Protein AF-A0A353WR29-F1 (afdb_monomer)

Mean predicted aligned error: 22.36 Å

Foldseek 3Di:
DDDDDDDDDPPLVVVVVPPDPPCPPVNVVSVVVVVVVVVVVVVVVPDQQLDAPCLVLLVVVVQQPDWDQDPVRDTDGAFEDEQEPDQKGKDFPDSVSPVSSPDIDIDGDDDDDQAVVLVCLCLVVHRYYHDDLSNLPYAANEQADDPRADPVRGDAAEDEAADDDPDLVSVVSNVCRHDDPRHDPVRDYHYHYDFDPQLLRVLVVLVSVVVVLVVVVVPWPPPPVVVVVDPDDNLQDPLVLVLLQVLCVVVVVLCVVLVPDDRDGNNSSSVSLVVDDSVSSVVSVVSSVVLSVLVCVQCVQLVVDFPDAAEAAFLWDWDFKFWFAQFPDPDLQRHTKIWTKTFGFQAADADQPVVLVVLLVVQCVVQQDFPVPDPVVVVLLVVLLVVVLVVLVVVLVVVLVVLLVVQLVVVCVQQVDSVVSNQLLVLLCAQPVPDDPPSCPVLVVGPPSPVNVVSSNVSSVVNVVSVVVSVVVNVVSVVLSVLVSVLSNLDHRQWKFWALLVLRPDLVSDPGKMKGFRHWFFDPDSNGGSPQSRTWTWIAILAPGRIHIQGQDCDPVDGSSVSSVCRSPGDIDRDDSVVSVVSNVVHRRDGDIWTWIARNQVVVCPQPLQVVQVWHWYWYFHNDPATDIGTTTTGRRPVVSVCVSSQWHKAQLVVCVVLQADQPDWKWKDDQQWIKTWHWHQDPVRAIWIKIWTDLVCQVVCVVDPLCVVLQVQWDWDFDDDPPPDDDPDDDDDDTRIIIMGDGHHPPDPSVVVVSVSCSVSRIIIIHGPVRDDPVVSPVRIDDDPDDDPDDDDDDDPPDDDDDDDDDDDDDDDDDDDDDDDDDDAAADEDLAQDPLLVLLVLVVVQFFAFLPDPVSLVSLVVSLVSLVVVLVVCVVDPDDPPLDDDNVLSVLLSVQSVVQSVCSVPDGGDDGDPVNNVVSVCSNNHYDYDPNSVVVVVVCVVVPFQADDLVVLVVCLVVDDDDPVCPLQNVLSVCCNVVVDRGSDDSPPD

Radius of gyration: 38.56 Å; Cα contacts (8 Å, |Δi|>4): 1243; chains: 1; bounding box: 93×94×105 Å

pLDDT: mean 70.25, std 14.92, range [23.7, 91.25]

Secondary structure (DSSP, 8-state):
----------GGGGTGGG--TT-HHHHHHHHHHHHHHHHHHHHHHH---SS-S-HHHHHHHHHHH-EEE-TTS-EEE--EEEES--SEEEEES-TTSTTTT--EEEEE--PPPHHHHHHHHHTTS-SEEEE-GGGGSS----S---SSS-GGGPPPPEEEESS--SSHHHHHHHHHHHS-TT--TTS--EEEE---S-HHHHHHHHHHHHHHHHHHHTT-S--STTTTT------SSHHHHHHHHHHHHH-HHHHHHTT--SSPPHHHHHHHHTTS-HHHHHHHHHHHHHHHHHHHHHHHHTT---SS-EEEEEEEEEEEEEEEE--SSSSTTTS-EEEEEEEEE----PPPHHHHHHHHHHHHHHH-S-TTT-HHHHHHHHHHHHHHHHHHHHHHHHHHHHHHHHHHHHHHHHHS-HHHHHHHHHHTTS-GGG--GGGSHHHHTSTTHHHHHHHHHHHHHHHHHHHHHHHHHHHHHHHHHHHHHHHHHH--TT-EES--GGGS--TT--S---EEEEEEE--SSTTTTT-TTT-EEEEEESSS-SEEEEE--B-SS-BHHHHHHHHHTSPEE---HHHHHHHHHHHH--EEEEEEEEESHHHHHTSHHHHTT--EEEEEEESSSS-EEEEEEEPPS-HHHHHHHTSEEEEEHHHHGGG---TT--EEEESSSS-EEEEEEE-TTS-EEEEEEE-GGGHHHHHH-GGGHHHHTTEEEEEEPPTT----TTSPPPPPEEEEEE--EETT-HHHHHHHHHHHHTT-EEEEEGGGS-HHHHHHSSPPPS----PPPPPP-TT-------------------PPP-PPPP-SEEESS--HHHHHHHHHHHTTT-BTTSHHHHHHHHHHHHHHHHHHHHHHH-SS--TTSPPHHHHHHHHHHHHHHHHTTTT-SB----HHHHHHHHHHHTSEEE-HHHHHHHHHHHH---PPPPHHHHHHHHHHS---GGGHHHHHHHHHHHTTS-SS---TT--

Structure (mmCIF, N/CA/C/O backbone):
data_AF-A0A353WR29-F1
#
_entry.id   AF-A0A353WR29-F1
#
loop_
_atom_site.group_PDB
_atom_site.id
_atom_site.type_symbol
_atom_site.label_atom_id
_atom_site.label_alt_id
_atom_site.label_comp_id
_atom_site.label_asym_id
_atom_site.label_entity_id
_atom_site.label_seq_id
_atom_site.pdbx_PDB_ins_code
_atom_site.Cartn_x
_atom_site.Cartn_y
_atom_site.Cartn_z
_atom_site.occupancy
_atom_site.B_iso_or_equiv
_atom_site.auth_seq_id
_atom_site.auth_comp_id
_atom_site.auth_asym_id
_atom_site.auth_atom_id
_atom_site.pdbx_PDB_model_num
ATOM 1 N N . THR A 1 1 ? 26.528 -54.923 21.953 1.00 29.20 1 THR A N 1
ATOM 2 C CA . THR A 1 1 ? 26.767 -54.693 23.393 1.00 29.20 1 THR A CA 1
ATOM 3 C C . THR A 1 1 ? 26.252 -53.299 23.732 1.00 29.20 1 THR A C 1
ATOM 5 O O . THR A 1 1 ? 26.911 -52.337 23.393 1.00 29.20 1 THR A O 1
ATOM 8 N N . GLY A 1 2 ? 25.051 -53.038 24.235 1.00 30.92 2 GLY A N 1
ATOM 9 C CA . GLY A 1 2 ? 24.052 -53.860 24.903 1.00 30.92 2 GLY A CA 1
ATOM 10 C C . GLY A 1 2 ? 23.673 -53.185 26.223 1.00 30.92 2 GLY A C 1
ATOM 11 O O . GLY A 1 2 ? 24.162 -53.642 27.241 1.00 30.92 2 GLY A O 1
ATOM 12 N N . VAL A 1 3 ? 22.845 -52.130 26.188 1.00 27.05 3 VAL A N 1
ATOM 13 C CA . VAL A 1 3 ? 21.878 -51.801 27.256 1.00 27.05 3 VAL A CA 1
ATOM 14 C C . VAL A 1 3 ? 20.644 -51.186 26.592 1.00 27.05 3 VAL A C 1
ATOM 16 O O . VAL A 1 3 ? 20.690 -50.099 26.024 1.00 27.05 3 VAL A O 1
ATOM 19 N N . SER A 1 4 ? 19.559 -51.949 26.609 1.00 34.06 4 SER A N 1
ATOM 20 C CA . SER A 1 4 ? 18.197 -51.530 26.307 1.00 34.06 4 SER A CA 1
ATOM 21 C C . SER A 1 4 ? 17.499 -51.107 27.598 1.00 34.06 4 SER A C 1
ATOM 23 O O . SER A 1 4 ? 17.600 -51.835 28.581 1.00 34.06 4 SER A O 1
ATOM 25 N N . GLY A 1 5 ? 16.700 -50.040 27.535 1.00 32.09 5 GLY A N 1
ATOM 26 C CA . GLY A 1 5 ? 15.533 -49.862 28.401 1.00 32.09 5 GLY A CA 1
ATOM 27 C C . GLY A 1 5 ? 15.649 -48.766 29.454 1.00 32.09 5 GLY A C 1
ATOM 28 O O . GLY A 1 5 ? 16.064 -49.050 30.562 1.00 32.09 5 GLY A O 1
ATOM 29 N N . TYR A 1 6 ? 15.165 -47.568 29.121 1.00 31.75 6 TYR A N 1
ATOM 30 C CA . TYR A 1 6 ? 14.299 -46.777 30.000 1.00 31.75 6 TYR A CA 1
ATOM 31 C C . TYR A 1 6 ? 13.257 -46.106 29.096 1.00 31.75 6 TYR A C 1
ATOM 33 O O . TYR A 1 6 ? 13.588 -45.275 28.250 1.00 31.75 6 TYR A O 1
ATOM 41 N N . GLY A 1 7 ? 12.011 -46.581 29.186 1.00 35.00 7 GLY A N 1
ATOM 42 C CA . GLY A 1 7 ? 10.853 -45.910 28.600 1.00 35.00 7 GLY A CA 1
ATOM 43 C C . GLY A 1 7 ? 10.651 -44.552 29.268 1.00 35.00 7 GLY A C 1
ATOM 44 O O . GLY A 1 7 ? 11.091 -44.363 30.399 1.00 35.00 7 GLY A O 1
ATOM 45 N N . GLY A 1 8 ? 10.032 -43.619 28.544 1.00 38.56 8 GLY A N 1
ATOM 46 C CA . GLY A 1 8 ? 9.847 -42.230 28.959 1.00 38.56 8 GLY A CA 1
ATOM 47 C C . GLY A 1 8 ? 9.192 -42.090 30.330 1.00 38.56 8 GLY A C 1
ATOM 48 O O . GLY A 1 8 ? 7.971 -42.106 30.434 1.00 38.56 8 GLY A O 1
ATOM 49 N N . LYS A 1 9 ? 10.024 -41.923 31.355 1.00 38.94 9 LYS A N 1
ATOM 50 C CA . LYS A 1 9 ? 9.655 -41.318 32.628 1.00 38.94 9 LYS A CA 1
ATOM 51 C C . LYS A 1 9 ? 10.112 -39.853 32.604 1.00 38.94 9 LYS A C 1
ATOM 53 O O . LYS A 1 9 ? 11.188 -39.582 32.055 1.00 38.94 9 LYS A O 1
ATOM 58 N N . PRO A 1 10 ? 9.334 -38.908 33.148 1.00 44.25 10 PRO A N 1
ATOM 59 C CA . PRO A 1 10 ? 9.790 -37.537 33.331 1.00 44.25 10 PRO A CA 1
ATOM 60 C C . PRO A 1 10 ? 11.057 -37.473 34.200 1.00 44.25 10 PRO A C 1
ATOM 62 O O . PRO A 1 10 ? 11.289 -38.330 35.047 1.00 44.25 10 PRO A O 1
ATOM 65 N N . VAL A 1 11 ? 11.883 -36.439 34.012 1.00 43.25 11 VAL A N 1
ATOM 66 C CA . VAL A 1 11 ? 13.191 -36.280 34.690 1.00 43.25 11 VAL A CA 1
ATOM 67 C C . VAL A 1 11 ? 13.088 -36.277 36.225 1.00 43.25 11 VAL A C 1
ATOM 69 O O . VAL A 1 11 ? 14.044 -36.655 36.894 1.00 43.25 11 VAL A O 1
ATOM 72 N N . PHE A 1 12 ? 11.941 -35.897 36.788 1.00 51.97 12 PHE A N 1
ATOM 73 C CA . PHE A 1 12 ? 11.705 -35.864 38.235 1.00 51.97 12 PHE A CA 1
ATOM 74 C C . PHE A 1 12 ? 11.517 -37.253 38.869 1.00 51.97 12 PHE A C 1
ATOM 76 O O . PHE A 1 12 ? 11.942 -37.440 40.003 1.00 51.97 12 PHE A O 1
ATOM 83 N N . ASP A 1 13 ? 11.045 -38.261 38.127 1.00 49.97 13 ASP A N 1
ATOM 84 C CA . ASP A 1 13 ? 10.964 -39.652 38.618 1.00 49.97 13 ASP A CA 1
ATOM 85 C C . ASP A 1 13 ? 12.350 -40.304 38.799 1.00 49.97 13 ASP A C 1
ATOM 87 O O . ASP A 1 13 ? 12.476 -41.379 39.381 1.00 49.97 13 ASP A O 1
ATOM 91 N N . ILE A 1 14 ? 13.401 -39.675 38.263 1.00 49.34 14 ILE A N 1
ATOM 92 C CA . ILE A 1 14 ? 14.797 -40.120 38.381 1.00 49.34 14 ILE A CA 1
ATOM 93 C C . ILE A 1 14 ? 15.412 -39.619 39.699 1.00 49.34 14 ILE A C 1
ATOM 95 O O . ILE A 1 14 ? 16.365 -40.212 40.202 1.00 49.34 14 ILE A O 1
ATOM 99 N N . ILE A 1 15 ? 14.874 -38.533 40.266 1.00 48.31 15 ILE A N 1
ATOM 100 C CA . ILE A 1 15 ? 15.419 -37.874 41.461 1.00 48.31 15 ILE A CA 1
ATOM 101 C C . ILE A 1 15 ? 15.120 -38.716 42.714 1.00 48.31 15 ILE A C 1
ATOM 103 O O . ILE A 1 15 ? 16.015 -38.908 43.538 1.00 48.31 15 ILE A O 1
ATOM 107 N N . ASP A 1 16 ? 13.934 -39.326 42.791 1.00 46.94 16 ASP A N 1
ATOM 108 C CA . ASP A 1 16 ? 13.510 -40.185 43.911 1.00 46.94 16 ASP A CA 1
ATOM 109 C C . ASP A 1 16 ? 14.233 -41.547 43.987 1.00 46.94 16 ASP A C 1
ATOM 111 O O . ASP A 1 16 ? 14.299 -42.154 45.055 1.00 46.94 16 ASP A O 1
ATOM 115 N N . GLU A 1 17 ? 14.827 -42.043 42.893 1.00 46.88 17 GLU A N 1
ATOM 116 C CA . GLU A 1 17 ? 15.558 -43.327 42.892 1.00 46.88 17 GLU A CA 1
ATOM 117 C C . GLU A 1 17 ? 17.011 -43.194 43.407 1.00 46.88 17 GLU A C 1
ATOM 119 O O . GLU A 1 17 ? 17.698 -44.204 43.576 1.00 46.88 17 GLU A O 1
ATOM 124 N N . SER A 1 18 ? 17.496 -41.972 43.676 1.00 45.97 18 SER A N 1
ATOM 125 C CA . SER A 1 18 ? 18.908 -41.720 44.017 1.00 45.97 18 SER A CA 1
ATOM 126 C C . SER A 1 18 ? 19.286 -41.966 45.485 1.00 45.97 18 SER A C 1
ATOM 128 O O . SER A 1 18 ? 20.472 -42.100 45.775 1.00 45.97 18 SER A O 1
ATOM 130 N N . GLY A 1 19 ? 18.313 -42.126 46.389 1.00 47.47 19 GLY A N 1
ATOM 131 C CA . GLY A 1 19 ? 18.522 -42.640 47.752 1.00 47.47 19 GLY A CA 1
ATOM 132 C C . GLY A 1 19 ? 19.503 -41.863 48.645 1.00 47.47 19 GLY A C 1
ATOM 133 O O . GLY A 1 19 ? 19.955 -42.421 49.643 1.00 47.47 19 GLY A O 1
ATOM 134 N N . ASP A 1 20 ? 19.839 -40.614 48.311 1.00 46.28 20 ASP A N 1
ATOM 135 C CA . ASP A 1 20 ? 20.644 -39.730 49.161 1.00 46.28 20 ASP A CA 1
ATOM 136 C C . ASP A 1 20 ? 19.710 -38.825 49.984 1.00 46.28 20 ASP A C 1
ATOM 138 O O . ASP A 1 20 ? 19.173 -37.832 49.491 1.00 46.28 20 ASP A O 1
ATOM 142 N N . ASP A 1 21 ? 19.535 -39.167 51.264 1.00 46.44 21 ASP A N 1
ATOM 143 C CA . ASP A 1 21 ? 18.660 -38.486 52.239 1.00 46.44 21 ASP A CA 1
ATOM 144 C C . ASP A 1 21 ? 19.106 -37.045 52.615 1.00 46.44 21 ASP A C 1
ATOM 146 O O . ASP A 1 21 ? 18.483 -36.400 53.459 1.00 46.44 21 ASP A O 1
ATOM 150 N N . ASP A 1 22 ? 20.155 -36.496 51.989 1.00 47.25 22 ASP A N 1
ATOM 151 C CA . ASP A 1 22 ? 20.793 -35.230 52.394 1.00 47.25 22 ASP A CA 1
ATOM 152 C C . ASP A 1 22 ? 20.461 -34.003 51.512 1.00 47.25 22 ASP A C 1
ATOM 154 O O . ASP A 1 22 ? 21.070 -32.941 51.683 1.00 47.25 22 ASP A O 1
ATOM 158 N N . ILE A 1 23 ? 19.469 -34.060 50.605 1.00 48.31 23 ILE A N 1
ATOM 159 C CA . ILE A 1 23 ? 19.065 -32.878 49.803 1.00 48.31 23 ILE A CA 1
ATOM 160 C C . ILE A 1 23 ? 17.544 -32.596 49.850 1.00 48.31 23 ILE A C 1
ATOM 162 O O . ILE A 1 23 ? 16.834 -32.792 48.863 1.00 48.31 23 ILE A O 1
ATOM 166 N N . PRO A 1 24 ? 17.018 -32.027 50.955 1.00 45.59 24 PRO A N 1
ATOM 167 C CA . PRO A 1 24 ? 15.589 -31.712 51.104 1.00 45.59 24 PRO A CA 1
ATOM 168 C C . PRO A 1 24 ? 15.075 -30.600 50.170 1.00 45.59 24 PRO A C 1
ATOM 170 O O . PRO A 1 24 ? 13.870 -30.437 50.004 1.00 45.59 24 PRO A O 1
ATOM 173 N N . SER A 1 25 ? 15.963 -29.788 49.579 1.00 49.12 25 SER A N 1
ATOM 174 C CA . SER A 1 25 ? 15.571 -28.654 48.724 1.00 49.12 25 SER A CA 1
ATOM 175 C C . SER A 1 25 ? 15.294 -29.036 47.269 1.00 49.12 25 SER A C 1
ATOM 177 O O . SER A 1 25 ? 14.598 -28.293 46.580 1.00 49.12 25 SER A O 1
ATOM 179 N N . LEU A 1 26 ? 15.819 -30.173 46.794 1.00 45.34 26 LEU A N 1
ATOM 180 C CA . LEU A 1 26 ? 15.550 -30.652 45.437 1.00 45.34 26 LEU A CA 1
ATOM 181 C C . LEU A 1 26 ? 14.198 -31.368 45.344 1.00 45.34 26 LEU A C 1
ATOM 183 O O . LEU A 1 26 ? 13.542 -31.240 44.313 1.00 45.34 26 LEU A O 1
ATOM 187 N N . SER A 1 27 ? 13.760 -32.063 46.404 1.00 53.50 27 SER A N 1
ATOM 188 C CA . SER A 1 27 ? 12.478 -32.781 46.387 1.00 53.50 27 SER A CA 1
ATOM 189 C C . SER A 1 27 ? 11.294 -31.812 46.352 1.00 53.50 27 SER A C 1
ATOM 191 O O . SER A 1 27 ? 10.421 -31.976 45.516 1.00 53.50 27 SER A O 1
ATOM 193 N N . SER A 1 28 ? 11.294 -30.730 47.144 1.00 53.97 28 SER A N 1
ATOM 194 C CA . SER A 1 28 ? 10.153 -29.795 47.153 1.00 53.97 28 SER A CA 1
ATOM 195 C C . SER A 1 28 ? 10.010 -28.995 45.853 1.00 53.97 28 SER A C 1
ATOM 197 O O . SER A 1 28 ? 8.899 -28.684 45.428 1.00 53.97 28 SER A O 1
ATOM 199 N N . ALA A 1 29 ? 11.129 -28.685 45.191 1.00 53.09 29 ALA A N 1
ATOM 200 C CA . ALA A 1 29 ? 11.121 -28.070 43.869 1.00 53.09 29 ALA A CA 1
ATOM 201 C C . ALA A 1 29 ? 10.650 -29.060 42.791 1.00 53.09 29 ALA A C 1
ATOM 203 O O . ALA A 1 29 ? 9.915 -28.666 41.889 1.00 53.09 29 ALA A O 1
ATOM 204 N N . ALA A 1 30 ? 11.035 -30.336 42.895 1.00 54.03 30 ALA A N 1
ATOM 205 C CA . ALA A 1 30 ? 10.540 -31.394 42.018 1.00 54.03 30 ALA A CA 1
ATOM 206 C C . ALA A 1 30 ? 9.037 -31.653 42.225 1.00 54.03 30 ALA A C 1
ATOM 208 O O . ALA A 1 30 ? 8.319 -31.818 41.243 1.00 54.03 30 ALA A O 1
ATOM 209 N N . ASP A 1 31 ? 8.554 -31.602 43.468 1.00 60.25 31 ASP A N 1
ATOM 210 C CA . ASP A 1 31 ? 7.144 -31.769 43.826 1.00 60.25 31 ASP A CA 1
ATOM 211 C C . ASP A 1 31 ? 6.283 -30.631 43.257 1.00 60.25 31 ASP A C 1
ATOM 213 O O . ASP A 1 31 ? 5.276 -30.890 42.610 1.00 60.25 31 ASP A O 1
ATOM 217 N N . LEU A 1 32 ? 6.718 -29.372 43.396 1.00 58.97 32 LEU A N 1
ATOM 218 C CA . LEU A 1 32 ? 6.027 -28.218 42.801 1.00 58.97 32 LEU A CA 1
ATOM 219 C C . LEU A 1 32 ? 5.980 -28.287 41.270 1.00 58.97 32 LEU A C 1
ATOM 221 O O . LEU A 1 32 ? 4.980 -27.919 40.657 1.00 58.97 32 LEU A O 1
ATOM 225 N N . VAL A 1 33 ? 7.063 -28.750 40.641 1.00 55.69 33 VAL A N 1
ATOM 226 C CA . VAL A 1 33 ? 7.113 -28.949 39.187 1.00 55.69 33 VAL A CA 1
ATOM 227 C C . VAL A 1 33 ? 6.207 -30.104 38.762 1.00 55.69 33 VAL A C 1
ATOM 229 O O . VAL A 1 33 ? 5.581 -30.003 37.710 1.00 55.69 33 VAL A O 1
ATOM 232 N N . ARG A 1 34 ? 6.097 -31.166 39.569 1.00 62.75 34 ARG A N 1
ATOM 233 C CA . ARG A 1 34 ? 5.190 -32.296 39.333 1.00 62.75 34 ARG A CA 1
ATOM 234 C C . ARG A 1 34 ? 3.728 -31.870 39.447 1.00 62.75 34 ARG A C 1
ATOM 236 O O . ARG A 1 34 ? 2.971 -32.128 38.521 1.00 62.75 34 ARG A O 1
ATOM 243 N N . ASP A 1 35 ? 3.362 -31.144 40.499 1.00 67.12 35 ASP A N 1
ATOM 244 C CA . ASP A 1 35 ? 2.000 -30.630 40.684 1.00 67.12 35 ASP A CA 1
ATOM 245 C C . ASP A 1 35 ? 1.612 -29.675 39.542 1.00 67.12 35 ASP A C 1
ATOM 247 O O . ASP A 1 35 ? 0.505 -29.733 39.006 1.00 67.12 35 ASP A O 1
ATOM 251 N N . TYR A 1 36 ? 2.546 -28.820 39.112 1.00 62.25 36 TYR A N 1
ATOM 252 C CA . TYR A 1 36 ? 2.334 -27.920 37.980 1.00 62.25 36 TYR A CA 1
ATOM 253 C C . TYR A 1 36 ? 2.260 -28.664 36.637 1.00 62.25 36 TYR A C 1
ATOM 255 O O . TYR A 1 36 ? 1.467 -28.300 35.769 1.00 62.25 36 TYR A O 1
ATOM 263 N N . TYR A 1 37 ? 3.055 -29.724 36.462 1.00 61.78 37 TYR A N 1
ATOM 264 C CA . TYR A 1 37 ? 2.999 -30.606 35.297 1.00 61.78 37 TYR A CA 1
ATOM 265 C C . TYR A 1 37 ? 1.655 -31.334 35.214 1.00 61.78 37 TYR A C 1
ATOM 267 O O . TYR A 1 37 ? 1.022 -31.283 34.164 1.00 61.78 37 TYR A O 1
ATOM 275 N N . GLU A 1 38 ? 1.184 -31.931 36.313 1.00 69.44 38 GLU A N 1
ATOM 276 C CA . GLU A 1 38 ? -0.129 -32.585 36.387 1.00 69.44 38 GLU A CA 1
ATOM 277 C C . GLU A 1 38 ? -1.267 -31.583 36.155 1.00 69.44 38 GLU A C 1
ATOM 279 O O . GLU A 1 38 ? -2.237 -31.890 35.464 1.00 69.44 38 GLU A O 1
ATOM 284 N N . TYR A 1 39 ? -1.152 -30.358 36.676 1.00 66.00 39 TYR A N 1
ATOM 285 C CA . TYR A 1 39 ? -2.118 -29.292 36.414 1.00 66.00 39 TYR A CA 1
ATOM 286 C C . TYR A 1 39 ? -2.171 -28.904 34.929 1.00 66.00 39 TYR A C 1
ATOM 288 O O . TYR A 1 39 ? -3.259 -28.805 34.363 1.00 66.00 39 TYR A O 1
ATOM 296 N N . ILE A 1 40 ? -1.017 -28.712 34.277 1.00 59.88 40 ILE A N 1
ATOM 297 C CA . ILE A 1 40 ? -0.951 -28.422 32.837 1.00 59.88 40 ILE A CA 1
ATOM 298 C C . ILE A 1 40 ? -1.466 -29.609 32.022 1.00 59.88 40 ILE A C 1
ATOM 300 O O . ILE A 1 40 ? -2.210 -29.400 31.070 1.00 59.88 40 ILE A O 1
ATOM 304 N N . GLU A 1 41 ? -1.094 -30.838 32.374 1.00 65.00 41 GLU A N 1
ATOM 305 C CA . GLU A 1 41 ? -1.551 -32.046 31.686 1.00 65.00 41 GLU A CA 1
ATOM 306 C C . GLU A 1 41 ? -3.075 -32.168 31.766 1.00 65.00 41 GLU A C 1
ATOM 308 O O . GLU A 1 41 ? -3.728 -32.313 30.735 1.00 65.00 41 GLU A O 1
ATOM 313 N N . ASN A 1 42 ? -3.656 -31.992 32.955 1.00 66.75 42 ASN A N 1
ATOM 314 C CA . ASN A 1 42 ? -5.105 -31.991 33.143 1.00 66.75 42 ASN A CA 1
ATOM 315 C C . ASN A 1 42 ? -5.784 -30.823 32.405 1.00 66.75 42 ASN A C 1
ATOM 317 O O . ASN A 1 42 ? -6.802 -31.029 31.749 1.00 66.75 42 ASN A O 1
ATOM 321 N N . GLY A 1 43 ? -5.202 -29.620 32.435 1.00 60.84 43 GLY A N 1
ATOM 322 C CA . GLY A 1 43 ? -5.718 -28.462 31.699 1.00 60.84 43 GLY A CA 1
ATOM 323 C C . GLY A 1 43 ? -5.690 -28.649 30.176 1.00 60.84 43 GLY A C 1
ATOM 324 O O . GLY A 1 43 ? -6.650 -28.301 29.494 1.00 60.84 43 GLY A O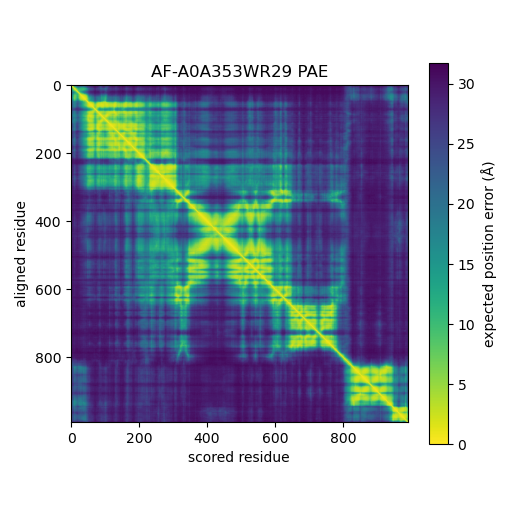 1
ATOM 325 N N . ILE A 1 44 ? -4.629 -29.260 29.638 1.00 56.38 44 ILE A N 1
ATOM 326 C CA . ILE A 1 44 ? -4.524 -29.619 28.214 1.00 56.38 44 ILE A CA 1
ATOM 327 C C . ILE A 1 44 ? -5.531 -30.721 27.852 1.00 56.38 44 ILE A C 1
ATOM 329 O O . ILE A 1 44 ? -6.076 -30.699 26.753 1.00 56.38 44 ILE A O 1
ATOM 333 N N . MET A 1 45 ? -5.796 -31.672 28.754 1.00 56.75 45 MET A N 1
ATOM 334 C CA . MET A 1 45 ? -6.786 -32.736 28.533 1.00 56.75 45 MET A CA 1
ATOM 335 C C . MET A 1 45 ? -8.231 -32.210 28.526 1.00 56.75 45 MET A C 1
ATOM 337 O O . MET A 1 45 ? -9.081 -32.794 27.854 1.00 56.75 45 MET A O 1
ATOM 341 N N . GLU A 1 46 ? -8.520 -31.121 29.246 1.00 59.59 46 GLU A N 1
ATOM 342 C CA . GLU A 1 46 ? -9.840 -30.473 29.248 1.00 59.59 46 GLU A CA 1
ATOM 343 C C . GLU A 1 46 ? -10.052 -29.515 28.056 1.00 59.59 46 GLU A C 1
ATOM 345 O O . GLU A 1 46 ? -11.186 -29.351 27.594 1.00 59.59 46 GLU A O 1
ATOM 350 N N . GLU A 1 47 ? -8.991 -28.901 27.516 1.00 56.66 47 GLU A N 1
ATOM 351 C CA . GLU A 1 47 ? -9.078 -28.031 26.335 1.00 56.66 47 GLU A CA 1
ATOM 352 C C . GLU A 1 47 ? -9.175 -28.836 25.023 1.00 56.66 47 GLU A C 1
ATOM 354 O O . GLU A 1 47 ? -8.181 -29.239 24.419 1.00 56.66 47 GLU A O 1
ATOM 359 N N . VAL A 1 48 ? -10.397 -29.013 24.509 1.00 55.72 48 VAL A N 1
ATOM 360 C CA . VAL A 1 48 ? -10.625 -29.608 23.181 1.00 55.72 48 VAL A CA 1
ATOM 361 C C . VAL A 1 48 ? -10.432 -28.554 22.087 1.00 55.72 48 VAL A C 1
ATOM 363 O O . VAL A 1 48 ? -11.259 -27.663 21.888 1.00 55.72 48 VAL A O 1
ATOM 366 N N . PHE A 1 49 ? -9.336 -28.667 21.335 1.00 58.81 49 PHE A N 1
ATOM 367 C CA . PHE A 1 49 ? -9.142 -27.911 20.098 1.00 58.81 49 PHE A CA 1
ATOM 368 C C . PHE A 1 49 ? -9.887 -28.594 18.945 1.00 58.81 49 PHE A C 1
ATOM 370 O O . PHE A 1 49 ? -9.459 -29.637 18.464 1.00 58.81 49 PHE A O 1
ATOM 377 N N . HIS A 1 50 ? -10.951 -27.965 18.437 1.00 71.88 50 HIS A N 1
ATOM 378 C CA . HIS A 1 50 ? -11.721 -28.422 17.263 1.00 71.88 50 HIS A CA 1
ATOM 379 C C . HIS A 1 50 ? -10.968 -28.243 15.922 1.00 71.88 50 HIS A C 1
ATOM 381 O O . HIS A 1 50 ? -11.555 -27.885 14.899 1.00 71.88 50 HIS A O 1
ATOM 387 N N . LEU A 1 51 ? -9.642 -28.402 15.919 1.00 79.06 51 LEU A N 1
ATOM 388 C CA . LEU A 1 51 ? -8.770 -28.249 14.755 1.00 79.06 51 LEU A CA 1
ATOM 389 C C . LEU A 1 51 ? -7.720 -29.368 14.740 1.00 79.06 51 LEU A C 1
ATOM 391 O O . LEU A 1 51 ? -7.218 -29.756 15.795 1.00 79.06 51 LEU A O 1
ATOM 395 N N . PRO A 1 52 ? -7.313 -29.860 13.556 1.00 83.06 52 PRO A N 1
ATOM 396 C CA . PRO A 1 52 ? -6.344 -30.938 13.480 1.00 83.06 52 PRO A CA 1
ATOM 397 C C . PRO A 1 52 ? -4.958 -30.456 13.914 1.00 83.06 52 PRO A C 1
ATOM 399 O O . PRO A 1 52 ? -4.402 -29.524 13.333 1.00 83.06 52 PRO A O 1
ATOM 402 N N . MET A 1 53 ? -4.352 -31.160 14.872 1.00 82.81 53 MET A N 1
ATOM 403 C CA . MET A 1 53 ? -2.970 -30.918 15.323 1.00 82.81 53 MET A CA 1
ATOM 404 C C . MET A 1 53 ? -1.924 -30.985 14.194 1.00 82.81 53 MET A C 1
ATOM 406 O O . MET A 1 53 ? -0.909 -30.291 14.233 1.00 82.81 53 MET A O 1
ATOM 410 N N . SER A 1 54 ? -2.150 -31.810 13.167 1.00 87.19 54 SER A N 1
ATOM 411 C CA . SER A 1 54 ? -1.312 -31.896 11.972 1.00 87.19 54 SER A CA 1
ATOM 412 C C . SER A 1 54 ? -2.167 -31.833 10.701 1.00 87.19 54 SER A C 1
ATOM 414 O O . SER A 1 54 ? -2.508 -32.868 10.122 1.00 87.19 54 SER A O 1
ATOM 416 N N . PRO A 1 55 ? -2.483 -30.620 10.205 1.00 86.75 55 PRO A N 1
ATOM 417 C CA . PRO A 1 55 ? -3.298 -30.437 9.000 1.00 86.75 55 PRO A CA 1
ATOM 418 C C . PRO A 1 55 ? -2.698 -31.110 7.757 1.00 86.75 55 PRO A C 1
ATOM 420 O O . PRO A 1 55 ? -3.400 -31.619 6.895 1.00 86.75 55 PRO A O 1
ATOM 423 N N . ILE A 1 56 ? -1.371 -31.156 7.677 1.00 88.88 56 ILE A N 1
ATOM 424 C CA . ILE A 1 56 ? -0.613 -31.838 6.624 1.00 88.88 56 ILE A CA 1
ATOM 425 C C . ILE A 1 56 ? -0.880 -33.353 6.577 1.00 88.88 56 ILE A C 1
ATOM 427 O O . ILE A 1 56 ? -0.896 -33.930 5.491 1.00 88.88 56 ILE A O 1
ATOM 431 N N . ASP A 1 57 ? -1.108 -33.994 7.727 1.00 90.69 57 ASP A N 1
ATOM 432 C CA . ASP A 1 57 ? -1.421 -35.422 7.791 1.00 90.69 57 ASP A CA 1
ATOM 433 C C . ASP A 1 57 ? -2.879 -35.693 7.401 1.00 90.69 57 ASP A C 1
ATOM 435 O O . ASP A 1 57 ? -3.138 -36.671 6.700 1.00 90.69 57 ASP A O 1
ATOM 439 N N . VAL A 1 58 ? -3.792 -34.777 7.743 1.00 89.69 58 VAL A N 1
ATOM 440 C CA . VAL A 1 58 ? -5.171 -34.772 7.230 1.00 89.69 58 VAL A CA 1
ATOM 441 C C . VAL A 1 58 ? -5.179 -34.643 5.704 1.00 89.69 58 VAL A C 1
ATOM 443 O O . VAL A 1 58 ? -5.752 -35.485 5.020 1.00 89.69 58 VAL A O 1
ATOM 446 N N . ILE A 1 59 ? -4.464 -33.655 5.149 1.00 89.12 59 ILE A N 1
ATOM 447 C CA . ILE A 1 59 ? -4.335 -33.457 3.694 1.00 89.12 59 ILE A CA 1
ATOM 448 C C . ILE A 1 59 ? -3.793 -34.722 3.020 1.00 89.12 59 ILE A C 1
ATOM 450 O O . ILE A 1 59 ? -4.305 -35.144 1.986 1.00 89.12 59 ILE A O 1
ATOM 454 N N . ARG A 1 60 ? -2.769 -35.350 3.606 1.00 90.19 60 ARG A N 1
ATOM 455 C CA . ARG A 1 60 ? -2.214 -36.611 3.105 1.00 90.19 60 ARG A CA 1
ATOM 456 C C . ARG A 1 60 ? -3.268 -37.721 3.085 1.00 90.19 60 ARG A C 1
ATOM 458 O O . ARG A 1 60 ? -3.353 -38.410 2.071 1.00 90.19 60 ARG A O 1
ATOM 465 N N . GLN A 1 61 ? -4.008 -37.934 4.178 1.00 89.69 61 GLN A N 1
ATOM 466 C CA . GLN A 1 61 ? -5.031 -38.988 4.255 1.00 89.69 61 GLN A CA 1
ATOM 467 C C . GLN A 1 61 ? -6.122 -38.761 3.210 1.00 89.69 61 GLN A C 1
ATOM 469 O O . GLN A 1 61 ? -6.304 -39.625 2.357 1.00 89.69 61 GLN A O 1
ATOM 474 N N . LEU A 1 62 ? -6.702 -37.558 3.174 1.00 89.12 62 LEU A N 1
ATOM 475 C CA . LEU A 1 62 ? -7.747 -37.201 2.214 1.00 89.12 62 LEU A CA 1
ATOM 476 C C . LEU A 1 62 ? -7.277 -37.388 0.763 1.00 89.12 62 LEU A C 1
ATOM 478 O O . LEU A 1 62 ? -7.937 -38.064 -0.016 1.00 89.12 62 LEU A O 1
ATOM 482 N N . ILE A 1 63 ? -6.090 -36.887 0.395 1.00 88.12 63 ILE A N 1
ATOM 483 C CA . ILE A 1 63 ? -5.565 -37.050 -0.975 1.00 88.12 63 ILE A CA 1
ATOM 484 C C . ILE A 1 63 ? -5.321 -38.524 -1.324 1.00 88.12 63 ILE A C 1
ATOM 486 O O . ILE A 1 63 ? -5.512 -38.919 -2.469 1.00 88.12 63 ILE A O 1
ATOM 490 N N . THR A 1 64 ? -4.862 -39.337 -0.373 1.00 85.94 64 THR A N 1
ATOM 491 C CA . THR A 1 64 ? -4.550 -40.753 -0.638 1.00 85.94 64 THR A CA 1
ATOM 492 C C . THR A 1 64 ? -5.819 -41.610 -0.736 1.00 85.94 64 THR A C 1
ATOM 494 O O . THR A 1 64 ? -5.805 -42.656 -1.388 1.00 85.94 64 THR A O 1
ATOM 497 N N . GLU A 1 65 ? -6.905 -41.177 -0.094 1.00 84.62 65 GLU A N 1
ATOM 498 C CA . GLU A 1 65 ? -8.226 -41.814 -0.136 1.00 84.62 65 GLU A CA 1
ATOM 499 C C . GLU A 1 65 ? -9.012 -41.468 -1.409 1.00 84.62 65 GLU A C 1
ATOM 501 O O . GLU A 1 65 ? -9.841 -42.269 -1.851 1.00 84.62 65 GLU A O 1
ATOM 506 N N . GLU A 1 66 ? -8.705 -40.329 -2.036 1.00 83.06 66 GLU A N 1
ATOM 507 C CA . GLU A 1 66 ? -9.308 -39.900 -3.297 1.00 83.06 66 GLU A CA 1
ATOM 508 C C . GLU A 1 66 ? -9.016 -40.859 -4.464 1.00 83.06 66 GLU A C 1
ATOM 510 O O . GLU A 1 66 ? -7.894 -41.346 -4.673 1.00 83.06 66 GLU A O 1
ATOM 515 N N . LYS A 1 67 ? -10.053 -41.098 -5.276 1.00 78.56 67 LYS A N 1
ATOM 516 C CA . LYS A 1 67 ? -10.022 -41.999 -6.437 1.00 78.56 67 LYS A CA 1
ATOM 517 C C . LYS A 1 67 ? -10.498 -41.267 -7.677 1.00 78.56 67 LYS A C 1
ATOM 519 O O . LYS A 1 67 ? -11.591 -40.709 -7.681 1.00 78.56 67 LYS A O 1
ATOM 524 N N . PHE A 1 68 ? -9.731 -41.340 -8.762 1.00 72.19 68 PHE A N 1
ATOM 525 C CA . PHE A 1 68 ? -10.167 -40.821 -10.058 1.00 72.19 68 PHE A CA 1
ATOM 526 C C . PHE A 1 68 ? -10.419 -41.954 -11.052 1.00 72.19 68 PHE A C 1
ATOM 528 O O . PHE A 1 68 ? -9.789 -43.010 -10.988 1.00 72.19 68 PHE A O 1
ATOM 535 N N . ILE A 1 69 ? -11.358 -41.717 -11.969 1.00 72.62 69 ILE A N 1
ATOM 536 C CA . ILE A 1 69 ? -11.657 -42.615 -13.085 1.00 72.62 69 ILE A CA 1
ATOM 537 C C . ILE A 1 69 ? -10.725 -42.225 -14.231 1.00 72.62 69 ILE A C 1
ATOM 539 O O . ILE A 1 69 ? -10.783 -41.098 -14.730 1.00 72.62 69 ILE A O 1
ATOM 543 N N . ALA A 1 70 ? -9.831 -43.127 -14.614 1.00 63.28 70 ALA A N 1
ATOM 544 C CA . ALA A 1 70 ? -8.965 -42.929 -15.764 1.00 63.28 70 ALA A CA 1
ATOM 545 C C . ALA A 1 70 ? -9.775 -42.993 -17.084 1.00 63.28 70 ALA A C 1
ATOM 547 O O . ALA A 1 70 ? -10.908 -43.479 -17.096 1.00 63.28 70 ALA A O 1
ATOM 548 N N . PRO A 1 71 ? -9.247 -42.478 -18.215 1.00 59.41 71 PRO A N 1
ATOM 549 C CA . PRO A 1 71 ? -9.964 -42.460 -19.501 1.00 59.41 71 PRO A CA 1
ATOM 550 C C . PRO A 1 71 ? -10.385 -43.845 -20.027 1.00 59.41 71 PRO A C 1
ATOM 552 O O . PRO A 1 71 ? -11.239 -43.937 -20.904 1.00 59.41 71 PRO A O 1
ATOM 555 N N . ASP A 1 72 ? -9.776 -44.905 -19.503 1.00 69.31 72 ASP A N 1
ATOM 556 C CA . ASP A 1 72 ? -10.057 -46.321 -19.753 1.00 69.31 72 ASP A CA 1
ATOM 557 C C . ASP A 1 72 ? -11.144 -46.912 -18.829 1.00 69.31 72 ASP A C 1
ATOM 559 O O . ASP A 1 72 ? -11.575 -48.045 -19.038 1.00 69.31 72 ASP A O 1
ATOM 563 N N . GLY A 1 73 ? -11.634 -46.143 -17.850 1.00 68.19 73 GLY A N 1
ATOM 564 C CA . GLY A 1 73 ? -12.677 -46.542 -16.906 1.00 68.19 73 GLY A CA 1
ATOM 565 C C . GLY A 1 73 ? -12.169 -47.183 -15.610 1.00 68.19 73 GLY A C 1
ATOM 566 O O . GLY A 1 73 ? -12.995 -47.562 -14.778 1.00 68.19 73 GLY A O 1
ATOM 567 N N . GLU A 1 74 ? -10.852 -47.299 -15.400 1.00 74.62 74 GLU A N 1
ATOM 568 C CA . GLU A 1 74 ? -10.291 -47.869 -14.168 1.00 74.62 74 GLU A CA 1
ATOM 569 C C . GLU A 1 74 ? -10.181 -46.836 -13.034 1.00 74.62 74 GLU A C 1
ATOM 571 O O . GLU A 1 74 ? -9.877 -45.661 -13.252 1.00 74.62 74 GLU A O 1
ATOM 576 N N . TYR A 1 75 ? -10.414 -47.280 -11.794 1.00 69.12 75 TYR A N 1
ATOM 577 C CA . TYR A 1 75 ? -10.233 -46.453 -10.600 1.00 69.12 75 TYR A CA 1
ATOM 578 C C . TYR A 1 75 ? -8.772 -46.476 -10.156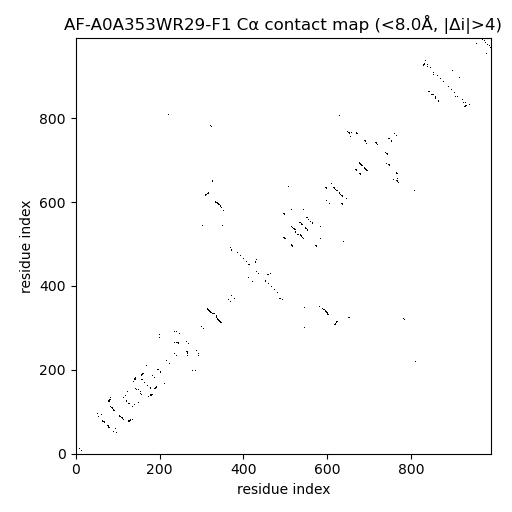 1.00 69.12 75 TYR A C 1
ATOM 580 O O . TYR A 1 75 ? -8.261 -47.519 -9.742 1.00 69.12 75 TYR A O 1
ATOM 588 N N . ILE A 1 76 ? -8.120 -45.315 -10.178 1.00 72.44 76 ILE A N 1
ATOM 589 C CA . ILE A 1 76 ? -6.732 -45.155 -9.743 1.00 72.44 76 ILE A CA 1
ATOM 590 C C . ILE A 1 76 ? -6.707 -44.250 -8.506 1.00 72.44 76 ILE A C 1
ATOM 592 O O . ILE A 1 76 ? -7.276 -43.157 -8.504 1.00 72.44 76 ILE A O 1
ATOM 596 N N . ASN A 1 77 ? -6.042 -44.710 -7.444 1.00 77.69 77 ASN A N 1
ATOM 597 C CA . ASN A 1 77 ? -5.772 -43.886 -6.264 1.00 77.69 77 ASN A CA 1
ATOM 598 C C . ASN A 1 77 ? -4.652 -42.885 -6.575 1.00 77.69 77 ASN A C 1
ATOM 600 O O . ASN A 1 77 ? -3.692 -43.213 -7.282 1.00 77.69 77 ASN A O 1
ATOM 604 N N . ILE A 1 78 ? -4.724 -41.688 -5.999 1.00 84.06 78 ILE A N 1
ATOM 605 C CA . ILE A 1 78 ? -3.687 -40.668 -6.189 1.00 84.06 78 ILE A CA 1
ATOM 606 C C . ILE A 1 78 ? -2.379 -41.114 -5.520 1.00 84.06 78 ILE A C 1
ATOM 608 O O . ILE A 1 78 ? -2.328 -41.406 -4.325 1.00 84.06 78 ILE A O 1
ATOM 612 N N . ARG A 1 79 ? -1.280 -41.146 -6.287 1.00 87.94 79 ARG A N 1
ATOM 613 C CA . ARG A 1 79 ? 0.046 -41.508 -5.759 1.00 87.94 79 ARG A CA 1
ATOM 614 C C . ARG A 1 79 ? 0.702 -40.281 -5.133 1.00 87.94 79 ARG A C 1
ATOM 616 O O . ARG A 1 79 ? 1.190 -39.398 -5.844 1.00 87.94 79 ARG A O 1
ATOM 623 N N . PHE A 1 80 ? 0.717 -40.248 -3.806 1.00 89.38 80 PHE A N 1
ATOM 624 C CA . PHE A 1 80 ? 1.215 -39.139 -2.997 1.00 89.38 80 PHE A CA 1
ATOM 625 C C . PHE A 1 80 ? 2.561 -39.465 -2.333 1.00 89.38 80 PHE A C 1
ATOM 627 O O . PHE A 1 80 ? 2.778 -40.582 -1.867 1.00 89.38 80 PHE A O 1
ATOM 634 N N . GLU A 1 81 ? 3.455 -38.478 -2.236 1.00 90.19 81 GLU A N 1
ATOM 635 C CA . GLU A 1 81 ? 4.692 -38.591 -1.453 1.00 90.19 81 GLU A CA 1
ATOM 636 C C . GLU A 1 81 ? 5.077 -37.260 -0.783 1.00 90.19 81 GLU A C 1
ATOM 638 O O . GLU A 1 81 ? 4.841 -36.173 -1.316 1.00 90.19 81 GLU A O 1
ATOM 643 N N . GLU A 1 82 ? 5.724 -37.341 0.383 1.00 88.75 82 GLU A N 1
ATOM 644 C CA . GLU A 1 82 ? 6.068 -36.184 1.216 1.00 88.75 82 GLU A CA 1
ATOM 645 C C . GLU A 1 82 ? 7.590 -35.918 1.266 1.00 88.75 82 GLU A C 1
ATOM 647 O O . GLU A 1 82 ? 8.387 -36.735 1.741 1.00 88.75 82 GLU A O 1
ATOM 652 N N . CYS A 1 83 ? 8.004 -34.707 0.881 1.00 87.44 83 CYS A N 1
ATOM 653 C CA . CYS A 1 83 ? 9.381 -34.206 0.927 1.00 87.44 83 CYS A CA 1
ATOM 654 C C . CYS A 1 83 ? 9.558 -33.079 1.971 1.00 87.44 83 CYS A C 1
ATOM 656 O O . CYS A 1 83 ? 9.995 -31.970 1.659 1.00 87.44 83 CYS A O 1
ATOM 658 N N . THR A 1 84 ? 9.233 -33.371 3.233 1.00 83.69 84 THR A N 1
ATOM 659 C CA . THR A 1 84 ? 9.292 -32.397 4.348 1.00 83.69 84 THR A CA 1
ATOM 660 C C . THR A 1 84 ? 10.427 -32.606 5.344 1.00 83.69 84 THR A C 1
ATOM 662 O O . THR A 1 84 ? 10.665 -31.773 6.213 1.00 83.69 84 THR A O 1
ATOM 665 N N . GLY A 1 85 ? 11.096 -33.758 5.279 1.00 81.00 85 GLY A N 1
ATOM 666 C CA . GLY A 1 85 ? 12.115 -34.151 6.251 1.00 81.00 85 GLY A CA 1
ATOM 667 C C . GLY A 1 85 ? 11.601 -34.688 7.596 1.00 81.00 85 GLY A C 1
ATOM 668 O O . GLY A 1 85 ? 12.443 -35.183 8.347 1.00 81.00 85 GLY A O 1
ATOM 669 N N . ARG A 1 86 ? 10.283 -34.657 7.872 1.00 84.81 86 ARG A N 1
ATOM 670 C CA . ARG A 1 86 ? 9.669 -35.205 9.103 1.00 84.81 86 ARG A CA 1
ATOM 671 C C . ARG A 1 86 ? 9.931 -36.714 9.265 1.00 84.81 86 ARG A C 1
ATOM 673 O O . ARG A 1 86 ? 9.979 -37.448 8.279 1.00 84.81 86 ARG A O 1
ATOM 680 N N . ALA A 1 87 ? 10.106 -37.166 10.510 1.00 84.75 87 ALA A N 1
ATOM 681 C CA . ALA A 1 87 ? 10.329 -38.578 10.859 1.00 84.75 87 ALA A CA 1
ATOM 682 C C . ALA A 1 87 ? 9.057 -39.304 11.336 1.00 84.75 87 ALA A C 1
ATOM 684 O O . ALA A 1 87 ? 8.986 -40.529 11.261 1.00 84.75 87 ALA A O 1
ATOM 685 N N . HIS A 1 88 ? 8.053 -38.553 11.795 1.00 87.31 88 HIS A N 1
ATOM 686 C CA . HIS A 1 88 ? 6.784 -39.068 12.307 1.00 87.31 88 HIS A CA 1
ATOM 687 C C . HIS A 1 88 ? 5.603 -38.395 11.603 1.00 87.31 88 HIS A C 1
ATOM 689 O O . HIS A 1 88 ? 5.695 -37.226 11.204 1.00 87.31 88 HIS A O 1
ATOM 695 N N . GLN A 1 89 ? 4.509 -39.140 11.484 1.00 88.88 89 GLN A N 1
ATOM 696 C CA . GLN A 1 89 ? 3.233 -38.715 10.912 1.00 88.88 89 GLN A CA 1
ATOM 697 C C . GLN A 1 89 ? 2.091 -39.086 11.862 1.00 88.88 89 GLN A C 1
ATOM 699 O O . GLN A 1 89 ? 2.204 -40.071 12.592 1.00 88.88 89 GLN A O 1
ATOM 704 N N . LEU A 1 90 ? 1.008 -38.316 11.848 1.00 90.62 90 LEU A N 1
ATOM 705 C CA . LEU A 1 90 ? -0.241 -38.670 12.518 1.00 90.62 90 LEU A CA 1
ATOM 706 C C . LEU A 1 90 ? -1.180 -39.390 11.544 1.00 90.62 90 LEU A C 1
ATOM 708 O O . LEU A 1 90 ? -1.176 -39.135 10.337 1.00 90.62 90 LEU A O 1
ATOM 712 N N . GLU A 1 91 ? -1.980 -40.305 12.072 1.00 89.94 91 GLU A N 1
ATOM 713 C CA . GLU A 1 91 ? -3.142 -40.868 11.393 1.00 89.94 91 GLU A CA 1
ATOM 714 C C . GLU A 1 91 ? -4.396 -40.537 12.185 1.00 89.94 91 GLU A C 1
ATOM 716 O O . GLU A 1 91 ? -4.543 -40.984 13.322 1.00 89.94 91 GLU A O 1
ATOM 721 N N . TYR A 1 92 ? -5.281 -39.762 11.567 1.00 88.50 92 TYR A N 1
ATOM 722 C CA . TYR A 1 92 ? -6.597 -39.446 12.100 1.00 88.50 92 TYR A CA 1
ATOM 723 C C . TYR A 1 92 ? -7.579 -40.559 11.767 1.00 88.50 92 TYR A C 1
ATOM 725 O O . TYR A 1 92 ? -7.498 -41.153 10.687 1.00 88.50 92 TYR A O 1
ATOM 733 N N . LEU A 1 93 ? -8.496 -40.833 12.697 1.00 87.19 93 LEU A N 1
ATOM 734 C CA . LEU A 1 93 ? -9.578 -41.790 12.481 1.00 87.19 93 LEU A CA 1
ATOM 735 C C . LEU A 1 93 ? -10.707 -41.191 11.629 1.00 87.19 93 LEU A C 1
ATOM 737 O O . LEU A 1 93 ? -11.201 -41.880 10.741 1.00 87.19 93 LEU A O 1
ATOM 741 N N . SER A 1 94 ? -11.073 -39.921 11.853 1.00 84.62 94 SER A N 1
ATOM 742 C CA . SER A 1 94 ? -11.902 -39.137 10.926 1.00 84.62 94 SER A CA 1
ATOM 743 C C . SER A 1 94 ? -11.110 -37.931 10.407 1.00 84.62 94 SER A C 1
ATOM 745 O O . SER A 1 94 ? -11.127 -36.863 11.023 1.00 84.62 94 SER A O 1
ATOM 747 N N . PRO A 1 95 ? -10.391 -38.068 9.278 1.00 83.44 95 PRO A N 1
ATOM 748 C CA . PRO A 1 95 ? -9.671 -36.948 8.673 1.00 83.44 95 PRO A CA 1
ATOM 749 C C . PRO A 1 95 ? -10.611 -35.831 8.178 1.00 83.44 95 PRO A C 1
ATOM 751 O O . PRO A 1 95 ? -10.165 -34.707 7.969 1.00 83.44 95 PRO A O 1
ATOM 754 N N . GLU A 1 96 ? -11.911 -36.093 8.033 1.00 82.75 96 GLU A N 1
ATOM 755 C CA . GLU A 1 96 ? -12.934 -35.095 7.692 1.00 82.75 96 GLU A CA 1
ATOM 756 C C . GLU A 1 96 ? -13.346 -34.218 8.885 1.00 82.75 96 GLU A C 1
ATOM 758 O O . GLU A 1 96 ? -14.030 -33.214 8.692 1.00 82.75 96 GLU A O 1
ATOM 763 N N . GLY A 1 97 ? -12.940 -34.584 10.107 1.00 80.19 97 GLY A N 1
ATOM 764 C CA . GLY A 1 97 ? -13.228 -33.833 11.329 1.00 80.19 97 GLY A CA 1
ATOM 765 C C . GLY A 1 97 ? -14.574 -34.151 11.984 1.00 80.19 97 GLY A C 1
ATOM 766 O O . GLY A 1 97 ? -15.048 -33.355 12.788 1.00 80.19 97 GLY A O 1
ATOM 767 N N . ASN A 1 98 ? -15.202 -35.295 11.679 1.00 83.12 98 ASN A N 1
ATOM 768 C CA . ASN A 1 98 ? -16.483 -35.674 12.302 1.00 83.12 98 ASN A CA 1
ATOM 769 C C . ASN A 1 98 ? -16.356 -35.993 13.801 1.00 83.12 98 ASN A C 1
ATOM 771 O O . ASN A 1 98 ? -17.357 -36.006 14.513 1.00 83.12 98 ASN A O 1
ATOM 775 N N . ASP A 1 99 ? -15.144 -36.294 14.263 1.00 83.25 99 ASP A N 1
ATOM 776 C CA . ASP A 1 99 ? -14.816 -36.575 15.659 1.00 83.25 99 ASP A CA 1
ATOM 777 C C . ASP A 1 99 ? -14.046 -35.424 16.321 1.00 83.25 99 ASP A C 1
ATOM 779 O O . ASP A 1 99 ? -13.299 -35.658 17.269 1.00 83.25 99 ASP A O 1
ATOM 783 N N . ASP A 1 100 ? -14.170 -34.202 15.787 1.00 76.56 100 ASP A N 1
ATOM 784 C CA . ASP A 1 100 ? -13.428 -33.018 16.236 1.00 76.56 100 ASP A CA 1
ATOM 785 C C . ASP A 1 100 ? -11.895 -33.211 16.236 1.00 76.56 100 ASP A C 1
ATOM 787 O O . ASP A 1 100 ? -11.173 -32.500 16.930 1.00 76.56 100 ASP A O 1
ATOM 791 N N . PHE A 1 101 ? -11.381 -34.164 15.443 1.00 79.88 101 PHE A N 1
ATOM 792 C CA . PHE A 1 101 ? -9.965 -34.551 15.384 1.00 79.88 101 PHE A CA 1
ATOM 793 C C . PHE A 1 101 ? -9.398 -35.109 16.699 1.00 79.88 101 PHE A C 1
ATOM 795 O O . PHE A 1 101 ? -8.177 -35.136 16.881 1.00 79.88 101 PHE A O 1
ATOM 802 N N . VAL A 1 102 ? -10.265 -35.591 17.595 1.00 75.75 102 VAL A N 1
ATOM 803 C CA . VAL A 1 102 ? -9.884 -36.105 18.919 1.00 75.75 102 VAL A CA 1
ATOM 804 C C . VAL A 1 102 ? -9.063 -37.396 18.812 1.00 75.75 102 VAL A C 1
ATOM 806 O O . VAL A 1 102 ? -8.159 -37.624 19.616 1.00 75.75 102 VAL A O 1
ATOM 809 N N . ASN A 1 103 ? -9.317 -38.240 17.804 1.00 80.75 103 ASN A N 1
ATOM 810 C CA . ASN A 1 103 ? -8.638 -39.530 17.669 1.00 80.75 103 ASN A CA 1
ATOM 811 C C . ASN A 1 103 ? -7.525 -39.489 16.612 1.00 80.75 103 ASN A C 1
ATOM 813 O O . ASN A 1 103 ? -7.776 -39.643 15.412 1.00 80.75 103 ASN A O 1
ATOM 817 N N . ALA A 1 104 ? -6.274 -39.364 17.067 1.00 84.69 104 ALA A N 1
ATOM 818 C CA . ALA A 1 104 ? -5.084 -39.433 16.219 1.00 84.69 104 ALA A CA 1
ATOM 819 C C . ALA A 1 104 ? -4.013 -40.381 16.785 1.00 84.69 104 ALA A C 1
ATOM 821 O O . ALA A 1 104 ? -3.721 -40.373 17.979 1.00 84.69 104 ALA A O 1
ATOM 822 N N . VAL A 1 105 ? -3.382 -41.178 15.916 1.00 86.69 105 VAL A N 1
ATOM 823 C CA . VAL A 1 105 ? -2.306 -42.115 16.283 1.00 86.69 105 VAL A CA 1
ATOM 824 C C . VAL A 1 105 ? -0.998 -41.733 15.595 1.00 86.69 105 VAL A C 1
ATOM 826 O O . VAL A 1 105 ? -0.930 -41.615 14.372 1.00 86.69 105 VAL A O 1
ATOM 829 N N . THR A 1 106 ? 0.077 -41.598 16.370 1.00 89.38 106 THR A N 1
ATOM 830 C CA . THR A 1 106 ? 1.419 -41.324 15.838 1.00 89.38 106 THR A CA 1
ATOM 831 C C . THR A 1 106 ? 2.042 -42.574 15.224 1.00 89.38 106 THR A C 1
ATOM 833 O O . THR A 1 106 ? 2.150 -43.615 15.872 1.00 89.38 106 THR A O 1
ATOM 836 N N . LYS A 1 107 ? 2.541 -42.460 13.989 1.00 88.44 107 LYS A N 1
ATOM 837 C CA . LYS A 1 107 ? 3.277 -43.518 13.289 1.00 88.44 107 LYS A CA 1
ATOM 838 C C . LYS A 1 107 ? 4.653 -43.055 12.798 1.00 88.44 107 LYS A C 1
ATOM 840 O O . LYS A 1 107 ? 4.827 -41.895 12.411 1.00 88.44 107 LYS A O 1
ATOM 845 N N . PRO A 1 108 ? 5.662 -43.946 12.781 1.00 86.00 108 PRO A N 1
ATOM 846 C CA . PRO A 1 108 ? 6.955 -43.648 12.176 1.00 86.00 108 PRO A CA 1
ATOM 847 C C . PRO A 1 108 ? 6.839 -43.593 10.647 1.00 86.00 108 PRO A C 1
ATOM 849 O O . PRO A 1 108 ? 6.228 -44.464 10.028 1.00 86.00 108 PRO A O 1
ATOM 852 N N . ARG A 1 109 ? 7.470 -42.593 10.023 1.00 84.75 109 ARG A N 1
ATOM 853 C CA . ARG A 1 109 ? 7.510 -42.434 8.564 1.00 84.75 109 ARG A CA 1
ATOM 854 C C . ARG A 1 109 ? 8.854 -42.887 8.003 1.00 84.75 109 ARG A C 1
ATOM 856 O O . ARG A 1 109 ? 9.920 -42.512 8.492 1.00 84.75 109 ARG A O 1
ATOM 863 N N . ARG A 1 110 ? 8.831 -43.629 6.894 1.00 82.38 110 ARG A N 1
ATOM 864 C CA . ARG A 1 110 ? 10.050 -43.968 6.149 1.00 82.38 110 ARG A CA 1
ATOM 865 C C . ARG A 1 110 ? 10.500 -42.777 5.300 1.00 82.38 110 ARG A C 1
ATOM 867 O O . ARG A 1 110 ? 9.931 -42.496 4.250 1.00 82.38 110 ARG A O 1
ATOM 874 N N . LYS A 1 111 ? 11.562 -42.094 5.726 1.00 80.12 111 LYS A N 1
ATOM 875 C CA . LYS A 1 111 ? 12.141 -40.967 4.982 1.00 80.12 111 LYS A CA 1
ATOM 876 C C . LYS A 1 111 ? 12.759 -41.434 3.658 1.00 80.12 111 LYS A C 1
ATOM 878 O O . LYS A 1 111 ? 13.696 -42.233 3.652 1.00 80.12 111 LYS A O 1
ATOM 883 N N . ARG A 1 112 ? 12.269 -40.901 2.537 1.00 83.44 112 ARG A N 1
ATOM 884 C CA . ARG A 1 112 ? 12.860 -41.088 1.202 1.00 83.44 112 ARG A CA 1
ATOM 885 C C . ARG A 1 112 ? 13.747 -39.888 0.834 1.00 83.44 112 ARG A C 1
ATOM 887 O O . ARG A 1 112 ? 13.427 -38.763 1.224 1.00 83.44 112 ARG A O 1
ATOM 894 N N . PRO A 1 113 ? 14.861 -40.076 0.102 1.00 83.31 113 PRO A N 1
ATOM 895 C CA . PRO A 1 113 ? 15.691 -38.949 -0.313 1.00 83.31 113 PRO A CA 1
ATOM 896 C C . PRO A 1 113 ? 14.979 -38.082 -1.364 1.00 83.31 113 PRO A C 1
ATOM 898 O O . PRO A 1 113 ? 14.427 -38.610 -2.329 1.00 83.31 113 PRO A O 1
ATOM 901 N N . SER A 1 114 ? 15.063 -36.755 -1.207 1.00 83.19 114 SER A N 1
ATOM 902 C CA . SER A 1 114 ? 14.411 -35.744 -2.064 1.00 83.19 114 SER A CA 1
ATOM 903 C C . SER A 1 114 ? 14.616 -36.008 -3.563 1.00 83.19 114 SER A C 1
ATOM 905 O O . SER A 1 114 ? 13.650 -36.086 -4.318 1.00 83.19 114 SER A O 1
ATOM 907 N N . ASN A 1 115 ? 15.855 -36.275 -3.994 1.00 84.69 115 ASN A N 1
ATOM 908 C CA . ASN A 1 115 ? 16.171 -36.527 -5.406 1.00 84.69 115 ASN A CA 1
ATOM 909 C C . ASN A 1 115 ? 15.364 -37.682 -6.021 1.00 84.69 115 ASN A C 1
ATOM 911 O O . ASN A 1 115 ? 14.976 -37.592 -7.184 1.00 84.69 115 ASN A O 1
ATOM 915 N N . HIS A 1 116 ? 15.089 -38.745 -5.258 1.00 86.69 116 HIS A N 1
ATOM 916 C CA . HIS A 1 116 ? 14.286 -39.866 -5.751 1.00 86.69 116 HIS A CA 1
ATOM 917 C C . HIS A 1 116 ? 12.813 -39.485 -5.893 1.00 86.69 116 HIS A C 1
ATOM 919 O O . HIS A 1 116 ? 12.206 -39.834 -6.897 1.00 86.69 116 HIS A O 1
ATOM 925 N N . ILE A 1 117 ? 12.266 -38.730 -4.936 1.00 88.31 117 ILE A N 1
ATOM 926 C CA . ILE A 1 117 ? 10.876 -38.252 -4.971 1.00 88.31 117 ILE A CA 1
ATOM 927 C C . ILE A 1 117 ? 10.658 -37.366 -6.205 1.00 88.31 117 ILE A C 1
ATOM 929 O O . ILE A 1 117 ? 9.748 -37.609 -6.994 1.00 88.31 117 ILE A O 1
ATOM 933 N N . PHE A 1 118 ? 11.541 -36.387 -6.422 1.00 89.00 118 PHE A N 1
ATOM 934 C CA . PHE A 1 118 ? 11.471 -35.501 -7.586 1.00 89.00 118 PHE A CA 1
ATOM 935 C C . PHE A 1 118 ? 11.623 -36.264 -8.910 1.00 89.00 118 PHE A C 1
ATOM 937 O O . PHE A 1 118 ? 10.902 -35.982 -9.863 1.00 89.00 118 PHE A O 1
ATOM 944 N N . ASN A 1 119 ? 12.513 -37.258 -8.976 1.00 87.81 119 ASN A N 1
ATOM 945 C CA . ASN A 1 119 ? 12.682 -38.080 -10.175 1.00 87.81 119 ASN A CA 1
ATOM 946 C C . ASN A 1 119 ? 11.467 -38.986 -10.450 1.00 87.81 119 ASN A C 1
ATOM 948 O O . ASN A 1 119 ? 11.074 -39.166 -11.601 1.00 87.81 119 ASN A O 1
ATOM 952 N N . ASP A 1 120 ? 10.852 -39.555 -9.414 1.00 89.38 120 ASP A N 1
ATOM 953 C CA . ASP A 1 120 ? 9.649 -40.378 -9.559 1.00 89.38 120 ASP A CA 1
ATOM 954 C C . ASP A 1 120 ? 8.448 -39.530 -10.005 1.00 89.38 120 ASP A C 1
ATOM 956 O O . ASP A 1 120 ? 7.702 -39.939 -10.895 1.00 89.38 120 ASP A O 1
ATOM 960 N N . PHE A 1 121 ? 8.311 -38.313 -9.476 1.00 90.38 121 PHE A N 1
ATOM 961 C CA . PHE A 1 121 ? 7.318 -37.341 -9.939 1.00 90.38 121 PHE A CA 1
ATOM 962 C C . PHE A 1 121 ? 7.546 -36.917 -11.398 1.00 90.38 121 PHE A C 1
ATOM 964 O O . PHE A 1 121 ? 6.612 -36.871 -12.201 1.00 90.38 121 PHE A O 1
ATOM 971 N N . GLN A 1 122 ? 8.804 -36.669 -11.774 1.00 87.31 122 GLN A N 1
ATOM 972 C CA . GLN A 1 122 ? 9.179 -36.318 -13.142 1.00 87.31 122 GLN A CA 1
ATOM 973 C C . GLN A 1 122 ? 8.821 -37.431 -14.141 1.00 87.31 122 GLN A C 1
ATOM 975 O O . GLN A 1 122 ? 8.379 -37.138 -15.249 1.00 87.31 122 GLN A O 1
ATOM 980 N N . ASN A 1 123 ? 8.960 -38.696 -13.733 1.00 87.62 123 ASN A N 1
ATOM 981 C CA . ASN A 1 123 ? 8.650 -39.876 -14.545 1.00 87.62 123 ASN A CA 1
ATOM 982 C C . ASN A 1 123 ? 7.200 -40.375 -14.389 1.00 87.62 123 ASN A C 1
ATOM 984 O O . ASN A 1 123 ? 6.934 -41.547 -14.647 1.00 87.62 123 ASN A O 1
ATOM 988 N N . ASN A 1 124 ? 6.270 -39.523 -13.937 1.00 87.00 124 ASN A N 1
ATOM 989 C CA . ASN A 1 124 ? 4.849 -39.848 -13.754 1.00 87.00 124 ASN A CA 1
ATOM 990 C C . ASN A 1 124 ? 4.584 -41.081 -12.857 1.00 87.00 124 ASN A C 1
ATOM 992 O O . ASN A 1 124 ? 3.540 -41.727 -12.981 1.00 87.00 124 ASN A O 1
ATOM 996 N N . LYS A 1 125 ? 5.505 -41.426 -11.944 1.00 87.56 125 LYS A N 1
ATOM 997 C CA . LYS A 1 125 ? 5.302 -42.473 -10.923 1.00 87.56 125 LYS A CA 1
ATOM 998 C C . LYS A 1 125 ? 4.597 -41.948 -9.676 1.00 87.56 125 LYS A C 1
ATOM 1000 O O . LYS A 1 125 ? 4.006 -42.731 -8.944 1.00 87.56 125 LYS A O 1
ATOM 1005 N N . LEU A 1 126 ? 4.684 -40.643 -9.445 1.00 88.44 126 LEU A N 1
ATOM 1006 C CA . LEU A 1 126 ? 3.954 -39.919 -8.412 1.00 88.44 126 LEU A CA 1
ATOM 1007 C C . LEU A 1 126 ? 3.075 -38.869 -9.085 1.00 88.44 126 LEU A C 1
ATOM 1009 O O . LEU A 1 126 ? 3.494 -38.259 -10.071 1.00 88.44 126 LEU A O 1
ATOM 1013 N N . ASP A 1 127 ? 1.881 -38.662 -8.540 1.00 87.19 127 ASP A N 1
ATOM 1014 C CA . ASP A 1 127 ? 0.920 -37.675 -9.034 1.00 87.19 127 ASP A CA 1
ATOM 1015 C C . ASP A 1 127 ? 0.974 -36.384 -8.210 1.00 87.19 127 ASP A C 1
ATOM 1017 O O . ASP A 1 127 ? 0.816 -35.301 -8.769 1.00 87.19 127 ASP A O 1
ATOM 1021 N N . VAL A 1 128 ? 1.258 -36.482 -6.904 1.00 90.69 128 VAL A N 1
ATOM 1022 C CA . VAL A 1 128 ? 1.351 -35.337 -5.987 1.00 90.69 128 VAL A CA 1
ATOM 1023 C C . VAL A 1 128 ? 2.602 -35.454 -5.118 1.00 90.69 128 VAL A C 1
ATOM 1025 O O . VAL A 1 128 ? 2.887 -36.509 -4.551 1.00 90.69 128 VAL A O 1
ATOM 1028 N N . ILE A 1 129 ? 3.340 -34.349 -4.995 1.00 91.25 129 ILE A N 1
ATOM 1029 C CA . ILE A 1 129 ? 4.451 -34.212 -4.050 1.00 91.25 129 ILE A CA 1
ATOM 1030 C C . ILE A 1 129 ? 4.181 -33.050 -3.097 1.00 91.25 129 ILE A C 1
ATOM 1032 O O . ILE A 1 129 ? 3.948 -31.924 -3.535 1.00 91.25 129 ILE A O 1
ATOM 1036 N N . LEU A 1 130 ? 4.235 -33.311 -1.792 1.00 90.38 130 LEU A N 1
ATOM 1037 C CA . LEU A 1 130 ? 4.118 -32.269 -0.773 1.00 90.38 130 LEU A CA 1
ATOM 1038 C C . LEU A 1 130 ? 5.509 -31.835 -0.325 1.00 90.38 130 LEU A C 1
ATOM 1040 O O . LEU A 1 130 ? 6.314 -32.655 0.118 1.00 90.38 130 LEU A O 1
ATOM 1044 N N . ILE A 1 131 ? 5.806 -30.541 -0.439 1.00 89.31 131 ILE A N 1
ATOM 1045 C CA . ILE A 1 131 ? 7.128 -29.982 -0.144 1.00 89.31 131 ILE A CA 1
ATOM 1046 C C . ILE A 1 131 ? 7.053 -28.856 0.891 1.00 89.31 131 ILE A C 1
ATOM 1048 O O . ILE A 1 131 ? 6.121 -28.061 0.892 1.00 89.31 131 ILE A O 1
ATOM 1052 N N . ASN A 1 132 ? 8.078 -28.751 1.738 1.00 86.38 132 ASN A N 1
ATOM 1053 C CA . ASN A 1 132 ? 8.344 -27.570 2.569 1.00 86.38 132 ASN A CA 1
ATOM 1054 C C . ASN A 1 132 ? 9.711 -26.963 2.188 1.00 86.38 132 ASN A C 1
ATOM 1056 O O . ASN A 1 132 ? 10.214 -27.201 1.086 1.00 86.38 132 ASN A O 1
ATOM 1060 N N . THR A 1 133 ? 10.346 -26.209 3.088 1.00 80.62 133 THR A N 1
ATOM 1061 C CA . THR A 1 133 ? 11.705 -25.669 2.910 1.00 80.62 133 THR A CA 1
ATOM 1062 C C . THR A 1 133 ? 12.739 -26.729 2.497 1.00 80.62 133 THR A C 1
ATOM 1064 O O . THR A 1 133 ? 13.622 -26.438 1.695 1.00 80.62 133 THR A O 1
ATOM 1067 N N . CYS A 1 134 ? 12.618 -27.987 2.940 1.00 77.44 134 CYS A N 1
ATOM 1068 C CA . CYS A 1 134 ? 13.502 -29.077 2.508 1.00 77.44 134 CYS A CA 1
ATOM 1069 C C . CYS A 1 134 ? 13.375 -29.392 1.009 1.00 77.44 134 CYS A C 1
ATOM 1071 O O . CYS A 1 134 ? 14.351 -29.798 0.383 1.00 77.44 134 CYS A O 1
ATOM 1073 N N . GLY A 1 135 ? 12.194 -29.187 0.420 1.00 72.38 135 GLY A N 1
ATOM 1074 C CA . GLY A 1 135 ? 11.966 -29.328 -1.019 1.00 72.38 135 GLY A CA 1
ATOM 1075 C C . GLY A 1 135 ? 12.476 -28.142 -1.844 1.00 72.38 135 GLY A C 1
ATOM 1076 O O . GLY A 1 135 ? 12.564 -28.247 -3.067 1.00 72.38 135 GLY A O 1
ATOM 1077 N N . ALA A 1 136 ? 12.871 -27.036 -1.199 1.00 69.62 136 ALA A N 1
ATOM 1078 C CA . ALA A 1 136 ? 13.505 -25.910 -1.879 1.00 69.62 136 ALA A CA 1
ATOM 1079 C C . ALA A 1 136 ? 14.907 -26.267 -2.395 1.00 69.62 136 ALA A C 1
ATOM 1081 O O . ALA A 1 136 ? 15.365 -25.648 -3.350 1.00 69.62 136 ALA A O 1
ATOM 1082 N N . ILE A 1 137 ? 15.564 -27.287 -1.825 1.00 65.25 137 ILE A N 1
ATOM 1083 C CA . ILE A 1 137 ? 16.868 -27.819 -2.247 1.00 65.25 137 ILE A CA 1
ATOM 1084 C C . ILE A 1 137 ? 16.638 -29.234 -2.809 1.00 65.25 137 ILE A C 1
ATOM 1086 O O . ILE A 1 137 ? 16.679 -30.229 -2.091 1.00 65.25 137 ILE A O 1
ATOM 1090 N N . GLY A 1 138 ? 16.338 -29.328 -4.107 1.00 59.59 138 GLY A N 1
ATOM 1091 C CA . GLY A 1 138 ? 15.981 -30.597 -4.756 1.00 59.59 138 GLY A CA 1
ATOM 1092 C C . GLY A 1 138 ? 16.155 -30.600 -6.275 1.00 59.59 138 GLY A C 1
ATOM 1093 O O . GLY A 1 138 ? 16.516 -29.585 -6.883 1.00 59.59 138 GLY A O 1
ATOM 1094 N N . ALA A 1 139 ? 15.913 -31.752 -6.902 1.00 69.38 139 ALA A N 1
ATOM 1095 C CA . ALA A 1 139 ? 15.960 -31.898 -8.354 1.00 69.38 139 ALA A CA 1
ATOM 1096 C C . ALA A 1 139 ? 14.817 -31.126 -9.049 1.00 69.38 139 ALA A C 1
ATOM 1098 O O . ALA A 1 139 ? 13.981 -30.478 -8.423 1.00 69.38 139 ALA A O 1
ATOM 1099 N N . SER A 1 140 ? 14.840 -31.116 -10.375 1.00 80.50 140 SER A N 1
ATOM 1100 C CA . SER A 1 140 ? 13.826 -30.448 -11.190 1.00 80.50 140 SER A CA 1
ATOM 1101 C C . SER A 1 140 ? 12.514 -31.231 -11.248 1.00 80.50 140 SER A C 1
ATOM 1103 O O . SER A 1 140 ? 12.560 -32.450 -11.340 1.00 80.50 140 SER A O 1
ATOM 1105 N N . ALA A 1 141 ? 11.384 -30.521 -11.296 1.00 84.19 141 ALA A N 1
ATOM 1106 C CA . ALA A 1 141 ? 10.032 -31.051 -11.517 1.00 84.19 141 ALA A CA 1
ATOM 1107 C C . ALA A 1 141 ? 9.307 -30.295 -12.655 1.00 84.19 141 ALA A C 1
ATOM 1109 O O . ALA A 1 141 ? 8.157 -29.888 -12.504 1.00 84.19 141 ALA A O 1
ATOM 1110 N N . HIS A 1 142 ? 9.993 -30.020 -13.769 1.00 85.00 142 HIS A N 1
ATOM 1111 C CA . HIS A 1 142 ? 9.449 -29.228 -14.885 1.00 85.00 142 HIS A CA 1
ATOM 1112 C C . HIS A 1 142 ? 8.815 -30.123 -15.956 1.00 85.00 142 HIS A C 1
ATOM 1114 O O . HIS A 1 142 ? 9.152 -31.296 -16.067 1.00 85.00 142 HIS A O 1
ATOM 1120 N N . ALA A 1 143 ? 7.882 -29.609 -16.760 1.00 84.81 143 ALA A N 1
ATOM 1121 C CA . ALA A 1 143 ? 7.272 -30.393 -17.839 1.00 84.81 143 ALA A CA 1
ATOM 1122 C C . ALA A 1 143 ? 8.263 -30.595 -19.004 1.00 84.81 143 ALA A C 1
ATOM 1124 O O . ALA A 1 143 ? 8.429 -29.711 -19.844 1.00 84.81 143 ALA A O 1
ATOM 1125 N N . VAL A 1 144 ? 8.929 -31.753 -19.040 1.00 85.75 144 VAL A N 1
ATOM 1126 C CA . VAL A 1 144 ? 9.859 -32.160 -20.103 1.00 85.75 144 VAL A CA 1
ATOM 1127 C C . VAL A 1 144 ? 9.734 -33.660 -20.367 1.00 85.75 144 VAL A C 1
ATOM 1129 O O . VAL A 1 144 ? 9.390 -34.426 -19.464 1.00 85.75 144 VAL A O 1
ATOM 1132 N N . THR A 1 145 ? 10.029 -34.067 -21.599 1.00 83.19 145 THR A N 1
ATOM 1133 C CA . THR A 1 145 ? 10.166 -35.470 -22.001 1.00 83.19 145 THR A CA 1
ATOM 1134 C C . THR A 1 145 ? 11.314 -36.141 -21.257 1.00 83.19 145 THR A C 1
ATOM 1136 O O . THR A 1 145 ? 12.404 -35.573 -21.148 1.00 83.19 145 THR A O 1
ATOM 1139 N N . THR A 1 146 ? 11.105 -37.365 -20.780 1.00 83.62 146 THR A N 1
ATOM 1140 C CA . THR A 1 146 ? 12.165 -38.181 -20.170 1.00 83.62 146 THR A CA 1
ATOM 1141 C C . THR A 1 146 ? 12.353 -39.481 -20.944 1.00 83.62 146 THR A C 1
ATOM 1143 O O . THR A 1 146 ? 11.587 -39.798 -21.845 1.00 83.62 146 THR A O 1
ATOM 1146 N N . ALA A 1 147 ? 13.362 -40.276 -20.575 1.00 79.44 147 ALA A N 1
ATOM 1147 C CA . ALA A 1 147 ? 13.549 -41.612 -21.146 1.00 79.44 147 ALA A CA 1
ATOM 1148 C C . ALA A 1 147 ? 12.367 -42.566 -20.867 1.00 79.44 147 ALA A C 1
ATOM 1150 O O . ALA A 1 147 ? 12.233 -43.580 -21.541 1.00 79.44 147 ALA A O 1
ATOM 1151 N N . VAL A 1 148 ? 11.540 -42.257 -19.859 1.00 82.19 148 VAL A N 1
ATOM 1152 C CA . VAL A 1 148 ? 10.382 -43.064 -19.441 1.00 82.19 148 VAL A CA 1
ATOM 1153 C C . VAL A 1 148 ? 9.065 -42.447 -19.918 1.00 82.19 148 VAL A C 1
ATOM 1155 O O . VAL A 1 148 ? 8.122 -43.180 -20.191 1.00 82.19 148 VAL A O 1
ATOM 1158 N N . VAL A 1 149 ? 8.992 -41.115 -20.011 1.00 83.00 149 VAL A N 1
ATOM 1159 C CA . VAL A 1 149 ? 7.772 -40.374 -20.355 1.00 83.00 149 VAL A CA 1
ATOM 1160 C C . VAL A 1 149 ? 7.932 -39.727 -21.736 1.00 83.00 149 VAL A C 1
ATOM 1162 O O . VAL A 1 149 ? 8.667 -38.736 -21.850 1.00 83.00 149 VAL A O 1
ATOM 1165 N N . PRO A 1 150 ? 7.258 -40.261 -22.772 1.00 83.06 150 PRO A N 1
ATOM 1166 C CA . PRO A 1 150 ? 7.251 -39.677 -24.110 1.00 83.06 150 PRO A CA 1
ATOM 1167 C C . PRO A 1 150 ? 6.442 -38.370 -24.159 1.00 83.06 150 PRO A C 1
ATOM 1169 O O . PRO A 1 150 ? 5.749 -38.003 -23.210 1.00 83.06 150 PRO A O 1
ATOM 1172 N N . GLU A 1 151 ? 6.570 -37.635 -25.264 1.00 81.81 151 GLU A N 1
ATOM 1173 C CA . GLU A 1 151 ? 6.037 -36.276 -25.429 1.00 81.81 151 GLU A CA 1
ATOM 1174 C C . GLU A 1 151 ? 4.516 -36.178 -25.248 1.00 81.81 151 GLU A C 1
ATOM 1176 O O . GLU A 1 151 ? 4.026 -35.240 -24.624 1.00 81.81 151 GLU A O 1
ATOM 1181 N N . ASP A 1 152 ? 3.767 -37.171 -25.701 1.00 82.88 152 ASP A N 1
ATOM 1182 C CA . ASP A 1 152 ? 2.313 -37.279 -25.554 1.00 82.88 152 ASP A CA 1
ATOM 1183 C C . ASP A 1 152 ? 1.853 -37.470 -24.098 1.00 82.88 152 ASP A C 1
ATOM 1185 O O . ASP A 1 152 ? 0.721 -37.135 -23.756 1.00 82.88 152 ASP A O 1
ATOM 1189 N N . GLN A 1 153 ? 2.732 -37.960 -23.219 1.00 82.75 153 GLN A N 1
ATOM 1190 C CA . GLN A 1 153 ? 2.416 -38.273 -21.820 1.00 82.75 153 GLN A CA 1
ATOM 1191 C C . GLN A 1 153 ? 2.981 -37.252 -20.822 1.00 82.75 153 GLN A C 1
ATOM 1193 O O . GLN A 1 153 ? 2.864 -37.428 -19.601 1.00 82.75 153 GLN A O 1
ATOM 1198 N N . VAL A 1 154 ? 3.605 -36.173 -21.307 1.00 85.44 154 VAL A N 1
ATOM 1199 C CA . VAL A 1 154 ? 4.090 -35.088 -20.447 1.00 85.44 154 VAL A CA 1
ATOM 1200 C C . VAL A 1 154 ? 2.896 -34.319 -19.882 1.00 85.44 154 VAL A C 1
ATOM 1202 O O . VAL A 1 154 ? 2.100 -33.743 -20.616 1.00 85.44 154 VAL A O 1
ATOM 1205 N N . ARG A 1 155 ? 2.785 -34.280 -18.551 1.00 84.94 155 ARG A N 1
ATOM 1206 C CA . ARG A 1 155 ? 1.693 -33.594 -17.845 1.00 84.94 155 ARG A CA 1
ATOM 1207 C C . ARG A 1 155 ? 2.067 -32.151 -17.504 1.00 84.94 155 ARG A C 1
ATOM 1209 O O . ARG A 1 155 ? 3.208 -31.877 -17.116 1.00 84.94 155 ARG A O 1
ATOM 1216 N N . GLN A 1 156 ? 1.092 -31.243 -17.585 1.00 86.88 156 GLN A N 1
ATOM 1217 C CA . GLN A 1 156 ? 1.241 -29.879 -17.074 1.00 86.88 156 GLN A CA 1
ATOM 1218 C C . GLN A 1 156 ? 1.505 -29.909 -15.565 1.00 86.88 156 GLN A C 1
ATOM 1220 O O . GLN A 1 156 ? 0.958 -30.737 -14.836 1.00 86.88 156 GLN A O 1
ATOM 1225 N N . ARG A 1 157 ? 2.364 -29.008 -15.086 1.00 89.19 157 ARG A N 1
ATOM 1226 C CA . ARG A 1 157 ? 2.744 -28.949 -13.674 1.00 89.19 157 ARG A CA 1
ATOM 1227 C C . ARG A 1 157 ? 2.034 -27.789 -12.988 1.00 89.19 157 ARG A C 1
ATOM 1229 O O . ARG A 1 157 ? 2.119 -26.654 -13.452 1.00 89.19 157 ARG A O 1
ATOM 1236 N N . LYS A 1 158 ? 1.373 -28.088 -11.870 1.00 89.12 158 LYS A N 1
ATOM 1237 C CA . LYS A 1 158 ? 0.650 -27.126 -11.038 1.00 89.12 158 LYS A CA 1
ATOM 1238 C C . LYS A 1 158 ? 1.193 -27.171 -9.612 1.00 89.12 158 LYS A C 1
ATOM 1240 O O . LYS A 1 158 ? 1.323 -28.250 -9.043 1.00 89.12 158 LYS A O 1
ATOM 1245 N N . MET A 1 159 ? 1.532 -26.012 -9.056 1.00 88.50 159 MET A N 1
ATOM 1246 C CA . MET A 1 159 ? 1.942 -25.852 -7.662 1.00 88.50 159 MET A CA 1
ATOM 1247 C C . MET A 1 159 ? 0.817 -25.178 -6.887 1.00 88.50 159 MET A C 1
ATOM 1249 O O . MET A 1 159 ? 0.456 -24.044 -7.196 1.00 88.50 159 MET A O 1
ATOM 1253 N N . LEU A 1 160 ? 0.297 -25.882 -5.883 1.00 89.19 160 LEU A N 1
ATOM 1254 C CA . LEU A 1 160 ? -0.654 -25.343 -4.917 1.00 89.19 160 LEU A CA 1
ATOM 1255 C C . LEU A 1 160 ? 0.126 -24.851 -3.696 1.00 89.19 160 LEU A C 1
ATOM 1257 O O . LEU A 1 160 ? 0.857 -25.624 -3.074 1.00 89.19 160 LEU A O 1
ATOM 1261 N N . ILE A 1 161 ? 0.003 -23.568 -3.381 1.00 85.69 161 ILE A N 1
ATOM 1262 C CA . ILE A 1 161 ? 0.687 -22.914 -2.268 1.00 85.69 161 ILE A CA 1
ATOM 1263 C C . ILE A 1 161 ? -0.358 -22.682 -1.182 1.00 85.69 161 ILE A C 1
ATOM 1265 O O . ILE A 1 161 ? -1.210 -21.810 -1.314 1.00 85.69 161 ILE A O 1
ATOM 1269 N N . VAL A 1 162 ? -0.317 -23.523 -0.149 1.00 83.38 162 VAL A N 1
ATOM 1270 C CA . VAL A 1 162 ? -1.263 -23.492 0.985 1.00 83.38 162 VAL A CA 1
ATOM 1271 C C . VAL A 1 162 ? -0.755 -22.594 2.112 1.00 83.38 162 VAL A C 1
ATOM 1273 O O . VAL A 1 162 ? -1.534 -21.999 2.844 1.00 83.38 162 VAL A O 1
ATOM 1276 N N . GLN A 1 163 ? 0.565 -22.498 2.259 1.00 81.06 163 GLN A N 1
ATOM 1277 C CA . GLN A 1 163 ? 1.216 -21.649 3.244 1.00 81.06 163 GLN A CA 1
ATOM 1278 C C . GLN A 1 163 ? 2.463 -21.037 2.614 1.00 81.06 163 GLN A C 1
ATOM 1280 O O . GLN A 1 163 ? 3.299 -21.756 2.058 1.00 81.06 163 GLN A O 1
ATOM 1285 N N . ASP A 1 164 ? 2.572 -19.718 2.721 1.00 74.19 164 ASP A N 1
ATOM 1286 C CA . ASP A 1 164 ? 3.705 -18.956 2.210 1.00 74.19 164 ASP A CA 1
ATOM 1287 C C . ASP A 1 164 ? 4.919 -19.103 3.146 1.00 74.19 164 ASP A C 1
ATOM 1289 O O . ASP A 1 164 ? 4.772 -19.106 4.375 1.00 74.19 164 ASP A O 1
ATOM 1293 N N . ASP A 1 165 ? 6.133 -19.208 2.592 1.00 78.19 165 ASP A N 1
ATOM 1294 C CA . ASP A 1 165 ? 7.334 -19.096 3.423 1.00 78.19 165 ASP A CA 1
ATOM 1295 C C . ASP A 1 165 ? 7.519 -17.644 3.891 1.00 78.19 165 ASP A C 1
ATOM 1297 O O . ASP A 1 165 ? 7.328 -16.682 3.146 1.00 78.19 165 ASP A O 1
ATOM 1301 N N . LEU A 1 166 ? 8.013 -17.477 5.120 1.00 67.94 166 LEU A N 1
ATOM 1302 C CA . LEU A 1 166 ? 8.401 -16.159 5.638 1.00 67.94 166 LEU A CA 1
ATOM 1303 C C . LEU A 1 166 ? 9.529 -15.512 4.813 1.00 67.94 166 LEU A C 1
ATOM 1305 O O . LEU A 1 166 ? 9.623 -14.285 4.745 1.00 67.94 166 LEU A O 1
ATOM 1309 N N . ASP A 1 167 ? 10.388 -16.327 4.189 1.00 71.75 167 ASP A N 1
ATOM 1310 C CA . ASP A 1 167 ? 11.432 -15.868 3.274 1.00 71.75 167 ASP A CA 1
ATOM 1311 C C . ASP A 1 167 ? 11.018 -16.087 1.815 1.00 71.75 167 ASP A C 1
ATOM 1313 O O . ASP A 1 167 ? 11.057 -17.195 1.278 1.00 71.75 167 ASP A O 1
ATOM 1317 N N . VAL A 1 168 ? 10.721 -14.972 1.149 1.00 69.00 168 VAL A N 1
ATOM 1318 C CA . VAL A 1 168 ? 10.329 -14.893 -0.265 1.00 69.00 168 VAL A CA 1
ATOM 1319 C C . VAL A 1 168 ? 11.348 -15.556 -1.206 1.00 69.00 168 VAL A C 1
ATOM 1321 O O . VAL A 1 168 ? 10.997 -16.008 -2.299 1.00 69.00 168 VAL A O 1
ATOM 1324 N N . ASN A 1 169 ? 12.623 -15.640 -0.814 1.00 70.69 169 ASN A N 1
ATOM 1325 C CA . ASN A 1 169 ? 13.640 -16.310 -1.622 1.00 70.69 169 ASN A CA 1
ATOM 1326 C C . ASN A 1 169 ? 13.435 -17.828 -1.673 1.00 70.69 169 ASN A C 1
ATOM 1328 O O . ASN A 1 169 ? 13.728 -18.443 -2.700 1.00 70.69 169 ASN A O 1
ATOM 1332 N N . ILE A 1 170 ? 12.941 -18.433 -0.591 1.00 75.69 170 ILE A N 1
ATOM 1333 C CA . ILE A 1 170 ? 12.664 -19.871 -0.522 1.00 75.69 170 ILE A CA 1
ATOM 1334 C C . ILE A 1 170 ? 11.472 -20.195 -1.426 1.00 75.69 170 ILE A C 1
ATOM 1336 O O . ILE A 1 170 ? 11.560 -21.121 -2.235 1.00 75.69 170 ILE A O 1
ATOM 1340 N N . ASP A 1 171 ? 10.432 -19.361 -1.405 1.00 74.19 171 ASP A N 1
ATOM 1341 C CA . ASP A 1 171 ? 9.303 -19.453 -2.336 1.00 74.19 171 ASP A CA 1
ATOM 1342 C C . ASP A 1 171 ? 9.760 -19.365 -3.797 1.00 74.19 171 ASP A C 1
ATOM 1344 O O . ASP A 1 171 ? 9.383 -20.198 -4.626 1.00 74.19 171 ASP A O 1
ATOM 1348 N N . LEU A 1 172 ? 10.639 -18.412 -4.133 1.00 75.00 172 LEU A N 1
ATOM 1349 C CA . LEU A 1 172 ? 11.189 -18.302 -5.487 1.00 75.00 172 LEU A CA 1
ATOM 1350 C C . LEU A 1 172 ? 11.984 -19.559 -5.885 1.00 75.00 172 LEU A C 1
ATOM 1352 O O . LEU A 1 172 ? 11.891 -20.021 -7.025 1.00 75.00 172 LEU A O 1
ATOM 1356 N N . GLN A 1 173 ? 12.733 -20.148 -4.949 1.00 76.94 173 GLN A N 1
ATOM 1357 C CA . GLN A 1 173 ? 13.463 -21.397 -5.174 1.00 76.94 173 GLN A CA 1
ATOM 1358 C C . GLN A 1 173 ? 12.536 -22.604 -5.359 1.00 76.94 173 GLN A C 1
ATOM 1360 O O . GLN A 1 173 ? 12.834 -23.449 -6.207 1.00 76.94 173 GLN A O 1
ATOM 1365 N N . LYS A 1 174 ? 11.429 -22.694 -4.606 1.00 81.81 174 LYS A N 1
ATOM 1366 C CA . LYS A 1 174 ? 10.391 -23.727 -4.770 1.00 81.81 174 LYS A CA 1
ATOM 1367 C C . LYS A 1 174 ? 9.724 -23.600 -6.141 1.00 81.81 174 LYS A C 1
ATOM 1369 O O . LYS A 1 174 ? 9.668 -24.582 -6.882 1.00 81.81 174 LYS A O 1
ATOM 1374 N N . ARG A 1 175 ? 9.331 -22.385 -6.542 1.00 79.44 175 ARG A N 1
ATOM 1375 C CA . ARG A 1 175 ? 8.758 -22.101 -7.874 1.00 79.44 175 ARG A CA 1
ATOM 1376 C C . ARG A 1 175 ? 9.721 -22.492 -9.000 1.00 79.44 175 ARG A C 1
ATOM 1378 O O . ARG A 1 175 ? 9.345 -23.189 -9.942 1.00 79.44 175 ARG A O 1
ATOM 1385 N N . GLY A 1 176 ? 11.003 -22.157 -8.847 1.00 78.06 176 GLY A N 1
ATOM 1386 C CA . GLY A 1 176 ? 12.076 -22.545 -9.768 1.00 78.06 176 GLY A CA 1
ATOM 1387 C C . GLY A 1 176 ? 12.356 -24.056 -9.866 1.00 78.06 176 GLY A C 1
ATOM 1388 O O . GLY A 1 176 ? 13.227 -24.469 -10.637 1.00 78.06 176 GLY A O 1
ATOM 1389 N N . ARG A 1 177 ? 11.667 -24.920 -9.103 1.00 83.00 177 ARG A N 1
ATOM 1390 C CA . ARG A 1 177 ? 11.719 -26.379 -9.313 1.00 83.00 177 ARG A CA 1
ATOM 1391 C C . ARG A 1 177 ? 10.863 -26.804 -10.500 1.00 83.00 177 ARG A C 1
ATOM 1393 O O . ARG A 1 177 ? 11.296 -27.686 -11.245 1.00 83.00 177 ARG A O 1
ATOM 1400 N N . ILE A 1 178 ? 9.713 -26.155 -10.688 1.00 81.94 178 ILE A N 1
ATOM 1401 C CA . ILE A 1 178 ? 8.759 -26.444 -11.764 1.00 81.94 178 ILE A CA 1
ATOM 1402 C C . ILE A 1 178 ? 8.992 -25.535 -12.974 1.00 81.94 178 ILE A C 1
ATOM 1404 O O . ILE A 1 178 ? 8.972 -26.017 -14.100 1.00 81.94 178 ILE A O 1
ATOM 1408 N N . ASN A 1 179 ? 9.263 -24.246 -12.755 1.00 81.75 179 ASN A N 1
ATOM 1409 C CA . ASN A 1 179 ? 9.618 -23.321 -13.831 1.00 81.75 179 ASN A CA 1
ATOM 1410 C C . ASN A 1 179 ? 11.133 -23.340 -14.075 1.00 81.75 179 ASN A C 1
ATOM 1412 O O . ASN A 1 179 ? 11.894 -22.677 -13.365 1.00 81.75 179 ASN A O 1
ATOM 1416 N N . ARG A 1 180 ? 11.573 -24.135 -15.059 1.00 77.56 180 ARG A N 1
ATOM 1417 C CA . ARG A 1 180 ? 12.984 -24.275 -15.461 1.00 77.56 180 ARG A CA 1
ATOM 1418 C C . ARG A 1 180 ? 13.168 -24.157 -16.969 1.00 77.56 180 ARG A C 1
ATOM 1420 O O . ARG A 1 180 ? 12.294 -24.509 -17.755 1.00 77.56 180 ARG A O 1
ATOM 1427 N N . THR A 1 181 ? 14.368 -23.736 -17.366 1.00 67.38 181 THR A N 1
ATOM 1428 C CA . THR A 1 181 ? 14.822 -23.744 -18.761 1.00 67.38 181 THR A CA 1
ATOM 1429 C C . THR A 1 181 ? 14.743 -25.157 -19.343 1.00 67.38 181 THR A C 1
ATOM 1431 O O . THR A 1 181 ? 15.286 -26.087 -18.750 1.00 67.38 181 THR A O 1
ATOM 1434 N N . GLY A 1 182 ? 14.096 -25.306 -20.502 1.00 67.88 182 GLY A N 1
ATOM 1435 C CA . GLY A 1 182 ? 13.841 -26.605 -21.140 1.00 67.88 182 GLY A CA 1
ATOM 1436 C C . GLY A 1 182 ? 12.418 -27.134 -20.936 1.00 67.88 182 GLY A C 1
ATOM 1437 O O . GLY A 1 182 ? 12.079 -28.174 -21.492 1.00 67.88 182 GLY A O 1
ATOM 1438 N N . GLN A 1 183 ? 11.578 -26.419 -20.178 1.00 75.31 183 GLN A N 1
ATOM 1439 C CA . GLN A 1 183 ? 10.147 -26.697 -20.119 1.00 75.31 183 GLN A CA 1
ATOM 1440 C C . GLN A 1 183 ? 9.483 -26.476 -21.484 1.00 75.31 183 GLN A C 1
ATOM 1442 O O . GLN A 1 183 ? 9.799 -25.528 -22.206 1.00 75.31 183 GLN A O 1
ATOM 1447 N N . ARG A 1 184 ? 8.534 -27.351 -21.808 1.00 75.75 184 ARG A N 1
ATOM 1448 C CA . ARG A 1 184 ? 7.672 -27.231 -22.982 1.00 75.75 184 ARG A CA 1
ATOM 1449 C C . ARG A 1 184 ? 6.831 -25.953 -22.949 1.00 75.75 184 ARG A C 1
ATOM 1451 O O . ARG A 1 184 ? 6.140 -25.687 -21.968 1.00 75.75 184 ARG A O 1
ATOM 1458 N N . MET A 1 185 ? 6.886 -25.179 -24.033 1.00 73.06 185 MET A N 1
ATOM 1459 C CA . MET A 1 185 ? 6.208 -23.878 -24.145 1.00 73.06 185 MET A CA 1
ATOM 1460 C C . MET A 1 185 ? 4.681 -24.003 -24.166 1.00 73.06 185 MET A C 1
ATOM 1462 O O . MET A 1 185 ? 3.988 -23.092 -23.727 1.00 73.06 185 MET A O 1
ATOM 1466 N N . ASP A 1 186 ? 4.164 -25.130 -24.651 1.00 78.50 186 ASP A N 1
ATOM 1467 C CA . ASP A 1 186 ? 2.739 -25.455 -24.693 1.00 78.50 186 ASP A CA 1
ATOM 1468 C C . ASP A 1 186 ? 2.172 -25.890 -23.329 1.00 78.50 186 ASP A C 1
ATOM 1470 O O . ASP A 1 186 ? 0.961 -25.854 -23.132 1.00 78.50 186 ASP A O 1
ATOM 1474 N N . LEU A 1 187 ? 3.033 -26.239 -22.363 1.00 80.50 187 LEU A N 1
ATOM 1475 C CA . LEU A 1 187 ? 2.647 -26.664 -21.012 1.00 80.50 187 LEU A CA 1
ATOM 1476 C C . LEU A 1 187 ? 3.314 -25.781 -19.942 1.00 80.50 187 LEU A C 1
ATOM 1478 O O . LEU A 1 187 ? 4.188 -26.258 -19.201 1.00 80.50 187 LEU A O 1
ATOM 1482 N N . PRO A 1 188 ? 2.922 -24.497 -19.829 1.00 79.06 188 PRO A N 1
ATOM 1483 C CA . PRO A 1 188 ? 3.499 -23.584 -18.851 1.00 79.06 188 PRO A CA 1
ATOM 1484 C C . PRO A 1 188 ? 3.178 -24.021 -17.410 1.00 79.06 188 PRO A C 1
ATOM 1486 O O . PRO A 1 188 ? 2.155 -24.673 -17.167 1.00 79.06 188 PRO A O 1
ATOM 1489 N N . PRO A 1 189 ? 4.042 -23.677 -16.438 1.00 81.75 189 PRO A N 1
ATOM 1490 C CA . PRO A 1 189 ? 3.824 -24.012 -15.039 1.00 81.75 189 PRO A CA 1
ATOM 1491 C C . PRO A 1 189 ? 2.698 -23.150 -14.457 1.00 81.75 189 PRO A C 1
ATOM 1493 O O . PRO A 1 189 ? 2.673 -21.941 -14.671 1.00 81.75 189 PRO A O 1
ATOM 1496 N N . LEU A 1 190 ? 1.792 -23.764 -13.697 1.00 83.25 190 LEU A N 1
ATOM 1497 C CA . LEU A 1 190 ? 0.680 -23.076 -13.038 1.00 83.25 190 LEU A CA 1
ATOM 1498 C C . LEU A 1 190 ? 0.958 -22.919 -11.541 1.00 83.25 190 LEU A C 1
ATOM 1500 O O . LEU A 1 190 ? 1.402 -23.868 -10.893 1.00 83.25 190 LEU A O 1
ATOM 1504 N N . TYR A 1 191 ? 0.664 -21.744 -10.989 1.00 82.88 191 TYR A N 1
ATOM 1505 C CA . TYR A 1 191 ? 0.789 -21.454 -9.561 1.00 82.88 191 TYR A CA 1
ATOM 1506 C C . TYR A 1 191 ? -0.565 -21.018 -9.019 1.00 82.88 191 TYR A C 1
ATOM 1508 O O . TYR A 1 191 ? -1.174 -20.105 -9.564 1.00 82.88 191 TYR A O 1
ATOM 1516 N N . GLU A 1 192 ? -1.024 -21.645 -7.944 1.00 81.81 192 GLU A N 1
ATOM 1517 C CA . GLU A 1 192 ? -2.278 -21.276 -7.293 1.00 81.81 192 GLU A CA 1
ATOM 1518 C C . GLU A 1 192 ? -2.049 -21.122 -5.794 1.00 81.81 192 GLU A C 1
ATOM 1520 O O . GLU A 1 192 ? -1.515 -22.019 -5.145 1.00 81.81 192 GLU A O 1
ATOM 1525 N N . TYR A 1 193 ? -2.427 -19.963 -5.261 1.00 77.94 193 TYR A N 1
ATOM 1526 C CA . TYR A 1 193 ? -2.374 -19.678 -3.833 1.00 77.94 193 TYR A CA 1
ATOM 1527 C C . TYR A 1 193 ? -3.733 -20.008 -3.226 1.00 77.94 193 TYR A C 1
ATOM 1529 O O . TYR A 1 193 ? -4.738 -19.415 -3.616 1.00 77.94 193 TYR A O 1
ATOM 1537 N N . ILE A 1 194 ? -3.754 -20.939 -2.278 1.00 82.00 194 ILE A N 1
ATOM 1538 C CA . ILE A 1 194 ? -4.952 -21.297 -1.523 1.00 82.00 194 ILE A CA 1
ATOM 1539 C C . ILE A 1 194 ? -4.949 -20.424 -0.274 1.00 82.00 194 ILE A C 1
ATOM 1541 O O . ILE A 1 194 ? -4.222 -20.698 0.673 1.00 82.00 194 ILE A O 1
ATOM 1545 N N . ILE A 1 195 ? -5.730 -19.349 -0.315 1.00 74.31 195 ILE A N 1
ATOM 1546 C CA . ILE A 1 195 ? -5.879 -18.394 0.787 1.00 74.31 195 ILE A CA 1
ATOM 1547 C C . ILE A 1 195 ? -7.292 -18.463 1.347 1.00 74.31 195 ILE A C 1
ATOM 1549 O O . ILE A 1 195 ? -8.251 -18.717 0.610 1.00 74.31 195 ILE A O 1
ATOM 1553 N N . THR A 1 196 ? -7.449 -18.188 2.638 1.00 75.25 196 THR A N 1
ATOM 1554 C CA . THR A 1 196 ? -8.793 -18.044 3.199 1.00 75.25 196 THR A CA 1
ATOM 1555 C C . THR A 1 196 ? -9.466 -16.764 2.692 1.00 75.25 196 THR A C 1
ATOM 1557 O O . THR A 1 196 ? -8.830 -15.801 2.252 1.00 75.25 196 THR A O 1
ATOM 1560 N N . ALA A 1 197 ? -10.797 -16.715 2.780 1.00 70.69 197 ALA A N 1
ATOM 1561 C CA . ALA A 1 197 ? -11.563 -15.522 2.418 1.00 70.69 197 ALA A CA 1
ATOM 1562 C C . ALA A 1 197 ? -11.348 -14.337 3.388 1.00 70.69 197 ALA A C 1
ATOM 1564 O O . ALA A 1 197 ? -11.894 -13.257 3.148 1.00 70.69 197 ALA A O 1
ATOM 1565 N N . ILE A 1 198 ? -10.559 -14.515 4.457 1.00 77.00 198 ILE A N 1
ATOM 1566 C CA . ILE A 1 198 ? -10.347 -13.521 5.509 1.00 77.00 198 ILE A CA 1
ATOM 1567 C C . ILE A 1 198 ? -9.537 -12.330 4.951 1.00 77.00 198 ILE A C 1
ATOM 1569 O O . ILE A 1 198 ? -8.416 -12.513 4.464 1.00 77.00 198 ILE A O 1
ATOM 1573 N N . PRO A 1 199 ? -10.035 -11.080 5.059 1.00 69.81 199 PRO A N 1
ATOM 1574 C CA . PRO A 1 199 ? -9.369 -9.892 4.504 1.00 69.81 199 PRO A CA 1
ATOM 1575 C C . PRO A 1 199 ? -7.938 -9.670 5.012 1.00 69.81 199 PRO A C 1
ATOM 1577 O O . PRO A 1 199 ? -7.057 -9.240 4.266 1.00 69.81 199 PRO A O 1
ATOM 1580 N N . SER A 1 200 ? -7.683 -9.999 6.278 1.00 70.69 200 SER A N 1
ATOM 1581 C CA . SER A 1 200 ? -6.352 -9.896 6.885 1.00 70.69 200 SER A CA 1
ATOM 1582 C C . SER A 1 200 ? -5.319 -10.840 6.257 1.00 70.69 200 SER A C 1
ATOM 1584 O O . SER A 1 200 ? -4.149 -10.473 6.145 1.00 70.69 200 SER A O 1
ATOM 1586 N N . GLU A 1 201 ? -5.735 -12.022 5.800 1.00 71.62 201 GLU A N 1
ATOM 1587 C CA . GLU A 1 201 ? -4.861 -12.972 5.102 1.00 71.62 201 GLU A CA 1
ATOM 1588 C C . GLU A 1 201 ? -4.636 -12.543 3.647 1.00 71.62 201 GLU A C 1
ATOM 1590 O O . GLU A 1 201 ? -3.495 -12.497 3.180 1.00 71.62 201 GLU A O 1
ATOM 1595 N N . LYS A 1 202 ? -5.699 -12.076 2.973 1.00 71.75 202 LYS A N 1
ATOM 1596 C CA . LYS A 1 202 ? -5.610 -11.434 1.648 1.00 71.75 202 LYS A CA 1
ATOM 1597 C C . LYS A 1 202 ? -4.564 -10.315 1.632 1.00 71.75 202 LYS A C 1
ATOM 1599 O O . LYS A 1 202 ? -3.756 -10.243 0.708 1.00 71.75 202 LYS A O 1
ATOM 1604 N N . ARG A 1 203 ? -4.501 -9.485 2.682 1.00 70.44 203 ARG A N 1
ATOM 1605 C CA . ARG A 1 203 ? -3.473 -8.438 2.847 1.00 70.44 203 ARG A CA 1
ATOM 1606 C C . ARG A 1 203 ? -2.048 -9.003 2.848 1.00 70.44 203 ARG A C 1
ATOM 1608 O O . ARG A 1 203 ? -1.177 -8.424 2.197 1.00 70.44 203 ARG A O 1
ATOM 1615 N N . LEU A 1 204 ? -1.782 -10.075 3.598 1.00 69.62 204 LEU A N 1
ATOM 1616 C CA . LEU A 1 204 ? -0.448 -10.687 3.649 1.00 69.62 204 LEU A CA 1
ATOM 1617 C C . LEU A 1 204 ? -0.042 -11.196 2.264 1.00 69.62 204 LEU A C 1
ATOM 1619 O O . LEU A 1 204 ? 1.068 -10.913 1.812 1.00 69.62 204 LEU A O 1
ATOM 1623 N N . ASN A 1 205 ? -0.979 -11.820 1.549 1.00 71.06 205 ASN A N 1
ATOM 1624 C CA . ASN A 1 205 ? -0.750 -12.283 0.187 1.00 71.06 205 ASN A CA 1
ATOM 1625 C C . ASN A 1 205 ? -0.513 -11.116 -0.793 1.00 71.06 205 ASN A C 1
ATOM 1627 O O . ASN A 1 205 ? 0.423 -11.163 -1.589 1.00 71.06 205 ASN A O 1
ATOM 1631 N N . MET A 1 206 ? -1.273 -10.017 -0.691 1.00 67.31 206 MET A N 1
ATOM 1632 C CA . MET A 1 206 ? -1.034 -8.792 -1.473 1.00 67.31 206 MET A CA 1
ATOM 1633 C C . MET A 1 206 ? 0.379 -8.242 -1.245 1.00 67.31 206 MET A C 1
ATOM 1635 O O . MET A 1 206 ? 1.073 -7.899 -2.202 1.00 67.31 206 MET A O 1
ATOM 1639 N N . MET A 1 207 ? 0.829 -8.178 0.013 1.00 65.88 207 MET A N 1
ATOM 1640 C CA . MET A 1 207 ? 2.177 -7.715 0.356 1.00 65.88 207 MET A CA 1
ATOM 1641 C C . MET A 1 207 ? 3.260 -8.654 -0.185 1.00 65.88 207 MET A C 1
ATOM 1643 O O . MET A 1 207 ? 4.261 -8.183 -0.735 1.00 65.88 207 MET A O 1
ATOM 1647 N N . LEU A 1 208 ? 3.058 -9.969 -0.073 1.00 67.69 208 LEU A N 1
ATOM 1648 C CA . LEU A 1 208 ? 3.959 -10.972 -0.631 1.00 67.69 208 LEU A CA 1
ATOM 1649 C C . LEU A 1 208 ? 4.056 -10.838 -2.152 1.00 67.69 208 LEU A C 1
ATOM 1651 O O . LEU A 1 208 ? 5.160 -10.769 -2.688 1.00 67.69 208 LEU A O 1
ATOM 1655 N N . ARG A 1 209 ? 2.925 -10.715 -2.855 1.00 66.75 209 ARG A N 1
ATOM 1656 C CA . ARG A 1 209 ? 2.877 -10.522 -4.312 1.00 66.75 209 ARG A CA 1
ATOM 1657 C C . ARG A 1 209 ? 3.511 -9.205 -4.747 1.00 66.75 209 ARG A C 1
ATOM 1659 O O . ARG A 1 209 ? 4.238 -9.184 -5.737 1.00 66.75 209 ARG A O 1
ATOM 1666 N N . ALA A 1 210 ? 3.298 -8.113 -4.014 1.00 61.59 210 ALA A N 1
ATOM 1667 C CA . ALA A 1 210 ? 3.981 -6.841 -4.253 1.00 61.59 210 ALA A CA 1
ATOM 1668 C C . ALA A 1 210 ? 5.505 -7.002 -4.132 1.00 61.59 210 ALA A C 1
ATOM 1670 O O . ALA A 1 210 ? 6.271 -6.538 -4.983 1.00 61.59 210 ALA A O 1
ATOM 1671 N N . LYS A 1 211 ? 5.961 -7.737 -3.110 1.00 60.75 211 LYS A N 1
ATOM 1672 C CA . LYS A 1 211 ? 7.382 -8.022 -2.911 1.00 60.75 211 LYS A CA 1
ATOM 1673 C C . LYS A 1 211 ? 7.944 -8.950 -3.988 1.00 60.75 211 LYS A C 1
ATOM 1675 O O . LYS A 1 211 ? 9.022 -8.668 -4.508 1.00 60.75 211 LYS A O 1
ATOM 1680 N N . LEU A 1 212 ? 7.207 -9.994 -4.369 1.00 61.72 212 LEU A N 1
ATOM 1681 C CA . LEU A 1 212 ? 7.539 -10.897 -5.470 1.00 61.72 212 LEU A CA 1
ATOM 1682 C C . LEU A 1 212 ? 7.628 -10.142 -6.794 1.00 61.72 212 LEU A C 1
ATOM 1684 O O . LEU A 1 212 ? 8.599 -10.349 -7.508 1.00 61.72 212 LEU A O 1
ATOM 1688 N N . ARG A 1 213 ? 6.706 -9.214 -7.084 1.00 56.84 213 ARG A N 1
ATOM 1689 C CA . ARG A 1 213 ? 6.764 -8.335 -8.265 1.00 56.84 213 ARG A CA 1
ATOM 1690 C C . ARG A 1 213 ? 7.962 -7.402 -8.243 1.00 56.84 213 ARG A C 1
ATOM 1692 O O . ARG A 1 213 ? 8.612 -7.219 -9.262 1.00 56.84 213 ARG A O 1
ATOM 1699 N N . SER A 1 214 ? 8.292 -6.826 -7.090 1.00 54.66 214 SER A N 1
ATOM 1700 C CA . SER A 1 214 ? 9.489 -5.990 -6.945 1.00 54.66 214 SER A CA 1
ATOM 1701 C C . SER A 1 214 ? 10.775 -6.795 -7.181 1.00 54.66 214 SER A C 1
ATOM 1703 O O . SER A 1 214 ? 11.698 -6.324 -7.845 1.00 54.66 214 SER A O 1
ATOM 1705 N N . LEU A 1 215 ? 10.835 -8.033 -6.686 1.00 51.12 215 LEU A N 1
ATOM 1706 C CA . LEU A 1 215 ? 11.968 -8.941 -6.882 1.00 51.12 215 LEU A CA 1
ATOM 1707 C C . LEU A 1 215 ? 12.010 -9.528 -8.309 1.00 51.12 215 LEU A C 1
ATOM 1709 O O . LEU A 1 215 ? 13.097 -9.702 -8.871 1.00 51.12 215 LEU A O 1
ATOM 1713 N N . SER A 1 216 ? 10.851 -9.779 -8.928 1.00 45.34 216 SER A N 1
ATOM 1714 C CA . SER A 1 216 ? 10.716 -10.264 -10.308 1.00 45.34 216 SER A CA 1
ATOM 1715 C C . SER A 1 216 ? 11.025 -9.172 -11.335 1.00 45.34 216 SER A C 1
ATOM 1717 O O . SER A 1 216 ? 11.726 -9.441 -12.310 1.00 45.34 216 SER A O 1
ATOM 1719 N N . ALA A 1 217 ? 10.656 -7.916 -11.052 1.00 40.59 217 ALA A N 1
ATOM 1720 C CA . ALA A 1 217 ? 11.029 -6.731 -11.832 1.00 40.59 217 ALA A CA 1
ATOM 1721 C C . ALA A 1 217 ? 12.552 -6.577 -11.973 1.00 40.59 217 ALA A C 1
ATOM 1723 O O . ALA A 1 217 ? 13.045 -6.055 -12.974 1.00 40.59 217 ALA A O 1
ATOM 1724 N N . ASN A 1 218 ? 13.302 -7.079 -10.987 1.00 37.53 218 ASN A N 1
ATOM 1725 C CA . ASN A 1 218 ? 14.761 -7.107 -10.997 1.00 37.53 218 ASN A CA 1
ATOM 1726 C C . ASN A 1 218 ? 15.344 -8.341 -11.710 1.00 37.53 218 ASN A C 1
ATOM 1728 O O . ASN A 1 218 ? 16.562 -8.405 -11.903 1.00 37.53 218 ASN A O 1
ATOM 1732 N N . THR A 1 219 ? 14.545 -9.367 -12.036 1.00 35.38 219 THR A N 1
ATOM 1733 C CA . THR A 1 219 ? 15.032 -10.696 -12.460 1.00 35.38 219 THR A CA 1
ATOM 1734 C C . THR A 1 219 ? 14.540 -11.202 -13.816 1.00 35.38 219 THR A C 1
ATOM 1736 O O . THR A 1 219 ? 15.297 -11.953 -14.430 1.00 35.38 219 THR A O 1
ATOM 1739 N N . ALA A 1 220 ? 13.400 -10.760 -14.353 1.00 32.50 220 ALA A N 1
ATOM 1740 C CA . ALA A 1 220 ? 12.947 -11.171 -15.684 1.00 32.50 220 ALA A CA 1
ATOM 1741 C C . ALA A 1 220 ? 12.056 -10.117 -16.365 1.00 32.50 220 ALA A C 1
ATOM 1743 O O . ALA A 1 220 ? 11.299 -9.408 -15.714 1.00 32.50 220 ALA A O 1
ATOM 1744 N N . ALA A 1 221 ? 12.101 -10.068 -17.700 1.00 32.50 221 ALA A N 1
ATOM 1745 C CA . ALA A 1 221 ? 11.213 -9.264 -18.549 1.00 32.50 221 ALA A CA 1
ATOM 1746 C C . ALA A 1 221 ? 9.775 -9.832 -18.661 1.00 32.50 221 ALA A C 1
ATOM 1748 O O . ALA A 1 221 ? 9.031 -9.445 -19.551 1.00 32.50 221 ALA A O 1
ATOM 1749 N N . TRP A 1 222 ? 9.381 -10.747 -17.768 1.00 34.59 222 TRP A N 1
ATOM 1750 C CA . TRP A 1 222 ? 8.084 -11.437 -17.775 1.00 34.59 222 TRP A CA 1
ATOM 1751 C C . TRP A 1 222 ? 7.124 -10.841 -16.734 1.00 34.59 222 TRP A C 1
ATOM 1753 O O . TRP A 1 222 ? 6.574 -11.561 -15.909 1.00 34.59 222 TRP A O 1
ATOM 1763 N N . GLN A 1 223 ? 6.944 -9.517 -16.740 1.00 40.31 223 GLN A N 1
ATOM 1764 C CA . GLN A 1 223 ? 5.927 -8.871 -15.895 1.00 40.31 223 GLN A CA 1
ATOM 1765 C C . GLN A 1 223 ? 4.497 -9.102 -16.413 1.00 40.31 223 GLN A C 1
ATOM 1767 O O . GLN A 1 223 ? 3.564 -9.058 -15.618 1.00 40.31 223 GLN A O 1
ATOM 1772 N N . ASP A 1 224 ? 4.316 -9.379 -17.710 1.00 37.94 224 ASP A N 1
ATOM 1773 C CA . ASP A 1 224 ? 2.979 -9.463 -18.313 1.00 37.94 224 ASP A CA 1
ATOM 1774 C C . ASP A 1 224 ? 2.274 -10.818 -18.120 1.00 37.94 224 ASP A C 1
ATOM 1776 O O . ASP A 1 224 ? 1.050 -10.846 -18.118 1.00 37.94 224 ASP A O 1
ATOM 1780 N N . GLN A 1 225 ? 2.984 -11.930 -17.872 1.00 34.53 225 GLN A N 1
ATOM 1781 C CA . GLN A 1 225 ? 2.316 -13.212 -17.567 1.00 34.53 225 GLN A CA 1
ATOM 1782 C C . GLN A 1 225 ? 1.744 -13.292 -16.143 1.00 34.53 225 GLN A C 1
ATOM 1784 O O . GLN A 1 225 ? 0.846 -14.092 -15.899 1.00 34.53 225 GLN A O 1
ATOM 1789 N N . ASP A 1 226 ? 2.211 -12.448 -15.216 1.00 42.41 226 ASP A N 1
ATOM 1790 C CA . ASP A 1 226 ? 1.649 -12.365 -13.860 1.00 42.41 226 ASP A CA 1
ATOM 1791 C C . ASP A 1 226 ? 0.294 -11.613 -13.835 1.00 42.41 226 ASP A C 1
ATOM 1793 O O . ASP A 1 226 ? -0.369 -11.620 -12.800 1.00 42.41 226 ASP A O 1
ATOM 1797 N N . LYS A 1 227 ? -0.140 -10.965 -14.935 1.00 40.44 227 LYS A N 1
ATOM 1798 C CA . LYS A 1 227 ? -1.391 -10.176 -14.985 1.00 40.44 227 LYS A CA 1
ATOM 1799 C C . LYS A 1 227 ? -2.653 -11.032 -15.031 1.00 40.44 227 LYS A C 1
ATOM 1801 O O . LYS A 1 227 ? -3.566 -10.779 -14.253 1.00 40.44 227 LYS A O 1
ATOM 1806 N N . ASP A 1 228 ? -2.691 -12.054 -15.883 1.00 39.41 228 ASP A N 1
ATOM 1807 C CA . ASP A 1 228 ? -3.905 -12.863 -16.079 1.00 39.41 228 ASP A CA 1
ATOM 1808 C C . ASP A 1 228 ? -4.167 -13.845 -14.917 1.00 39.41 228 ASP A C 1
ATOM 1810 O O . ASP A 1 228 ? -5.240 -14.434 -14.836 1.00 39.41 228 ASP A O 1
ATOM 1814 N N . GLN A 1 229 ? -3.208 -14.007 -13.990 1.00 38.00 229 GLN A N 1
ATOM 1815 C CA . GLN A 1 229 ? -3.340 -14.831 -12.773 1.00 38.00 229 GLN A CA 1
ATOM 1816 C C . GLN A 1 229 ? -3.459 -14.010 -11.470 1.00 38.00 229 GLN A C 1
ATOM 1818 O O . GLN A 1 229 ? -3.431 -14.570 -10.366 1.00 38.00 229 GLN A O 1
ATOM 1823 N N . ALA A 1 230 ? -3.559 -12.679 -11.556 1.00 38.38 230 ALA A N 1
ATOM 1824 C CA . ALA A 1 230 ? -3.572 -11.793 -10.394 1.00 38.38 230 ALA A CA 1
ATOM 1825 C C . ALA A 1 230 ? -4.951 -11.169 -10.139 1.00 38.38 230 ALA A C 1
ATOM 1827 O O . ALA A 1 230 ? -5.207 -10.031 -10.511 1.00 38.38 230 ALA A O 1
ATOM 1828 N N . ASP A 1 231 ? -5.780 -11.859 -9.357 1.00 45.59 231 ASP A N 1
ATOM 1829 C CA . ASP A 1 231 ? -7.031 -11.324 -8.787 1.00 45.59 231 ASP A CA 1
ATOM 1830 C C . ASP A 1 231 ? -6.830 -10.209 -7.728 1.00 45.59 231 ASP A C 1
ATOM 1832 O O . ASP A 1 231 ? -7.775 -9.823 -7.042 1.00 45.59 231 ASP A O 1
ATOM 1836 N N . PHE A 1 232 ? -5.614 -9.671 -7.542 1.00 54.09 232 PHE A N 1
ATOM 1837 C CA . PHE A 1 232 ? -5.327 -8.714 -6.464 1.00 54.09 232 PHE A CA 1
ATOM 1838 C C . PHE A 1 232 ? -4.544 -7.470 -6.901 1.00 54.09 232 PHE A C 1
ATOM 1840 O O . PHE A 1 232 ? -3.411 -7.537 -7.379 1.00 54.09 232 PHE A O 1
ATOM 1847 N N . ILE A 1 233 ? -5.156 -6.314 -6.633 1.00 61.84 233 ILE A N 1
ATOM 1848 C CA . ILE A 1 233 ? -4.631 -4.962 -6.853 1.00 61.84 233 ILE A CA 1
ATOM 1849 C C . ILE A 1 233 ? -3.577 -4.623 -5.785 1.00 61.84 233 ILE A C 1
ATOM 1851 O O . ILE A 1 233 ? -3.746 -4.928 -4.607 1.00 61.84 233 ILE A O 1
ATOM 1855 N N . ASP A 1 234 ? -2.470 -3.979 -6.169 1.00 67.44 234 ASP A N 1
ATOM 1856 C CA . ASP A 1 234 ? -1.450 -3.532 -5.210 1.00 67.44 234 ASP A CA 1
ATOM 1857 C C . ASP A 1 234 ? -1.856 -2.219 -4.540 1.00 67.44 234 ASP A C 1
ATOM 1859 O O . ASP A 1 234 ? -1.657 -1.158 -5.117 1.00 67.44 234 ASP A O 1
ATOM 1863 N N . ILE A 1 235 ? -2.378 -2.237 -3.315 1.00 72.31 235 ILE A N 1
ATOM 1864 C CA . ILE A 1 235 ? -2.626 -0.978 -2.583 1.00 72.31 235 ILE A CA 1
ATOM 1865 C C . ILE A 1 235 ? -1.369 -0.530 -1.807 1.00 72.31 235 ILE A C 1
ATOM 1867 O O . ILE A 1 235 ? -1.295 0.585 -1.301 1.00 72.31 235 ILE A O 1
ATOM 1871 N N . SER A 1 236 ? -0.320 -1.351 -1.694 1.00 72.50 236 SER A N 1
ATOM 1872 C CA . SER A 1 236 ? 0.844 -1.039 -0.850 1.00 72.50 236 SER A CA 1
ATOM 1873 C C . SER A 1 236 ? 1.889 -0.168 -1.567 1.00 72.50 236 SER A C 1
ATOM 1875 O O . SER A 1 236 ? 3.087 -0.459 -1.543 1.00 72.50 236 SER A O 1
ATOM 1877 N N . ASN A 1 237 ? 1.454 0.934 -2.179 1.00 75.50 237 ASN A N 1
ATOM 1878 C CA . ASN A 1 237 ? 2.299 1.892 -2.897 1.00 75.50 237 ASN A CA 1
ATOM 1879 C C . ASN A 1 237 ? 1.915 3.348 -2.584 1.00 75.50 237 ASN A C 1
ATOM 1881 O O . ASN A 1 237 ? 1.058 3.622 -1.745 1.00 75.50 237 ASN A O 1
ATOM 1885 N N . LYS A 1 238 ? 2.584 4.308 -3.235 1.00 79.12 238 LYS A N 1
ATOM 1886 C CA . LYS A 1 238 ? 2.396 5.742 -2.964 1.00 79.12 238 LYS A CA 1
ATOM 1887 C C . LYS A 1 238 ? 0.956 6.227 -3.189 1.00 79.12 238 LYS A C 1
ATOM 1889 O O . LYS A 1 238 ? 0.493 7.045 -2.406 1.00 79.12 238 LYS A O 1
ATOM 1894 N N . TYR A 1 239 ? 0.250 5.690 -4.186 1.00 79.25 239 TYR A N 1
ATOM 1895 C CA . TYR A 1 239 ? -1.139 6.057 -4.475 1.00 79.25 239 TYR A CA 1
ATOM 1896 C C . TYR A 1 239 ? -2.103 5.396 -3.493 1.00 79.25 239 TYR A C 1
ATOM 1898 O O . TYR A 1 239 ? -3.053 6.018 -3.037 1.00 79.25 239 TYR A O 1
ATOM 1906 N N . GLY A 1 240 ? -1.805 4.175 -3.049 1.00 82.00 240 GLY A N 1
ATOM 1907 C CA . GLY A 1 240 ? -2.577 3.563 -1.974 1.00 82.00 240 GLY A CA 1
ATOM 1908 C C . GLY A 1 240 ? -2.385 4.277 -0.639 1.00 82.00 240 GLY A C 1
ATOM 1909 O O . GLY A 1 240 ? -3.336 4.396 0.125 1.00 82.00 240 GLY A O 1
ATOM 1910 N N . ASN A 1 241 ? -1.199 4.831 -0.364 1.00 84.25 241 ASN A N 1
ATOM 1911 C CA . ASN A 1 241 ? -0.985 5.688 0.808 1.00 84.25 241 ASN A CA 1
ATOM 1912 C C . ASN A 1 241 ? -1.816 6.978 0.749 1.00 84.25 241 ASN A C 1
ATOM 1914 O O . ASN A 1 241 ? -2.279 7.444 1.790 1.00 84.25 241 ASN A O 1
ATOM 1918 N N . GLU A 1 242 ? -2.006 7.546 -0.442 1.00 79.44 242 GLU A N 1
ATOM 1919 C CA . GLU A 1 242 ? -2.862 8.716 -0.657 1.00 79.44 242 GLU A CA 1
ATOM 1920 C C . GLU A 1 242 ? -4.326 8.377 -0.360 1.00 79.44 242 GLU A C 1
ATOM 1922 O O . GLU A 1 242 ? -4.917 8.993 0.526 1.00 79.44 242 GLU A O 1
ATOM 1927 N N . VAL A 1 243 ? -4.844 7.309 -0.975 1.00 80.12 243 VAL A N 1
ATOM 1928 C CA . VAL A 1 243 ? -6.207 6.801 -0.735 1.00 80.12 243 VAL A CA 1
ATOM 1929 C C . VAL A 1 243 ? -6.427 6.446 0.738 1.00 80.12 243 VAL A C 1
ATOM 1931 O O . VAL A 1 243 ? -7.441 6.810 1.323 1.00 80.12 243 VAL A O 1
ATOM 1934 N N . ALA A 1 244 ? -5.464 5.785 1.385 1.00 83.94 244 ALA A N 1
ATOM 1935 C CA . ALA A 1 244 ? -5.556 5.427 2.800 1.00 83.94 244 ALA A CA 1
ATOM 1936 C C . ALA A 1 244 ? -5.553 6.655 3.723 1.00 83.94 244 ALA A C 1
ATOM 1938 O O . ALA A 1 244 ? -6.264 6.680 4.730 1.00 83.94 244 ALA A O 1
ATOM 1939 N N . THR A 1 245 ? -4.757 7.676 3.392 1.00 82.31 245 THR A N 1
ATOM 1940 C CA . THR A 1 245 ? -4.717 8.930 4.153 1.00 82.31 245 THR A CA 1
ATOM 1941 C C . THR A 1 245 ? -6.025 9.698 3.995 1.00 82.31 245 THR A C 1
ATOM 1943 O O . THR A 1 245 ? -6.554 10.197 4.989 1.00 82.31 245 THR A O 1
ATOM 1946 N N . GLU A 1 246 ? -6.565 9.763 2.779 1.00 77.62 246 GLU A N 1
ATOM 1947 C CA . GLU A 1 246 ? -7.862 10.374 2.501 1.00 77.62 246 GLU A CA 1
ATOM 1948 C C . GLU A 1 246 ? -8.978 9.644 3.256 1.00 77.62 246 GLU A C 1
ATOM 1950 O O . GLU A 1 246 ? -9.676 10.263 4.059 1.00 77.62 246 GLU A O 1
ATOM 1955 N N . TYR A 1 247 ? -9.046 8.318 3.136 1.00 80.56 247 TYR A N 1
ATOM 1956 C CA . TYR A 1 247 ? -10.037 7.493 3.824 1.00 80.56 247 TYR A CA 1
ATOM 1957 C C . TYR A 1 247 ? -10.020 7.691 5.349 1.00 80.56 247 TYR A C 1
ATOM 1959 O O . TYR A 1 247 ? -11.065 7.890 5.969 1.00 80.56 247 TYR A O 1
ATOM 1967 N N . ILE A 1 248 ? -8.838 7.699 5.977 1.00 82.44 248 ILE A N 1
ATOM 1968 C CA . ILE A 1 248 ? -8.709 7.947 7.422 1.00 82.44 248 ILE A CA 1
ATOM 1969 C C . ILE A 1 248 ? -9.062 9.388 7.803 1.00 82.44 248 ILE A C 1
ATOM 1971 O O . ILE A 1 248 ? -9.620 9.616 8.878 1.00 82.44 248 ILE A O 1
ATOM 1975 N N . SER A 1 249 ? -8.780 10.361 6.936 1.00 74.69 249 SER A N 1
ATOM 1976 C CA . SER A 1 249 ? -9.183 11.750 7.169 1.00 74.69 249 SER A CA 1
ATOM 1977 C C . SER A 1 249 ? -10.705 11.926 7.151 1.00 74.69 249 SER A C 1
ATOM 1979 O O . SER A 1 249 ? -11.238 12.744 7.902 1.00 74.69 249 SER A O 1
ATOM 1981 N N . GLU A 1 250 ? -11.409 11.114 6.358 1.00 68.75 250 GLU A N 1
ATOM 1982 C CA . GLU A 1 250 ? -12.871 11.075 6.318 1.00 68.75 250 GLU A CA 1
ATOM 1983 C C . GLU A 1 250 ? -13.484 10.311 7.500 1.00 68.75 250 GLU A C 1
ATOM 1985 O O . GLU A 1 250 ? -14.606 10.627 7.902 1.00 68.75 250 GLU A O 1
ATOM 1990 N N . HIS A 1 251 ? -12.730 9.379 8.099 1.00 74.81 251 HIS A N 1
ATOM 1991 C CA . HIS A 1 251 ? -13.149 8.523 9.214 1.00 74.81 251 HIS A CA 1
ATOM 1992 C C . HIS A 1 251 ? -12.284 8.740 10.480 1.00 74.81 251 HIS A C 1
ATOM 1994 O O . HIS A 1 251 ? -11.584 7.826 10.932 1.00 74.81 251 HIS A O 1
ATOM 2000 N N . PRO A 1 252 ? -12.339 9.923 11.127 1.00 71.31 252 PRO A N 1
ATOM 2001 C CA . PRO A 1 252 ? -11.473 10.259 12.265 1.00 71.31 252 PRO A CA 1
ATOM 2002 C C . PRO A 1 252 ? -11.712 9.385 13.506 1.00 71.31 252 PRO A C 1
ATOM 2004 O O . PRO A 1 252 ? -10.826 9.231 14.344 1.00 71.31 252 PRO A O 1
ATOM 2007 N N . GLU A 1 253 ? -12.902 8.802 13.644 1.00 67.50 253 GLU A N 1
ATOM 2008 C CA . GLU A 1 253 ? -13.224 7.888 14.744 1.00 67.50 253 GLU A CA 1
ATOM 2009 C C . GLU A 1 253 ? -12.527 6.540 14.576 1.00 67.50 253 GLU A C 1
ATOM 2011 O O . GLU A 1 253 ? -11.952 6.021 15.530 1.00 67.50 253 GLU A O 1
ATOM 2016 N N . LEU A 1 254 ? -12.498 6.023 13.345 1.00 76.50 254 LEU A N 1
ATOM 2017 C CA . LEU A 1 254 ? -11.736 4.829 12.998 1.00 76.50 254 LEU A CA 1
ATOM 2018 C C . LEU A 1 254 ? -10.240 5.069 13.237 1.00 76.50 254 LEU A C 1
ATOM 2020 O O . LEU A 1 254 ? -9.560 4.223 13.808 1.00 76.50 254 LEU A O 1
ATOM 2024 N N . ALA A 1 255 ? -9.745 6.258 12.880 1.00 77.81 255 ALA A N 1
ATOM 2025 C CA . ALA A 1 255 ? -8.369 6.667 13.149 1.00 77.81 255 ALA A CA 1
ATOM 2026 C C . ALA A 1 255 ? -8.030 6.628 14.647 1.00 77.81 255 ALA A C 1
ATOM 2028 O O . ALA A 1 255 ? -6.961 6.159 15.029 1.00 77.81 255 ALA A O 1
ATOM 2029 N N . LEU A 1 256 ? -8.949 7.101 15.495 1.00 75.12 256 LEU A N 1
ATOM 2030 C CA . LEU A 1 256 ? -8.781 7.105 16.946 1.00 75.12 256 LEU A CA 1
ATOM 2031 C C . LEU A 1 256 ? -8.790 5.685 17.523 1.00 75.12 256 LEU A C 1
ATOM 2033 O O . LEU A 1 256 ? -7.911 5.357 18.316 1.00 75.12 256 LEU A O 1
ATOM 2037 N N . VAL A 1 257 ? -9.752 4.853 17.111 1.00 79.69 257 VAL A N 1
ATOM 2038 C CA . VAL A 1 257 ? -9.877 3.453 17.559 1.00 79.69 257 VAL A CA 1
ATOM 2039 C C . VAL A 1 257 ? -8.641 2.641 17.169 1.00 79.69 257 VAL A C 1
ATOM 2041 O O . VAL A 1 257 ? -8.136 1.861 17.969 1.00 79.69 257 VAL A O 1
ATOM 2044 N N . LEU A 1 258 ? -8.114 2.865 15.965 1.00 81.88 258 LEU A N 1
ATOM 2045 C CA . LEU A 1 258 ? -6.947 2.157 15.435 1.00 81.88 258 LEU A CA 1
ATOM 2046 C C . LEU A 1 258 ? -5.591 2.787 15.831 1.00 81.88 258 LEU A C 1
ATOM 2048 O O . LEU A 1 258 ? -4.545 2.307 15.385 1.00 81.88 258 LEU A O 1
ATOM 2052 N N . ASP A 1 259 ? -5.596 3.864 16.631 1.00 82.94 259 ASP A N 1
ATOM 2053 C CA . ASP A 1 259 ? -4.435 4.705 16.992 1.00 82.94 259 ASP A CA 1
ATOM 2054 C C . ASP A 1 259 ? -3.556 5.091 15.779 1.00 82.94 259 ASP A C 1
ATOM 2056 O O . ASP A 1 259 ? -2.323 4.963 15.740 1.00 82.94 259 ASP A O 1
ATOM 2060 N N . LEU A 1 260 ? -4.224 5.568 14.731 1.00 82.81 260 LEU A N 1
ATOM 2061 C CA . LEU A 1 260 ? -3.623 6.068 13.503 1.00 82.81 260 LEU A CA 1
ATOM 2062 C C . LEU A 1 260 ? -3.519 7.598 13.573 1.00 82.81 260 LEU A C 1
ATOM 2064 O O . LEU A 1 260 ? -4.518 8.311 13.561 1.00 82.81 260 LEU A O 1
ATOM 2068 N N . LYS A 1 261 ? -2.285 8.116 13.644 1.00 76.19 261 LYS A N 1
ATOM 2069 C CA . LYS A 1 261 ? -1.982 9.558 13.705 1.00 76.19 261 LYS A CA 1
ATOM 2070 C C . LYS A 1 261 ? -1.093 9.980 12.537 1.00 76.19 261 LYS A C 1
ATOM 2072 O O . LYS A 1 261 ? -0.125 9.286 12.226 1.00 76.19 261 LYS A O 1
ATOM 2077 N N . GLY A 1 262 ? -1.362 11.159 11.974 1.00 69.69 262 GLY A N 1
ATOM 2078 C CA . GLY A 1 262 ? -0.551 11.769 10.912 1.00 69.69 262 GLY A CA 1
ATOM 2079 C C . GLY A 1 262 ? -0.833 11.192 9.522 1.00 69.69 262 GLY A C 1
ATOM 2080 O O . GLY A 1 262 ? -1.947 10.756 9.253 1.00 69.69 262 GLY A O 1
ATOM 2081 N N . GLN A 1 263 ? 0.165 11.213 8.631 1.00 72.31 263 GLN A N 1
ATOM 2082 C CA . GLN A 1 263 ? 0.062 10.545 7.328 1.00 72.31 263 GLN A CA 1
ATOM 2083 C C . GLN A 1 263 ? 0.061 9.027 7.521 1.00 72.31 263 GLN A C 1
ATOM 2085 O O . GLN A 1 263 ? 0.985 8.466 8.118 1.00 72.31 263 GLN A O 1
ATOM 2090 N N . VAL A 1 264 ? -0.990 8.373 7.031 1.00 79.56 264 VAL A N 1
ATOM 2091 C CA . VAL A 1 264 ? -1.211 6.939 7.216 1.00 79.56 264 VAL A CA 1
ATOM 2092 C C . VAL A 1 264 ? -0.866 6.218 5.924 1.00 79.56 264 VAL A C 1
ATOM 2094 O O . VAL A 1 264 ? -1.413 6.506 4.867 1.00 79.56 264 VAL A O 1
ATOM 2097 N N . THR A 1 265 ? 0.037 5.246 6.007 1.00 84.56 265 THR A N 1
ATOM 2098 C CA . THR A 1 265 ? 0.315 4.364 4.874 1.00 84.56 265 THR A CA 1
ATOM 2099 C C . THR A 1 265 ? -0.768 3.297 4.749 1.00 84.56 265 THR A C 1
ATOM 2101 O O . THR A 1 265 ? -1.277 2.805 5.761 1.00 84.56 265 THR A O 1
ATOM 2104 N N . ALA A 1 266 ? -1.076 2.876 3.521 1.00 82.75 266 ALA A N 1
ATOM 2105 C CA . ALA A 1 266 ? -2.031 1.798 3.261 1.00 82.75 266 ALA A CA 1
ATOM 2106 C C . ALA A 1 266 ? -1.664 0.522 4.024 1.00 82.75 266 ALA A C 1
ATOM 2108 O O . ALA A 1 266 ? -2.510 -0.092 4.668 1.00 82.75 266 ALA A O 1
ATOM 2109 N N . SER A 1 267 ? -0.377 0.165 4.052 1.00 80.81 267 SER A N 1
ATOM 2110 C CA . SER A 1 267 ? 0.101 -1.027 4.757 1.00 80.81 267 SER A CA 1
ATOM 2111 C C . SER A 1 267 ? -0.149 -0.952 6.267 1.00 80.81 267 SER A C 1
ATOM 2113 O O . SER A 1 267 ? -0.417 -1.987 6.880 1.00 80.81 267 SER A O 1
ATOM 2115 N N . ARG A 1 268 ? -0.065 0.248 6.869 1.00 83.38 268 ARG A N 1
ATOM 2116 C CA . ARG A 1 268 ? -0.334 0.481 8.299 1.00 83.38 268 ARG A CA 1
ATOM 2117 C C . ARG A 1 268 ? -1.832 0.476 8.591 1.00 83.38 268 ARG A C 1
ATOM 2119 O O . ARG A 1 268 ? -2.227 -0.098 9.601 1.00 83.38 268 ARG A O 1
ATOM 2126 N N . LEU A 1 269 ? -2.643 1.075 7.719 1.00 84.12 269 LEU A N 1
ATOM 2127 C CA . LEU A 1 269 ? -4.102 1.037 7.813 1.00 84.12 269 LEU A CA 1
ATOM 2128 C C . LEU A 1 269 ? -4.606 -0.411 7.776 1.00 84.12 269 LEU A C 1
ATOM 2130 O O . LEU A 1 269 ? -5.237 -0.865 8.726 1.00 84.12 269 LEU A O 1
ATOM 2134 N N . LEU A 1 270 ? -4.213 -1.166 6.746 1.00 80.75 270 LEU A N 1
ATOM 2135 C CA . LEU A 1 270 ? -4.573 -2.575 6.587 1.00 80.75 270 LEU A CA 1
ATOM 2136 C C . LEU A 1 270 ? -4.066 -3.448 7.751 1.00 80.75 270 LEU A C 1
ATOM 2138 O O . LEU A 1 270 ? -4.728 -4.409 8.123 1.00 80.75 270 LEU A O 1
ATOM 2142 N N . ALA A 1 271 ? -2.924 -3.108 8.368 1.00 80.81 271 ALA A N 1
ATOM 2143 C CA . ALA A 1 271 ? -2.432 -3.815 9.557 1.00 80.81 271 ALA A CA 1
ATOM 2144 C C . ALA A 1 271 ? -3.348 -3.646 10.767 1.00 80.81 271 ALA A C 1
ATOM 2146 O O . ALA A 1 271 ? -3.557 -4.587 11.523 1.00 80.81 271 ALA A O 1
ATOM 2147 N N . ARG A 1 272 ? -3.840 -2.424 10.981 1.00 82.62 272 ARG A N 1
ATOM 2148 C CA . ARG A 1 272 ? -4.645 -2.085 12.154 1.00 82.62 272 ARG A CA 1
ATOM 2149 C C . ARG A 1 272 ? -6.096 -2.514 11.986 1.00 82.62 272 ARG A C 1
ATOM 2151 O O . ARG A 1 272 ? -6.710 -2.911 12.965 1.00 82.62 272 ARG A O 1
ATOM 2158 N N . ILE A 1 273 ? -6.610 -2.521 10.757 1.00 83.50 273 ILE A N 1
ATOM 2159 C CA . ILE A 1 273 ? -7.950 -3.035 10.442 1.00 83.50 273 ILE A CA 1
ATOM 2160 C C . ILE A 1 273 ? -8.107 -4.508 10.846 1.00 83.50 273 ILE A C 1
ATOM 2162 O O . ILE A 1 273 ? -9.205 -4.899 11.219 1.00 83.50 273 ILE A O 1
ATOM 2166 N N . ALA A 1 274 ? -7.027 -5.299 10.889 1.00 78.94 274 ALA A N 1
ATOM 2167 C CA . ALA A 1 274 ? -7.062 -6.681 11.379 1.00 78.94 274 ALA A CA 1
ATOM 2168 C C . ALA A 1 274 ? -7.604 -6.830 12.820 1.00 78.94 274 ALA A C 1
ATOM 2170 O O . ALA A 1 274 ? -8.018 -7.917 13.205 1.00 78.94 274 ALA A O 1
ATOM 2171 N N . MET A 1 275 ? -7.628 -5.744 13.604 1.00 79.56 275 MET A N 1
ATOM 2172 C CA . MET A 1 275 ? -8.205 -5.693 14.955 1.00 79.56 275 MET A CA 1
ATOM 2173 C C . MET A 1 275 ? -9.742 -5.559 14.963 1.00 79.56 275 MET A C 1
ATOM 2175 O O . MET A 1 275 ? -10.351 -5.565 16.029 1.00 79.56 275 MET A O 1
ATOM 2179 N N . LEU A 1 276 ? -10.376 -5.385 13.799 1.00 81.75 276 LEU A N 1
ATOM 2180 C CA . LEU A 1 276 ? -11.824 -5.215 13.642 1.00 81.75 276 LEU A CA 1
ATOM 2181 C C . LEU A 1 276 ? -12.507 -6.534 13.255 1.00 81.75 276 LEU A C 1
ATOM 2183 O O . LEU A 1 276 ? -11.851 -7.497 12.862 1.00 81.75 276 LEU A O 1
ATOM 2187 N N . SER A 1 277 ? -13.841 -6.571 13.309 1.00 80.88 277 SER A N 1
ATOM 2188 C CA . SER A 1 277 ? -14.620 -7.722 12.833 1.00 80.88 277 SER A CA 1
ATOM 2189 C C . SER A 1 277 ? -14.440 -7.951 11.329 1.00 80.88 277 SER A C 1
ATOM 2191 O O . SER A 1 277 ? -14.297 -6.997 10.567 1.00 80.88 277 SER A O 1
ATOM 2193 N N . VAL A 1 278 ? -14.503 -9.210 10.879 1.00 78.50 278 VAL A N 1
ATOM 2194 C CA . VAL A 1 278 ? -14.294 -9.595 9.466 1.00 78.50 278 VAL A CA 1
ATOM 2195 C C . VAL A 1 278 ? -15.191 -8.805 8.503 1.00 78.50 278 VAL A C 1
ATOM 2197 O O . VAL A 1 278 ? -14.718 -8.368 7.458 1.00 78.50 278 VAL A O 1
ATOM 2200 N N . ALA A 1 279 ? -16.448 -8.549 8.879 1.00 73.88 279 ALA A N 1
ATOM 2201 C CA . ALA A 1 279 ? -17.369 -7.733 8.086 1.00 73.88 279 ALA A CA 1
ATOM 2202 C C . ALA A 1 279 ? -16.870 -6.287 7.920 1.00 73.88 279 ALA A C 1
ATOM 2204 O O . ALA A 1 279 ? -16.801 -5.783 6.805 1.00 73.88 279 ALA A O 1
ATOM 2205 N N . ALA A 1 280 ? -16.436 -5.648 9.012 1.00 75.50 280 ALA A N 1
ATOM 2206 C CA . ALA A 1 280 ? -15.883 -4.298 8.955 1.00 75.50 280 ALA A CA 1
ATOM 2207 C C . ALA A 1 280 ? -14.561 -4.252 8.174 1.00 75.50 280 ALA A C 1
ATOM 2209 O O . ALA A 1 280 ? -14.302 -3.286 7.462 1.00 75.50 280 ALA A O 1
ATOM 2210 N N . GLN A 1 281 ? -13.727 -5.293 8.282 1.00 80.12 281 GLN A N 1
ATOM 2211 C CA . GLN A 1 281 ? -12.511 -5.399 7.476 1.00 80.12 281 GLN A CA 1
ATOM 2212 C C . GLN A 1 281 ? -12.838 -5.418 5.980 1.00 80.12 281 GLN A C 1
ATOM 2214 O O . GLN A 1 281 ? -12.201 -4.696 5.218 1.00 80.12 281 GLN A O 1
ATOM 2219 N N . GLN A 1 282 ? -13.822 -6.227 5.577 1.00 76.69 282 GLN A N 1
ATOM 2220 C CA . GLN A 1 282 ? -14.232 -6.375 4.183 1.00 76.69 282 GLN A CA 1
ATOM 2221 C C . GLN A 1 282 ? -14.771 -5.052 3.622 1.00 76.69 282 GLN A C 1
ATOM 2223 O O . GLN A 1 282 ? -14.255 -4.592 2.609 1.00 76.69 282 GLN A O 1
ATOM 2228 N N . ASP A 1 283 ? -15.693 -4.391 4.330 1.00 77.06 283 ASP A N 1
ATOM 2229 C CA . ASP A 1 283 ? -16.261 -3.102 3.907 1.00 77.06 283 ASP A CA 1
ATOM 2230 C C . ASP A 1 283 ? -15.168 -2.041 3.676 1.00 77.06 283 ASP A C 1
ATOM 2232 O O . ASP A 1 283 ? -15.143 -1.364 2.647 1.00 77.06 283 ASP A O 1
ATOM 2236 N N . ILE A 1 284 ? -14.214 -1.924 4.611 1.00 81.62 284 ILE A N 1
ATOM 2237 C CA . ILE A 1 284 ? -13.125 -0.943 4.506 1.00 81.62 284 ILE A CA 1
ATOM 2238 C C . ILE A 1 284 ? -12.177 -1.291 3.351 1.00 81.62 284 ILE A C 1
ATOM 2240 O O . ILE A 1 284 ? -11.730 -0.400 2.627 1.00 81.62 284 ILE A O 1
ATOM 2244 N N . VAL A 1 285 ? -11.828 -2.570 3.184 1.00 80.06 285 VAL A N 1
ATOM 2245 C CA . VAL A 1 285 ? -10.947 -3.011 2.093 1.00 80.06 285 VAL A CA 1
ATOM 2246 C C . VAL A 1 285 ? -11.611 -2.777 0.740 1.00 80.06 285 VAL A C 1
ATOM 2248 O O . VAL A 1 285 ? -10.939 -2.291 -0.166 1.00 80.06 285 VAL A O 1
ATOM 2251 N N . ASP A 1 286 ? -12.908 -3.045 0.609 1.00 76.56 286 ASP A N 1
ATOM 2252 C CA . ASP A 1 286 ? -13.653 -2.837 -0.633 1.00 76.56 286 ASP A CA 1
ATOM 2253 C C . ASP A 1 286 ? -13.752 -1.351 -0.993 1.00 76.56 286 ASP A C 1
ATOM 2255 O O . ASP A 1 286 ? -13.536 -0.982 -2.150 1.00 76.56 286 ASP A O 1
ATOM 2259 N N . ASP A 1 287 ? -13.980 -0.475 -0.011 1.00 77.19 287 ASP A N 1
ATOM 2260 C CA . ASP A 1 287 ? -13.964 0.975 -0.226 1.00 77.19 287 ASP A CA 1
ATOM 2261 C C . ASP A 1 287 ? -12.573 1.489 -0.630 1.00 77.19 287 ASP A C 1
ATOM 2263 O O . ASP A 1 287 ? -12.456 2.280 -1.573 1.00 77.19 287 ASP A O 1
ATOM 2267 N N . LEU A 1 288 ? -11.508 1.010 0.024 1.00 80.00 288 LEU A N 1
ATOM 2268 C CA . LEU A 1 288 ? -10.128 1.348 -0.340 1.00 80.00 288 LEU A CA 1
ATOM 2269 C C . LEU A 1 288 ? -9.771 0.843 -1.743 1.00 80.00 288 LEU A C 1
ATOM 2271 O O . LEU A 1 288 ? -9.133 1.568 -2.503 1.00 80.00 288 LEU A O 1
ATOM 2275 N N . MET A 1 289 ? -10.186 -0.375 -2.101 1.00 76.62 289 MET A N 1
ATOM 2276 C CA . MET A 1 289 ? -9.968 -0.960 -3.426 1.00 76.62 289 MET A CA 1
ATOM 2277 C C . MET A 1 289 ? -10.724 -0.189 -4.506 1.00 76.62 289 MET A C 1
ATOM 2279 O O . MET A 1 289 ? -10.147 0.139 -5.542 1.00 76.62 289 MET A O 1
ATOM 2283 N N . ALA A 1 290 ? -11.986 0.163 -4.262 1.00 71.25 290 ALA A N 1
ATOM 2284 C CA . ALA A 1 290 ? -12.771 0.974 -5.184 1.00 71.25 290 ALA A CA 1
ATOM 2285 C C . ALA A 1 290 ? -12.109 2.342 -5.411 1.00 71.25 290 ALA A C 1
ATOM 2287 O O . ALA A 1 290 ? -11.839 2.710 -6.552 1.00 71.25 290 ALA A O 1
ATOM 2288 N N . ALA A 1 291 ? -11.755 3.055 -4.338 1.00 69.94 291 ALA A N 1
ATOM 2289 C CA . ALA A 1 291 ? -11.079 4.346 -4.441 1.00 69.94 291 ALA A CA 1
ATOM 2290 C C . ALA A 1 291 ? -9.712 4.236 -5.141 1.00 69.94 291 ALA A C 1
ATOM 2292 O O . ALA A 1 291 ? -9.379 5.066 -5.987 1.00 69.94 291 ALA A O 1
ATOM 2293 N N . TYR A 1 292 ? -8.945 3.181 -4.851 1.00 78.50 292 TYR A N 1
ATOM 2294 C CA . TYR A 1 292 ? -7.667 2.922 -5.506 1.00 78.50 292 TYR A CA 1
ATOM 2295 C C . TYR A 1 292 ? -7.824 2.641 -6.999 1.00 78.50 292 TYR A C 1
ATOM 2297 O O . TYR A 1 292 ? -7.111 3.242 -7.792 1.00 78.50 292 TYR A O 1
ATOM 2305 N N . THR A 1 293 ? -8.760 1.779 -7.405 1.00 73.75 293 THR A N 1
ATOM 2306 C CA . THR A 1 293 ? -9.002 1.485 -8.831 1.00 73.75 293 THR A CA 1
ATOM 2307 C C . THR A 1 293 ? -9.491 2.709 -9.594 1.00 73.75 293 THR A C 1
ATOM 2309 O O . THR A 1 293 ? -9.086 2.910 -10.740 1.00 73.75 293 THR A O 1
ATOM 2312 N N . THR A 1 294 ? -10.305 3.565 -8.968 1.00 70.69 294 THR A N 1
ATOM 2313 C CA . THR A 1 294 ? -10.687 4.861 -9.537 1.00 70.69 294 THR A CA 1
ATOM 2314 C C . THR A 1 294 ? -9.460 5.748 -9.721 1.00 70.69 294 THR A C 1
ATOM 2316 O O . THR A 1 294 ? -9.230 6.216 -10.835 1.00 70.69 294 THR A O 1
ATOM 2319 N N . LEU A 1 295 ? -8.627 5.913 -8.688 1.00 69.44 295 LEU A N 1
ATOM 2320 C CA . LEU A 1 295 ? -7.406 6.718 -8.761 1.00 69.44 295 LEU A CA 1
ATOM 2321 C C . LEU A 1 295 ? -6.407 6.163 -9.788 1.00 69.44 295 LEU A C 1
ATOM 2323 O O . LEU A 1 295 ? -5.843 6.910 -10.576 1.00 69.44 295 LEU A O 1
ATOM 2327 N N . GLU A 1 296 ? -6.201 4.852 -9.826 1.00 68.50 296 GLU A N 1
ATOM 2328 C CA . GLU A 1 296 ? -5.363 4.164 -10.808 1.00 68.50 296 GLU A CA 1
ATOM 2329 C C . GLU A 1 296 ? -5.891 4.379 -12.230 1.00 68.50 296 GLU A C 1
ATOM 2331 O O . GLU A 1 296 ? -5.125 4.711 -13.136 1.00 68.50 296 GLU A O 1
ATOM 2336 N N . ALA A 1 297 ? -7.202 4.250 -12.441 1.00 60.09 297 ALA A N 1
ATOM 2337 C CA . ALA A 1 297 ? -7.822 4.509 -13.733 1.00 60.09 297 ALA A CA 1
ATOM 2338 C C . ALA A 1 297 ? -7.733 5.991 -14.128 1.00 60.09 297 ALA A C 1
ATOM 2340 O O . ALA A 1 297 ? -7.516 6.295 -15.302 1.00 60.09 297 ALA A O 1
ATOM 2341 N N . GLU A 1 298 ? -7.868 6.914 -13.175 1.00 55.19 298 GLU A N 1
ATOM 2342 C CA . GLU A 1 298 ? -7.625 8.342 -13.378 1.00 55.19 298 GLU A CA 1
ATOM 2343 C C . GLU A 1 298 ? -6.167 8.579 -13.774 1.00 55.19 298 GLU A C 1
ATOM 2345 O O . GLU A 1 298 ? -5.915 9.132 -14.838 1.00 55.19 298 GLU A O 1
ATOM 2350 N N . LEU A 1 299 ? -5.197 8.089 -13.006 1.00 54.47 299 LEU A N 1
ATOM 2351 C CA . LEU A 1 299 ? -3.770 8.250 -13.280 1.00 54.47 299 LEU A CA 1
ATOM 2352 C C . LEU A 1 299 ? -3.361 7.630 -14.615 1.00 54.47 299 LEU A C 1
ATOM 2354 O O . LEU A 1 299 ? -2.611 8.261 -15.361 1.00 54.47 299 LEU A O 1
ATOM 2358 N N . ARG A 1 300 ? -3.878 6.445 -14.967 1.00 56.78 300 ARG A N 1
ATOM 2359 C CA . ARG A 1 300 ? -3.640 5.831 -16.282 1.00 56.78 300 ARG A CA 1
ATOM 2360 C C . ARG A 1 300 ? -4.239 6.670 -17.404 1.00 56.78 300 ARG A C 1
ATOM 2362 O O . ARG A 1 300 ? -3.544 6.951 -18.369 1.00 56.78 300 ARG A O 1
ATOM 2369 N N . ARG A 1 301 ? -5.474 7.168 -17.267 1.00 49.22 301 ARG A N 1
ATOM 2370 C CA . ARG A 1 301 ? -6.068 8.086 -18.263 1.00 49.22 301 ARG A CA 1
ATOM 2371 C C . ARG A 1 301 ? -5.321 9.408 -18.363 1.00 49.22 301 ARG A C 1
ATOM 2373 O O . ARG A 1 301 ? -5.219 9.986 -19.442 1.00 49.22 301 ARG A O 1
ATOM 2380 N N . VAL A 1 302 ? -4.805 9.901 -17.240 1.00 44.88 302 VAL A N 1
ATOM 2381 C CA . VAL A 1 302 ? -4.054 11.155 -17.144 1.00 44.88 302 VAL A CA 1
ATOM 2382 C C . VAL A 1 302 ? -2.596 10.960 -17.616 1.00 44.88 302 VAL A C 1
ATOM 2384 O O . VAL A 1 302 ? -1.853 11.934 -17.762 1.00 44.88 302 VAL A O 1
ATOM 2387 N N . ASN A 1 303 ? -2.200 9.721 -17.940 1.00 47.25 303 ASN A N 1
ATOM 2388 C CA . ASN A 1 303 ? -0.833 9.273 -18.216 1.00 47.25 303 ASN A CA 1
ATOM 2389 C C . ASN A 1 303 ? 0.150 9.565 -17.067 1.00 47.25 303 ASN A C 1
ATOM 2391 O O . ASN A 1 303 ? 1.354 9.625 -17.273 1.00 47.25 303 ASN A O 1
ATOM 2395 N N . GLN A 1 304 ? -0.348 9.791 -15.855 1.00 51.78 304 GLN A N 1
ATOM 2396 C CA . GLN A 1 304 ? 0.449 10.041 -14.652 1.00 51.78 304 GLN A CA 1
ATOM 2397 C C . GLN A 1 304 ? 0.683 8.770 -13.830 1.00 51.78 304 GLN A C 1
ATOM 2399 O O . GLN A 1 304 ? 1.285 8.840 -12.763 1.00 51.78 304 GLN A O 1
ATOM 2404 N N . TRP A 1 305 ? 0.221 7.620 -14.320 1.00 60.78 305 TRP A N 1
ATOM 2405 C CA . TRP A 1 305 ? 0.542 6.326 -13.743 1.00 60.78 305 TRP A CA 1
ATOM 2406 C C . TRP A 1 305 ? 2.006 5.977 -14.001 1.00 60.78 305 TRP A C 1
ATOM 2408 O O . TRP A 1 305 ? 2.412 5.770 -15.141 1.00 60.78 305 TRP A O 1
ATOM 2418 N N . ASP A 1 306 ? 2.794 5.925 -12.936 1.00 56.34 306 ASP A N 1
ATOM 2419 C CA . ASP A 1 306 ? 4.245 5.722 -12.988 1.00 56.34 306 ASP A CA 1
ATOM 2420 C C . ASP A 1 306 ? 4.716 4.518 -12.156 1.00 56.34 306 ASP A C 1
ATOM 2422 O O . ASP A 1 306 ? 5.917 4.304 -11.994 1.00 56.34 306 ASP A O 1
ATOM 2426 N N . LEU A 1 307 ? 3.779 3.724 -11.626 1.00 61.84 307 LEU A N 1
ATOM 2427 C CA . LEU A 1 307 ? 4.097 2.469 -10.940 1.00 61.84 307 LEU A CA 1
ATOM 2428 C C . LEU A 1 307 ? 4.447 1.344 -11.921 1.00 61.84 307 LEU A C 1
ATOM 2430 O O . LEU A 1 307 ? 5.134 0.395 -11.548 1.00 61.84 307 LEU A O 1
ATOM 2434 N N . GLU A 1 308 ? 4.003 1.460 -13.172 1.00 60.81 308 GLU A N 1
ATOM 2435 C CA . GLU A 1 308 ? 4.263 0.499 -14.242 1.00 60.81 308 GLU A CA 1
ATOM 2436 C C . GLU A 1 308 ? 5.014 1.159 -15.398 1.00 60.81 308 GLU A C 1
ATOM 2438 O O . GLU A 1 308 ? 4.950 2.372 -15.599 1.00 60.81 308 GLU A O 1
ATOM 2443 N N . ARG A 1 309 ? 5.724 0.341 -16.182 1.00 59.12 309 ARG A N 1
ATOM 2444 C CA . ARG A 1 309 ? 6.344 0.796 -17.429 1.00 59.12 309 ARG A CA 1
ATOM 2445 C C . ARG A 1 309 ? 5.257 0.911 -18.489 1.00 59.12 309 ARG A C 1
ATOM 2447 O O . ARG A 1 309 ? 4.650 -0.092 -18.853 1.00 59.12 309 ARG A O 1
ATOM 2454 N N . GLU A 1 310 ? 5.009 2.122 -18.969 1.00 59.66 310 GLU A N 1
ATOM 2455 C CA . GLU A 1 310 ? 3.985 2.362 -19.985 1.00 59.66 310 GLU A CA 1
ATOM 2456 C C . GLU A 1 310 ? 4.514 1.973 -21.372 1.00 59.66 310 GLU A C 1
ATOM 2458 O O . GLU A 1 310 ? 5.583 2.436 -21.777 1.00 59.66 310 GLU A O 1
ATOM 2463 N N . PHE A 1 311 ? 3.766 1.149 -22.112 1.00 59.19 311 PHE A N 1
ATOM 2464 C CA . PHE A 1 311 ? 4.050 0.907 -23.525 1.00 59.19 311 PHE A CA 1
ATOM 2465 C C . PHE A 1 311 ? 3.497 2.049 -24.387 1.00 59.19 311 PHE A C 1
ATOM 2467 O O . PHE A 1 311 ? 2.317 2.389 -24.308 1.00 59.19 311 PHE A O 1
ATOM 2474 N N . ARG A 1 312 ? 4.350 2.637 -25.225 1.00 64.50 312 ARG A N 1
ATOM 2475 C CA . ARG A 1 312 ? 4.042 3.750 -26.124 1.00 64.50 312 ARG A CA 1
ATOM 2476 C C . ARG A 1 312 ? 4.309 3.352 -27.571 1.00 64.50 312 ARG A C 1
ATOM 2478 O O . ARG A 1 312 ? 5.458 3.181 -27.977 1.00 64.50 312 ARG A O 1
ATOM 2485 N N . ASP A 1 313 ? 3.251 3.279 -28.369 1.00 66.81 313 ASP A N 1
ATOM 2486 C CA . ASP A 1 313 ? 3.366 3.095 -29.817 1.00 66.81 313 ASP A CA 1
ATOM 2487 C C . ASP A 1 313 ? 3.756 4.418 -30.499 1.00 66.81 313 ASP A C 1
ATOM 2489 O O . ASP A 1 313 ? 2.930 5.150 -31.042 1.00 66.81 313 ASP A O 1
ATOM 2493 N N . PHE A 1 314 ? 5.027 4.788 -30.360 1.00 70.31 314 PHE A N 1
ATOM 2494 C CA . PHE A 1 314 ? 5.574 6.022 -30.916 1.00 70.31 314 PHE A CA 1
ATOM 2495 C C . PHE A 1 314 ? 6.006 5.904 -32.373 1.00 70.31 314 PHE A C 1
ATOM 2497 O O . PHE A 1 314 ? 6.278 6.941 -32.979 1.00 70.31 314 PHE A O 1
ATOM 2504 N N . GLU A 1 315 ? 6.124 4.683 -32.907 1.00 67.25 315 GLU A N 1
ATOM 2505 C CA . GLU A 1 315 ? 6.811 4.400 -34.178 1.00 67.25 315 GLU A CA 1
ATOM 2506 C C . GLU A 1 315 ? 8.077 5.257 -34.328 1.00 67.25 315 GLU A C 1
ATOM 2508 O O . GLU A 1 315 ? 8.277 5.983 -35.303 1.00 67.25 315 GLU A O 1
ATOM 2513 N N . ALA A 1 316 ? 8.886 5.244 -33.271 1.00 69.62 316 ALA A N 1
ATOM 2514 C CA . ALA A 1 316 ? 9.951 6.197 -33.061 1.00 69.62 316 ALA A CA 1
ATOM 2515 C C . ALA A 1 316 ? 11.031 6.031 -34.133 1.00 69.62 316 ALA A C 1
ATOM 2517 O O . ALA A 1 316 ? 11.593 4.946 -34.317 1.00 69.62 316 ALA A O 1
ATOM 2518 N N . GLU A 1 317 ? 11.328 7.128 -34.821 1.00 72.25 317 GLU A N 1
ATOM 2519 C CA . GLU A 1 317 ? 12.438 7.225 -35.756 1.00 72.25 317 GLU A CA 1
ATOM 2520 C C . GLU A 1 317 ? 13.610 7.915 -35.063 1.00 72.25 317 GLU A C 1
ATOM 2522 O O . GLU A 1 317 ? 13.475 8.988 -34.470 1.00 72.25 317 GLU A O 1
ATOM 2527 N N . PHE A 1 318 ? 14.764 7.259 -35.084 1.00 64.88 318 PHE A N 1
ATOM 2528 C CA . PHE A 1 318 ? 15.975 7.765 -34.459 1.00 64.88 318 PHE A CA 1
ATOM 2529 C C . PHE A 1 318 ? 16.459 9.044 -35.157 1.00 64.88 318 PHE A C 1
ATOM 2531 O O . PHE A 1 318 ? 16.541 9.078 -36.381 1.00 64.88 318 PHE A O 1
ATOM 2538 N N . VAL A 1 319 ? 16.814 10.079 -34.386 1.00 63.34 319 VAL A N 1
ATOM 2539 C CA . VAL A 1 319 ? 17.392 11.327 -34.922 1.00 63.34 319 VAL A CA 1
ATOM 2540 C C . VAL A 1 319 ? 18.858 11.473 -34.532 1.00 63.34 319 VAL A C 1
ATOM 2542 O O . VAL A 1 319 ? 19.713 11.685 -35.385 1.00 63.34 319 VAL A O 1
ATOM 2545 N N . ARG A 1 320 ? 19.153 11.408 -33.229 1.00 57.66 320 ARG A N 1
ATOM 2546 C CA . ARG A 1 320 ? 20.510 11.562 -32.685 1.00 57.66 320 ARG A CA 1
ATOM 2547 C C . ARG A 1 320 ? 20.631 10.930 -31.306 1.00 57.66 320 ARG A C 1
ATOM 2549 O O . ARG A 1 320 ? 19.654 10.887 -30.558 1.00 57.66 320 ARG A O 1
ATOM 2556 N N . GLU A 1 321 ? 21.843 10.532 -30.950 1.00 58.97 321 GLU A N 1
ATOM 2557 C CA . GLU A 1 321 ? 22.200 10.002 -29.636 1.00 58.97 321 GLU A CA 1
ATOM 2558 C C . GLU A 1 321 ? 23.366 10.802 -29.055 1.00 58.97 321 GLU A C 1
ATOM 2560 O O . GLU A 1 321 ? 24.360 11.068 -29.731 1.00 58.97 321 GLU A O 1
ATOM 2565 N N . GLU A 1 322 ? 23.228 11.227 -27.803 1.00 61.59 322 GLU A N 1
ATOM 2566 C CA . GLU A 1 322 ? 24.236 12.005 -27.088 1.00 61.59 322 GLU A CA 1
ATOM 2567 C C . GLU A 1 322 ? 24.577 11.283 -25.784 1.00 61.59 322 GLU A C 1
ATOM 2569 O O . GLU A 1 322 ? 23.674 10.884 -25.050 1.00 61.59 322 GLU A O 1
ATOM 2574 N N . LEU A 1 323 ? 25.859 11.102 -25.456 1.00 62.03 323 LEU A N 1
ATOM 2575 C CA . LEU A 1 323 ? 26.214 10.494 -24.174 1.00 62.03 323 LEU A CA 1
ATOM 2576 C C . LEU A 1 323 ? 25.756 11.378 -23.003 1.00 62.03 323 LEU A C 1
ATOM 2578 O O . LEU A 1 323 ? 26.049 12.573 -22.956 1.00 62.03 323 LEU A O 1
ATOM 2582 N N . PHE A 1 324 ? 25.069 10.766 -22.039 1.00 62.75 324 PHE A N 1
ATOM 2583 C CA . PHE A 1 324 ? 24.593 11.418 -20.822 1.00 62.75 324 PHE A CA 1
ATOM 2584 C C . PHE A 1 324 ? 25.421 11.019 -19.586 1.00 62.75 324 PHE A C 1
ATOM 2586 O O . PHE A 1 324 ? 25.876 11.892 -18.849 1.00 62.75 324 PHE A O 1
ATOM 2593 N N . THR A 1 325 ? 25.691 9.723 -19.385 1.00 62.28 325 THR A N 1
ATOM 2594 C CA . THR A 1 325 ? 26.650 9.239 -18.371 1.00 62.28 325 THR A CA 1
ATOM 2595 C C . THR A 1 325 ? 27.591 8.195 -18.960 1.00 62.28 325 THR A C 1
ATOM 2597 O O . THR A 1 325 ? 27.158 7.333 -19.728 1.00 62.28 325 THR A O 1
ATOM 2600 N N . THR A 1 326 ? 28.877 8.258 -18.604 1.00 58.09 326 THR A N 1
ATOM 2601 C CA . THR A 1 326 ? 29.859 7.232 -18.983 1.00 58.09 326 THR A CA 1
ATOM 2602 C C . THR A 1 326 ? 29.668 5.961 -18.148 1.00 58.09 326 THR A C 1
ATOM 2604 O O . THR A 1 326 ? 29.108 5.989 -17.047 1.00 58.09 326 THR A O 1
ATOM 2607 N N . ALA A 1 327 ? 30.113 4.823 -18.684 1.00 55.03 327 ALA A N 1
ATOM 2608 C CA . ALA A 1 327 ? 30.019 3.541 -18.001 1.00 55.03 327 ALA A CA 1
ATOM 2609 C C . ALA A 1 327 ? 30.897 3.518 -16.738 1.00 55.03 327 ALA A C 1
ATOM 2611 O O . ALA A 1 327 ? 32.071 3.873 -16.773 1.00 55.03 327 ALA A O 1
ATOM 2612 N N . LYS A 1 328 ? 30.325 3.039 -15.630 1.00 49.84 328 LYS A N 1
ATOM 2613 C CA . LYS A 1 328 ? 31.047 2.675 -14.402 1.00 49.84 328 LYS A CA 1
ATOM 2614 C C . LYS A 1 328 ? 31.659 1.268 -14.487 1.00 49.84 328 LYS A C 1
ATOM 2616 O O . LYS A 1 328 ? 32.638 0.993 -13.809 1.00 49.84 328 LYS A O 1
ATOM 2621 N N . ALA A 1 329 ? 31.071 0.372 -15.289 1.00 47.09 329 ALA A N 1
ATOM 2622 C CA . ALA A 1 329 ? 31.544 -0.996 -15.545 1.00 47.09 329 ALA A CA 1
ATOM 2623 C C . ALA A 1 329 ? 30.925 -1.553 -16.846 1.00 47.09 329 ALA A C 1
ATOM 2625 O O . ALA A 1 329 ? 29.832 -1.136 -17.220 1.00 47.09 329 ALA A O 1
ATOM 2626 N N . GLU A 1 330 ? 31.530 -2.565 -17.483 1.00 44.97 330 GLU A N 1
ATOM 2627 C CA . GLU A 1 330 ? 31.020 -3.202 -18.725 1.00 44.97 330 GLU A CA 1
ATOM 2628 C C . GLU A 1 330 ? 29.691 -3.990 -18.568 1.00 44.97 330 GLU A C 1
ATOM 2630 O O . GLU A 1 330 ? 29.240 -4.683 -19.477 1.00 44.97 330 GLU A O 1
ATOM 2635 N N . THR A 1 331 ? 29.021 -3.914 -17.414 1.00 45.22 331 THR A N 1
ATOM 2636 C CA . THR A 1 331 ? 27.775 -4.654 -17.141 1.00 45.22 331 THR A CA 1
ATOM 2637 C C . THR A 1 331 ? 26.523 -3.865 -17.551 1.00 45.22 331 THR A C 1
ATOM 2639 O O . THR A 1 331 ? 26.516 -2.638 -17.528 1.00 45.22 331 THR A O 1
ATOM 2642 N N . LYS A 1 332 ? 25.397 -4.548 -17.832 1.00 41.78 332 LYS A N 1
ATOM 2643 C CA . LYS A 1 332 ? 24.103 -3.910 -18.194 1.00 41.78 332 LYS A CA 1
ATOM 2644 C C . LYS A 1 332 ? 23.581 -2.879 -17.171 1.00 41.78 332 LYS A C 1
ATOM 2646 O O . LYS A 1 332 ? 22.796 -2.017 -17.542 1.00 41.78 332 LYS A O 1
ATOM 2651 N N . LEU A 1 333 ? 23.996 -2.971 -15.903 1.00 39.56 333 LEU A N 1
ATOM 2652 C CA . LEU A 1 333 ? 23.635 -2.036 -14.821 1.00 39.56 333 LEU A CA 1
ATOM 2653 C C . LEU A 1 333 ? 24.698 -0.944 -14.585 1.00 39.56 333 LEU A C 1
ATOM 2655 O O . LEU A 1 333 ? 24.412 0.058 -13.934 1.00 39.56 333 LEU A O 1
ATOM 2659 N N . GLY A 1 334 ? 25.917 -1.136 -15.097 1.00 41.41 334 GLY A N 1
ATOM 2660 C CA . GLY A 1 334 ? 27.038 -0.199 -14.998 1.00 41.41 334 GLY A CA 1
ATOM 2661 C C . GLY A 1 334 ? 27.368 0.531 -16.303 1.00 41.41 334 GLY A C 1
ATOM 2662 O O . GLY A 1 334 ? 28.266 1.363 -16.289 1.00 41.41 334 GLY A O 1
ATOM 2663 N N . GLY A 1 335 ? 26.672 0.235 -17.404 1.00 56.69 335 GLY A N 1
ATOM 2664 C CA . GLY A 1 335 ? 26.941 0.795 -18.731 1.00 56.69 335 GLY A CA 1
ATOM 2665 C C . GLY A 1 335 ? 26.598 2.282 -18.883 1.00 56.69 335 GLY A C 1
ATOM 2666 O O . GLY A 1 335 ? 26.072 2.918 -17.965 1.00 56.69 335 GLY A O 1
ATOM 2667 N N . CYS A 1 336 ? 26.892 2.823 -20.067 1.00 59.91 336 CYS A N 1
ATOM 2668 C CA . CYS A 1 336 ? 26.597 4.205 -20.437 1.00 59.91 336 CYS A CA 1
ATOM 2669 C C . CYS A 1 336 ? 25.086 4.490 -20.453 1.00 59.91 336 CYS A C 1
ATOM 2671 O O . CYS A 1 336 ? 24.278 3.627 -20.815 1.00 59.91 336 CYS A O 1
ATOM 2673 N N . SER A 1 337 ? 24.704 5.718 -20.103 1.00 68.69 337 SER A N 1
ATOM 2674 C CA . SER A 1 337 ? 23.365 6.243 -20.401 1.00 68.69 337 SER A CA 1
ATOM 2675 C C . SER A 1 337 ? 23.468 7.224 -21.550 1.00 68.69 337 SER A C 1
ATOM 2677 O O . SER A 1 337 ? 24.349 8.084 -21.554 1.00 68.69 337 SER A O 1
ATOM 2679 N N . TYR A 1 338 ? 22.542 7.125 -22.490 1.00 70.25 338 TYR A N 1
ATOM 2680 C CA . TYR A 1 338 ? 22.494 7.966 -23.672 1.00 70.25 338 TYR A CA 1
ATOM 2681 C C . TYR A 1 338 ? 21.203 8.765 -23.676 1.00 70.25 338 TYR A C 1
ATOM 2683 O O . TYR A 1 338 ? 20.139 8.233 -23.387 1.00 70.25 338 TYR A O 1
ATOM 2691 N N . LEU A 1 339 ? 21.283 10.040 -24.018 1.00 74.50 339 LEU A N 1
ATOM 2692 C CA . LEU A 1 339 ? 20.138 10.858 -24.360 1.00 74.50 339 LEU A CA 1
ATOM 2693 C C . LEU A 1 339 ? 19.863 10.698 -25.855 1.00 74.50 339 LEU A C 1
ATOM 2695 O O . LEU A 1 339 ? 20.549 11.281 -26.695 1.00 74.50 339 LEU A O 1
ATOM 2699 N N . THR A 1 340 ? 18.848 9.915 -26.189 1.00 71.25 340 THR A N 1
ATOM 2700 C CA . THR A 1 340 ? 18.399 9.714 -27.564 1.00 71.25 340 THR A CA 1
ATOM 2701 C C . THR A 1 340 ? 17.242 10.648 -27.887 1.00 71.25 340 THR A C 1
ATOM 2703 O O . THR A 1 340 ? 16.265 10.764 -27.148 1.00 71.25 340 THR A O 1
ATOM 2706 N N . THR A 1 341 ? 17.358 11.366 -29.001 1.00 74.56 341 THR A N 1
ATOM 2707 C CA . THR A 1 341 ? 16.249 12.136 -29.568 1.00 74.56 341 THR A CA 1
ATOM 2708 C C . THR A 1 341 ? 15.568 11.270 -30.617 1.00 74.56 341 THR A C 1
ATOM 2710 O O . THR A 1 341 ? 16.202 10.868 -31.595 1.00 74.56 341 THR A O 1
ATOM 2713 N N . TYR A 1 342 ? 14.280 11.011 -30.416 1.00 74.69 342 TYR A N 1
ATOM 2714 C CA . TYR A 1 342 ? 13.427 10.316 -31.370 1.00 74.69 342 TYR A CA 1
ATOM 2715 C C . TYR A 1 342 ? 12.394 11.273 -31.954 1.00 74.69 342 TYR A C 1
ATOM 2717 O O . TYR A 1 342 ? 11.842 12.110 -31.240 1.00 74.69 342 TYR A O 1
ATOM 2725 N N . LYS A 1 343 ? 12.088 11.114 -33.240 1.00 70.50 343 LYS A N 1
ATOM 2726 C CA . LYS A 1 343 ? 10.859 11.629 -33.843 1.00 70.50 343 LYS A CA 1
ATOM 2727 C C . LYS A 1 343 ? 9.766 10.603 -33.596 1.00 70.50 343 LYS A C 1
ATOM 2729 O O . LYS A 1 343 ? 9.820 9.501 -34.134 1.00 70.50 343 LYS A O 1
ATOM 2734 N N . CYS A 1 344 ? 8.798 10.965 -32.766 1.00 71.69 344 CYS A N 1
ATOM 2735 C CA . CYS A 1 344 ? 7.691 10.095 -32.395 1.00 71.69 344 CYS A CA 1
ATOM 2736 C C . CYS A 1 344 ? 6.398 10.586 -33.047 1.00 71.69 344 CYS A C 1
ATOM 2738 O O . CYS A 1 344 ? 6.126 11.793 -33.077 1.00 71.69 344 CYS A O 1
ATOM 2740 N N . ARG A 1 345 ? 5.567 9.652 -33.517 1.00 67.50 345 ARG A N 1
ATOM 2741 C CA . ARG A 1 345 ? 4.184 9.947 -33.897 1.00 67.50 345 ARG A CA 1
ATOM 2742 C C . ARG A 1 345 ? 3.346 10.112 -32.635 1.00 67.50 345 ARG A C 1
ATOM 2744 O O . ARG A 1 345 ? 3.296 9.222 -31.786 1.00 67.50 345 ARG A O 1
ATOM 2751 N N . GLN A 1 346 ? 2.689 11.259 -32.497 1.00 62.06 346 GLN A N 1
ATOM 2752 C CA . GLN A 1 346 ? 1.776 11.511 -31.390 1.00 62.06 346 GLN A CA 1
ATOM 2753 C C . GLN A 1 346 ? 0.378 10.999 -31.744 1.00 62.06 346 GLN A C 1
ATOM 2755 O O . GLN A 1 346 ? -0.467 11.746 -32.220 1.00 62.06 346 GLN A O 1
ATOM 2760 N N . LYS A 1 347 ? 0.120 9.714 -31.499 1.00 59.31 347 LYS A N 1
ATOM 2761 C CA . LYS A 1 347 ? -1.230 9.156 -31.624 1.00 59.31 347 LYS A CA 1
ATOM 2762 C C . LYS A 1 347 ? -2.011 9.465 -30.339 1.00 59.31 347 LYS A C 1
ATOM 2764 O O . LYS A 1 347 ? -1.709 8.898 -29.290 1.00 59.31 347 LYS A O 1
ATOM 2769 N N . THR A 1 348 ? -3.002 10.358 -30.390 1.00 56.75 348 THR A N 1
ATOM 2770 C CA . THR A 1 348 ? -4.094 10.348 -29.397 1.00 56.75 348 THR A CA 1
ATOM 2771 C C . THR A 1 348 ? -5.325 9.718 -30.047 1.00 56.75 348 THR A C 1
ATOM 2773 O O . THR A 1 348 ? -5.514 9.860 -31.252 1.00 56.75 348 THR A O 1
ATOM 2776 N N . PHE A 1 349 ? -6.129 8.970 -29.288 1.00 60.06 349 PHE A N 1
ATOM 2777 C CA . PHE A 1 349 ? -7.252 8.179 -29.821 1.00 60.06 349 PHE A CA 1
ATOM 2778 C C . PHE A 1 349 ? -8.626 8.787 -29.449 1.00 60.06 349 PHE A C 1
ATOM 2780 O O . PHE A 1 349 ? -9.371 8.173 -28.684 1.00 60.06 349 PHE A O 1
ATOM 2787 N N . PRO A 1 350 ? -8.978 10.007 -29.895 1.00 65.31 350 PRO A N 1
ATOM 2788 C CA . PRO A 1 350 ? -10.283 10.596 -29.615 1.00 65.31 350 PRO A CA 1
ATOM 2789 C C . PRO A 1 350 ? -11.401 9.782 -30.280 1.00 65.31 350 PRO A C 1
ATOM 2791 O O . PRO A 1 350 ? -11.182 9.087 -31.274 1.00 65.31 350 PRO A O 1
ATOM 2794 N N . TYR A 1 351 ? -12.610 9.863 -29.724 1.00 71.94 351 TYR A N 1
ATOM 2795 C CA . TYR A 1 351 ? -13.769 9.180 -30.295 1.00 71.94 351 TYR A CA 1
ATOM 2796 C C . TYR A 1 351 ? -14.092 9.742 -31.681 1.00 71.94 351 TYR A C 1
ATOM 2798 O O . TYR A 1 351 ? -14.163 10.961 -31.861 1.00 71.94 351 TYR A O 1
ATOM 2806 N N . ALA A 1 352 ? -14.362 8.849 -32.635 1.00 76.19 352 ALA A N 1
ATOM 2807 C CA . ALA A 1 352 ? -15.065 9.231 -33.852 1.00 76.19 352 ALA A CA 1
ATOM 2808 C C . ALA A 1 352 ? -16.430 9.818 -33.468 1.00 76.19 352 ALA A C 1
ATOM 2810 O O . ALA A 1 352 ? -17.097 9.285 -32.575 1.00 76.19 352 ALA A O 1
ATOM 2811 N N . TYR A 1 353 ? -16.843 10.899 -34.131 1.00 78.00 353 TYR A N 1
ATOM 2812 C CA . TYR A 1 353 ? -18.059 11.625 -33.758 1.00 78.00 353 TYR A CA 1
ATOM 2813 C C . TYR A 1 353 ? -19.303 10.717 -33.742 1.00 78.00 353 TYR A C 1
ATOM 2815 O O . TYR A 1 353 ? -20.080 10.774 -32.797 1.00 78.00 353 TYR A O 1
ATOM 2823 N N . GLU A 1 354 ? -19.434 9.805 -34.710 1.00 76.25 354 GLU A N 1
ATOM 2824 C CA . GLU A 1 354 ? -20.545 8.838 -34.797 1.00 76.25 354 GLU A CA 1
ATOM 2825 C C . GLU A 1 354 ? -20.600 7.866 -33.605 1.00 76.25 354 GLU A C 1
ATOM 2827 O O . GLU A 1 354 ? -21.670 7.537 -33.092 1.00 76.25 354 GLU A O 1
ATOM 2832 N N . VAL A 1 355 ? -19.434 7.420 -33.126 1.00 79.88 355 VAL A N 1
ATOM 2833 C CA . VAL A 1 355 ? -19.335 6.550 -31.945 1.00 79.88 355 VAL A CA 1
ATOM 2834 C C . VAL A 1 355 ? -19.661 7.349 -30.684 1.00 79.88 355 VAL A C 1
ATOM 2836 O O . VAL A 1 355 ? -20.345 6.852 -29.792 1.00 79.88 355 VAL A O 1
ATOM 2839 N N . LEU A 1 356 ? -19.209 8.605 -30.614 1.00 79.62 356 LEU A N 1
ATOM 2840 C CA . LEU A 1 356 ? -19.497 9.497 -29.496 1.00 79.62 356 LEU A CA 1
ATOM 2841 C C . LEU A 1 356 ? -20.995 9.801 -29.382 1.00 79.62 356 LEU A C 1
ATOM 2843 O O . LEU A 1 356 ? -21.532 9.750 -28.278 1.00 79.62 356 LEU A O 1
ATOM 2847 N N . THR A 1 357 ? -21.679 10.084 -30.495 1.00 80.25 357 THR A N 1
ATOM 2848 C CA . THR A 1 357 ? -23.126 10.337 -30.493 1.00 80.25 357 THR A CA 1
ATOM 2849 C C . THR A 1 357 ? -23.908 9.100 -30.069 1.00 80.25 357 THR A C 1
ATOM 2851 O O . THR A 1 357 ? -24.787 9.224 -29.220 1.00 80.25 357 THR A O 1
ATOM 2854 N N . GLY A 1 358 ? -23.533 7.909 -30.553 1.00 80.12 358 GLY A N 1
ATOM 2855 C CA . GLY A 1 358 ? -24.145 6.649 -30.116 1.00 80.12 358 GLY A CA 1
ATOM 2856 C C . GLY A 1 358 ? -23.989 6.392 -28.610 1.00 80.12 358 GLY A C 1
ATOM 2857 O O . GLY A 1 358 ? -24.959 6.044 -27.939 1.00 80.12 358 GLY A O 1
ATOM 2858 N N . LEU A 1 359 ? -22.801 6.649 -28.048 1.00 79.75 359 LEU A N 1
ATOM 2859 C CA . LEU A 1 359 ? -22.553 6.526 -26.603 1.00 79.75 359 LEU A CA 1
ATOM 2860 C C . LEU A 1 359 ? -23.340 7.559 -25.780 1.00 79.75 359 LEU A C 1
ATOM 2862 O O . LEU A 1 359 ? -23.830 7.240 -24.699 1.00 79.75 359 LEU A O 1
ATOM 2866 N N . CYS A 1 360 ? -23.482 8.788 -26.282 1.00 82.25 360 CYS A N 1
ATOM 2867 C CA . CYS A 1 360 ? -24.311 9.814 -25.646 1.00 82.25 360 CYS A CA 1
ATOM 2868 C C . CYS A 1 360 ? -25.801 9.436 -25.671 1.00 82.25 360 CYS A C 1
ATOM 2870 O O . CYS A 1 360 ? -26.509 9.686 -24.700 1.00 82.25 360 CYS A O 1
ATOM 2872 N N . GLU A 1 361 ? -26.293 8.843 -26.761 1.00 80.75 361 GLU A N 1
ATOM 2873 C CA . GLU A 1 361 ? -27.674 8.353 -26.865 1.00 80.75 361 GLU A CA 1
ATOM 2874 C C . GLU A 1 361 ? -27.943 7.173 -25.927 1.00 80.75 361 GLU A C 1
ATOM 2876 O O . GLU A 1 361 ? -29.012 7.104 -25.323 1.00 80.75 361 GLU A O 1
ATOM 2881 N N . GLU A 1 362 ? -26.975 6.271 -25.759 1.00 79.12 362 GLU A N 1
ATOM 2882 C CA . GLU A 1 362 ? -27.051 5.180 -24.787 1.00 79.12 362 GLU A CA 1
ATOM 2883 C C . GLU A 1 362 ? -27.086 5.714 -23.349 1.00 79.12 362 GLU A C 1
ATOM 2885 O O . GLU A 1 362 ? -28.008 5.389 -22.602 1.00 79.12 362 GLU A O 1
ATOM 2890 N N . ALA A 1 363 ? -26.173 6.622 -22.989 1.00 77.00 363 ALA A N 1
ATOM 2891 C CA . ALA A 1 363 ? -26.146 7.256 -21.667 1.00 77.00 363 ALA A CA 1
ATOM 2892 C C . ALA A 1 363 ? -27.419 8.076 -21.374 1.00 77.00 363 ALA A C 1
ATOM 2894 O O . ALA A 1 363 ? -27.876 8.163 -20.229 1.00 77.00 363 ALA A O 1
ATOM 2895 N N . LYS A 1 364 ? -28.047 8.642 -22.416 1.00 78.38 364 LYS A N 1
ATOM 2896 C CA . LYS A 1 364 ? -29.320 9.360 -22.289 1.00 78.38 364 LYS A CA 1
ATOM 2897 C C . LYS A 1 364 ? -30.496 8.465 -21.887 1.00 78.38 364 LYS A C 1
ATOM 2899 O O . LYS A 1 364 ? -31.451 8.979 -21.307 1.00 78.38 364 LYS A O 1
ATOM 2904 N N . LYS A 1 365 ? -30.450 7.155 -22.148 1.00 70.94 365 LYS A N 1
ATOM 2905 C CA . LYS A 1 365 ? -31.540 6.233 -21.775 1.00 70.94 365 LYS A CA 1
ATOM 2906 C C . LYS A 1 365 ? -31.680 6.072 -20.262 1.00 70.94 365 LYS A C 1
ATOM 2908 O O . LYS A 1 365 ? -32.803 5.978 -19.776 1.00 70.94 365 LYS A O 1
ATOM 2913 N N . ASP A 1 366 ? -30.565 6.095 -19.533 1.00 63.75 366 ASP A N 1
ATOM 2914 C CA . ASP A 1 366 ? -30.559 5.897 -18.080 1.00 63.75 366 ASP A CA 1
ATOM 2915 C C . ASP A 1 366 ? -30.715 7.220 -17.305 1.00 63.75 366 ASP A C 1
ATOM 2917 O O . ASP A 1 366 ? -31.456 7.278 -16.320 1.00 63.75 366 ASP A O 1
ATOM 2921 N N . TYR A 1 367 ? -30.057 8.303 -17.754 1.00 62.75 367 TYR A N 1
ATOM 2922 C CA . TYR A 1 367 ? -30.029 9.602 -17.050 1.00 62.75 367 TYR A CA 1
ATOM 2923 C C . TYR A 1 367 ? -30.020 10.834 -17.982 1.00 62.75 367 TYR A C 1
ATOM 2925 O O . TYR A 1 367 ? -29.460 11.869 -17.632 1.00 62.75 367 TYR A O 1
ATOM 2933 N N . GLY A 1 368 ? -30.619 10.750 -19.174 1.00 58.28 368 GLY A N 1
ATOM 2934 C CA . GLY A 1 368 ? -30.482 11.774 -20.222 1.00 58.28 368 GLY A CA 1
ATOM 2935 C C . GLY A 1 368 ? -31.185 13.107 -20.009 1.00 58.28 368 GLY A C 1
ATOM 2936 O O . GLY A 1 368 ? -30.795 14.089 -20.636 1.00 58.28 368 GLY A O 1
ATOM 2937 N N . GLU A 1 369 ? -32.200 13.156 -19.151 1.00 65.12 369 GLU A N 1
ATOM 2938 C CA . GLU A 1 369 ? -32.906 14.399 -18.839 1.00 65.12 369 GLU A CA 1
ATOM 2939 C C . GLU A 1 369 ? -32.194 15.178 -17.719 1.00 65.12 369 GLU A C 1
ATOM 2941 O O . GLU A 1 369 ? -31.750 14.562 -16.739 1.00 65.12 369 GLU A O 1
ATOM 2946 N N . PRO A 1 370 ? -32.133 16.523 -17.801 1.00 67.06 370 PRO A N 1
ATOM 2947 C CA . PRO A 1 370 ? -31.607 17.363 -16.729 1.00 67.06 370 PRO A CA 1
ATOM 2948 C C . PRO A 1 370 ? -32.252 17.023 -15.381 1.00 67.06 370 PRO A C 1
ATOM 2950 O O . PRO A 1 370 ? -33.428 16.655 -15.305 1.00 67.06 370 PRO A O 1
ATOM 2953 N N . TYR A 1 371 ? -31.529 17.209 -14.272 1.00 72.19 371 TYR A N 1
ATOM 2954 C CA . TYR A 1 371 ? -32.044 16.890 -12.929 1.00 72.19 371 TYR A CA 1
ATOM 2955 C C . TYR A 1 371 ? -33.393 17.562 -12.604 1.00 72.19 371 TYR A C 1
ATOM 2957 O O . TYR A 1 371 ? -34.205 17.023 -11.848 1.00 72.19 371 TYR A O 1
ATOM 2965 N N . GLY A 1 372 ? -33.646 18.741 -13.184 1.00 66.81 372 GLY A N 1
ATOM 2966 C CA . GLY A 1 372 ? -34.902 19.485 -13.062 1.00 66.81 372 GLY A CA 1
ATOM 2967 C C . GLY A 1 372 ? -36.101 18.855 -13.779 1.00 66.81 372 GLY A C 1
ATOM 2968 O O . GLY A 1 372 ? -37.235 19.218 -13.459 1.00 66.81 372 GLY A O 1
ATOM 2969 N N . GLU A 1 373 ? -35.878 17.884 -14.662 1.00 71.88 373 GLU A N 1
ATOM 2970 C CA . GLU A 1 373 ? -36.887 17.216 -15.493 1.00 71.88 373 GLU A CA 1
ATOM 2971 C C . GLU A 1 373 ? -37.010 15.727 -15.130 1.00 71.88 373 GLU A C 1
ATOM 2973 O O . GLU A 1 373 ? -38.128 15.262 -14.952 1.00 71.88 373 GLU A O 1
ATOM 2978 N N . ASN A 1 374 ? -35.924 15.052 -14.731 1.00 79.88 374 ASN A N 1
ATOM 2979 C CA . ASN A 1 374 ? -35.942 13.637 -14.330 1.00 79.88 374 ASN A CA 1
ATOM 2980 C C . ASN A 1 374 ? -36.564 13.396 -12.920 1.00 79.88 374 ASN A C 1
ATOM 2982 O O . ASN A 1 374 ? -35.959 13.759 -11.897 1.00 79.88 374 ASN A O 1
ATOM 2986 N N . PRO A 1 375 ? -37.764 12.787 -12.790 1.00 78.00 375 PRO A N 1
ATOM 2987 C CA . PRO A 1 375 ? -38.400 12.546 -11.489 1.00 78.00 375 PRO A CA 1
ATOM 2988 C C . PRO A 1 375 ? -37.783 11.355 -10.734 1.00 78.00 375 PRO A C 1
ATOM 2990 O O . PRO A 1 375 ? -37.756 11.349 -9.499 1.00 78.00 375 PRO A O 1
ATOM 2993 N N . THR A 1 376 ? -37.252 10.368 -11.459 1.00 80.50 376 THR A N 1
ATOM 2994 C CA . THR A 1 376 ? -36.672 9.138 -10.904 1.00 80.50 376 THR A CA 1
ATOM 2995 C C . THR A 1 376 ? -35.365 9.434 -10.175 1.00 80.50 376 THR A C 1
ATOM 2997 O O . THR A 1 376 ? -35.209 9.054 -9.012 1.00 80.50 376 THR A O 1
ATOM 3000 N N . LEU A 1 377 ? -34.466 10.201 -10.801 1.00 80.81 377 LEU A N 1
ATOM 3001 C CA . LEU A 1 377 ? -33.198 10.618 -10.195 1.00 80.81 377 LEU A CA 1
ATOM 3002 C C . LEU A 1 377 ? -33.427 11.510 -8.963 1.00 80.81 377 LEU A C 1
ATOM 3004 O O . LEU A 1 377 ? -32.786 11.328 -7.927 1.00 80.81 377 LEU A O 1
ATOM 3008 N N . ARG A 1 378 ? -34.413 12.418 -9.021 1.00 83.25 378 ARG A N 1
ATOM 3009 C CA . ARG A 1 378 ? -34.814 13.254 -7.874 1.00 83.25 378 ARG A CA 1
ATOM 3010 C C . ARG A 1 378 ? -35.302 12.433 -6.686 1.00 83.25 378 ARG A C 1
ATOM 3012 O O . ARG A 1 378 ? -34.982 12.772 -5.543 1.00 83.25 378 ARG A O 1
ATOM 3019 N N . LYS A 1 379 ? -36.073 11.372 -6.939 1.00 85.50 379 LYS A N 1
ATOM 3020 C CA . LYS A 1 379 ? -36.523 10.445 -5.897 1.00 85.50 379 LYS A CA 1
ATOM 3021 C C . LYS A 1 379 ? -35.338 9.683 -5.298 1.00 85.50 379 LYS A C 1
ATOM 3023 O O . LYS A 1 379 ? -35.174 9.713 -4.085 1.00 85.50 379 LYS A O 1
ATOM 3028 N N . GLN A 1 380 ? -34.458 9.119 -6.127 1.00 84.88 380 GLN A N 1
ATOM 3029 C CA . GLN A 1 380 ? -33.280 8.371 -5.666 1.00 84.88 380 GLN A CA 1
ATOM 3030 C C . GLN A 1 380 ? -32.327 9.222 -4.811 1.00 84.88 380 GLN A C 1
ATOM 3032 O O . GLN A 1 380 ? -31.955 8.808 -3.715 1.00 84.88 380 GLN A O 1
ATOM 3037 N N . VAL A 1 381 ? -31.981 10.438 -5.254 1.00 85.69 381 VAL A N 1
ATOM 3038 C CA . VAL A 1 381 ? -31.122 11.355 -4.481 1.00 85.69 381 VAL A CA 1
ATOM 3039 C C . VAL A 1 381 ? -31.793 11.744 -3.161 1.00 85.69 381 VAL A C 1
ATOM 3041 O O . VAL A 1 381 ? -31.144 11.810 -2.114 1.00 85.69 381 VAL A O 1
ATOM 3044 N N . ARG A 1 382 ? -33.109 11.996 -3.171 1.00 86.75 382 ARG A N 1
ATOM 3045 C CA . ARG A 1 382 ? -33.860 12.316 -1.950 1.00 86.75 382 ARG A CA 1
ATOM 3046 C C . ARG A 1 382 ? -33.841 11.154 -0.961 1.00 86.75 382 ARG A C 1
ATOM 3048 O O . ARG A 1 382 ? -33.517 11.392 0.201 1.00 86.75 382 ARG A O 1
ATOM 3055 N N . ASP A 1 383 ? -34.177 9.954 -1.421 1.00 86.75 383 ASP A N 1
ATOM 3056 C CA . ASP A 1 383 ? -34.294 8.755 -0.592 1.00 86.75 383 ASP A CA 1
ATOM 3057 C C . ASP A 1 383 ? -32.932 8.363 -0.007 1.00 86.75 383 ASP A C 1
ATOM 3059 O O . ASP A 1 383 ? -32.840 8.092 1.189 1.00 86.75 383 ASP A O 1
ATOM 3063 N N . TYR A 1 384 ? -31.859 8.472 -0.796 1.00 87.19 384 TYR A N 1
ATOM 3064 C CA . TYR A 1 384 ? -30.487 8.235 -0.348 1.00 87.19 384 TYR A CA 1
ATOM 3065 C C . TYR A 1 384 ? -30.077 9.140 0.822 1.00 87.19 384 TYR A C 1
ATOM 3067 O O . TYR A 1 384 ? -29.700 8.655 1.890 1.00 87.19 384 TYR A O 1
ATOM 3075 N N . TYR A 1 385 ? -30.187 10.466 0.669 1.00 87.06 385 TYR A N 1
ATOM 3076 C CA . TYR A 1 385 ? -29.801 11.389 1.743 1.00 87.06 385 TYR A CA 1
ATOM 3077 C C . TYR A 1 385 ? -30.760 11.327 2.941 1.00 87.06 385 TYR A C 1
ATOM 3079 O O . TYR A 1 385 ? -30.353 11.617 4.066 1.00 87.06 385 TYR A O 1
ATOM 3087 N N . LEU A 1 386 ? -32.024 10.943 2.733 1.00 87.19 386 LEU A N 1
ATOM 3088 C CA . LEU A 1 386 ? -32.980 10.730 3.822 1.00 87.19 386 LEU A CA 1
ATOM 3089 C C . LEU A 1 386 ? -32.629 9.478 4.632 1.00 87.19 386 LEU A C 1
ATOM 3091 O O . LEU A 1 386 ? -32.632 9.538 5.861 1.00 87.19 386 LEU A O 1
ATOM 3095 N N . HIS A 1 387 ? -32.281 8.382 3.957 1.00 85.88 387 HIS A N 1
ATOM 3096 C CA . HIS A 1 387 ? -31.792 7.161 4.587 1.00 85.88 387 HIS A CA 1
ATOM 3097 C C . HIS A 1 387 ? -30.490 7.421 5.352 1.00 85.88 387 HIS A C 1
ATOM 3099 O O . HIS A 1 387 ? -30.412 7.118 6.537 1.00 85.88 387 HIS A O 1
ATOM 3105 N N . ARG A 1 388 ? -29.518 8.103 4.736 1.00 82.50 388 ARG A N 1
ATOM 3106 C CA . ARG A 1 388 ? -28.236 8.426 5.379 1.00 82.50 388 ARG A CA 1
ATOM 3107 C C . ARG A 1 388 ? -28.406 9.312 6.616 1.00 82.50 388 ARG A C 1
ATOM 3109 O O . ARG A 1 388 ? -27.844 9.015 7.664 1.00 82.50 388 ARG A O 1
ATOM 3116 N N . ASN A 1 389 ? -29.262 10.335 6.544 1.00 87.38 389 ASN A N 1
ATOM 3117 C CA . ASN A 1 389 ? -29.611 11.149 7.713 1.00 87.38 389 ASN A CA 1
ATOM 3118 C C . ASN A 1 389 ? -30.302 10.332 8.817 1.00 87.38 389 ASN A C 1
ATOM 3120 O O . ASN A 1 389 ? -30.117 10.635 9.994 1.00 87.38 389 ASN A O 1
ATOM 3124 N N . ARG A 1 390 ? -31.109 9.322 8.461 1.00 88.38 390 ARG A N 1
ATOM 3125 C CA . ARG A 1 390 ? -31.734 8.417 9.434 1.00 88.38 390 ARG A CA 1
ATOM 3126 C C . ARG A 1 390 ? -30.684 7.547 10.124 1.00 88.38 390 ARG A C 1
ATOM 3128 O O . ARG A 1 390 ? -30.658 7.547 11.347 1.00 88.38 390 ARG A O 1
ATOM 3135 N N . CYS A 1 391 ? -29.791 6.909 9.367 1.00 83.25 391 CYS A N 1
ATOM 3136 C CA . CYS A 1 391 ? -28.725 6.070 9.917 1.00 83.25 391 CYS A CA 1
ATOM 3137 C C . CYS A 1 391 ? -27.806 6.851 10.863 1.00 83.25 391 CYS A C 1
ATOM 3139 O O . CYS A 1 391 ? -27.510 6.376 11.952 1.00 83.25 391 CYS A O 1
ATOM 3141 N N . VAL A 1 392 ? -27.422 8.080 10.501 1.00 81.81 392 VAL A N 1
ATOM 3142 C CA . VAL A 1 392 ? -26.631 8.961 11.380 1.00 81.81 392 VAL A CA 1
ATOM 3143 C C . VAL A 1 392 ? -27.384 9.220 12.686 1.00 81.81 392 VAL A C 1
ATOM 3145 O O . VAL A 1 392 ? -26.844 9.031 13.773 1.00 81.81 392 VAL A O 1
ATOM 3148 N N . ARG A 1 393 ? -28.666 9.600 12.608 1.00 87.81 393 ARG A N 1
ATOM 3149 C CA . ARG A 1 393 ? -29.491 9.838 13.804 1.00 87.81 393 ARG A CA 1
ATOM 3150 C C . ARG A 1 393 ? -29.614 8.596 14.682 1.00 87.81 393 ARG A C 1
ATOM 3152 O O . ARG A 1 393 ? -29.536 8.724 15.900 1.00 87.81 393 ARG A O 1
ATOM 3159 N N . GLU A 1 394 ? -29.802 7.422 14.085 1.00 86.50 394 GLU A N 1
ATOM 3160 C CA . GLU A 1 394 ? -29.870 6.135 14.789 1.00 86.50 394 GLU A CA 1
ATOM 3161 C C . GLU A 1 394 ? -28.538 5.811 15.478 1.00 86.50 394 GLU A C 1
ATOM 3163 O O . GLU A 1 394 ? -28.523 5.614 16.690 1.00 86.50 394 GLU A O 1
ATOM 3168 N N . GLN A 1 395 ? -27.411 5.910 14.771 1.00 81.88 395 GLN A N 1
ATOM 3169 C CA . GLN A 1 395 ? -26.074 5.664 15.317 1.00 81.88 395 GLN A CA 1
ATOM 3170 C C . GLN A 1 395 ? -25.738 6.596 16.495 1.00 81.88 395 GLN A C 1
ATOM 3172 O O . GLN A 1 395 ? -25.257 6.156 17.543 1.00 81.88 395 GLN A O 1
ATOM 3177 N N . PHE A 1 396 ? -26.017 7.899 16.370 1.00 83.44 396 PHE A N 1
ATOM 3178 C CA . PHE A 1 396 ? -25.816 8.850 17.470 1.00 83.44 396 PHE A CA 1
ATOM 3179 C C . PHE A 1 396 ? -26.827 8.655 18.606 1.00 83.44 396 PHE A C 1
ATOM 3181 O O . PHE A 1 396 ? -26.533 8.986 19.757 1.00 83.44 396 PHE A O 1
ATOM 3188 N N . ARG A 1 397 ? -28.022 8.119 18.331 1.00 86.38 397 ARG A N 1
ATOM 3189 C CA . ARG A 1 397 ? -28.991 7.740 19.368 1.00 86.38 397 ARG A CA 1
ATOM 3190 C C . ARG A 1 397 ? -28.507 6.529 20.161 1.00 86.38 397 ARG A C 1
ATOM 3192 O O . ARG A 1 397 ? -28.527 6.597 21.385 1.00 86.38 397 ARG A O 1
ATOM 3199 N N . GLU A 1 398 ? -28.012 5.493 19.493 1.00 84.00 398 GLU A N 1
ATOM 3200 C CA . GLU A 1 398 ? -27.446 4.294 20.127 1.00 84.00 398 GLU A CA 1
ATOM 3201 C C . GLU A 1 398 ? -26.222 4.626 20.986 1.00 84.00 398 GLU A C 1
ATOM 3203 O O . GLU A 1 398 ? -26.119 4.205 22.140 1.00 84.00 398 GLU A O 1
ATOM 3208 N N . ARG A 1 399 ? -25.316 5.467 20.473 1.00 78.94 399 ARG A N 1
ATOM 3209 C CA . ARG A 1 399 ? -24.161 5.951 21.245 1.00 78.94 399 ARG A CA 1
ATOM 3210 C C . ARG A 1 399 ? -24.580 6.728 22.486 1.00 78.94 399 ARG A C 1
ATOM 3212 O O . ARG A 1 399 ? -2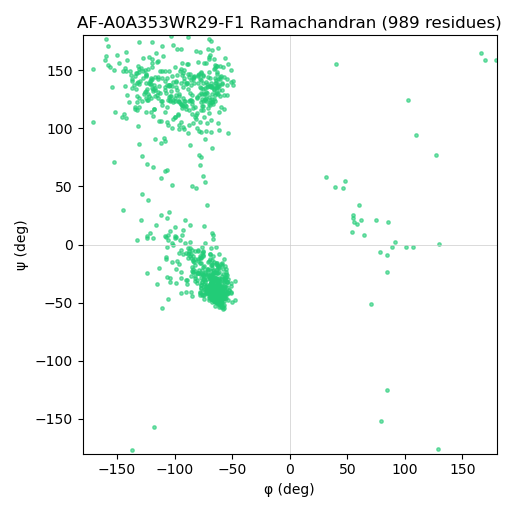4.010 6.522 23.554 1.00 78.94 399 ARG A O 1
ATOM 3219 N N . ARG A 1 400 ? -25.597 7.588 22.371 1.00 86.31 400 ARG A N 1
ATOM 3220 C CA . ARG A 1 400 ? -26.161 8.301 23.526 1.00 86.31 400 ARG A CA 1
ATOM 3221 C C . ARG A 1 400 ? -26.813 7.348 24.520 1.00 86.31 400 ARG A C 1
ATOM 3223 O O . ARG A 1 400 ? -26.613 7.539 25.714 1.00 86.31 400 ARG A O 1
ATOM 3230 N N . SER A 1 401 ? -27.537 6.322 24.067 1.00 85.75 401 SER A N 1
ATOM 3231 C CA . SER A 1 401 ? -28.114 5.329 24.981 1.00 85.75 401 SER A CA 1
ATOM 3232 C C . SER A 1 401 ? -27.043 4.510 25.695 1.00 85.75 401 SER A C 1
ATOM 3234 O O . SER A 1 401 ? -27.174 4.295 26.893 1.00 85.75 401 SER A O 1
ATOM 3236 N N . LEU A 1 402 ? -25.959 4.131 25.008 1.00 83.56 402 LEU A N 1
ATOM 3237 C CA . LEU A 1 402 ? -24.822 3.423 25.607 1.00 83.56 402 LEU A CA 1
ATOM 3238 C C . LEU A 1 402 ? -24.094 4.288 26.643 1.00 83.56 402 LEU A C 1
ATOM 3240 O O . LEU A 1 402 ? -23.799 3.823 27.746 1.00 83.56 402 LEU A O 1
ATOM 3244 N N . LEU A 1 403 ? -23.855 5.563 26.313 1.00 83.62 403 LEU A N 1
ATOM 3245 C CA . LEU A 1 403 ? -23.293 6.546 27.239 1.00 83.62 403 LEU A CA 1
ATOM 3246 C C . LEU A 1 403 ? -24.187 6.692 28.478 1.00 83.62 403 LEU A C 1
ATOM 3248 O O . LEU A 1 403 ? -23.694 6.641 29.604 1.00 83.62 403 LEU A O 1
ATOM 3252 N N . PHE A 1 404 ? -25.501 6.826 28.272 1.00 84.88 404 PHE A N 1
ATOM 3253 C CA . PHE A 1 404 ? -26.491 6.960 29.339 1.00 84.88 404 PHE A CA 1
ATOM 3254 C C . PHE A 1 404 ? -26.530 5.714 30.230 1.00 84.88 404 PHE A C 1
ATOM 3256 O O . PHE A 1 404 ? -26.435 5.837 31.448 1.00 84.88 404 PHE A O 1
ATOM 3263 N N . SER A 1 405 ? -26.580 4.508 29.653 1.00 83.69 405 SER A N 1
ATOM 3264 C CA . SER A 1 405 ? -26.591 3.257 30.419 1.00 83.69 405 SER A CA 1
ATOM 3265 C C . SER A 1 405 ? -25.289 3.030 31.190 1.00 83.69 405 SER A C 1
ATOM 3267 O O . SER A 1 405 ? -25.319 2.607 32.345 1.00 83.69 405 SER A O 1
ATOM 3269 N N . GLY A 1 406 ? -24.138 3.345 30.584 1.00 82.44 406 GLY A N 1
ATOM 3270 C CA . GLY A 1 406 ? -22.834 3.224 31.238 1.00 82.44 406 GLY A CA 1
ATOM 3271 C C . GLY A 1 406 ? -22.670 4.217 32.389 1.00 82.44 406 GLY A C 1
ATOM 3272 O O . GLY A 1 406 ? -22.201 3.856 33.473 1.00 82.44 406 GLY A O 1
ATOM 3273 N N . ALA A 1 407 ? -23.112 5.460 32.187 1.00 82.81 407 ALA A N 1
ATOM 3274 C CA . ALA A 1 407 ? -23.116 6.482 33.225 1.00 82.81 407 ALA A CA 1
ATOM 3275 C C . ALA A 1 407 ? -24.093 6.137 34.358 1.00 82.81 407 ALA A C 1
ATOM 3277 O O . ALA A 1 407 ? -23.705 6.258 35.519 1.00 82.81 407 ALA A O 1
ATOM 3278 N N . LYS A 1 408 ? -25.293 5.624 34.039 1.00 83.56 408 LYS A N 1
ATOM 3279 C CA . LYS A 1 408 ? -26.287 5.164 35.024 1.00 83.56 408 LYS A CA 1
ATOM 3280 C C . LYS A 1 408 ? -25.689 4.087 35.916 1.00 83.56 408 LYS A C 1
ATOM 3282 O O . LYS A 1 408 ? -25.586 4.302 37.116 1.00 83.56 408 LYS A O 1
ATOM 3287 N N . ARG A 1 409 ? -25.150 3.012 35.329 1.00 80.31 409 ARG A N 1
ATOM 3288 C CA . ARG A 1 409 ? -24.499 1.917 36.072 1.00 80.31 409 ARG A CA 1
ATOM 3289 C C . ARG A 1 409 ? -23.397 2.417 37.009 1.00 80.31 409 ARG A C 1
ATOM 3291 O O . ARG A 1 409 ? -23.284 1.974 38.146 1.00 80.31 409 ARG A O 1
ATOM 3298 N N . THR A 1 410 ? -22.596 3.369 36.535 1.00 77.56 410 THR A N 1
ATOM 3299 C CA . THR A 1 410 ? -21.496 3.944 37.316 1.00 77.56 410 THR A CA 1
ATOM 3300 C C . THR A 1 410 ? -22.005 4.794 38.483 1.00 77.56 410 THR A C 1
ATOM 3302 O O . THR A 1 410 ? -21.505 4.668 39.596 1.00 77.56 410 THR A O 1
ATOM 3305 N N . LEU A 1 411 ? -22.995 5.660 38.251 1.00 79.69 411 LEU A N 1
ATOM 3306 C CA . LEU A 1 411 ? -23.568 6.526 39.283 1.00 79.69 411 LEU A CA 1
ATOM 3307 C C . LEU A 1 411 ? -24.370 5.727 40.317 1.00 79.69 411 LEU A C 1
ATOM 3309 O O . LEU A 1 411 ? -24.258 6.009 41.509 1.00 79.69 411 LEU A O 1
ATOM 3313 N N . SER A 1 412 ? -25.077 4.678 39.894 1.00 80.56 412 SER A N 1
ATOM 3314 C CA . SER A 1 412 ? -25.768 3.747 40.791 1.00 80.56 412 SER A CA 1
ATOM 3315 C C . SER A 1 412 ? -24.798 3.041 41.742 1.00 80.56 412 SER A C 1
ATOM 3317 O O . SER A 1 412 ? -25.094 2.938 42.926 1.00 80.56 412 SER A O 1
ATOM 3319 N N . ASN A 1 413 ? -23.594 2.669 41.288 1.00 78.56 413 ASN A N 1
ATOM 3320 C CA . ASN A 1 413 ? -22.552 2.106 42.163 1.00 78.56 413 ASN A CA 1
ATOM 3321 C C . ASN A 1 413 ? -22.009 3.111 43.198 1.00 78.56 413 ASN A C 1
ATOM 3323 O O . ASN A 1 413 ? -21.460 2.714 44.226 1.00 78.56 413 ASN A O 1
ATOM 3327 N N . TYR A 1 414 ? -22.104 4.417 42.928 1.00 72.00 414 TYR A N 1
ATOM 3328 C CA . TYR A 1 414 ? -21.660 5.455 43.861 1.00 72.00 414 TYR A CA 1
ATOM 3329 C C . TYR A 1 414 ? -22.753 5.896 44.836 1.00 72.00 414 TYR A C 1
ATOM 3331 O O . TYR A 1 414 ? -22.414 6.282 45.955 1.00 72.00 414 TYR A O 1
ATOM 3339 N N . CYS A 1 415 ? -24.021 5.849 44.417 1.00 70.00 415 CYS A N 1
ATOM 3340 C CA . CYS A 1 415 ? -25.157 6.378 45.170 1.00 70.00 415 CYS A CA 1
ATOM 3341 C C . CYS A 1 415 ? -26.063 5.299 45.791 1.00 70.00 415 CYS A C 1
ATOM 3343 O O . CYS A 1 415 ? -26.920 5.637 46.600 1.00 70.00 415 CYS A O 1
ATOM 3345 N N . ASN A 1 416 ? -25.885 4.021 45.427 1.00 73.12 416 ASN A N 1
ATOM 3346 C CA . ASN A 1 416 ? -26.720 2.870 45.815 1.00 73.12 416 ASN A CA 1
ATOM 3347 C C . ASN A 1 416 ? -28.229 3.018 45.514 1.00 73.12 416 ASN A C 1
ATOM 3349 O O . ASN A 1 416 ? -29.020 2.188 45.954 1.00 73.12 416 ASN A O 1
ATOM 3353 N N . ASP A 1 417 ? -28.621 4.037 44.745 1.00 76.94 417 ASP A N 1
ATOM 3354 C CA . ASP A 1 417 ? -29.990 4.310 44.312 1.00 76.94 417 ASP A CA 1
ATOM 3355 C C . ASP A 1 417 ? -30.001 4.549 42.795 1.00 76.94 417 ASP A C 1
ATOM 3357 O O . ASP A 1 417 ? -29.341 5.451 42.266 1.00 76.94 417 ASP A O 1
ATOM 3361 N N . GLU A 1 418 ? -30.718 3.687 42.078 1.00 76.00 418 GLU A N 1
ATOM 3362 C CA . GLU A 1 418 ? -30.804 3.709 40.619 1.00 76.00 418 GLU A CA 1
ATOM 3363 C C . GLU A 1 418 ? -31.709 4.824 40.085 1.00 76.00 418 GLU A C 1
ATOM 3365 O O . GLU A 1 418 ? -31.426 5.380 39.022 1.00 76.00 418 GLU A O 1
ATOM 3370 N N . ASN A 1 419 ? -32.762 5.175 40.826 1.00 79.19 419 ASN A N 1
ATOM 3371 C CA . ASN A 1 419 ? -33.733 6.187 40.410 1.00 79.19 419 ASN A CA 1
ATOM 3372 C C . ASN A 1 419 ? -33.141 7.590 40.538 1.00 79.19 419 ASN A C 1
ATOM 3374 O O . ASN A 1 419 ? -33.346 8.441 39.674 1.00 79.19 419 ASN A O 1
ATOM 3378 N N . LEU A 1 420 ? -32.358 7.799 41.595 1.00 78.88 420 LEU A N 1
ATOM 3379 C CA . LEU A 1 420 ? -31.686 9.062 41.887 1.00 78.88 420 LEU A CA 1
ATOM 3380 C C . LEU A 1 420 ? -30.534 9.332 40.895 1.00 78.88 420 LEU A C 1
ATOM 3382 O O . LEU A 1 420 ? -30.354 10.445 40.399 1.00 78.88 420 LEU A O 1
ATOM 3386 N N . ALA A 1 421 ? -29.806 8.282 40.500 1.00 79.06 421 ALA A N 1
ATOM 3387 C CA . ALA A 1 421 ? -28.813 8.363 39.428 1.00 79.06 421 ALA A CA 1
ATOM 3388 C C . ALA A 1 421 ? -29.440 8.720 38.065 1.00 79.06 421 ALA A C 1
ATOM 3390 O O . ALA A 1 421 ? -28.846 9.464 37.281 1.00 79.06 421 ALA A O 1
ATOM 3391 N N . GLU A 1 422 ? -30.637 8.207 37.772 1.00 83.69 422 GLU A N 1
ATOM 3392 C CA . GLU A 1 422 ? -31.343 8.482 36.520 1.00 83.69 422 GLU A CA 1
ATOM 3393 C C . GLU A 1 422 ? -31.861 9.925 36.439 1.00 83.69 422 GLU A C 1
ATOM 3395 O O . GLU A 1 422 ? -31.673 10.580 35.410 1.00 83.69 422 GLU A O 1
ATOM 3400 N N . THR A 1 423 ? -32.429 10.467 37.519 1.00 82.44 423 THR A N 1
ATOM 3401 C CA . THR A 1 423 ? -32.864 11.873 37.569 1.00 82.44 423 THR A CA 1
ATOM 3402 C C . THR A 1 423 ? -31.697 12.848 37.425 1.00 82.44 423 THR A C 1
ATOM 3404 O O . THR A 1 423 ? -31.824 13.849 36.714 1.00 82.44 423 THR A O 1
ATOM 3407 N N . TRP A 1 424 ? -30.533 12.562 38.018 1.00 82.44 424 TRP A N 1
ATOM 3408 C CA . TRP A 1 424 ? -29.334 13.383 37.811 1.00 82.44 424 TRP A CA 1
ATOM 3409 C C . TRP A 1 424 ? -28.824 13.340 36.372 1.00 82.44 424 TRP A C 1
ATOM 3411 O O . TRP A 1 424 ? -28.440 14.378 35.833 1.00 82.44 424 TRP A O 1
ATOM 3421 N N . LEU A 1 425 ? -28.856 12.177 35.718 1.00 83.31 425 LEU A N 1
ATOM 3422 C CA . LEU A 1 425 ? -28.451 12.057 34.315 1.00 83.31 425 LEU A CA 1
ATOM 3423 C C . LEU A 1 425 ? -29.402 12.780 33.364 1.00 83.31 425 LEU A C 1
ATOM 3425 O O . LEU A 1 425 ? -28.935 13.422 32.426 1.00 83.31 425 LEU A O 1
ATOM 3429 N N . GLN A 1 426 ? -30.711 12.729 33.622 1.00 84.19 426 GLN A N 1
ATOM 3430 C CA . GLN A 1 426 ? -31.698 13.485 32.846 1.00 84.19 426 GLN A CA 1
ATOM 3431 C C . GLN A 1 426 ? -31.461 14.999 32.952 1.00 84.19 426 GLN A C 1
ATOM 3433 O O . GLN A 1 426 ? -31.500 15.697 31.939 1.00 84.19 426 GLN A O 1
ATOM 3438 N N . LYS A 1 427 ? -31.139 15.505 34.152 1.00 82.94 427 LYS A N 1
ATOM 3439 C CA . LYS A 1 427 ? -30.752 16.912 34.364 1.00 82.94 427 LYS A CA 1
ATOM 3440 C C . LYS A 1 427 ? -29.415 17.253 33.682 1.00 82.94 427 LYS A C 1
ATOM 3442 O O . LYS A 1 427 ? -29.272 18.330 33.107 1.00 82.94 427 LYS A O 1
ATOM 3447 N N . ALA A 1 428 ? -28.456 16.325 33.680 1.00 81.50 428 ALA A N 1
ATOM 3448 C CA . ALA A 1 428 ? -27.127 16.499 33.086 1.00 81.50 428 ALA A CA 1
ATOM 3449 C C . ALA A 1 428 ? -27.090 16.404 31.545 1.00 81.50 428 ALA A C 1
ATOM 3451 O O . ALA A 1 428 ? -26.032 16.606 30.950 1.00 81.50 428 ALA A O 1
ATOM 3452 N N . CYS A 1 429 ? -28.217 16.139 30.874 1.00 82.44 429 CYS A N 1
ATOM 3453 C CA . CYS A 1 429 ? -28.310 16.209 29.410 1.00 82.44 429 CYS A CA 1
ATOM 3454 C C . CYS A 1 429 ? -28.173 17.641 28.853 1.00 82.44 429 CYS A C 1
ATOM 3456 O O . CYS A 1 429 ? -27.985 17.805 27.648 1.00 82.44 429 CYS A O 1
ATOM 3458 N N . ILE A 1 430 ? -28.267 18.661 29.709 1.00 81.81 430 ILE A N 1
ATOM 3459 C CA . ILE A 1 430 ? -28.095 20.082 29.377 1.00 81.81 430 ILE A CA 1
ATOM 3460 C C . ILE A 1 430 ? -26.604 20.456 29.514 1.00 81.81 430 ILE A C 1
ATOM 3462 O O . ILE A 1 430 ? -25.926 19.871 30.371 1.00 81.81 430 ILE A O 1
ATOM 3466 N N . PRO A 1 431 ? -26.056 21.377 28.691 1.00 81.06 431 PRO A N 1
ATOM 3467 C CA . PRO A 1 431 ? -24.680 21.856 28.827 1.00 81.06 431 PRO A CA 1
ATOM 3468 C C . PRO A 1 431 ? -24.355 22.318 30.247 1.00 81.06 431 PRO A C 1
ATOM 3470 O O . PRO A 1 431 ? -25.171 22.980 30.885 1.00 81.06 431 PRO A O 1
ATOM 3473 N N . PHE A 1 432 ? -23.152 21.989 30.723 1.00 76.06 432 PHE A N 1
ATOM 3474 C CA . PHE A 1 432 ? -22.685 22.348 32.067 1.00 76.06 432 PHE A CA 1
ATOM 3475 C C . PHE A 1 432 ? -22.816 23.849 32.371 1.00 76.06 432 PHE A C 1
ATOM 3477 O O . PHE A 1 432 ? -23.219 24.225 33.468 1.00 76.06 432 PHE A O 1
ATOM 3484 N N . ASP A 1 433 ? -22.539 24.696 31.380 1.00 75.50 433 ASP A N 1
ATOM 3485 C CA . ASP A 1 433 ? -22.592 26.156 31.513 1.00 75.50 433 ASP A CA 1
ATOM 3486 C C . ASP A 1 433 ? -24.016 26.698 31.761 1.00 75.50 433 ASP A C 1
ATOM 3488 O O . ASP A 1 433 ? -24.180 27.844 32.174 1.00 75.50 433 ASP A O 1
ATOM 3492 N N . GLU A 1 434 ? -25.050 25.882 31.531 1.00 80.81 434 GLU A N 1
ATOM 3493 C CA . GLU A 1 434 ? -26.467 26.236 31.691 1.00 80.81 434 GLU A CA 1
ATOM 3494 C C . GLU A 1 434 ? -27.101 25.606 32.949 1.00 80.81 434 GLU A C 1
ATOM 3496 O O . GLU A 1 434 ? -28.319 25.666 33.145 1.00 80.81 434 GLU A O 1
ATOM 3501 N N . TRP A 1 435 ? -26.305 24.977 33.820 1.00 81.12 435 TRP A N 1
ATOM 3502 C CA . TRP A 1 435 ? -26.816 24.358 35.042 1.00 81.12 435 TRP A CA 1
ATOM 3503 C C . TRP A 1 435 ? -27.207 25.405 36.093 1.00 81.12 435 TRP A C 1
ATOM 3505 O O . TRP A 1 435 ? -26.418 26.268 36.471 1.00 81.12 435 TRP A O 1
ATOM 3515 N N . SER A 1 436 ? -28.423 25.286 36.630 1.00 73.12 436 SER A N 1
ATOM 3516 C CA . SER A 1 436 ? -28.808 25.976 37.863 1.00 73.12 436 SER A CA 1
ATOM 3517 C C . SER A 1 436 ? -28.036 25.389 39.052 1.00 73.12 436 SER A C 1
ATOM 3519 O O . SER A 1 436 ? -27.957 24.159 39.149 1.00 73.12 436 SER A O 1
ATOM 3521 N N . PRO A 1 437 ? -27.548 26.220 39.994 1.00 64.00 437 PRO A N 1
ATOM 3522 C CA . PRO A 1 437 ? -26.937 25.751 41.238 1.00 64.00 437 PRO A CA 1
ATOM 3523 C C . PRO A 1 437 ? -27.820 24.744 41.987 1.00 64.00 437 PRO A C 1
ATOM 3525 O O . PRO A 1 437 ? -27.313 23.752 42.485 1.00 64.00 437 PRO A O 1
ATOM 3528 N N . ALA A 1 438 ? -29.144 24.935 41.944 1.00 64.06 438 ALA A N 1
ATOM 3529 C CA . ALA A 1 438 ? -30.117 24.115 42.663 1.00 64.06 438 ALA A CA 1
ATOM 3530 C C . ALA A 1 438 ? -30.396 22.731 42.037 1.00 64.06 438 ALA A C 1
ATOM 3532 O O . ALA A 1 438 ? -31.147 21.931 42.594 1.00 64.06 438 ALA A O 1
ATOM 3533 N N . TYR A 1 439 ? -29.871 22.421 40.841 1.00 66.94 439 TYR A N 1
ATOM 3534 C CA . TYR A 1 439 ? -30.206 21.154 40.171 1.00 66.94 439 TYR A CA 1
ATOM 3535 C C . TYR A 1 439 ? -29.600 19.922 40.843 1.00 66.94 439 TYR A C 1
ATOM 3537 O O . TYR A 1 439 ? -30.163 18.829 40.701 1.00 66.94 439 TYR A O 1
ATOM 3545 N N . PHE A 1 440 ? -28.491 20.113 41.557 1.00 72.88 440 PHE A N 1
ATOM 3546 C CA . PHE A 1 440 ? -27.658 19.054 42.114 1.00 72.88 440 PHE A CA 1
ATOM 3547 C C . PHE A 1 440 ? -27.368 19.249 43.612 1.00 72.88 440 PHE A C 1
ATOM 3549 O O . PHE A 1 440 ? -26.431 18.637 44.109 1.00 72.88 440 PHE A O 1
ATOM 3556 N N . ASP A 1 441 ? -28.176 20.030 44.340 1.00 67.19 441 ASP A N 1
ATOM 3557 C CA . ASP A 1 441 ? -28.038 20.204 45.801 1.00 67.19 441 ASP A CA 1
ATOM 3558 C C . ASP A 1 441 ? -28.043 18.844 46.535 1.00 67.19 441 ASP A C 1
ATOM 3560 O O . ASP A 1 441 ? -27.259 18.598 47.446 1.00 67.19 441 ASP A O 1
ATOM 3564 N N . GLU A 1 442 ? -28.848 17.897 46.044 1.00 66.56 442 GLU A N 1
ATOM 3565 C CA . GLU A 1 442 ? -28.925 16.508 46.526 1.00 66.56 442 GLU A CA 1
ATOM 3566 C C . GLU A 1 442 ? -27.612 15.712 46.341 1.00 66.56 442 GLU A C 1
ATOM 3568 O O . GLU A 1 442 ? -27.391 14.700 47.008 1.00 66.56 442 GLU A O 1
ATOM 3573 N N . VAL A 1 443 ? -26.727 16.138 45.428 1.00 65.50 443 VAL A N 1
ATOM 3574 C CA . VAL A 1 443 ? -25.404 15.522 45.209 1.00 65.50 443 VAL A CA 1
ATOM 3575 C C . VAL A 1 443 ? -24.433 15.926 46.318 1.00 65.50 443 VAL A C 1
ATOM 3577 O O . VAL A 1 443 ? -23.578 15.118 46.692 1.00 65.50 443 VAL A O 1
ATOM 3580 N N . ASP A 1 444 ? -24.572 17.137 46.865 1.00 64.56 444 ASP A N 1
ATOM 3581 C CA . ASP A 1 444 ? -23.713 17.655 47.936 1.00 64.56 444 ASP A CA 1
ATOM 3582 C C . ASP A 1 444 ? -23.973 16.962 49.285 1.00 64.56 444 ASP A C 1
ATOM 3584 O O . ASP A 1 444 ? -23.072 16.879 50.122 1.00 64.56 444 ASP A O 1
ATOM 3588 N N . GLU A 1 445 ? -25.155 16.365 49.462 1.00 67.88 445 GLU A N 1
ATOM 3589 C CA . GLU A 1 445 ? -25.523 15.566 50.641 1.00 67.88 445 GLU A CA 1
ATOM 3590 C C . GLU A 1 445 ? -24.903 14.149 50.643 1.00 67.88 445 GLU A C 1
ATOM 3592 O O . GLU A 1 445 ? -24.906 13.455 51.665 1.00 67.88 445 GLU A O 1
ATOM 3597 N N . GLN A 1 446 ? -24.320 13.697 49.525 1.00 69.50 446 GLN A N 1
ATOM 3598 C CA . GLN A 1 446 ? -23.744 12.355 49.395 1.00 69.50 446 GLN A CA 1
ATOM 3599 C C . GLN A 1 446 ? -22.280 12.270 49.849 1.00 69.50 446 GLN A C 1
ATOM 3601 O O . GLN A 1 446 ? -21.443 13.119 49.539 1.00 69.50 446 GLN A O 1
ATOM 3606 N N . LYS A 1 447 ? -21.896 11.135 50.461 1.00 66.75 447 LYS A N 1
ATOM 3607 C CA . LYS A 1 447 ? -20.515 10.870 50.940 1.00 66.75 447 LYS A CA 1
ATOM 3608 C C . LYS A 1 447 ? -19.426 11.013 49.858 1.00 66.75 447 LYS A C 1
ATOM 3610 O O . LYS A 1 447 ? -18.254 11.175 50.190 1.00 66.75 447 LYS A O 1
ATOM 3615 N N . LYS A 1 448 ? -19.787 10.930 48.570 1.00 73.00 448 LYS A N 1
ATOM 3616 C CA . LYS A 1 448 ? -18.889 11.033 47.403 1.00 73.00 448 LYS A CA 1
ATOM 3617 C C . LYS A 1 448 ? -19.304 12.159 46.431 1.00 73.00 448 LYS A C 1
ATOM 3619 O O . LYS A 1 448 ? -19.152 12.003 45.220 1.00 73.00 448 LYS A O 1
ATOM 3624 N N . ALA A 1 449 ? -19.769 13.298 46.950 1.00 70.50 449 ALA A N 1
ATOM 3625 C CA . ALA A 1 449 ? -20.237 14.455 46.171 1.00 70.50 449 ALA A CA 1
ATOM 3626 C C . ALA A 1 449 ? -19.259 14.932 45.073 1.00 70.50 449 ALA A C 1
ATOM 3628 O O . ALA A 1 449 ? -19.619 15.049 43.902 1.00 70.50 449 ALA A O 1
ATOM 3629 N N . LYS A 1 450 ? -17.973 15.136 45.407 1.00 73.94 450 LYS A N 1
ATOM 3630 C CA . LYS A 1 450 ? -16.958 15.624 44.445 1.00 73.94 450 LYS A CA 1
ATOM 3631 C C . LYS A 1 450 ? -16.741 14.675 43.242 1.00 73.94 450 LYS A C 1
ATOM 3633 O O . LYS A 1 450 ? -16.722 15.162 42.110 1.00 73.94 450 LYS A O 1
ATOM 3638 N N . PRO A 1 451 ? -16.554 13.350 43.434 1.00 75.44 451 PRO A N 1
ATOM 3639 C CA . PRO A 1 451 ? -16.526 12.377 42.337 1.00 75.44 451 PRO A CA 1
ATOM 3640 C C . PRO A 1 451 ? -17.801 12.344 41.485 1.00 75.44 451 PRO A C 1
ATOM 3642 O O . PRO A 1 451 ? -17.697 12.306 40.258 1.00 75.44 451 PRO A O 1
ATOM 3645 N N . LEU A 1 452 ? -18.979 12.384 42.121 1.00 78.75 452 LEU A N 1
ATOM 3646 C CA . LEU A 1 452 ? -20.281 12.374 41.442 1.00 78.75 452 LEU A CA 1
ATOM 3647 C C . LEU A 1 452 ? -20.433 13.593 40.527 1.00 78.75 452 LEU A C 1
ATOM 3649 O O . LEU A 1 452 ? -20.693 13.438 39.334 1.00 78.75 452 LEU A O 1
ATOM 3653 N N . MET A 1 453 ? -20.151 14.789 41.049 1.00 79.56 453 MET A N 1
ATOM 3654 C CA . MET A 1 453 ? -20.223 16.033 40.285 1.00 79.56 453 MET A CA 1
ATOM 3655 C C . MET A 1 453 ? -19.265 16.022 39.085 1.00 79.56 453 MET A C 1
ATOM 3657 O O . MET A 1 453 ? -19.665 16.319 37.963 1.00 79.56 453 MET A O 1
ATOM 3661 N N . ARG A 1 454 ? -18.010 15.581 39.265 1.00 79.56 454 ARG A N 1
ATOM 3662 C CA . ARG A 1 454 ? -17.057 15.437 38.145 1.00 79.56 454 ARG A CA 1
ATOM 3663 C C . ARG A 1 454 ? -17.567 14.488 37.060 1.00 79.56 454 ARG A C 1
ATOM 3665 O O . ARG A 1 454 ? -17.349 14.743 35.876 1.00 79.56 454 ARG A O 1
ATOM 3672 N N . LYS A 1 455 ? -18.230 13.396 37.448 1.00 80.69 455 LYS A N 1
ATOM 3673 C CA . LYS A 1 455 ? -18.773 12.418 36.501 1.00 80.69 455 LYS A CA 1
ATOM 3674 C C . LYS A 1 455 ? -19.978 12.970 35.741 1.00 80.69 455 LYS A C 1
ATOM 3676 O O . LYS A 1 455 ? -20.053 12.754 34.535 1.00 80.69 455 LYS A O 1
ATOM 3681 N N . LEU A 1 456 ? -20.857 13.717 36.409 1.00 82.38 456 LEU A N 1
ATOM 3682 C CA . LEU A 1 456 ? -21.985 14.406 35.778 1.00 82.38 456 LEU A CA 1
ATOM 3683 C C . LEU A 1 456 ? -21.504 15.468 34.777 1.00 82.38 456 LEU A C 1
ATOM 3685 O O . LEU A 1 456 ? -22.015 15.527 33.662 1.00 82.38 456 LEU A O 1
ATOM 3689 N N . ILE A 1 457 ? -20.470 16.243 35.127 1.00 82.44 457 ILE A N 1
ATOM 3690 C CA . ILE A 1 457 ? -19.860 17.235 34.222 1.00 82.44 457 ILE A CA 1
ATOM 3691 C C . ILE A 1 457 ? -19.256 16.542 32.994 1.00 82.44 457 ILE A C 1
ATOM 3693 O O . ILE A 1 457 ? -19.480 16.956 31.858 1.00 82.44 457 ILE A O 1
ATOM 3697 N N . SER A 1 458 ? -18.516 15.450 33.209 1.00 81.50 458 SER A N 1
ATOM 3698 C CA . SER A 1 458 ? -17.954 14.646 32.118 1.00 81.50 458 SER A CA 1
ATOM 3699 C C . SER A 1 458 ? -19.044 14.093 31.199 1.00 81.50 458 SER A C 1
ATOM 3701 O O . SER A 1 458 ? -18.889 14.151 29.982 1.00 81.50 458 SER A O 1
ATOM 3703 N N . PHE A 1 459 ? -20.136 13.575 31.769 1.00 86.12 459 PHE A N 1
ATOM 3704 C CA . PHE A 1 459 ? -21.273 13.057 31.012 1.00 86.12 459 PHE A CA 1
ATOM 3705 C C . PHE A 1 459 ? -21.943 14.154 30.179 1.00 86.12 459 PHE A C 1
ATOM 3707 O O . PHE A 1 459 ? -22.169 13.948 28.990 1.00 86.12 459 PHE A O 1
ATOM 3714 N N . SER A 1 460 ? -22.199 15.328 30.764 1.00 86.56 460 SER A N 1
ATOM 3715 C CA . SER A 1 460 ? -22.787 16.466 30.047 1.00 86.56 460 SER A CA 1
ATOM 3716 C C . SER A 1 460 ? -21.925 16.913 28.870 1.00 86.56 460 SER A C 1
ATOM 3718 O O . SER A 1 460 ? -22.435 17.065 27.759 1.00 86.56 460 SER A O 1
ATOM 3720 N N . ASN A 1 461 ? -20.613 17.052 29.069 1.00 84.25 461 ASN A N 1
ATOM 3721 C CA . ASN A 1 461 ? -19.696 17.442 27.999 1.00 84.25 461 ASN A CA 1
ATOM 3722 C C . ASN A 1 461 ? -19.704 16.432 26.845 1.00 84.25 461 ASN A C 1
ATOM 3724 O O . ASN A 1 461 ? -19.762 16.816 25.677 1.00 84.25 461 ASN A O 1
ATOM 3728 N N . GLU A 1 462 ? -19.674 15.139 27.161 1.00 79.81 462 GLU A N 1
ATOM 3729 C CA . GLU A 1 462 ? -19.644 14.069 26.166 1.00 79.81 462 GLU A CA 1
ATOM 3730 C C . GLU A 1 462 ? -20.991 13.930 25.433 1.00 79.81 462 GLU A C 1
ATOM 3732 O O . GLU A 1 462 ? -21.021 13.826 24.205 1.00 79.81 462 GLU A O 1
ATOM 3737 N N . TYR A 1 463 ? -22.110 14.040 26.154 1.00 85.44 463 TYR A N 1
ATOM 3738 C CA . TYR A 1 463 ? -23.463 14.015 25.595 1.00 85.44 463 TYR A CA 1
ATOM 3739 C C . TYR A 1 463 ? -23.722 15.198 24.648 1.00 85.44 463 TYR A C 1
ATOM 3741 O O . TYR A 1 463 ? -24.200 15.007 23.526 1.00 85.44 463 TYR A O 1
ATOM 3749 N N . ASN A 1 464 ? -23.349 16.416 25.050 1.00 83.88 464 ASN A N 1
ATOM 3750 C CA . ASN A 1 464 ? -23.507 17.612 24.218 1.00 83.88 464 ASN A CA 1
ATOM 3751 C C . ASN A 1 464 ? -22.545 17.617 23.024 1.00 83.88 464 ASN A C 1
ATOM 3753 O O . ASN A 1 464 ? -22.936 17.992 21.917 1.00 83.88 464 ASN A O 1
ATOM 3757 N N . HIS A 1 465 ? -21.327 17.099 23.191 1.00 83.38 465 HIS A N 1
ATOM 3758 C CA . HIS A 1 465 ? -20.405 16.898 22.076 1.00 83.38 465 HIS A CA 1
ATOM 3759 C C . HIS A 1 465 ? -20.966 15.921 21.025 1.00 83.38 465 HIS A C 1
ATOM 3761 O O . HIS A 1 465 ? -20.804 16.160 19.825 1.00 83.38 465 HIS A O 1
ATOM 3767 N N . LEU A 1 466 ? -21.673 14.858 21.438 1.00 81.19 466 LEU A N 1
ATOM 3768 C CA . LEU A 1 466 ? -22.378 13.962 20.511 1.00 81.19 466 LEU A CA 1
ATOM 3769 C C . LEU A 1 466 ? -23.509 14.681 19.756 1.00 81.19 466 LEU A C 1
ATOM 3771 O O . LEU A 1 466 ? -23.638 14.485 18.549 1.00 81.19 466 LEU A O 1
ATOM 3775 N N . ILE A 1 467 ? -24.279 15.551 20.419 1.00 84.19 467 ILE A N 1
ATOM 3776 C CA . ILE A 1 467 ? -25.330 16.364 19.774 1.00 84.19 467 ILE A CA 1
ATOM 3777 C C . ILE A 1 467 ? -24.732 17.331 18.744 1.00 84.19 467 ILE A C 1
ATOM 3779 O O . ILE A 1 467 ? -25.243 17.467 17.629 1.00 84.19 467 ILE A O 1
ATOM 3783 N N . ASP A 1 468 ? -23.646 18.013 19.096 1.00 85.38 468 ASP A N 1
ATOM 3784 C CA . ASP A 1 468 ? -22.991 18.953 18.191 1.00 85.38 468 ASP A CA 1
ATOM 3785 C C . ASP A 1 468 ? -22.352 18.250 16.994 1.00 85.38 468 ASP A C 1
ATOM 3787 O O . ASP A 1 468 ? -22.385 18.780 15.878 1.00 85.38 468 ASP A O 1
ATOM 3791 N N . ARG A 1 469 ? -21.813 17.042 17.190 1.00 79.19 469 ARG A N 1
ATOM 3792 C CA . ARG A 1 469 ? -21.339 16.192 16.091 1.00 79.19 469 ARG A CA 1
ATOM 3793 C C . ARG A 1 469 ? -22.472 15.741 15.180 1.00 79.19 469 ARG A C 1
ATOM 3795 O O . ARG A 1 469 ? -22.341 15.924 13.973 1.00 79.19 469 ARG A O 1
ATOM 3802 N N . GLU A 1 470 ? -23.590 15.270 15.733 1.00 86.81 470 GLU A N 1
ATOM 3803 C CA . GLU A 1 470 ? -24.786 14.907 14.959 1.00 86.81 470 GLU A CA 1
ATOM 3804 C C . GLU A 1 470 ? -25.222 16.083 14.061 1.00 86.81 470 GLU A C 1
ATOM 3806 O O . GLU A 1 470 ? -25.403 15.938 12.849 1.00 86.81 470 GLU A O 1
ATOM 3811 N N . LYS A 1 471 ? -25.293 17.299 14.624 1.00 87.62 471 LYS A N 1
ATOM 3812 C CA . LYS A 1 471 ? -25.608 18.523 13.866 1.00 87.62 471 LYS A CA 1
ATOM 3813 C C . LYS A 1 471 ? -24.569 18.825 12.780 1.00 87.62 471 LYS A C 1
ATOM 3815 O O . LYS A 1 471 ? -24.948 19.256 11.689 1.00 87.62 471 LYS A O 1
ATOM 3820 N N . LYS A 1 472 ? -23.272 18.656 13.062 1.00 83.50 472 LYS A N 1
ATOM 3821 C CA . LYS A 1 472 ? -22.185 18.899 12.095 1.00 83.50 472 LYS A CA 1
ATOM 3822 C C . LYS A 1 472 ? -22.229 17.911 10.929 1.00 83.50 472 LYS A C 1
ATOM 3824 O O . LYS A 1 472 ? -22.118 18.351 9.786 1.00 83.50 472 LYS A O 1
ATOM 3829 N N . GLU A 1 473 ? -22.450 16.624 11.184 1.00 78.69 473 GLU A N 1
ATOM 3830 C CA . GLU A 1 473 ? -22.548 15.609 10.127 1.00 78.69 473 GLU A CA 1
ATOM 3831 C C . GLU A 1 473 ? -23.776 15.813 9.240 1.00 78.69 473 GLU A C 1
ATOM 3833 O O . GLU A 1 473 ? -23.659 15.838 8.015 1.00 78.69 473 GLU A O 1
ATOM 3838 N N . ILE A 1 474 ? -24.941 16.091 9.831 1.00 86.94 474 ILE A N 1
ATOM 3839 C CA . ILE A 1 474 ? -26.151 16.405 9.057 1.00 86.94 474 ILE A CA 1
ATOM 3840 C C . ILE A 1 474 ? -25.939 17.661 8.193 1.00 86.94 474 ILE A C 1
ATOM 3842 O O . ILE A 1 474 ? -26.371 17.707 7.035 1.00 86.94 474 ILE A O 1
ATOM 3846 N N . LYS A 1 475 ? -25.251 18.687 8.718 1.00 87.25 475 LYS A N 1
ATOM 3847 C CA . LYS A 1 475 ? -24.887 19.887 7.944 1.00 87.25 475 LYS A CA 1
ATOM 3848 C C . LYS A 1 475 ? -23.946 19.556 6.784 1.00 87.25 475 LYS A C 1
ATOM 3850 O O . LYS A 1 475 ? -24.159 20.090 5.694 1.00 87.25 475 LYS A O 1
ATOM 3855 N N . ARG A 1 476 ? -22.960 18.675 6.991 1.00 82.38 476 ARG A N 1
ATOM 3856 C CA . ARG A 1 476 ? -22.042 18.193 5.946 1.00 82.38 476 ARG A CA 1
ATOM 3857 C C . ARG A 1 476 ? -22.812 17.499 4.821 1.00 82.38 476 ARG A C 1
ATOM 3859 O O . ARG A 1 476 ? -22.732 17.954 3.683 1.00 82.38 476 ARG A O 1
ATOM 3866 N N . TYR A 1 477 ? -23.648 16.507 5.132 1.00 82.69 477 TYR A N 1
ATOM 3867 C CA . TYR A 1 477 ? -24.454 15.808 4.120 1.00 82.69 477 TYR A CA 1
ATOM 3868 C C . TYR A 1 477 ? -25.441 16.734 3.402 1.00 82.69 477 TYR A C 1
ATOM 3870 O O . TYR A 1 477 ? -25.675 16.604 2.202 1.00 82.69 477 TYR A O 1
ATOM 3878 N N . SER A 1 478 ? -25.980 17.732 4.104 1.00 86.31 478 SER A N 1
ATOM 3879 C CA . SER A 1 478 ? -26.832 18.758 3.493 1.00 86.31 478 SER A CA 1
ATOM 3880 C C . SER A 1 478 ? -26.064 19.689 2.544 1.00 86.31 478 SER A C 1
ATOM 3882 O O . SER A 1 478 ? -26.655 20.236 1.612 1.00 86.31 478 SER A O 1
ATOM 3884 N N . ALA A 1 479 ? -24.770 19.924 2.778 1.00 85.56 479 ALA A N 1
ATOM 3885 C CA . ALA A 1 479 ? -23.905 20.671 1.866 1.00 85.56 479 ALA A CA 1
ATOM 3886 C C . ALA A 1 479 ? -23.506 19.821 0.648 1.00 85.56 479 ALA A C 1
ATOM 3888 O O . ALA A 1 479 ? -23.606 20.305 -0.476 1.00 85.56 479 ALA A O 1
ATOM 3889 N N . GLU A 1 480 ? -23.153 18.549 0.854 1.00 84.12 480 GLU A N 1
ATOM 3890 C CA . GLU A 1 480 ? -22.868 17.587 -0.223 1.00 84.12 480 GLU A CA 1
ATOM 3891 C C . GLU A 1 480 ? -24.072 17.421 -1.158 1.00 84.12 480 GLU A C 1
ATOM 3893 O O . GLU A 1 480 ? -23.940 17.570 -2.371 1.00 84.12 480 GLU A O 1
ATOM 3898 N N . LYS A 1 481 ? -25.274 17.241 -0.594 1.00 87.88 481 LYS A N 1
ATOM 3899 C CA . LYS A 1 481 ? -26.523 17.185 -1.361 1.00 87.88 481 LYS A CA 1
ATOM 3900 C C . LYS A 1 481 ? -26.745 18.444 -2.201 1.00 87.88 481 LYS A C 1
ATOM 3902 O O . LYS A 1 481 ? -27.173 18.340 -3.345 1.00 87.88 481 LYS A O 1
ATOM 3907 N N . ARG A 1 482 ? -26.488 19.633 -1.641 1.00 87.75 482 ARG A N 1
ATOM 3908 C CA . ARG A 1 482 ? -26.643 20.907 -2.367 1.00 87.75 482 ARG A CA 1
ATOM 3909 C C . ARG A 1 482 ? -25.696 20.989 -3.561 1.00 87.75 482 ARG A C 1
ATOM 3911 O O . ARG A 1 482 ? -26.165 21.268 -4.656 1.00 87.75 482 ARG A O 1
ATOM 3918 N N . ARG A 1 483 ? -24.417 20.665 -3.358 1.00 85.56 483 ARG A N 1
ATOM 3919 C CA . ARG A 1 483 ? -23.395 20.623 -4.416 1.00 85.56 483 ARG A CA 1
ATOM 3920 C C . ARG A 1 483 ? -23.752 19.639 -5.529 1.00 85.56 483 ARG A C 1
ATOM 3922 O O . ARG A 1 483 ? -23.649 19.973 -6.704 1.00 85.56 483 ARG A O 1
ATOM 3929 N N . LEU A 1 484 ? -24.211 18.442 -5.162 1.00 86.12 484 LEU A N 1
ATOM 3930 C CA . LEU A 1 484 ? -24.640 17.432 -6.128 1.00 86.12 484 LEU A CA 1
ATOM 3931 C C . LEU A 1 484 ? -25.816 17.933 -6.977 1.00 86.12 484 LEU A C 1
ATOM 3933 O O . LEU A 1 484 ? -25.780 17.820 -8.197 1.00 86.12 484 LEU A O 1
ATOM 3937 N N . ILE A 1 485 ? -26.838 18.511 -6.341 1.00 87.19 485 ILE A N 1
ATOM 3938 C CA . ILE A 1 485 ? -28.008 19.060 -7.040 1.00 87.19 485 ILE A CA 1
ATOM 3939 C C . ILE A 1 485 ? -27.607 20.211 -7.966 1.00 87.19 485 ILE A C 1
ATOM 3941 O O . ILE A 1 485 ? -28.097 20.279 -9.090 1.00 87.19 485 ILE A O 1
ATOM 3945 N N . GLU A 1 486 ? -26.723 21.098 -7.513 1.00 87.38 486 GLU A N 1
ATOM 3946 C CA . GLU A 1 486 ? -26.244 22.233 -8.301 1.00 87.38 486 GLU A CA 1
ATOM 3947 C C . GLU A 1 486 ? -25.543 21.768 -9.584 1.00 87.38 486 GLU A C 1
ATOM 3949 O O . GLU A 1 486 ? -25.928 22.184 -10.676 1.00 87.38 486 GLU A O 1
ATOM 3954 N N . ILE A 1 487 ? -24.595 20.834 -9.485 1.00 85.62 487 ILE A N 1
ATOM 3955 C CA . ILE A 1 487 ? -23.882 20.314 -10.659 1.00 85.62 487 ILE A CA 1
ATOM 3956 C C . ILE A 1 487 ? -24.804 19.494 -11.568 1.00 85.62 487 ILE A C 1
ATOM 3958 O O . ILE A 1 487 ? -24.813 19.721 -12.777 1.00 85.62 487 ILE A O 1
ATOM 3962 N N . LEU A 1 488 ? -25.641 18.607 -11.019 1.00 84.75 488 LEU A N 1
ATOM 3963 C CA . LEU A 1 488 ? -26.594 17.824 -11.819 1.00 84.75 488 LEU A CA 1
ATOM 3964 C C . LEU A 1 488 ? -27.651 18.696 -12.518 1.00 84.75 488 LEU A C 1
ATOM 3966 O O . LEU A 1 488 ? -28.212 18.280 -13.527 1.00 84.75 488 LEU A O 1
ATOM 3970 N N . SER A 1 489 ? -27.939 19.895 -12.002 1.00 83.38 489 SER A N 1
ATOM 3971 C CA . SER A 1 489 ? -28.846 20.843 -12.663 1.00 83.38 489 SER A CA 1
ATOM 3972 C C . SER A 1 489 ? -28.224 21.534 -13.879 1.00 83.38 489 SER A C 1
ATOM 3974 O O . SER A 1 489 ? -28.953 21.934 -14.782 1.00 83.38 489 SER A O 1
ATOM 3976 N N . LYS A 1 490 ? -26.891 21.656 -13.911 1.00 82.38 490 LYS A N 1
ATOM 3977 C CA . LYS A 1 490 ? -26.131 22.271 -15.010 1.00 82.38 490 LYS A CA 1
ATOM 3978 C C . LYS A 1 490 ? -25.620 21.249 -16.033 1.00 82.38 490 LYS A C 1
ATOM 3980 O O . LYS A 1 490 ? -25.325 21.620 -17.169 1.00 82.38 490 LYS A O 1
ATOM 3985 N N . ALA A 1 491 ? -25.464 19.991 -15.622 1.00 82.50 491 ALA A N 1
ATOM 3986 C CA . ALA A 1 491 ? -24.934 18.918 -16.451 1.00 82.50 491 ALA A CA 1
ATOM 3987 C C . ALA A 1 491 ? -25.976 18.426 -17.468 1.00 82.50 491 ALA A C 1
ATOM 3989 O O . ALA A 1 491 ? -27.076 18.021 -17.100 1.00 82.50 491 ALA A O 1
ATOM 3990 N N . GLU A 1 492 ? -25.604 18.430 -18.747 1.00 82.38 492 GLU A N 1
ATOM 3991 C CA . GLU A 1 492 ? -26.458 18.002 -19.856 1.00 82.38 492 GLU A CA 1
ATOM 3992 C C . GLU A 1 492 ? -25.663 17.064 -20.774 1.00 82.38 492 GLU A C 1
ATOM 3994 O O . GLU A 1 492 ? -24.645 17.454 -21.353 1.00 82.38 492 GLU A O 1
ATOM 3999 N N . ILE A 1 493 ? -26.095 15.803 -20.873 1.00 83.00 493 ILE A N 1
ATOM 4000 C CA . ILE A 1 493 ? -25.397 14.780 -21.661 1.00 83.00 493 ILE A CA 1
ATOM 4001 C C . ILE A 1 493 ? -25.489 15.125 -23.154 1.00 83.00 493 ILE A C 1
ATOM 4003 O O . ILE A 1 493 ? -26.565 15.374 -23.701 1.00 83.00 493 ILE A O 1
ATOM 4007 N N . GLY A 1 494 ? -24.344 15.111 -23.829 1.00 77.00 494 GLY A N 1
ATOM 4008 C CA . GLY A 1 494 ? -24.179 15.512 -25.222 1.00 77.00 494 GLY A CA 1
ATOM 4009 C C . GLY A 1 494 ? -23.879 16.999 -25.416 1.00 77.00 494 GLY A C 1
ATOM 4010 O O . GLY A 1 494 ? -23.649 17.410 -26.548 1.00 77.00 494 GLY A O 1
ATOM 4011 N N . LYS A 1 495 ? -23.839 17.815 -24.356 1.00 83.31 495 LYS A N 1
ATOM 4012 C CA . LYS A 1 495 ? -23.454 19.228 -24.463 1.00 83.31 495 LYS A CA 1
ATOM 4013 C C . LYS A 1 495 ? -21.948 19.378 -24.688 1.00 83.31 495 LYS A C 1
ATOM 4015 O O . LYS A 1 495 ? -21.146 18.724 -24.016 1.00 83.31 495 LYS A O 1
ATOM 4020 N N . GLY A 1 496 ? -21.581 20.245 -25.633 1.00 82.94 496 GLY A N 1
ATOM 4021 C CA . GLY A 1 496 ? -20.199 20.588 -25.956 1.00 82.94 496 GLY A CA 1
ATOM 4022 C C . GLY A 1 496 ? -19.699 21.823 -25.202 1.00 82.94 496 GLY A C 1
ATOM 4023 O O . GLY A 1 496 ? -20.443 22.780 -24.980 1.00 82.94 496 GLY A O 1
ATOM 4024 N N . TYR A 1 497 ? -18.416 21.819 -24.858 1.00 86.25 497 TYR A N 1
ATOM 4025 C CA . TYR A 1 497 ? -17.688 22.879 -24.168 1.00 86.25 497 TYR A CA 1
ATOM 4026 C C . TYR A 1 497 ? -16.489 23.290 -25.024 1.00 86.25 497 TYR A C 1
ATOM 4028 O O . TYR A 1 497 ? -15.685 22.448 -25.425 1.00 86.25 497 TYR A O 1
ATOM 4036 N N . ASP A 1 498 ? -16.407 24.583 -25.340 1.00 76.62 498 ASP A N 1
ATOM 4037 C CA . ASP A 1 498 ? -15.570 25.105 -26.430 1.00 76.62 498 ASP A CA 1
ATOM 4038 C C . ASP A 1 498 ? -14.062 25.096 -26.128 1.00 76.62 498 ASP A C 1
ATOM 4040 O O . ASP A 1 498 ? -13.241 24.873 -27.021 1.00 76.62 498 ASP A O 1
ATOM 4044 N N . ASN A 1 499 ? -13.680 25.343 -24.871 1.00 80.81 499 ASN A N 1
ATOM 4045 C CA . ASN A 1 499 ? -12.281 25.288 -24.466 1.00 80.81 499 ASN A CA 1
ATOM 4046 C C . ASN A 1 499 ? -12.113 24.924 -22.990 1.00 80.81 499 ASN A C 1
ATOM 4048 O O . ASN A 1 499 ? -12.446 25.722 -22.116 1.00 80.81 499 ASN A O 1
ATOM 4052 N N . ILE A 1 500 ? -11.534 23.751 -22.731 1.00 77.81 500 ILE A N 1
ATOM 4053 C CA . ILE A 1 500 ? -11.197 23.286 -21.377 1.00 77.81 500 ILE A CA 1
ATOM 4054 C C . ILE A 1 500 ? -9.685 23.112 -21.153 1.00 77.81 500 ILE A C 1
ATOM 4056 O O . ILE A 1 500 ? -9.261 22.404 -20.237 1.00 77.81 500 ILE A O 1
ATOM 4060 N N . SER A 1 501 ? -8.846 23.699 -22.017 1.00 71.44 501 SER A N 1
ATOM 4061 C CA . SER A 1 501 ? -7.392 23.489 -21.981 1.00 71.44 501 SER A CA 1
ATOM 4062 C C . SER A 1 501 ? -6.758 23.899 -20.647 1.00 71.44 501 SER A C 1
ATOM 4064 O O . SER A 1 501 ? -5.896 23.183 -20.146 1.00 71.44 501 SER A O 1
ATOM 4066 N N . ALA A 1 502 ? -7.239 24.979 -20.021 1.00 67.94 502 ALA A N 1
ATOM 4067 C CA . ALA A 1 502 ? -6.769 25.450 -18.715 1.00 67.94 502 ALA A CA 1
ATOM 4068 C C . ALA A 1 502 ? -7.063 24.458 -17.574 1.00 67.94 502 ALA A C 1
ATOM 4070 O O . ALA A 1 502 ? -6.321 24.380 -16.597 1.00 67.94 502 ALA A O 1
ATOM 4071 N N . GLN A 1 503 ? -8.127 23.667 -17.713 1.00 69.94 503 GLN A N 1
ATOM 4072 C CA . GLN A 1 503 ? -8.541 22.659 -16.743 1.00 69.94 503 GLN A CA 1
ATOM 4073 C C . GLN A 1 503 ? -7.855 21.313 -16.985 1.00 69.94 503 GLN A C 1
ATOM 4075 O O . GLN A 1 503 ? -7.994 20.405 -16.162 1.00 69.94 503 GLN A O 1
ATOM 4080 N N . LEU A 1 504 ? -7.109 21.145 -18.080 1.00 64.31 504 LEU A N 1
ATOM 4081 C CA . LEU A 1 504 ? -6.322 19.951 -18.370 1.00 64.31 504 LEU A CA 1
ATOM 4082 C C . LEU A 1 504 ? -4.886 20.160 -17.881 1.00 64.31 504 LEU A C 1
ATOM 4084 O O . LEU A 1 504 ? -4.090 20.835 -18.520 1.00 64.31 504 LEU A O 1
ATOM 4088 N N . ALA A 1 505 ? -4.520 19.520 -16.766 1.00 55.28 505 ALA A N 1
ATOM 4089 C CA . ALA A 1 505 ? -3.125 19.427 -16.335 1.00 55.28 505 ALA A CA 1
ATOM 4090 C C . ALA A 1 505 ? -2.333 18.539 -17.321 1.00 55.28 505 ALA A C 1
ATOM 4092 O O . ALA A 1 505 ? -2.197 17.327 -17.116 1.00 55.28 505 ALA A O 1
ATOM 4093 N N . SER A 1 506 ? -1.884 19.127 -18.432 1.00 56.81 506 SER A N 1
ATOM 4094 C CA . SER A 1 506 ? -1.103 18.478 -19.486 1.00 56.81 506 SER A CA 1
ATOM 4095 C C . SER A 1 506 ? 0.131 19.304 -19.828 1.00 56.81 506 SER A C 1
ATOM 4097 O O . SER A 1 506 ? 0.063 20.523 -19.914 1.00 56.81 506 SER A O 1
ATOM 4099 N N . GLU A 1 507 ? 1.255 18.632 -20.074 1.00 53.16 507 GLU A N 1
ATOM 4100 C CA . GLU A 1 507 ? 2.506 19.266 -20.519 1.00 53.16 507 GLU A CA 1
ATOM 4101 C C . GLU A 1 507 ? 2.401 19.861 -21.934 1.00 53.16 507 GLU A C 1
ATOM 4103 O O . GLU A 1 507 ? 3.228 20.678 -22.324 1.00 53.16 507 GLU A O 1
ATOM 4108 N N . GLU A 1 508 ? 1.395 19.448 -22.707 1.00 58.50 508 GLU A N 1
ATOM 4109 C CA . GLU A 1 508 ? 1.258 19.773 -24.131 1.00 58.50 508 GLU A CA 1
ATOM 4110 C C . GLU A 1 508 ? 0.595 21.135 -24.388 1.00 58.50 508 GLU A C 1
ATOM 4112 O O . GLU A 1 508 ? 0.665 21.614 -25.516 1.00 58.50 508 GLU A O 1
ATOM 4117 N N . ASN A 1 509 ? -0.026 21.747 -23.363 1.00 59.22 509 ASN A N 1
ATOM 4118 C CA . ASN A 1 509 ? -0.715 23.049 -23.409 1.00 59.22 509 ASN A CA 1
ATOM 4119 C C . ASN A 1 509 ? -1.366 23.371 -24.777 1.00 59.22 509 ASN A C 1
ATOM 4121 O O . ASN A 1 509 ? -1.017 24.374 -25.408 1.00 59.22 509 ASN A O 1
ATOM 4125 N N . PRO A 1 510 ? -2.286 22.526 -25.280 1.00 65.62 510 PRO A N 1
ATOM 4126 C CA . PRO A 1 510 ? -2.995 22.815 -26.523 1.00 65.62 510 PRO A CA 1
ATOM 4127 C C . PRO A 1 510 ? -3.761 24.139 -26.409 1.00 65.62 510 PRO A C 1
ATOM 4129 O O . PRO A 1 510 ? -4.395 24.424 -25.393 1.00 65.62 510 PRO A O 1
ATOM 4132 N N . VAL A 1 511 ? -3.727 24.940 -27.476 1.00 67.31 511 VAL A N 1
ATOM 4133 C CA . VAL A 1 511 ? -4.374 26.265 -27.527 1.00 67.31 511 VAL A CA 1
ATOM 4134 C C . VAL A 1 511 ? -5.884 26.155 -27.285 1.00 67.31 511 VAL A C 1
ATOM 4136 O O . VAL A 1 511 ? -6.473 27.008 -26.617 1.00 67.31 511 VAL A O 1
ATOM 4139 N N . ARG A 1 512 ? -6.501 25.080 -27.786 1.00 78.19 512 ARG A N 1
ATOM 4140 C CA . ARG A 1 512 ? -7.928 24.797 -27.657 1.00 78.19 512 ARG A CA 1
ATOM 4141 C C . ARG A 1 512 ? -8.153 23.299 -27.480 1.00 78.19 512 ARG A C 1
ATOM 4143 O O . ARG A 1 512 ? -7.532 22.498 -28.172 1.00 78.19 512 ARG A O 1
ATOM 4150 N N . VAL A 1 513 ? -9.032 22.931 -26.549 1.00 77.88 513 VAL A N 1
ATOM 4151 C CA . VAL A 1 513 ? -9.532 21.554 -26.408 1.00 77.88 513 VAL A CA 1
ATOM 4152 C C . VAL A 1 513 ? -11.035 21.596 -26.233 1.00 77.88 513 VAL A C 1
ATOM 4154 O O . VAL A 1 513 ? -11.522 22.149 -25.246 1.00 77.88 513 VAL A O 1
ATOM 4157 N N . ILE A 1 514 ? -11.746 20.985 -27.176 1.00 85.19 514 ILE A N 1
ATOM 4158 C CA . ILE A 1 514 ? -13.197 20.855 -27.128 1.00 85.19 514 ILE A CA 1
ATOM 4159 C C . ILE A 1 514 ? -13.529 19.605 -26.313 1.00 85.19 514 ILE A C 1
ATOM 4161 O O . ILE A 1 514 ? -12.888 18.559 -26.468 1.00 85.19 514 ILE A O 1
ATOM 4165 N N . ALA A 1 515 ? -14.531 19.716 -25.446 1.00 86.06 515 ALA A N 1
ATOM 4166 C CA . ALA A 1 515 ? -15.015 18.616 -24.625 1.00 86.06 515 ALA A CA 1
ATOM 4167 C C . ALA A 1 515 ? -16.515 18.391 -24.820 1.00 86.06 515 ALA A C 1
ATOM 4169 O O . ALA A 1 515 ? -17.262 19.348 -24.974 1.00 86.06 515 ALA A O 1
ATOM 4170 N N . VAL A 1 516 ? -16.978 17.146 -24.771 1.00 86.56 516 VAL A N 1
ATOM 4171 C CA . VAL A 1 516 ? -18.411 16.805 -24.788 1.00 86.56 516 VAL A CA 1
ATOM 4172 C C . VAL A 1 516 ? -18.720 15.956 -23.568 1.00 86.56 516 VAL A C 1
ATOM 4174 O O . VAL A 1 516 ? -18.058 14.940 -23.357 1.00 86.56 516 VAL A O 1
ATOM 4177 N N . LEU A 1 517 ? -19.712 16.346 -22.760 1.00 86.94 517 LEU A N 1
ATOM 4178 C CA . LEU A 1 517 ? -20.151 15.515 -21.635 1.00 86.94 517 LEU A CA 1
ATOM 4179 C C . LEU A 1 517 ? -20.826 14.256 -22.185 1.00 86.94 517 LEU A C 1
ATOM 4181 O O . LEU A 1 517 ? -21.932 14.318 -22.711 1.00 86.94 517 LEU A O 1
ATOM 4185 N N . ARG A 1 518 ? -20.148 13.117 -22.077 1.00 84.44 518 ARG A N 1
ATOM 4186 C CA . ARG A 1 518 ? -20.601 11.838 -22.622 1.00 84.44 518 ARG A CA 1
ATOM 4187 C C . ARG A 1 518 ? -21.543 11.105 -21.677 1.00 84.44 518 ARG A C 1
ATOM 4189 O O . ARG A 1 518 ? -22.511 10.516 -22.132 1.00 84.44 518 ARG A O 1
ATOM 4196 N N . ASP A 1 519 ? -21.207 11.065 -20.390 1.00 81.81 519 ASP A N 1
ATOM 4197 C CA . ASP A 1 519 ? -21.850 10.159 -19.434 1.00 81.81 519 ASP A CA 1
ATOM 4198 C C . ASP A 1 519 ? -21.728 10.680 -17.992 1.00 81.81 519 ASP A C 1
ATOM 4200 O O . ASP A 1 519 ? -20.768 11.384 -17.660 1.00 81.81 519 ASP A O 1
ATOM 4204 N N . ILE A 1 520 ? -22.685 10.310 -17.138 1.00 84.69 520 ILE A N 1
ATOM 4205 C CA . ILE A 1 520 ? -22.681 10.568 -15.693 1.00 84.69 520 ILE A CA 1
ATOM 4206 C C . ILE A 1 520 ? -22.857 9.227 -14.986 1.00 84.69 520 ILE A C 1
ATOM 4208 O O . ILE A 1 520 ? -23.908 8.594 -15.069 1.00 84.69 520 ILE A O 1
ATOM 4212 N N . ARG A 1 521 ? -21.824 8.799 -14.261 1.00 81.31 521 ARG A N 1
ATOM 4213 C CA . ARG A 1 521 ? -21.788 7.492 -13.601 1.00 81.31 521 ARG A CA 1
ATOM 4214 C C . ARG A 1 521 ? -22.003 7.636 -12.106 1.00 81.31 521 ARG A C 1
ATOM 4216 O O . ARG A 1 521 ? -21.418 8.508 -11.467 1.00 81.31 521 ARG A O 1
ATOM 4223 N N . PHE A 1 522 ? -22.809 6.734 -11.561 1.00 81.25 522 PHE A N 1
ATOM 4224 C CA . PHE A 1 522 ? -23.073 6.611 -10.130 1.00 81.25 522 PHE A CA 1
ATOM 4225 C C . PHE A 1 522 ? -22.522 5.282 -9.601 1.00 81.25 522 PHE A C 1
ATOM 4227 O O . PHE A 1 522 ? -22.346 4.325 -10.359 1.00 81.25 522 PHE A O 1
ATOM 4234 N N . GLY A 1 523 ? -22.276 5.206 -8.291 1.00 68.88 523 GLY A N 1
ATOM 4235 C CA . GLY A 1 523 ? -21.834 3.970 -7.646 1.00 68.88 523 GLY A CA 1
ATOM 4236 C C . GLY A 1 523 ? -22.858 2.838 -7.806 1.00 68.88 523 GLY A C 1
ATOM 4237 O O . GLY A 1 523 ? -24.062 3.081 -7.773 1.00 68.88 523 GLY A O 1
ATOM 4238 N N . LYS A 1 524 ? -22.379 1.596 -7.959 1.00 70.25 524 LYS A N 1
ATOM 4239 C CA . LYS A 1 524 ? -23.238 0.412 -8.153 1.00 70.25 524 LYS A CA 1
ATOM 4240 C C . LYS A 1 524 ? -24.055 0.042 -6.908 1.00 70.25 524 LYS A C 1
ATOM 4242 O O . LYS A 1 524 ? -25.174 -0.435 -7.046 1.00 70.25 524 LYS A O 1
ATOM 4247 N N . ASP A 1 525 ? -23.513 0.290 -5.715 1.00 70.75 525 ASP A N 1
ATOM 4248 C CA . ASP A 1 525 ? -24.157 -0.073 -4.448 1.00 70.75 525 ASP A CA 1
ATOM 4249 C C . ASP A 1 525 ? -25.120 1.015 -3.975 1.00 70.75 525 ASP A C 1
ATOM 4251 O O . ASP A 1 525 ? -24.722 2.171 -3.816 1.00 70.75 525 ASP A O 1
ATOM 4255 N N . ASP A 1 526 ? -26.351 0.646 -3.620 1.00 69.88 526 ASP A N 1
ATOM 4256 C CA . ASP A 1 526 ? -27.365 1.605 -3.159 1.00 69.88 526 ASP A CA 1
ATOM 4257 C C . ASP A 1 526 ? -26.941 2.389 -1.902 1.00 69.88 526 ASP A C 1
ATOM 4259 O O . ASP A 1 526 ? -27.310 3.555 -1.740 1.00 69.88 526 ASP A O 1
ATOM 4263 N N . ARG A 1 527 ? -26.104 1.796 -1.038 1.00 64.81 527 ARG A N 1
ATOM 4264 C CA . ARG A 1 527 ? -25.562 2.450 0.171 1.00 64.81 527 ARG A CA 1
ATOM 4265 C C . ARG A 1 527 ? -24.562 3.569 -0.133 1.00 64.81 527 ARG A C 1
ATOM 4267 O O . ARG A 1 527 ? -24.458 4.519 0.639 1.00 64.81 527 ARG A O 1
ATOM 4274 N N . ASN A 1 528 ? -23.866 3.467 -1.265 1.00 64.94 528 ASN A N 1
ATOM 4275 C CA . ASN A 1 528 ? -22.709 4.290 -1.625 1.00 64.94 528 ASN A CA 1
ATOM 4276 C C . ASN A 1 528 ? -22.889 5.022 -2.973 1.00 64.94 528 ASN A C 1
ATOM 4278 O O . ASN A 1 528 ? -21.978 5.693 -3.455 1.00 64.94 528 ASN A O 1
ATOM 4282 N N . ARG A 1 529 ? -24.080 4.927 -3.572 1.00 74.56 529 ARG A N 1
ATOM 4283 C CA . ARG A 1 529 ? -24.408 5.368 -4.936 1.00 74.56 529 ARG A CA 1
ATOM 4284 C C . ARG A 1 529 ? -24.080 6.828 -5.241 1.00 74.56 529 ARG A C 1
ATOM 4286 O O . ARG A 1 529 ? -23.559 7.118 -6.314 1.00 74.56 529 ARG A O 1
ATOM 4293 N N . PHE A 1 530 ? -24.366 7.734 -4.304 1.00 81.94 530 PHE A N 1
ATOM 4294 C CA . PHE A 1 530 ? -24.181 9.186 -4.466 1.00 81.94 530 PHE A CA 1
ATOM 4295 C C . PHE A 1 530 ? -23.062 9.759 -3.581 1.00 81.94 530 PHE A C 1
ATOM 4297 O O . PHE A 1 530 ? -23.098 10.931 -3.204 1.00 81.94 530 PHE A O 1
ATOM 4304 N N . LEU A 1 531 ? -22.079 8.941 -3.199 1.00 74.38 531 LEU A N 1
ATOM 4305 C CA . LEU A 1 531 ? -20.863 9.449 -2.557 1.00 74.38 531 LEU A CA 1
ATOM 4306 C C . LEU A 1 531 ? -20.083 10.347 -3.529 1.00 74.38 531 LEU A C 1
ATOM 4308 O O . LEU A 1 531 ? -19.942 9.964 -4.688 1.00 74.38 531 LEU A O 1
ATOM 4312 N N . PRO A 1 532 ? -19.511 11.484 -3.087 1.00 71.94 532 PRO A N 1
ATOM 4313 C CA . PRO A 1 532 ? -18.776 12.387 -3.974 1.00 71.94 532 PRO A CA 1
ATOM 4314 C C . PRO A 1 532 ? -17.642 11.724 -4.778 1.00 71.94 532 PRO A C 1
ATOM 4316 O O . PRO A 1 532 ? -17.397 12.105 -5.918 1.00 71.94 532 PRO A O 1
ATOM 4319 N N . SER A 1 533 ? -16.989 10.702 -4.220 1.00 60.09 533 SER A N 1
ATOM 4320 C CA . SER A 1 533 ? -15.961 9.902 -4.901 1.00 60.09 533 SER A CA 1
ATOM 4321 C C . SER A 1 533 ? -16.515 8.933 -5.951 1.00 60.09 533 SER A C 1
ATOM 4323 O O . SER A 1 533 ? -15.805 8.573 -6.881 1.00 60.09 533 SER A O 1
ATOM 4325 N N . ARG A 1 534 ? -17.782 8.517 -5.821 1.00 68.75 534 ARG A N 1
ATOM 4326 C CA . ARG A 1 534 ? -18.447 7.539 -6.699 1.00 68.75 534 ARG A CA 1
ATOM 4327 C C . ARG A 1 534 ? -19.395 8.176 -7.726 1.00 68.75 534 ARG A C 1
ATOM 4329 O O . ARG A 1 534 ? -20.038 7.451 -8.481 1.00 68.75 534 ARG A O 1
ATOM 4336 N N . VAL A 1 535 ? -19.501 9.508 -7.748 1.00 78.94 535 VAL A N 1
ATOM 4337 C CA . VAL A 1 535 ? -20.202 10.266 -8.796 1.00 78.94 535 VAL A CA 1
ATOM 4338 C C . VAL A 1 535 ? -19.164 10.797 -9.780 1.00 78.94 535 VAL A C 1
ATOM 4340 O O . VAL A 1 535 ? -18.412 11.704 -9.432 1.00 78.94 535 VAL A O 1
ATOM 4343 N N . GLU A 1 536 ? -19.129 10.251 -10.996 1.00 80.56 536 GLU A N 1
ATOM 4344 C CA . GLU A 1 536 ? -18.158 10.617 -12.037 1.00 80.56 536 GLU A CA 1
ATOM 4345 C C . GLU A 1 536 ? -18.845 11.278 -13.240 1.00 80.56 536 GLU A C 1
ATOM 4347 O O . GLU A 1 536 ? -19.786 10.728 -13.812 1.00 80.56 536 GLU A O 1
ATOM 4352 N N . PHE A 1 537 ? -18.316 12.416 -13.688 1.00 84.88 537 PHE A N 1
ATOM 4353 C CA . PHE A 1 537 ? -18.699 13.073 -14.939 1.00 84.88 537 PHE A CA 1
ATOM 4354 C C . PHE A 1 537 ? -17.657 12.771 -16.005 1.00 84.88 537 PHE A C 1
ATOM 4356 O O . PHE A 1 537 ? -16.474 13.060 -15.809 1.00 84.88 537 PHE A O 1
ATOM 4363 N N . VAL A 1 538 ? -18.079 12.190 -17.128 1.00 84.31 538 VAL A N 1
ATOM 4364 C CA . VAL A 1 538 ? -17.168 11.744 -18.183 1.00 84.31 538 VAL A CA 1
ATOM 4365 C C . VAL A 1 538 ? -17.271 12.642 -19.403 1.00 84.31 538 VAL A C 1
ATOM 4367 O O . VAL A 1 538 ? -18.287 12.637 -20.092 1.00 84.31 538 VAL A O 1
ATOM 4370 N N . PHE A 1 539 ? -16.200 13.365 -19.711 1.00 84.25 539 PHE A N 1
ATOM 4371 C CA . PHE A 1 539 ? -16.102 14.218 -20.888 1.00 84.25 539 PHE A CA 1
ATOM 4372 C C . PHE A 1 539 ? -15.216 13.562 -21.949 1.00 84.25 539 PHE A C 1
ATOM 4374 O O . PHE A 1 539 ? -14.080 13.199 -21.658 1.00 84.25 539 PHE A O 1
ATOM 4381 N N . ALA A 1 540 ? -15.703 13.428 -23.178 1.00 83.19 540 ALA A N 1
ATOM 4382 C CA . ALA A 1 540 ? -14.883 13.083 -24.337 1.00 83.19 540 ALA A CA 1
ATOM 4383 C C . ALA A 1 540 ? -14.116 14.319 -24.818 1.00 83.19 540 ALA A C 1
ATOM 4385 O O . ALA A 1 540 ? -14.672 15.415 -24.783 1.00 83.19 540 ALA A O 1
ATOM 4386 N N . LEU A 1 541 ? -12.870 14.156 -25.270 1.00 82.19 541 LEU A N 1
ATOM 4387 C CA . LEU A 1 541 ? -11.989 15.267 -25.656 1.00 82.19 541 LEU A CA 1
ATOM 4388 C C . LEU A 1 541 ? -11.504 15.132 -27.103 1.00 82.19 541 LEU A C 1
ATOM 4390 O O . LEU A 1 541 ? -11.347 14.019 -27.603 1.00 82.19 541 LEU A O 1
ATOM 4394 N N . THR A 1 542 ? -11.222 16.265 -27.753 1.00 75.25 542 THR A N 1
ATOM 4395 C CA . THR A 1 542 ? -10.653 16.296 -29.115 1.00 75.25 542 THR A CA 1
ATOM 4396 C C . THR A 1 542 ? -9.132 16.164 -29.164 1.00 75.25 542 THR A C 1
ATOM 4398 O O . THR A 1 542 ? -8.582 15.848 -30.217 1.00 75.25 542 THR A O 1
ATOM 4401 N N . ALA A 1 543 ? -8.436 16.421 -28.056 1.00 68.69 543 ALA A N 1
ATOM 4402 C CA . ALA A 1 543 ? -6.978 16.445 -28.002 1.00 68.69 543 ALA A CA 1
ATOM 4403 C C . ALA A 1 543 ? -6.455 16.040 -26.618 1.00 68.69 543 ALA A C 1
ATOM 4405 O O . ALA A 1 543 ? -7.179 16.089 -25.621 1.00 68.69 543 ALA A O 1
ATOM 4406 N N . VAL A 1 544 ? -5.163 15.694 -26.550 1.00 66.06 544 VAL A N 1
ATOM 4407 C CA . VAL A 1 544 ? -4.425 15.243 -25.350 1.00 66.06 544 VAL A CA 1
ATOM 4408 C C . VAL A 1 544 ? -4.832 13.849 -24.862 1.00 66.06 544 VAL A C 1
ATOM 4410 O O . VAL A 1 544 ? -3.967 13.008 -24.619 1.00 66.06 544 VAL A O 1
ATOM 4413 N N . ARG A 1 545 ? -6.132 13.594 -24.676 1.00 65.69 545 ARG A N 1
ATOM 4414 C CA . ARG A 1 545 ? -6.693 12.337 -24.147 1.00 65.69 545 ARG A CA 1
ATOM 4415 C C . ARG A 1 545 ? -7.996 11.991 -24.858 1.00 65.69 545 ARG A C 1
ATOM 4417 O O . ARG A 1 545 ? -8.585 12.830 -25.519 1.00 65.69 545 ARG A O 1
ATOM 4424 N N . THR A 1 546 ? -8.447 10.753 -24.688 1.00 68.50 546 THR A N 1
ATOM 4425 C CA . THR A 1 546 ? -9.704 10.254 -25.265 1.00 68.50 546 THR A CA 1
ATOM 4426 C C . THR A 1 546 ? -10.920 10.729 -24.459 1.00 68.50 546 THR A C 1
ATOM 4428 O O . THR A 1 546 ? -11.916 11.193 -25.010 1.00 68.50 546 THR A O 1
ATOM 4431 N N . GLU A 1 547 ? -10.813 10.667 -23.130 1.00 78.38 547 GLU A N 1
ATOM 4432 C CA . GLU A 1 547 ? -11.803 11.150 -22.174 1.00 78.38 547 GLU A CA 1
ATOM 4433 C C . GLU A 1 547 ? -11.137 11.647 -20.886 1.00 78.38 547 GLU A C 1
ATOM 4435 O O . GLU A 1 547 ? -10.046 11.206 -20.510 1.00 78.38 547 GLU A O 1
ATOM 4440 N N . ILE A 1 548 ? -11.825 12.529 -20.170 1.00 76.94 548 ILE A N 1
ATOM 4441 C CA . ILE A 1 548 ? -11.529 12.884 -18.787 1.00 76.94 548 ILE A CA 1
ATOM 4442 C C . ILE A 1 548 ? -12.728 12.542 -17.909 1.00 76.94 548 ILE A C 1
ATOM 4444 O O . ILE A 1 548 ? -13.868 12.835 -18.258 1.00 76.94 548 ILE A O 1
ATOM 4448 N N . ARG A 1 549 ? -12.467 11.909 -16.763 1.00 78.38 549 ARG A N 1
ATOM 4449 C CA . ARG A 1 549 ? -13.474 11.690 -15.724 1.00 78.38 549 ARG A CA 1
ATOM 4450 C C . ARG A 1 549 ? -13.161 12.589 -14.549 1.00 78.38 549 ARG A C 1
ATOM 4452 O O . ARG A 1 549 ? -11.999 12.685 -14.162 1.00 78.38 549 ARG A O 1
ATOM 4459 N N . ILE A 1 550 ? -14.172 13.273 -14.036 1.00 77.38 550 ILE A N 1
ATOM 4460 C CA . ILE A 1 550 ? -14.023 14.171 -12.896 1.00 77.38 550 ILE A CA 1
ATOM 4461 C C . ILE A 1 550 ? -15.072 13.787 -11.858 1.00 77.38 550 ILE A C 1
ATOM 4463 O O . ILE A 1 550 ? -16.262 13.728 -12.169 1.00 77.38 550 ILE A O 1
ATOM 4467 N N . ASN A 1 551 ? -14.610 13.487 -10.646 1.00 79.00 551 ASN A N 1
ATOM 4468 C CA . ASN A 1 551 ? -15.460 13.169 -9.503 1.00 79.00 551 ASN A CA 1
ATOM 4469 C C . ASN A 1 551 ? -15.857 14.436 -8.719 1.00 79.00 551 ASN A C 1
ATOM 4471 O O . ASN A 1 551 ? -15.450 15.547 -9.054 1.00 79.00 551 ASN A O 1
ATOM 4475 N N . MET A 1 552 ? -16.661 14.287 -7.667 1.00 76.25 552 MET A N 1
ATOM 4476 C CA . MET A 1 552 ? -17.219 15.406 -6.893 1.00 76.25 552 MET A CA 1
ATOM 4477 C C . MET A 1 552 ? -16.459 15.694 -5.587 1.00 76.25 552 MET A C 1
ATOM 4479 O O . MET A 1 552 ? -16.977 16.388 -4.706 1.00 76.25 552 MET A O 1
ATOM 4483 N N . VAL A 1 553 ? -15.244 15.159 -5.427 1.00 71.38 553 VAL A N 1
ATOM 4484 C CA . VAL A 1 553 ? -14.453 15.318 -4.200 1.00 71.38 553 VAL A CA 1
ATOM 4485 C C . VAL A 1 553 ? -14.020 16.778 -4.019 1.00 71.38 553 VAL A C 1
ATOM 4487 O O . VAL A 1 553 ? -13.596 17.461 -4.956 1.00 71.38 553 VAL A O 1
ATOM 4490 N N . HIS A 1 554 ? -14.141 17.278 -2.790 1.00 67.56 554 HIS A N 1
ATOM 4491 C CA . HIS A 1 554 ? -13.820 18.657 -2.436 1.00 67.56 554 HIS A CA 1
ATOM 4492 C C . HIS A 1 554 ? -12.991 18.705 -1.152 1.00 67.56 554 HIS A C 1
ATOM 4494 O O . HIS A 1 554 ? -13.487 18.342 -0.084 1.00 67.56 554 HIS A O 1
ATOM 4500 N N . ASN A 1 555 ? -11.755 19.198 -1.254 1.00 58.94 555 ASN A N 1
ATOM 4501 C CA . ASN A 1 555 ? -10.819 19.363 -0.143 1.00 58.94 555 ASN A CA 1
ATOM 4502 C C . ASN A 1 555 ? -10.283 20.810 -0.098 1.00 58.94 555 ASN A C 1
ATOM 4504 O O . ASN A 1 555 ? -10.292 21.524 -1.095 1.00 58.94 555 ASN A O 1
ATOM 4508 N N . ASN A 1 556 ? -9.743 21.233 1.046 1.00 49.69 556 ASN A N 1
ATOM 4509 C CA . ASN A 1 556 ? -9.206 22.578 1.283 1.00 49.69 556 ASN A CA 1
ATOM 4510 C C . ASN A 1 556 ? -7.988 22.936 0.403 1.00 49.69 556 ASN A C 1
ATOM 4512 O O . ASN A 1 556 ? -7.606 24.101 0.351 1.00 49.69 556 ASN A O 1
ATOM 4516 N N . LYS A 1 557 ? -7.334 21.950 -0.232 1.00 48.38 557 LYS A N 1
ATOM 4517 C CA . LYS A 1 557 ? -6.162 22.152 -1.109 1.00 48.38 557 LYS A CA 1
ATOM 4518 C C . LYS A 1 557 ? -6.464 21.988 -2.600 1.00 48.38 557 LYS A C 1
ATOM 4520 O O . LYS A 1 557 ? -5.746 22.554 -3.416 1.00 48.38 557 LYS A O 1
ATOM 4525 N N . TRP A 1 558 ? -7.467 21.185 -2.949 1.00 53.44 558 TRP A N 1
ATOM 4526 C CA . TRP A 1 558 ? -7.841 20.881 -4.328 1.00 53.44 558 TRP A CA 1
ATOM 4527 C C . TRP A 1 558 ? -9.322 20.497 -4.382 1.00 53.44 558 TRP A C 1
ATOM 4529 O O . TRP A 1 558 ? -9.808 19.754 -3.526 1.00 53.44 558 TRP A O 1
ATOM 4539 N N . SER A 1 559 ? -10.042 21.031 -5.368 1.00 69.69 559 SER A N 1
ATOM 4540 C CA . SER A 1 559 ? -11.498 20.943 -5.468 1.00 69.69 559 SER A CA 1
ATOM 4541 C C . SER A 1 559 ? -11.890 20.502 -6.877 1.00 69.69 559 SER A C 1
ATOM 4543 O O . SER A 1 559 ? -11.896 21.302 -7.813 1.00 69.69 559 SER A O 1
ATOM 4545 N N . ASN A 1 560 ? -12.235 19.220 -7.039 1.00 72.19 560 ASN A N 1
ATOM 4546 C CA . ASN A 1 560 ? -12.785 18.725 -8.305 1.00 72.19 560 ASN A CA 1
ATOM 4547 C C . ASN A 1 560 ? -14.186 19.294 -8.562 1.00 72.19 560 ASN A C 1
ATOM 4549 O O . ASN A 1 560 ? -14.566 19.495 -9.712 1.00 72.19 560 ASN A O 1
ATOM 4553 N N . TYR A 1 561 ? -14.908 19.642 -7.492 1.00 78.00 561 TYR A N 1
ATOM 4554 C CA . TYR A 1 561 ? -16.157 20.396 -7.557 1.00 78.00 561 TYR A CA 1
ATOM 4555 C C . TYR A 1 561 ? -15.994 21.748 -8.273 1.00 78.00 561 TYR A C 1
ATOM 4557 O O . TYR A 1 561 ? -16.732 22.030 -9.212 1.00 78.00 561 TYR A O 1
ATOM 4565 N N . GLU A 1 562 ? -15.016 22.568 -7.869 1.00 79.25 562 GLU A N 1
ATOM 4566 C CA . GLU A 1 562 ? -14.756 23.870 -8.511 1.00 79.25 562 GLU A CA 1
ATOM 4567 C C . GLU A 1 562 ? -14.323 23.692 -9.964 1.00 79.25 562 GLU A C 1
ATOM 4569 O O . GLU A 1 562 ? -14.830 24.376 -10.847 1.00 79.25 562 GLU A O 1
ATOM 4574 N N . ARG A 1 563 ? -13.468 22.700 -10.233 1.00 80.00 563 ARG A N 1
ATOM 4575 C CA . ARG A 1 563 ? -13.049 22.356 -11.595 1.00 80.00 563 ARG A CA 1
ATOM 4576 C C . ARG A 1 563 ? -14.229 21.963 -12.489 1.00 80.00 563 ARG A C 1
ATOM 4578 O O . ARG A 1 563 ? -14.283 22.377 -13.643 1.00 80.00 563 ARG A O 1
ATOM 4585 N N . LEU A 1 564 ? -15.166 21.162 -11.978 1.00 83.19 564 LEU A N 1
ATOM 4586 C CA . LEU A 1 564 ? -16.398 20.814 -12.691 1.00 83.19 564 LEU A CA 1
ATOM 4587 C C . LEU A 1 564 ? -17.265 22.041 -12.930 1.00 83.19 564 LEU A C 1
ATOM 4589 O O . LEU A 1 564 ? -17.775 22.218 -14.031 1.00 83.19 564 LEU A O 1
ATOM 4593 N N . GLN A 1 565 ? -17.413 22.891 -11.918 1.00 84.06 565 GLN A N 1
ATOM 4594 C CA . GLN A 1 565 ? -18.195 24.111 -12.025 1.00 84.06 565 GLN A CA 1
ATOM 4595 C C . GLN A 1 565 ? -17.634 25.041 -13.111 1.00 84.06 565 GLN A C 1
ATOM 4597 O O . GLN A 1 565 ? -18.394 25.491 -13.962 1.00 84.06 565 GLN A O 1
ATOM 4602 N N . GLU A 1 566 ? -16.315 25.239 -13.160 1.00 82.00 566 GLU A N 1
ATOM 4603 C CA . GLU A 1 566 ? -15.654 26.015 -14.216 1.00 82.00 566 GLU A CA 1
ATOM 4604 C C . GLU A 1 566 ? -15.877 25.435 -15.620 1.00 82.00 566 GLU A C 1
ATOM 4606 O O . GLU A 1 566 ? -16.106 26.189 -16.566 1.00 82.00 566 GLU A O 1
ATOM 4611 N N . ILE A 1 567 ? -15.837 24.105 -15.774 1.00 82.81 567 ILE A N 1
ATOM 4612 C CA . ILE A 1 567 ? -16.105 23.449 -17.064 1.00 82.81 567 ILE A CA 1
ATOM 4613 C C . ILE A 1 567 ? -17.568 23.648 -17.467 1.00 82.81 567 ILE A C 1
ATOM 4615 O O . ILE A 1 567 ? -17.843 24.013 -18.607 1.00 82.81 567 ILE A O 1
ATOM 4619 N N . LEU A 1 568 ? -18.508 23.439 -16.544 1.00 82.56 568 LEU A N 1
ATOM 4620 C CA . LEU A 1 568 ? -19.941 23.555 -16.820 1.00 82.56 568 LEU A CA 1
ATOM 4621 C C . LEU A 1 568 ? -20.384 25.002 -17.084 1.00 82.56 568 LEU A C 1
ATOM 4623 O O . LEU A 1 568 ? -21.317 25.207 -17.859 1.00 82.56 568 LEU A O 1
ATOM 4627 N N . ASP A 1 569 ? -19.702 25.981 -16.483 1.00 81.44 569 ASP A N 1
ATOM 4628 C CA . ASP A 1 569 ? -19.926 27.416 -16.693 1.00 81.44 569 ASP A CA 1
ATOM 4629 C C . ASP A 1 569 ? -19.167 27.960 -17.929 1.00 81.44 569 ASP A C 1
ATOM 4631 O O . ASP A 1 569 ? -19.334 29.125 -18.305 1.00 81.44 569 ASP A O 1
ATOM 4635 N N . SER A 1 570 ? -18.349 27.132 -18.593 1.00 79.88 570 SER A N 1
ATOM 4636 C CA . SER A 1 570 ? -17.630 27.513 -19.814 1.00 79.88 570 SER A CA 1
ATOM 4637 C C . SER A 1 570 ? -18.564 27.695 -21.019 1.00 79.88 570 SER A C 1
ATOM 4639 O O . SER A 1 570 ? -19.719 27.258 -21.035 1.00 79.88 570 SER A O 1
ATOM 4641 N N . ARG A 1 571 ? -18.068 28.376 -22.064 1.00 77.75 571 ARG A N 1
ATOM 4642 C CA . ARG A 1 571 ? -18.866 28.696 -23.255 1.00 77.75 571 ARG A CA 1
ATOM 4643 C C . ARG A 1 571 ? -19.360 27.410 -23.924 1.00 77.75 571 ARG A C 1
ATOM 4645 O O . ARG A 1 571 ? -18.566 26.596 -24.397 1.00 77.75 571 ARG A O 1
ATOM 4652 N N . SER A 1 572 ? -20.681 27.263 -23.991 1.00 73.94 572 SER A N 1
ATOM 4653 C CA . SER A 1 572 ? -21.314 26.124 -24.645 1.00 73.94 572 SER A CA 1
ATOM 4654 C C . SER A 1 572 ? -21.110 26.182 -26.155 1.00 73.94 572 SER A C 1
ATOM 4656 O O . SER A 1 572 ? -21.307 27.230 -26.777 1.00 73.94 572 SER A O 1
ATOM 4658 N N . TRP A 1 573 ? -20.788 25.035 -26.734 1.00 73.94 573 TRP A N 1
ATOM 4659 C CA . TRP A 1 573 ? -20.667 24.814 -28.167 1.00 73.94 573 TRP A CA 1
ATOM 4660 C C . TRP A 1 573 ? -21.649 23.717 -28.607 1.00 73.94 573 TRP A C 1
ATOM 4662 O O . TRP A 1 573 ? -21.878 22.747 -27.884 1.00 73.94 573 TRP A O 1
ATOM 4672 N N . LEU A 1 574 ? -22.256 23.890 -29.784 1.00 72.38 574 LEU A N 1
ATOM 4673 C CA . LEU A 1 574 ? -23.153 22.906 -30.395 1.00 72.38 574 LEU A CA 1
ATOM 4674 C C . LEU A 1 574 ? -22.314 21.841 -31.114 1.00 72.38 574 LEU A C 1
ATOM 4676 O O . LEU A 1 574 ? -21.598 22.210 -32.046 1.00 72.38 574 LEU A O 1
ATOM 4680 N N . PRO A 1 575 ? -22.389 20.555 -30.721 1.00 69.25 575 PRO A N 1
ATOM 4681 C CA . PRO A 1 575 ? -21.550 19.518 -31.305 1.00 69.25 575 PRO A CA 1
ATOM 4682 C C . PRO A 1 575 ? -21.801 19.345 -32.806 1.00 69.25 575 PRO A C 1
ATOM 4684 O O . PRO A 1 575 ? -22.864 18.877 -33.198 1.00 69.25 575 PRO A O 1
ATOM 4687 N N . ASP A 1 576 ? -20.812 19.668 -33.637 1.00 77.81 576 ASP A N 1
ATOM 4688 C CA . ASP A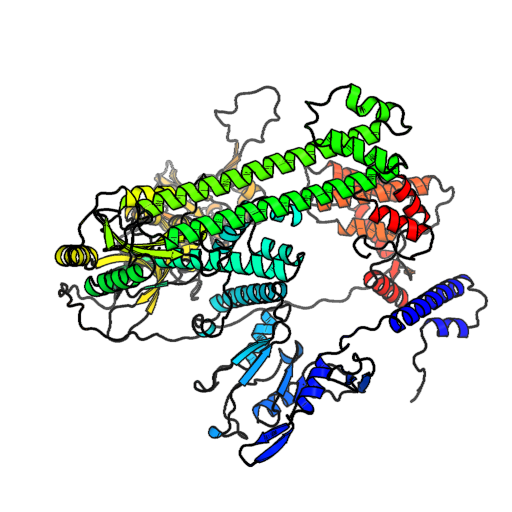 1 576 ? -20.814 19.459 -35.093 1.00 77.81 576 ASP A CA 1
ATOM 4689 C C . ASP A 1 576 ? -19.672 18.510 -35.481 1.00 77.81 576 ASP A C 1
ATOM 4691 O O . ASP A 1 576 ? -18.534 18.691 -35.031 1.00 77.81 576 ASP A O 1
ATOM 4695 N N . SER A 1 577 ? -19.966 17.518 -36.328 1.00 75.88 577 SER A N 1
ATOM 4696 C CA . SER A 1 577 ? -19.003 16.492 -36.744 1.00 75.88 577 SER A CA 1
ATOM 4697 C C . SER A 1 577 ? -17.814 17.101 -37.481 1.00 75.88 577 SER A C 1
ATOM 4699 O O . SER A 1 577 ? -16.669 16.733 -37.231 1.00 75.88 577 SER A O 1
ATOM 4701 N N . LYS A 1 578 ? -18.059 18.118 -38.318 1.00 77.25 578 LYS A N 1
ATOM 4702 C CA . LYS A 1 578 ? -17.006 18.785 -39.096 1.00 77.25 578 LYS A CA 1
ATOM 4703 C C . LYS A 1 578 ? -15.998 19.497 -38.204 1.00 77.25 578 LYS A C 1
ATOM 4705 O O . LYS A 1 578 ? -14.798 19.419 -38.448 1.00 77.25 578 LYS A O 1
ATOM 4710 N N . VAL A 1 579 ? -16.481 20.189 -37.174 1.00 78.00 579 VAL A N 1
ATOM 4711 C CA . VAL A 1 579 ? -15.628 20.923 -36.232 1.00 78.00 579 VAL A CA 1
ATOM 4712 C C . VAL A 1 579 ? -14.880 19.946 -35.321 1.00 78.00 579 VAL A C 1
ATOM 4714 O O . VAL A 1 579 ? -13.678 20.120 -35.132 1.00 78.00 579 VAL A O 1
ATOM 4717 N N . TRP A 1 580 ? -15.546 18.890 -34.835 1.00 80.06 580 TRP A N 1
ATOM 4718 C CA . TRP A 1 580 ? -14.934 17.829 -34.025 1.00 80.06 580 TRP A CA 1
ATOM 4719 C C . TRP A 1 580 ? -13.773 17.146 -34.760 1.00 80.06 580 TRP A C 1
ATOM 4721 O O . TRP A 1 580 ? -12.647 17.131 -34.261 1.00 80.06 580 TRP A O 1
ATOM 4731 N N . ASP A 1 581 ? -14.015 16.680 -35.986 1.00 76.56 581 ASP A N 1
ATOM 4732 C CA . ASP A 1 581 ? -13.010 15.984 -36.793 1.00 76.56 581 ASP A CA 1
ATOM 4733 C C . ASP A 1 581 ? -11.881 16.926 -37.241 1.00 76.56 581 ASP A C 1
ATOM 4735 O O . ASP A 1 581 ? -10.714 16.527 -37.281 1.00 76.56 581 ASP A O 1
ATOM 4739 N N . SER A 1 582 ? -12.190 18.200 -37.523 1.00 75.38 582 SER A N 1
ATOM 4740 C CA . SER A 1 582 ? -11.169 19.200 -37.862 1.00 75.38 582 SER A CA 1
ATOM 4741 C C . SER A 1 582 ? -10.231 19.508 -36.689 1.00 75.38 582 SER A C 1
ATOM 4743 O O . SER A 1 582 ? -9.021 19.613 -36.884 1.00 75.38 582 SER A O 1
ATOM 4745 N N . GLU A 1 583 ? -10.755 19.590 -35.463 1.00 74.50 583 GLU A N 1
ATOM 4746 C CA . GLU A 1 583 ? -9.963 19.848 -34.257 1.00 74.50 583 GLU A CA 1
ATOM 4747 C C . GLU A 1 583 ? -9.098 18.631 -33.889 1.00 74.50 583 GLU A C 1
ATOM 4749 O O . GLU A 1 583 ? -7.943 18.783 -33.484 1.00 74.50 583 GLU A O 1
ATOM 4754 N N . ILE A 1 584 ? -9.621 17.417 -34.098 1.00 72.06 584 ILE A N 1
ATOM 4755 C CA . ILE A 1 584 ? -8.854 16.171 -33.983 1.00 72.06 584 ILE A CA 1
ATOM 4756 C C . ILE A 1 584 ? -7.699 16.169 -34.989 1.00 72.06 584 ILE A C 1
ATOM 4758 O O . ILE A 1 584 ? -6.553 15.919 -34.613 1.00 72.06 584 ILE A O 1
ATOM 4762 N N . ALA A 1 585 ? -7.965 16.497 -36.255 1.00 68.38 585 ALA A N 1
ATOM 4763 C CA . ALA A 1 585 ? -6.950 16.517 -37.307 1.00 68.38 585 ALA A CA 1
ATOM 4764 C C . ALA A 1 585 ? -5.836 17.550 -37.047 1.00 68.38 585 ALA A C 1
ATOM 4766 O O . ALA A 1 585 ? -4.669 17.279 -37.344 1.00 68.38 585 ALA A O 1
ATOM 4767 N N . LEU A 1 586 ? -6.174 18.703 -36.457 1.00 69.88 586 LEU A N 1
ATOM 4768 C CA . LEU A 1 586 ? -5.216 19.748 -36.071 1.00 69.88 586 LEU A CA 1
ATOM 4769 C C . LEU A 1 586 ? -4.272 19.314 -34.936 1.00 69.88 586 LEU A C 1
ATOM 4771 O O . LEU A 1 586 ? -3.134 19.788 -34.862 1.00 69.88 586 LEU A O 1
ATOM 4775 N N . ASN A 1 587 ? -4.726 18.418 -34.054 1.00 64.31 587 ASN A N 1
ATOM 4776 C CA . ASN A 1 587 ? -3.992 18.031 -32.849 1.00 64.31 587 ASN A CA 1
ATOM 4777 C C . ASN A 1 587 ? -3.315 16.646 -32.933 1.00 64.31 587 ASN A C 1
ATOM 4779 O O . ASN A 1 587 ? -2.259 16.476 -32.326 1.00 64.31 587 ASN A O 1
ATOM 4783 N N . ASN A 1 588 ? -3.842 15.692 -33.712 1.00 59.97 588 ASN A N 1
ATOM 4784 C CA . ASN A 1 588 ? -3.356 14.300 -33.764 1.00 59.97 588 ASN A CA 1
ATOM 4785 C C . ASN A 1 588 ? -2.239 14.000 -34.765 1.00 59.97 588 ASN A C 1
ATOM 4787 O O . ASN A 1 588 ? -1.637 12.933 -34.705 1.00 59.97 588 ASN A O 1
ATOM 4791 N N . ASN A 1 589 ? -1.931 14.922 -35.673 1.00 57.34 589 ASN A N 1
ATOM 4792 C CA . ASN A 1 589 ? -0.956 14.685 -36.743 1.00 57.34 589 ASN A CA 1
ATOM 4793 C C . ASN A 1 589 ? 0.384 15.391 -36.503 1.00 57.34 589 ASN A C 1
ATOM 4795 O O . ASN A 1 589 ? 1.084 15.756 -37.448 1.00 57.34 589 ASN A O 1
ATOM 4799 N N . LYS A 1 590 ? 0.754 15.616 -35.237 1.00 60.97 590 LYS A N 1
ATOM 4800 C CA . LYS A 1 590 ? 2.028 16.254 -34.893 1.00 60.97 590 LYS A CA 1
ATOM 4801 C C . LYS A 1 590 ? 3.116 15.196 -34.732 1.00 60.97 590 LYS A C 1
ATOM 4803 O O . LYS A 1 590 ? 3.036 14.312 -33.880 1.00 60.97 590 LYS A O 1
ATOM 4808 N N . ILE A 1 591 ? 4.151 15.298 -35.561 1.00 63.97 591 ILE A N 1
ATOM 4809 C CA . ILE A 1 591 ? 5.428 14.632 -35.303 1.00 63.97 591 ILE A CA 1
ATOM 4810 C C . ILE A 1 591 ? 6.122 15.462 -34.237 1.00 63.97 591 ILE A C 1
ATOM 4812 O O . ILE A 1 591 ? 6.328 16.662 -34.436 1.00 63.97 591 ILE A O 1
ATOM 4816 N N . VAL A 1 592 ? 6.465 14.837 -33.114 1.00 68.81 592 VAL A N 1
ATOM 4817 C CA . VAL A 1 592 ? 7.149 15.541 -32.033 1.00 68.81 592 VAL A CA 1
ATOM 4818 C C . VAL A 1 592 ? 8.480 14.892 -31.719 1.00 68.81 592 VAL A C 1
ATOM 4820 O O . VAL A 1 592 ? 8.604 13.668 -31.664 1.00 68.81 592 VAL A O 1
ATOM 4823 N N . GLU A 1 593 ? 9.484 15.733 -31.498 1.00 73.44 593 GLU A N 1
ATOM 4824 C CA . GLU A 1 593 ? 10.778 15.297 -31.001 1.00 73.44 593 GLU A CA 1
ATOM 4825 C C . GLU A 1 593 ? 10.669 14.987 -29.505 1.00 73.44 593 GLU A C 1
ATOM 4827 O O . GLU A 1 593 ? 10.401 15.864 -28.683 1.00 73.44 593 GLU A O 1
ATOM 4832 N N . ARG A 1 594 ? 10.869 13.720 -29.139 1.00 75.56 594 ARG A N 1
ATOM 4833 C CA . ARG A 1 594 ? 10.914 13.261 -27.750 1.00 75.56 594 ARG A CA 1
ATOM 4834 C C . ARG A 1 594 ? 12.348 12.911 -27.382 1.00 75.56 594 ARG A C 1
ATOM 4836 O O . ARG A 1 594 ? 13.020 12.161 -28.089 1.00 75.56 594 ARG A O 1
ATOM 4843 N N . LYS A 1 595 ? 12.809 13.437 -26.246 1.00 78.50 595 LYS A N 1
ATOM 4844 C CA . LYS A 1 595 ? 14.100 13.077 -25.654 1.00 78.50 595 LYS A CA 1
ATOM 4845 C C . LYS A 1 595 ? 13.884 11.943 -24.656 1.00 78.50 595 LYS A C 1
ATOM 4847 O O . LYS A 1 595 ? 13.128 12.089 -23.695 1.00 78.50 595 LYS A O 1
ATOM 4852 N N . ILE A 1 596 ? 14.520 10.809 -24.911 1.00 79.50 596 ILE A N 1
ATOM 4853 C CA . ILE A 1 596 ? 14.404 9.586 -24.120 1.00 79.50 596 ILE A CA 1
ATOM 4854 C C . ILE A 1 596 ? 15.813 9.198 -23.677 1.00 79.50 596 ILE A C 1
ATOM 4856 O O . ILE A 1 596 ? 16.740 9.215 -24.477 1.00 79.50 596 ILE A O 1
ATOM 4860 N N . ILE A 1 597 ? 16.005 8.860 -22.404 1.00 77.00 597 ILE A N 1
ATOM 4861 C CA . ILE A 1 597 ? 17.282 8.307 -21.947 1.00 77.00 597 ILE A CA 1
ATOM 4862 C C . ILE A 1 597 ? 17.259 6.789 -22.149 1.00 77.00 597 ILE A C 1
ATOM 4864 O O . ILE A 1 597 ? 16.358 6.108 -21.660 1.00 77.00 597 ILE A O 1
ATOM 4868 N N . THR A 1 598 ? 18.239 6.261 -22.871 1.00 73.12 598 THR A N 1
ATOM 4869 C CA . THR A 1 598 ? 18.437 4.843 -23.207 1.00 73.12 598 THR A CA 1
ATOM 4870 C C . THR A 1 598 ? 19.741 4.319 -22.590 1.00 73.12 598 THR A C 1
ATOM 4872 O O . THR A 1 598 ? 20.579 5.088 -22.121 1.00 73.12 598 THR A O 1
ATOM 4875 N N . GLY A 1 599 ? 19.921 2.995 -22.529 1.00 70.62 599 GLY A N 1
ATOM 4876 C CA . GLY A 1 599 ? 21.073 2.378 -21.855 1.00 70.62 599 GLY A CA 1
ATOM 4877 C C . GLY A 1 599 ? 20.841 2.215 -20.349 1.00 70.62 599 GLY A C 1
ATOM 4878 O O . GLY A 1 599 ? 19.848 1.607 -19.944 1.00 70.62 599 GLY A O 1
ATOM 4879 N N . ASN A 1 600 ? 21.734 2.743 -19.507 1.00 69.56 600 ASN A N 1
ATOM 4880 C CA . ASN A 1 600 ? 21.626 2.640 -18.045 1.00 69.56 600 ASN A CA 1
ATOM 4881 C C . ASN A 1 600 ? 20.613 3.627 -17.425 1.00 69.56 600 ASN A C 1
ATOM 4883 O O . ASN A 1 600 ? 20.944 4.534 -16.662 1.00 69.56 600 ASN A O 1
ATOM 4887 N N . ILE A 1 601 ? 19.330 3.401 -17.707 1.00 68.69 601 ILE A N 1
ATOM 4888 C CA . ILE A 1 601 ? 18.214 4.240 -17.237 1.00 68.69 601 ILE A CA 1
ATOM 4889 C C . ILE A 1 601 ? 18.150 4.402 -15.708 1.00 68.69 601 ILE A C 1
ATOM 4891 O O . ILE A 1 601 ? 17.722 5.446 -15.222 1.00 68.69 601 ILE A O 1
ATOM 4895 N N . LEU A 1 602 ? 18.593 3.397 -14.941 1.00 61.88 602 LEU A N 1
ATOM 4896 C CA . LEU A 1 602 ? 18.602 3.447 -13.475 1.00 61.88 602 LEU A CA 1
ATOM 4897 C C . LEU A 1 602 ? 19.730 4.340 -12.954 1.00 61.88 602 LEU A C 1
ATOM 4899 O O . LEU A 1 602 ? 19.497 5.155 -12.066 1.00 61.88 602 LEU A O 1
ATOM 4903 N N . GLY A 1 603 ? 20.928 4.232 -13.536 1.00 61.38 603 GLY A N 1
ATOM 4904 C CA . GLY A 1 603 ? 22.045 5.122 -13.222 1.00 61.38 603 GLY A CA 1
ATOM 4905 C C . GLY A 1 603 ? 21.721 6.587 -13.524 1.00 61.38 603 GLY A C 1
ATOM 4906 O O . GLY A 1 603 ? 22.058 7.460 -12.727 1.00 61.38 603 GLY A O 1
ATOM 4907 N N . ALA A 1 604 ? 21.007 6.851 -14.622 1.00 62.41 604 ALA A N 1
ATOM 4908 C CA . ALA A 1 604 ? 20.540 8.192 -14.969 1.00 62.41 604 ALA A CA 1
ATOM 4909 C C . ALA A 1 604 ? 19.455 8.724 -14.011 1.00 62.41 604 ALA A C 1
ATOM 4911 O O . ALA A 1 604 ? 19.507 9.889 -13.629 1.00 62.41 604 ALA A O 1
ATOM 4912 N N . TYR A 1 605 ? 18.505 7.887 -13.573 1.00 63.28 605 TYR A N 1
ATOM 4913 C CA . TYR A 1 605 ? 17.428 8.303 -12.658 1.00 63.28 605 TYR A CA 1
ATOM 4914 C C . TYR A 1 605 ? 17.935 8.727 -11.269 1.00 63.28 605 TYR A C 1
ATOM 4916 O O . TYR A 1 605 ? 17.336 9.582 -10.621 1.00 63.28 605 TYR A O 1
ATOM 4924 N N . VAL A 1 606 ? 19.060 8.164 -10.813 1.00 60.53 606 VAL A N 1
ATOM 4925 C CA . VAL A 1 606 ? 19.700 8.541 -9.538 1.00 60.53 606 VAL A CA 1
ATOM 4926 C C . VAL A 1 606 ? 20.287 9.963 -9.585 1.00 60.53 606 VAL A C 1
ATOM 4928 O O . VAL A 1 606 ? 20.533 10.560 -8.537 1.00 60.53 606 VAL A O 1
ATOM 4931 N N . HIS A 1 607 ? 20.489 10.542 -10.774 1.00 62.28 607 HIS A N 1
ATOM 4932 C CA . HIS A 1 607 ? 21.003 11.901 -10.909 1.00 62.28 607 HIS A CA 1
ATOM 4933 C C . HIS A 1 607 ? 19.969 12.933 -10.401 1.00 62.28 607 HIS A C 1
ATOM 4935 O O . HIS A 1 607 ? 18.864 12.994 -10.949 1.00 62.28 607 HIS A O 1
ATOM 4941 N N . PRO A 1 608 ? 20.302 13.801 -9.419 1.00 57.41 608 PRO A N 1
ATOM 4942 C CA . PRO A 1 608 ? 19.342 14.726 -8.800 1.00 57.41 608 PRO A CA 1
ATOM 4943 C C . PRO A 1 608 ? 18.611 15.624 -9.807 1.00 57.41 608 PRO A C 1
ATOM 4945 O O . PRO A 1 608 ? 17.394 15.766 -9.737 1.00 57.41 608 PRO A O 1
ATOM 4948 N N . ALA A 1 609 ? 19.333 16.136 -10.811 1.00 63.69 609 ALA A N 1
ATOM 4949 C CA . ALA A 1 609 ? 18.756 16.987 -11.857 1.00 63.69 609 ALA A CA 1
ATOM 4950 C C . ALA A 1 609 ? 17.740 16.261 -12.762 1.00 63.69 609 ALA A C 1
ATOM 4952 O O . ALA A 1 609 ? 16.892 16.906 -13.363 1.00 63.69 609 ALA A O 1
ATOM 4953 N N . ILE A 1 610 ? 17.808 14.927 -12.869 1.00 65.62 610 ILE A N 1
ATOM 4954 C CA . ILE A 1 610 ? 16.822 14.129 -13.611 1.00 65.62 610 ILE A CA 1
ATOM 4955 C C . ILE A 1 610 ? 15.637 13.788 -12.714 1.00 65.62 610 ILE A C 1
ATOM 4957 O O . ILE A 1 610 ? 14.501 13.872 -13.166 1.00 65.62 610 ILE A O 1
ATOM 4961 N N . ALA A 1 611 ? 15.872 13.436 -11.449 1.00 62.19 611 ALA A N 1
ATOM 4962 C CA . ALA A 1 611 ? 14.797 13.137 -10.507 1.00 62.19 611 ALA A CA 1
ATOM 4963 C C . ALA A 1 611 ? 13.831 14.328 -10.332 1.00 62.19 611 ALA A C 1
ATOM 4965 O O . ALA A 1 611 ? 12.616 14.137 -10.258 1.00 62.19 611 ALA A O 1
ATOM 4966 N N . GLU A 1 612 ? 14.351 15.561 -10.351 1.00 65.81 612 GLU A N 1
ATOM 4967 C CA . GLU A 1 612 ? 13.547 16.791 -10.318 1.00 65.81 612 GLU A CA 1
ATOM 4968 C C . GLU A 1 612 ? 12.640 16.965 -11.549 1.00 65.81 612 GLU A C 1
ATOM 4970 O O . GLU A 1 612 ? 11.545 17.519 -11.430 1.00 65.81 612 GLU A O 1
ATOM 4975 N N . LEU A 1 613 ? 13.036 16.432 -12.712 1.00 66.00 613 LEU A N 1
ATOM 4976 C CA . LEU A 1 613 ? 12.242 16.476 -13.944 1.00 66.00 613 LEU A CA 1
ATOM 4977 C C . LEU A 1 613 ? 11.063 15.489 -13.953 1.00 66.00 613 LEU A C 1
ATOM 4979 O O . LEU A 1 613 ? 10.267 15.527 -14.887 1.00 66.00 613 LEU A O 1
ATOM 4983 N N . LYS A 1 614 ? 10.931 14.614 -12.943 1.00 68.06 614 LYS A N 1
ATOM 4984 C CA . LYS A 1 614 ? 9.889 13.567 -12.855 1.00 68.06 614 LYS A CA 1
ATOM 4985 C C . LYS A 1 614 ? 9.720 12.741 -14.150 1.00 68.06 614 LYS A C 1
ATOM 4987 O O . LYS A 1 614 ? 8.617 12.663 -14.698 1.00 68.06 614 LYS A O 1
ATOM 4992 N N . PRO A 1 615 ? 10.795 12.133 -14.668 1.00 70.62 615 PRO A N 1
ATOM 4993 C CA . PRO A 1 615 ? 10.754 11.403 -15.926 1.00 70.62 615 PRO A CA 1
ATOM 4994 C C . PRO A 1 615 ? 10.015 10.062 -15.800 1.00 70.62 615 PRO A C 1
ATOM 4996 O O . PRO A 1 615 ? 9.936 9.485 -14.715 1.00 70.62 615 PRO A O 1
ATOM 4999 N N . ARG A 1 616 ? 9.489 9.544 -16.918 1.00 67.56 616 ARG A N 1
ATOM 5000 C CA . ARG A 1 616 ? 8.621 8.349 -16.938 1.00 67.56 616 ARG A CA 1
ATOM 5001 C C . ARG A 1 616 ? 9.318 7.133 -17.530 1.00 67.56 616 ARG A C 1
ATOM 5003 O O . ARG A 1 616 ? 9.937 7.224 -18.587 1.00 67.56 616 ARG A O 1
ATOM 5010 N N . PHE A 1 617 ? 9.179 5.978 -16.888 1.00 69.25 617 PHE A N 1
ATOM 5011 C CA . PHE A 1 617 ? 9.666 4.718 -17.447 1.00 69.25 617 PHE A CA 1
ATOM 5012 C C . PHE A 1 617 ? 8.721 4.231 -18.545 1.00 69.25 617 PHE A C 1
ATOM 5014 O O . PHE A 1 617 ? 7.552 3.956 -18.277 1.00 69.25 617 PHE A O 1
ATOM 5021 N N . ILE A 1 618 ? 9.236 4.095 -19.766 1.00 65.81 618 ILE A N 1
ATOM 5022 C CA . ILE A 1 618 ? 8.447 3.659 -20.919 1.00 65.81 618 ILE A CA 1
ATOM 5023 C C . ILE A 1 618 ? 9.125 2.512 -21.670 1.00 65.81 618 ILE A C 1
ATOM 5025 O O . ILE A 1 618 ? 10.354 2.391 -21.709 1.00 65.81 618 ILE A O 1
ATOM 5029 N N . SER A 1 619 ? 8.311 1.682 -22.307 1.00 71.06 619 SER A N 1
ATOM 5030 C CA . SER A 1 619 ? 8.702 0.874 -23.460 1.00 71.06 619 SER A CA 1
ATOM 5031 C C . SER A 1 619 ? 8.091 1.513 -24.703 1.00 71.06 619 SER A C 1
ATOM 5033 O O . SER A 1 619 ? 6.957 1.969 -24.661 1.00 71.06 619 SER A O 1
ATOM 5035 N N . PHE A 1 620 ? 8.825 1.610 -25.807 1.00 68.56 620 PHE A N 1
ATOM 5036 C CA . PHE A 1 620 ? 8.304 2.237 -27.021 1.00 68.56 620 PHE A CA 1
ATOM 5037 C C . PHE A 1 620 ? 8.683 1.477 -28.287 1.00 68.56 620 PHE A C 1
ATOM 5039 O O . PHE A 1 620 ? 9.718 0.813 -28.343 1.00 68.56 620 PHE A O 1
ATOM 5046 N N . SER A 1 621 ? 7.819 1.553 -29.295 1.00 75.25 621 SER A N 1
ATOM 5047 C CA . SER A 1 621 ? 8.012 0.942 -30.615 1.00 75.25 621 SER A CA 1
ATOM 5048 C C . SER A 1 621 ? 8.971 1.767 -31.481 1.00 75.25 621 SER A C 1
ATOM 5050 O O . SER A 1 621 ? 8.807 2.985 -31.585 1.00 75.25 621 SER A O 1
ATOM 5052 N N . LEU A 1 622 ? 9.912 1.114 -32.162 1.00 75.25 622 LEU A N 1
ATOM 5053 C CA . LEU A 1 622 ? 10.754 1.717 -33.203 1.00 75.25 622 LEU A CA 1
ATOM 5054 C C . LEU A 1 622 ? 10.160 1.475 -34.600 1.00 75.25 622 LEU A C 1
ATOM 5056 O O . LEU A 1 622 ? 9.555 0.431 -34.843 1.00 75.25 622 LEU A O 1
ATOM 5060 N N . LYS A 1 623 ? 10.379 2.405 -35.536 1.00 66.69 623 LYS A N 1
ATOM 5061 C CA . LYS A 1 623 ? 9.939 2.283 -36.939 1.00 66.69 623 LYS A CA 1
ATOM 5062 C C . LYS A 1 623 ? 10.734 1.192 -37.692 1.00 66.69 623 LYS A C 1
ATOM 5064 O O . LYS A 1 623 ? 11.956 1.289 -37.810 1.00 66.69 623 LYS A O 1
ATOM 5069 N N . GLY A 1 624 ? 10.061 0.159 -38.221 1.00 58.41 624 GLY A N 1
ATOM 5070 C CA . GLY A 1 624 ? 10.656 -0.894 -39.070 1.00 58.41 624 GLY A CA 1
ATOM 5071 C C . GLY A 1 624 ? 9.761 -2.134 -39.273 1.00 58.41 624 GLY A C 1
ATOM 5072 O O . GLY A 1 624 ? 8.822 -2.334 -38.514 1.00 58.41 624 GLY A O 1
ATOM 5073 N N . GLU A 1 625 ? 10.076 -2.994 -40.258 1.00 38.59 625 GLU A N 1
ATOM 5074 C CA . GLU A 1 625 ? 9.268 -4.174 -40.678 1.00 38.59 625 GLU A CA 1
ATOM 5075 C C . GLU A 1 625 ? 8.997 -5.230 -39.582 1.00 38.59 625 GLU A C 1
ATOM 5077 O O . GLU A 1 625 ? 8.130 -6.085 -39.733 1.00 38.59 625 GLU A O 1
ATOM 5082 N N . LYS A 1 626 ? 9.737 -5.199 -38.467 1.00 46.28 626 LYS A N 1
ATOM 5083 C CA . LYS A 1 626 ? 9.472 -6.004 -37.265 1.00 46.28 626 LYS A CA 1
ATOM 5084 C C . LYS A 1 626 ? 9.337 -5.041 -36.096 1.00 46.28 626 LYS A C 1
ATOM 5086 O O . LYS A 1 626 ? 10.298 -4.308 -35.850 1.00 46.28 626 LYS A O 1
ATOM 5091 N N . ALA A 1 627 ? 8.227 -5.061 -35.350 1.00 52.94 627 ALA A N 1
ATOM 5092 C CA . ALA A 1 627 ? 8.116 -4.216 -34.161 1.00 52.94 627 ALA A CA 1
ATOM 5093 C C . ALA A 1 627 ? 9.179 -4.615 -33.135 1.00 52.94 627 ALA A C 1
ATOM 5095 O O . ALA A 1 627 ? 9.136 -5.653 -32.474 1.00 52.94 627 ALA A O 1
ATOM 5096 N N . ARG A 1 628 ? 10.205 -3.773 -33.068 1.00 58.47 628 ARG A N 1
ATOM 5097 C CA . ARG A 1 628 ? 11.244 -3.811 -32.054 1.00 58.47 628 ARG A CA 1
ATOM 5098 C C . ARG A 1 628 ? 10.843 -2.801 -30.995 1.00 58.47 628 ARG A C 1
ATOM 5100 O O . ARG A 1 628 ? 10.636 -1.630 -31.305 1.00 58.47 628 ARG A O 1
ATOM 5107 N N . THR A 1 629 ? 10.736 -3.257 -29.754 1.00 67.88 629 THR A N 1
ATOM 5108 C CA . THR A 1 629 ? 10.453 -2.391 -28.609 1.00 67.88 629 THR A CA 1
ATOM 5109 C C . THR A 1 629 ? 11.746 -2.059 -27.882 1.00 67.88 629 THR A C 1
ATOM 5111 O O . THR A 1 629 ? 12.546 -2.956 -27.609 1.00 67.88 629 THR A O 1
ATOM 5114 N N . GLN A 1 630 ? 11.933 -0.795 -27.523 1.00 67.88 630 GLN A N 1
ATOM 5115 C CA . GLN A 1 630 ? 13.067 -0.332 -26.732 1.00 67.88 630 GLN A CA 1
ATOM 5116 C C . GLN A 1 630 ? 12.580 0.245 -25.402 1.00 67.88 630 GLN A C 1
ATOM 5118 O O . GLN A 1 630 ? 11.514 0.847 -25.322 1.00 67.88 630 GLN A O 1
ATOM 5123 N N . THR A 1 631 ? 13.347 0.037 -24.334 1.00 72.12 631 THR A N 1
ATOM 5124 C CA . THR A 1 631 ? 13.064 0.617 -23.016 1.00 72.12 631 THR A CA 1
ATOM 5125 C C . THR A 1 631 ? 13.829 1.917 -22.838 1.00 72.12 631 THR A C 1
ATOM 5127 O O . THR A 1 631 ? 15.017 1.978 -23.166 1.00 72.12 631 THR A O 1
ATOM 5130 N N . GLY A 1 632 ? 13.186 2.923 -22.256 1.00 75.00 632 GLY A N 1
ATOM 5131 C CA . GLY A 1 632 ? 13.814 4.208 -22.000 1.00 75.00 632 GLY A CA 1
ATOM 5132 C C . GLY A 1 632 ? 13.132 4.998 -20.892 1.00 75.00 632 GLY A C 1
ATOM 5133 O O . GLY A 1 632 ? 12.062 4.639 -20.398 1.00 75.00 632 GLY A O 1
ATOM 5134 N N . LEU A 1 633 ? 13.782 6.081 -20.493 1.00 75.38 633 LEU A N 1
ATOM 5135 C CA . LEU A 1 633 ? 13.281 7.036 -19.519 1.00 75.38 633 LEU A CA 1
ATOM 5136 C C . LEU A 1 633 ? 12.863 8.315 -20.266 1.00 75.38 633 LEU A C 1
ATOM 5138 O O . LEU A 1 633 ? 13.710 9.067 -20.746 1.00 75.38 633 LEU A O 1
ATOM 5142 N N . LEU A 1 634 ? 11.555 8.521 -20.422 1.00 78.38 634 LEU A N 1
ATOM 5143 C CA . LEU A 1 634 ? 10.958 9.645 -21.142 1.00 78.38 634 LEU A CA 1
ATOM 5144 C C . LEU A 1 634 ? 11.094 10.935 -20.332 1.00 78.38 634 LEU A C 1
ATOM 5146 O O . LEU A 1 634 ? 10.619 11.006 -19.196 1.00 78.38 634 LEU A O 1
ATOM 5150 N N . LEU A 1 635 ? 11.706 11.957 -20.931 1.00 78.25 635 LEU A N 1
ATOM 5151 C CA . LEU A 1 635 ? 11.821 13.285 -20.333 1.00 78.25 635 LEU A CA 1
ATOM 5152 C C . LEU A 1 635 ? 10.597 14.165 -20.676 1.00 78.25 635 LEU A C 1
ATOM 5154 O O . LEU A 1 635 ? 9.957 13.932 -21.709 1.00 78.25 635 LEU A O 1
ATOM 5158 N N . PRO A 1 636 ? 10.279 15.181 -19.844 1.00 72.56 636 PRO A N 1
ATOM 5159 C CA . PRO A 1 636 ? 9.228 16.164 -20.134 1.00 72.56 636 PRO A CA 1
ATOM 5160 C C . PRO A 1 636 ? 9.455 16.874 -21.471 1.00 72.56 636 PRO A C 1
ATOM 5162 O O . PRO A 1 636 ? 10.577 16.919 -21.957 1.00 72.56 636 PRO A O 1
ATOM 5165 N N . MET A 1 637 ? 8.422 17.482 -22.059 1.00 66.88 637 MET A N 1
ATOM 5166 C CA . MET A 1 637 ? 8.575 18.188 -23.348 1.00 66.88 637 MET A CA 1
ATOM 5167 C C . MET A 1 637 ? 9.311 19.542 -23.241 1.00 66.88 637 MET A C 1
ATOM 5169 O O . MET A 1 637 ? 9.779 20.083 -24.240 1.00 66.88 637 MET A O 1
ATOM 5173 N N . ASP A 1 638 ? 9.399 20.109 -22.037 1.00 69.06 638 ASP A N 1
ATOM 5174 C CA . ASP A 1 638 ? 9.933 21.451 -21.784 1.00 69.06 638 ASP A CA 1
ATOM 5175 C C . ASP A 1 638 ? 11.448 21.522 -22.046 1.00 69.06 638 ASP A C 1
ATOM 5177 O O . ASP A 1 638 ? 12.277 21.165 -21.204 1.00 69.06 638 ASP A O 1
ATOM 5181 N N . GLU A 1 639 ? 11.817 21.977 -23.246 1.00 65.69 639 GLU A N 1
ATOM 5182 C CA . GLU A 1 639 ? 13.203 21.955 -23.704 1.00 65.69 639 GLU A CA 1
ATOM 5183 C C . GLU A 1 639 ? 14.128 22.832 -22.848 1.00 65.69 639 GLU A C 1
ATOM 5185 O O . GLU A 1 639 ? 15.296 22.485 -22.667 1.00 65.69 639 GLU A O 1
ATOM 5190 N N . SER A 1 640 ? 13.614 23.920 -22.273 1.00 63.97 640 SER A N 1
ATOM 5191 C CA . SER A 1 640 ? 14.381 24.810 -21.396 1.00 63.97 640 SER A CA 1
ATOM 5192 C C . SER A 1 640 ? 14.799 24.092 -20.115 1.00 63.97 640 SER A C 1
ATOM 5194 O O . SER A 1 640 ? 15.979 24.110 -19.765 1.00 63.97 640 SER A O 1
ATOM 5196 N N . LYS A 1 641 ? 13.870 23.368 -19.475 1.00 66.38 641 LYS A N 1
ATOM 5197 C CA . LYS A 1 641 ? 14.156 22.571 -18.268 1.00 66.38 641 LYS A CA 1
ATOM 5198 C C . LYS A 1 641 ? 15.085 21.402 -18.556 1.00 66.38 641 LYS A C 1
ATOM 5200 O O . LYS A 1 641 ? 15.984 21.113 -17.772 1.00 66.38 641 LYS A O 1
ATOM 5205 N N . ILE A 1 642 ? 14.904 20.751 -19.705 1.00 67.31 642 ILE A N 1
ATOM 5206 C CA . ILE A 1 642 ? 15.791 19.671 -20.138 1.00 67.31 642 ILE A CA 1
ATOM 5207 C C . ILE A 1 642 ? 17.209 20.210 -20.391 1.00 67.31 642 ILE A C 1
ATOM 5209 O O . ILE A 1 642 ? 18.183 19.607 -19.953 1.00 67.31 642 ILE A O 1
ATOM 5213 N N . ARG A 1 643 ? 17.351 21.358 -21.068 1.00 64.81 643 ARG A N 1
ATOM 5214 C CA . ARG A 1 643 ? 18.657 21.988 -21.335 1.00 64.81 643 ARG A CA 1
ATOM 5215 C C . ARG A 1 643 ? 19.341 22.468 -20.059 1.00 64.81 643 ARG A C 1
ATOM 5217 O O . ARG A 1 643 ? 20.554 22.324 -19.952 1.00 64.81 643 ARG A O 1
ATOM 5224 N N . GLU A 1 644 ? 18.585 22.985 -19.097 1.00 66.19 644 GLU A N 1
ATOM 5225 C CA . GLU A 1 644 ? 19.101 23.349 -17.777 1.00 66.19 644 GLU A CA 1
ATOM 5226 C C . GLU A 1 644 ? 19.601 22.113 -17.011 1.00 66.19 644 GLU A C 1
ATOM 5228 O O . GLU A 1 644 ? 20.723 22.119 -16.503 1.00 66.19 644 GLU A O 1
ATOM 5233 N N . ALA A 1 645 ? 18.841 21.014 -17.035 1.00 62.72 645 ALA A N 1
ATOM 5234 C CA . ALA A 1 645 ? 19.224 19.751 -16.404 1.00 62.72 645 ALA A CA 1
ATOM 5235 C C . ALA A 1 645 ? 20.419 19.044 -17.082 1.00 62.72 645 ALA A C 1
ATOM 5237 O O . ALA A 1 645 ? 21.140 18.306 -16.413 1.00 62.72 645 ALA A O 1
ATOM 5238 N N . ILE A 1 646 ? 20.652 19.275 -18.384 1.00 62.12 646 ILE A N 1
ATOM 5239 C CA . ILE A 1 646 ? 21.759 18.690 -19.181 1.00 62.12 646 ILE A CA 1
ATOM 5240 C C . ILE A 1 646 ? 22.943 19.667 -19.348 1.00 62.12 646 ILE A C 1
ATOM 5242 O O . ILE A 1 646 ? 23.908 19.383 -20.058 1.00 62.12 646 ILE A O 1
ATOM 5246 N N . LYS A 1 647 ? 22.923 20.834 -18.693 1.00 65.81 647 LYS A N 1
ATOM 5247 C CA . LYS A 1 647 ? 24.010 21.826 -18.798 1.00 65.81 647 LYS A CA 1
ATOM 5248 C C . LYS A 1 647 ? 25.376 21.253 -18.396 1.00 65.81 647 LYS A C 1
ATOM 5250 O O . LYS A 1 647 ? 26.409 21.677 -18.917 1.00 65.81 647 LYS A O 1
ATOM 5255 N N . ASN A 1 648 ? 25.370 20.267 -17.503 1.00 67.56 648 ASN A N 1
ATOM 5256 C CA . ASN A 1 648 ? 26.568 19.619 -17.005 1.00 67.56 648 ASN A CA 1
ATOM 5257 C C . ASN A 1 648 ? 26.547 18.116 -17.299 1.00 67.56 648 ASN A C 1
ATOM 5259 O O . ASN A 1 648 ? 25.505 17.472 -17.199 1.00 67.56 648 ASN A O 1
ATOM 5263 N N . ILE A 1 649 ? 27.713 17.563 -17.618 1.00 67.00 649 ILE A N 1
ATOM 5264 C CA . ILE A 1 649 ? 27.932 16.132 -17.828 1.00 67.00 649 ILE A CA 1
ATOM 5265 C C . ILE A 1 649 ? 28.705 15.591 -16.631 1.00 67.00 649 ILE A C 1
ATOM 5267 O O . ILE A 1 649 ? 29.650 16.217 -16.146 1.00 67.00 649 ILE A O 1
ATOM 5271 N N . SER A 1 650 ? 28.298 14.421 -16.152 1.00 67.25 650 SER A N 1
ATOM 5272 C CA . SER A 1 650 ? 28.949 13.742 -15.040 1.00 67.25 650 SER A CA 1
ATOM 5273 C C . SER A 1 650 ? 29.983 12.745 -15.580 1.00 67.25 650 SER A C 1
ATOM 5275 O O . SER A 1 650 ? 29.613 11.803 -16.285 1.00 67.25 650 SER A O 1
ATOM 5277 N N . ILE A 1 651 ? 31.261 12.950 -15.263 1.00 69.56 651 ILE A N 1
ATOM 5278 C CA . ILE A 1 651 ? 32.391 12.149 -15.762 1.00 69.56 651 ILE A CA 1
ATOM 5279 C C . ILE A 1 651 ? 33.182 11.614 -14.561 1.00 69.56 651 ILE A C 1
ATOM 5281 O O . ILE A 1 651 ? 33.381 12.363 -13.605 1.00 69.56 651 ILE A O 1
ATOM 5285 N N . PRO A 1 652 ? 33.646 10.356 -14.558 1.00 71.19 652 PRO A N 1
ATOM 5286 C CA . PRO A 1 652 ? 34.541 9.836 -13.533 1.00 71.19 652 PRO A CA 1
ATOM 5287 C C . PRO A 1 652 ? 35.725 10.771 -13.292 1.00 71.19 652 PRO A C 1
ATOM 5289 O O . PRO A 1 652 ? 36.296 11.312 -14.242 1.00 71.19 652 PRO A O 1
ATOM 5292 N N . LEU A 1 653 ? 36.090 10.984 -12.026 1.00 72.75 653 LEU A N 1
ATOM 5293 C CA . LEU A 1 653 ? 37.074 12.002 -11.650 1.00 72.75 653 LEU A CA 1
ATOM 5294 C C . LEU A 1 653 ? 38.428 11.825 -12.365 1.00 72.75 653 LEU A C 1
ATOM 5296 O O . LEU A 1 653 ? 39.043 12.821 -12.744 1.00 72.75 653 LEU A O 1
ATOM 5300 N N . HIS A 1 654 ? 38.867 10.583 -12.606 1.00 69.81 654 HIS A N 1
ATOM 5301 C CA . HIS A 1 654 ? 40.136 10.286 -13.287 1.00 69.81 654 HIS A CA 1
ATOM 5302 C C . HIS A 1 654 ? 40.146 10.714 -14.762 1.00 69.81 654 HIS A C 1
ATOM 5304 O O . HIS A 1 654 ? 41.171 11.169 -15.263 1.00 69.81 654 HIS A O 1
ATOM 5310 N N . GLU A 1 655 ? 39.007 10.612 -15.445 1.00 66.12 655 GLU A N 1
ATOM 5311 C CA . GLU A 1 655 ? 38.839 10.998 -16.851 1.00 66.12 655 GLU A CA 1
ATOM 5312 C C . GLU A 1 655 ? 38.429 12.461 -17.013 1.00 66.12 655 GLU A C 1
ATOM 5314 O O . GLU A 1 655 ? 38.812 13.111 -17.984 1.00 66.12 655 GLU A O 1
ATOM 5319 N N . GLY A 1 656 ? 37.640 12.983 -16.074 1.00 65.19 656 GLY A N 1
ATOM 5320 C CA . GLY A 1 656 ? 37.042 14.309 -16.153 1.00 65.19 656 GLY A CA 1
ATOM 5321 C C . GLY A 1 656 ? 37.969 15.446 -15.722 1.00 65.19 656 GLY A C 1
ATOM 5322 O O . GLY A 1 656 ? 37.739 16.592 -16.104 1.00 65.19 656 GLY A O 1
ATOM 5323 N N . PHE A 1 657 ? 39.052 15.147 -14.993 1.00 71.62 657 PHE A N 1
ATOM 5324 C CA . PHE A 1 657 ? 40.019 16.154 -14.538 1.00 71.62 657 PHE A CA 1
ATOM 5325 C C . PHE A 1 657 ? 40.637 16.957 -15.697 1.00 71.62 657 PHE A C 1
ATOM 5327 O O . PHE A 1 657 ? 40.888 18.153 -15.557 1.00 71.62 657 PHE A O 1
ATOM 5334 N N . LYS A 1 658 ? 40.807 16.344 -16.880 1.00 70.81 658 LYS A N 1
ATOM 5335 C CA . LYS A 1 658 ? 41.353 17.008 -18.082 1.00 70.81 658 LYS A CA 1
ATOM 5336 C C . LYS A 1 658 ? 40.510 18.188 -18.584 1.00 70.81 658 LYS A C 1
ATOM 5338 O O . LYS A 1 658 ? 41.030 19.033 -19.306 1.00 70.81 658 LYS A O 1
ATOM 5343 N N . TYR A 1 659 ? 39.232 18.252 -18.207 1.00 69.25 659 TYR A N 1
ATOM 5344 C CA . TYR A 1 659 ? 38.324 19.330 -18.602 1.00 69.25 659 TYR A CA 1
ATOM 5345 C C . TYR A 1 659 ? 38.277 20.484 -17.588 1.00 69.25 659 TYR A C 1
ATOM 5347 O O . TYR A 1 659 ? 37.710 21.532 -17.883 1.00 69.25 659 TYR A O 1
ATOM 5355 N N . ALA A 1 660 ? 38.905 20.340 -16.415 1.00 69.62 660 ALA A N 1
ATOM 5356 C CA . ALA A 1 660 ? 38.880 21.331 -15.341 1.00 69.62 660 ALA A CA 1
ATOM 5357 C C . ALA A 1 660 ? 39.894 22.479 -15.543 1.00 69.62 660 ALA A C 1
ATOM 5359 O O . ALA A 1 660 ? 40.662 22.815 -14.646 1.00 69.62 660 ALA A O 1
ATOM 5360 N N . THR A 1 661 ? 39.934 23.094 -16.728 1.00 70.19 661 THR A N 1
ATOM 5361 C CA . THR A 1 661 ? 40.983 24.069 -17.095 1.00 70.19 661 THR A CA 1
ATOM 5362 C C . THR A 1 661 ? 40.576 25.536 -16.927 1.00 70.19 661 THR A C 1
ATOM 5364 O O . THR A 1 661 ? 41.428 26.422 -16.979 1.00 70.19 661 THR A O 1
ATOM 5367 N N . ASN A 1 662 ? 39.281 25.825 -16.762 1.00 74.81 662 ASN A N 1
ATOM 5368 C CA . ASN A 1 662 ? 38.756 27.197 -16.769 1.00 74.81 662 ASN A CA 1
ATOM 5369 C C . ASN A 1 662 ? 38.738 27.853 -15.375 1.00 74.81 662 ASN A C 1
ATOM 5371 O O . ASN A 1 662 ? 37.981 27.420 -14.510 1.00 74.81 662 ASN A O 1
ATOM 5375 N N . ILE A 1 663 ? 39.504 28.938 -15.202 1.00 67.19 663 ILE A N 1
ATOM 5376 C CA . ILE A 1 663 ? 39.821 29.608 -13.920 1.00 67.19 663 ILE A CA 1
ATOM 5377 C C . ILE A 1 663 ? 38.589 30.184 -13.191 1.00 67.19 663 ILE A C 1
ATOM 5379 O O . ILE A 1 663 ? 38.587 30.311 -11.972 1.00 67.19 663 ILE A O 1
ATOM 5383 N N . ASN A 1 664 ? 37.512 30.494 -13.920 1.00 64.44 664 ASN A N 1
ATOM 5384 C CA . ASN A 1 664 ? 36.287 31.072 -13.344 1.00 64.44 664 ASN A CA 1
ATOM 5385 C C . ASN A 1 664 ? 35.172 30.040 -13.112 1.00 64.44 664 ASN A C 1
ATOM 5387 O O . ASN A 1 664 ? 34.035 30.414 -12.830 1.00 64.44 664 ASN A O 1
ATOM 5391 N N . THR A 1 665 ? 35.456 28.748 -13.293 1.00 72.56 665 THR A N 1
ATOM 5392 C CA . THR A 1 665 ? 34.463 27.677 -13.152 1.00 72.56 665 THR A CA 1
ATOM 5393 C C . THR A 1 665 ? 34.794 26.816 -11.940 1.00 72.56 665 THR A C 1
ATOM 5395 O O . THR A 1 665 ? 35.883 26.258 -11.846 1.00 72.56 665 THR A O 1
ATOM 5398 N N . ALA A 1 666 ? 33.838 26.695 -11.024 1.00 78.06 666 ALA A N 1
ATOM 5399 C CA . ALA A 1 666 ? 33.888 25.734 -9.932 1.00 78.06 666 ALA A CA 1
ATOM 5400 C C . ALA A 1 666 ? 33.350 24.389 -10.430 1.00 78.06 666 ALA A C 1
ATOM 5402 O O . ALA A 1 666 ? 32.202 24.330 -10.870 1.00 78.06 666 ALA A O 1
ATOM 5403 N N . TYR A 1 667 ? 34.154 23.327 -10.367 1.00 80.06 667 TYR A N 1
ATOM 5404 C CA . TYR A 1 667 ? 33.740 21.990 -10.797 1.00 80.06 667 TYR A CA 1
ATOM 5405 C C . TYR A 1 667 ? 33.336 21.165 -9.572 1.00 80.06 667 TYR A C 1
ATOM 5407 O O . TYR A 1 667 ? 34.203 20.811 -8.768 1.00 80.06 667 TYR A O 1
ATOM 5415 N N . PRO A 1 668 ? 32.041 20.861 -9.381 1.00 79.75 668 PRO A N 1
ATOM 5416 C CA . PRO A 1 668 ? 31.612 20.035 -8.268 1.00 79.75 668 PRO A CA 1
ATOM 5417 C C . PRO A 1 668 ? 32.030 18.578 -8.482 1.00 79.75 668 PRO A C 1
ATOM 5419 O O . PRO A 1 668 ? 31.889 18.026 -9.572 1.00 79.75 668 PRO A O 1
ATOM 5422 N N . ILE A 1 669 ? 32.506 17.948 -7.414 1.00 80.00 669 ILE A N 1
ATOM 5423 C CA . ILE A 1 669 ? 32.811 16.523 -7.322 1.00 80.00 669 ILE A CA 1
ATOM 5424 C C . ILE A 1 669 ? 31.780 15.899 -6.374 1.00 80.00 669 ILE A C 1
ATOM 5426 O O . ILE A 1 669 ? 31.673 16.290 -5.208 1.00 80.00 669 ILE A O 1
ATOM 5430 N N . ALA A 1 670 ? 31.009 14.942 -6.883 1.00 73.25 670 ALA A N 1
ATOM 5431 C CA . ALA A 1 670 ? 29.876 14.319 -6.202 1.00 73.25 670 ALA A CA 1
ATOM 5432 C C . ALA A 1 670 ? 29.943 12.781 -6.278 1.00 73.25 670 ALA A C 1
ATOM 5434 O O . ALA A 1 670 ? 30.803 12.214 -6.948 1.00 73.25 670 ALA A O 1
ATOM 5435 N N . GLY A 1 671 ? 29.023 12.094 -5.591 1.00 64.62 671 GLY A N 1
ATOM 5436 C CA . GLY A 1 671 ? 28.880 10.628 -5.656 1.00 64.62 671 GLY A CA 1
ATOM 5437 C C . GLY A 1 671 ? 29.360 9.852 -4.424 1.00 64.62 671 GLY A C 1
ATOM 5438 O O . GLY A 1 671 ? 29.166 8.645 -4.371 1.00 64.62 671 GLY A O 1
ATOM 5439 N N . ILE A 1 672 ? 29.909 10.535 -3.412 1.00 71.12 672 ILE A N 1
ATOM 5440 C CA . ILE A 1 672 ? 30.561 9.910 -2.239 1.00 71.12 672 ILE A CA 1
ATOM 5441 C C . ILE A 1 672 ? 29.940 10.287 -0.881 1.00 71.12 672 ILE A C 1
ATOM 5443 O O . ILE A 1 672 ? 30.487 9.965 0.175 1.00 71.12 672 ILE A O 1
ATOM 5447 N N . GLY A 1 673 ? 28.781 10.954 -0.888 1.00 64.69 673 GLY A N 1
ATOM 5448 C CA . GLY A 1 673 ? 28.061 11.408 0.313 1.00 64.69 673 GLY A CA 1
ATOM 5449 C C . GLY A 1 673 ? 28.541 12.754 0.876 1.00 64.69 673 GLY A C 1
ATOM 5450 O O . GLY A 1 673 ? 27.750 13.466 1.481 1.00 64.69 673 GLY A O 1
ATOM 5451 N N . VAL A 1 674 ? 29.788 13.148 0.602 1.00 77.88 674 VAL A N 1
ATOM 5452 C CA . VAL A 1 674 ? 30.333 14.495 0.848 1.00 77.88 674 VAL A CA 1
ATOM 5453 C C . VAL A 1 674 ? 30.634 15.144 -0.503 1.00 77.88 674 VAL A C 1
ATOM 5455 O O . VAL A 1 674 ? 31.169 14.493 -1.396 1.00 77.88 674 VAL A O 1
ATOM 5458 N N . ASN A 1 675 ? 30.277 16.419 -0.669 1.00 80.56 675 ASN A N 1
ATOM 5459 C CA . ASN A 1 675 ? 30.459 17.120 -1.942 1.00 80.56 675 ASN A CA 1
ATOM 5460 C C . ASN A 1 675 ? 31.730 17.961 -1.862 1.00 80.56 675 ASN A C 1
ATOM 5462 O O . ASN A 1 675 ? 31.875 18.756 -0.931 1.00 80.56 675 ASN A O 1
ATOM 5466 N N . PHE A 1 676 ? 32.610 17.810 -2.846 1.00 83.75 676 PHE A N 1
ATOM 5467 C CA . PHE A 1 676 ? 33.824 18.611 -2.986 1.00 83.75 676 PHE A CA 1
ATOM 5468 C C . PHE A 1 676 ? 33.691 19.551 -4.186 1.00 83.75 676 PHE A C 1
ATOM 5470 O O . PHE A 1 676 ? 32.840 19.359 -5.053 1.00 83.75 676 PHE A O 1
ATOM 5477 N N . VAL A 1 677 ? 34.528 20.578 -4.246 1.00 85.00 677 VAL A N 1
ATOM 5478 C CA . VAL A 1 677 ? 34.591 21.536 -5.348 1.00 85.00 677 VAL A CA 1
ATOM 5479 C C . VAL A 1 677 ? 36.047 21.710 -5.752 1.00 85.00 677 VAL A C 1
ATOM 5481 O O . VAL A 1 677 ? 36.901 21.978 -4.912 1.00 85.00 677 VAL A O 1
ATOM 5484 N N . LEU A 1 678 ? 36.327 21.556 -7.042 1.00 83.81 678 LEU A N 1
ATOM 5485 C CA . LEU A 1 678 ? 37.634 21.792 -7.641 1.00 83.81 678 LEU A CA 1
ATOM 5486 C C . LEU A 1 678 ? 37.646 23.174 -8.304 1.00 83.81 678 LEU A C 1
ATOM 5488 O O . LEU A 1 678 ? 36.826 23.462 -9.178 1.00 83.81 678 LEU A O 1
ATOM 5492 N N . LEU A 1 679 ? 38.590 24.017 -7.892 1.00 84.12 679 LEU A N 1
ATOM 5493 C CA . LEU A 1 679 ? 38.785 25.377 -8.387 1.00 84.12 679 LEU A CA 1
ATOM 5494 C C . LEU A 1 679 ? 40.178 25.505 -9.019 1.00 84.12 679 LEU A C 1
ATOM 5496 O O . LEU A 1 679 ? 41.178 25.458 -8.298 1.00 84.12 679 LEU A O 1
ATOM 5500 N N . PRO A 1 680 ? 40.284 25.658 -10.348 1.00 82.06 680 PRO A N 1
ATOM 5501 C CA . PRO A 1 680 ? 41.547 25.987 -10.991 1.00 82.06 680 PRO A CA 1
ATOM 5502 C C . PRO A 1 680 ? 41.872 27.479 -10.803 1.00 82.06 680 PRO A C 1
ATOM 5504 O O . PRO A 1 680 ? 41.063 28.354 -11.089 1.00 82.06 680 PRO A O 1
ATOM 5507 N N . CYS A 1 681 ? 43.086 27.783 -10.362 1.00 76.75 681 CYS A N 1
ATOM 5508 C CA . CYS A 1 681 ? 43.586 29.125 -10.089 1.00 76.75 681 CYS A CA 1
ATOM 5509 C C . CYS A 1 681 ? 44.914 29.352 -10.823 1.00 76.75 681 CYS A C 1
ATOM 5511 O O . CYS A 1 681 ? 45.753 28.454 -10.912 1.00 76.75 681 CYS A O 1
ATOM 5513 N N . ARG A 1 682 ? 45.147 30.571 -11.320 1.00 73.12 682 ARG A N 1
ATOM 5514 C CA . ARG A 1 682 ? 46.413 30.932 -11.975 1.00 73.12 682 ARG A CA 1
ATOM 5515 C C . ARG A 1 682 ? 47.396 31.488 -10.950 1.00 73.12 682 ARG A C 1
ATOM 5517 O O . ARG A 1 682 ? 47.077 32.449 -10.254 1.00 73.12 682 ARG A O 1
ATOM 5524 N N . ALA A 1 683 ? 48.578 30.888 -10.856 1.00 66.06 683 ALA A N 1
ATOM 5525 C CA . ALA A 1 683 ? 49.656 31.404 -10.021 1.00 66.06 683 ALA A CA 1
ATOM 5526 C C . ALA A 1 683 ? 50.430 32.530 -10.738 1.00 66.06 683 ALA A C 1
ATOM 5528 O O . ALA A 1 683 ? 50.286 32.750 -11.944 1.00 66.06 683 ALA A O 1
ATOM 5529 N N . THR A 1 684 ? 51.249 33.266 -9.984 1.00 62.44 684 THR A N 1
ATOM 5530 C CA . THR A 1 684 ? 52.045 34.419 -10.453 1.00 62.44 684 THR A CA 1
ATOM 5531 C C . THR A 1 684 ? 53.042 34.077 -11.570 1.00 62.44 684 THR A C 1
ATOM 5533 O O . THR A 1 684 ? 53.489 34.965 -12.288 1.00 62.44 684 THR A O 1
ATOM 5536 N N . ASP A 1 685 ? 53.342 32.792 -11.752 1.00 60.72 685 ASP A N 1
ATOM 5537 C CA . ASP A 1 685 ? 54.242 32.196 -12.747 1.00 60.72 685 ASP A CA 1
ATOM 5538 C C . ASP A 1 685 ? 53.523 31.736 -14.040 1.00 60.72 685 ASP A C 1
ATOM 5540 O O . ASP A 1 685 ? 54.129 31.100 -14.896 1.00 60.72 685 ASP A O 1
ATOM 5544 N N . SER A 1 686 ? 52.231 32.054 -14.209 1.00 59.84 686 SER A N 1
ATOM 5545 C CA . SER A 1 686 ? 51.360 31.548 -15.288 1.00 59.84 686 SER A CA 1
ATOM 5546 C C . SER A 1 686 ? 51.079 30.037 -15.280 1.00 59.84 686 SER A C 1
ATOM 5548 O O . SER A 1 686 ? 50.422 29.559 -16.206 1.00 59.84 686 SER A O 1
ATOM 5550 N N . SER A 1 687 ? 51.479 29.296 -14.240 1.00 67.94 687 SER A N 1
ATOM 5551 C CA . SER A 1 687 ? 51.113 27.884 -14.066 1.00 67.94 687 SER A CA 1
ATOM 5552 C C . SER A 1 687 ? 49.689 27.726 -13.506 1.00 67.94 687 SER A C 1
ATOM 5554 O O . SER A 1 687 ? 49.217 28.547 -12.709 1.00 67.94 687 SER A O 1
ATOM 5556 N N . LEU A 1 688 ? 48.981 26.676 -13.939 1.00 77.06 688 LEU A N 1
ATOM 5557 C CA . LEU A 1 688 ? 47.645 26.334 -13.441 1.00 77.06 688 LEU A CA 1
ATOM 5558 C C . LEU A 1 688 ? 47.776 25.499 -12.157 1.00 77.06 688 LEU A C 1
ATOM 5560 O O . LEU A 1 688 ? 48.420 24.448 -12.159 1.00 77.06 688 LEU A O 1
ATOM 5564 N N . ARG A 1 689 ? 47.168 25.962 -11.064 1.00 81.75 689 ARG A N 1
ATOM 5565 C CA . ARG A 1 689 ? 47.103 25.258 -9.773 1.00 81.75 689 ARG A CA 1
ATOM 5566 C C . ARG A 1 689 ? 45.653 24.998 -9.393 1.00 81.75 689 ARG A C 1
ATOM 5568 O O . ARG A 1 689 ? 44.762 25.672 -9.888 1.00 81.75 689 ARG A O 1
ATOM 5575 N N . TYR A 1 690 ? 45.414 24.047 -8.505 1.00 83.44 690 TYR A N 1
ATOM 5576 C CA . TYR A 1 690 ? 44.079 23.612 -8.117 1.00 83.44 690 TYR A CA 1
ATOM 5577 C C . TYR A 1 690 ? 43.877 23.769 -6.614 1.00 83.44 690 TYR A C 1
ATOM 5579 O O . TYR A 1 690 ? 44.769 23.466 -5.821 1.00 83.44 690 TYR A O 1
ATOM 5587 N N . VAL A 1 691 ? 42.693 24.235 -6.233 1.00 85.12 691 VAL A N 1
ATOM 5588 C CA . VAL A 1 691 ? 42.208 24.264 -4.853 1.00 85.12 691 VAL A CA 1
ATOM 5589 C C . VAL A 1 691 ? 41.013 23.326 -4.770 1.00 85.12 691 VAL A C 1
ATOM 5591 O O . VAL A 1 691 ? 40.077 23.448 -5.559 1.00 85.12 691 VAL A O 1
ATOM 5594 N N . VAL A 1 692 ? 41.049 22.379 -3.836 1.00 84.06 692 VAL A N 1
ATOM 5595 C CA . VAL A 1 692 ? 39.919 21.496 -3.538 1.00 84.06 692 VAL A CA 1
ATOM 5596 C C . VAL A 1 692 ? 39.276 21.984 -2.247 1.00 84.06 692 VAL A C 1
ATOM 5598 O O . VAL A 1 692 ? 39.952 22.082 -1.224 1.00 84.06 692 VAL A O 1
ATOM 5601 N N . SER A 1 693 ? 37.983 22.292 -2.276 1.00 85.44 693 SER A N 1
ATOM 5602 C CA . SER A 1 693 ? 37.214 22.679 -1.090 1.00 85.44 693 SER A CA 1
ATOM 5603 C C . SER A 1 693 ? 36.058 21.721 -0.826 1.00 85.44 693 SER A C 1
ATOM 5605 O O . SER A 1 693 ? 35.559 21.053 -1.730 1.00 85.44 693 SER A O 1
ATOM 5607 N N . VAL A 1 694 ? 35.650 21.614 0.435 1.00 84.75 694 VAL A N 1
ATOM 5608 C CA . VAL A 1 694 ? 34.461 20.859 0.849 1.00 84.75 694 VAL A CA 1
ATOM 5609 C C . VAL A 1 694 ? 33.262 21.799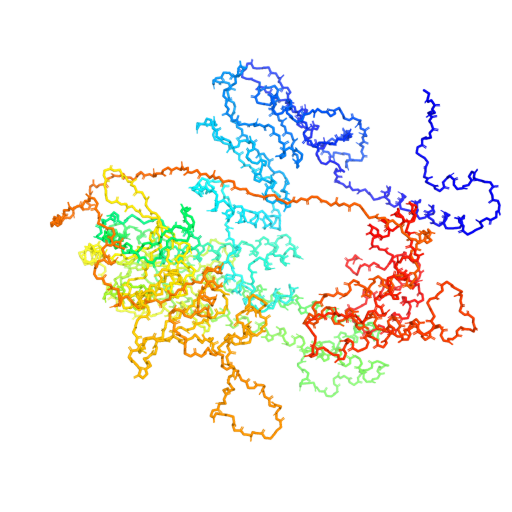 0.820 1.00 84.75 694 VAL A C 1
ATOM 5611 O O . VAL A 1 694 ? 33.358 22.945 1.256 1.00 84.75 694 VAL A O 1
ATOM 5614 N N . SER A 1 695 ? 32.121 21.326 0.319 1.00 82.44 695 SER A N 1
ATOM 5615 C CA . SER A 1 695 ? 30.877 22.093 0.367 1.00 82.44 695 SER A CA 1
ATOM 5616 C C . SER A 1 695 ? 30.467 22.358 1.817 1.00 82.44 695 SER A C 1
ATOM 5618 O O . SER A 1 695 ? 30.357 21.424 2.611 1.00 82.44 695 SER A O 1
ATOM 5620 N N . ASP A 1 696 ? 30.171 23.618 2.139 1.00 79.56 696 ASP A N 1
ATOM 5621 C CA . ASP A 1 696 ? 29.858 24.081 3.499 1.00 79.56 696 ASP A CA 1
ATOM 5622 C C . ASP A 1 696 ? 28.718 23.297 4.174 1.00 79.56 696 ASP A C 1
ATOM 5624 O O . ASP A 1 696 ? 28.729 23.058 5.384 1.00 79.56 696 ASP A O 1
ATOM 5628 N N . ASN A 1 697 ? 27.746 22.831 3.384 1.00 77.56 697 ASN A N 1
ATOM 5629 C CA . ASN A 1 697 ? 26.626 22.026 3.874 1.00 77.56 697 ASN A CA 1
ATOM 5630 C C . ASN A 1 697 ? 27.065 20.644 4.388 1.00 77.56 697 ASN A C 1
ATOM 5632 O O . ASN A 1 697 ? 26.387 20.075 5.241 1.00 77.56 697 ASN A O 1
ATOM 5636 N N . HIS A 1 698 ? 28.190 20.119 3.895 1.00 79.81 698 HIS A N 1
ATOM 5637 C CA . HIS A 1 698 ? 28.716 18.790 4.215 1.00 79.81 698 HIS A CA 1
ATOM 5638 C C . HIS A 1 698 ? 29.981 18.842 5.097 1.00 79.81 698 HIS A C 1
ATOM 5640 O O . HIS A 1 698 ? 30.568 17.796 5.378 1.00 79.81 698 HIS A O 1
ATOM 5646 N N . SER A 1 699 ? 30.388 20.017 5.606 1.00 79.31 699 SER A N 1
ATOM 5647 C CA . SER A 1 699 ? 31.579 20.159 6.467 1.00 79.31 699 SER A CA 1
ATOM 5648 C C . SER A 1 699 ? 31.534 19.272 7.717 1.00 79.31 699 SER A C 1
ATOM 5650 O O . SER A 1 699 ? 32.535 18.671 8.095 1.00 79.31 699 SER A O 1
ATOM 5652 N N . LYS A 1 700 ? 30.359 19.127 8.347 1.00 77.75 700 LYS A N 1
ATOM 5653 C CA . LYS A 1 700 ? 30.190 18.274 9.540 1.00 77.75 700 LYS A CA 1
ATOM 5654 C C . LYS A 1 700 ? 30.252 16.783 9.222 1.00 77.75 700 LYS A C 1
ATOM 5656 O O . LYS A 1 700 ? 30.648 16.000 10.082 1.00 77.75 700 LYS A O 1
ATOM 5661 N N . ASP A 1 701 ? 29.837 16.400 8.020 1.00 79.62 701 ASP A N 1
ATOM 5662 C CA . ASP A 1 701 ? 29.872 15.010 7.573 1.00 79.62 701 ASP A CA 1
ATOM 5663 C C . ASP A 1 701 ? 31.307 14.623 7.192 1.00 79.62 701 ASP A C 1
ATOM 5665 O O . ASP A 1 701 ? 31.771 13.554 7.581 1.00 79.62 701 ASP A O 1
ATOM 5669 N N . PHE A 1 702 ? 32.066 15.545 6.589 1.00 80.75 702 PHE A N 1
ATOM 5670 C CA . PHE A 1 702 ? 33.506 15.403 6.336 1.00 80.75 702 PHE A CA 1
ATOM 5671 C C . PHE A 1 702 ? 34.349 15.254 7.622 1.00 80.75 702 PHE A C 1
ATOM 5673 O O . PHE A 1 702 ? 35.304 14.472 7.660 1.00 80.75 702 PHE A O 1
ATOM 5680 N N . GLU A 1 703 ? 33.985 15.959 8.701 1.00 78.25 703 GLU A N 1
ATOM 5681 C CA . GLU A 1 703 ? 34.627 15.820 10.022 1.00 78.25 703 GLU A CA 1
ATOM 5682 C C . GLU A 1 703 ? 34.365 14.455 10.684 1.00 78.25 703 GLU A C 1
ATOM 5684 O O . GLU A 1 703 ? 35.192 13.976 11.458 1.00 78.25 703 GLU A O 1
ATOM 5689 N N . ARG A 1 704 ? 33.205 13.840 10.421 1.00 78.94 704 ARG A N 1
ATOM 5690 C CA . ARG A 1 704 ? 32.756 12.605 11.091 1.00 78.94 704 ARG A CA 1
ATOM 5691 C C . ARG A 1 704 ? 33.103 11.336 10.324 1.00 78.94 704 ARG A C 1
ATOM 5693 O O . ARG A 1 704 ? 33.229 10.276 10.938 1.00 78.94 704 ARG A O 1
ATOM 5700 N N . ASP A 1 705 ? 33.189 11.426 9.003 1.00 78.12 705 ASP A N 1
ATOM 5701 C CA . ASP A 1 705 ? 33.365 10.271 8.134 1.00 78.12 705 ASP A CA 1
ATOM 5702 C C . ASP A 1 705 ? 34.831 9.820 8.091 1.00 78.12 705 ASP A C 1
ATOM 5704 O O . ASP A 1 705 ? 35.703 10.510 7.559 1.00 78.12 705 ASP A O 1
ATOM 5708 N N . LYS A 1 706 ? 35.086 8.625 8.640 1.00 79.00 706 LYS A N 1
ATOM 5709 C CA . LYS A 1 706 ? 36.421 8.014 8.743 1.00 79.00 706 LYS A CA 1
ATOM 5710 C C . LYS A 1 706 ? 37.069 7.716 7.389 1.00 79.00 706 LYS A C 1
ATOM 5712 O O . LYS A 1 706 ? 38.276 7.522 7.320 1.00 79.00 706 LYS A O 1
ATOM 5717 N N . ARG A 1 707 ? 36.290 7.687 6.300 1.00 77.69 707 ARG A N 1
ATOM 5718 C CA . ARG A 1 707 ? 36.807 7.438 4.943 1.00 77.69 707 ARG A CA 1
ATOM 5719 C C . ARG A 1 707 ? 37.772 8.526 4.470 1.00 77.69 707 ARG A C 1
ATOM 5721 O O . ARG A 1 707 ? 38.609 8.255 3.622 1.00 77.69 707 ARG A O 1
ATOM 5728 N N . PHE A 1 708 ? 37.675 9.737 5.019 1.00 80.38 708 PHE A N 1
ATOM 5729 C CA . PHE A 1 708 ? 38.509 10.873 4.618 1.00 80.38 708 PHE A CA 1
ATOM 5730 C C . PHE A 1 708 ? 39.705 11.124 5.547 1.00 80.38 708 PHE A C 1
ATOM 5732 O O . PHE A 1 708 ? 40.391 12.129 5.370 1.00 80.38 708 PHE A O 1
ATOM 5739 N N . ASP A 1 709 ? 39.970 10.248 6.524 1.00 79.62 709 ASP A N 1
ATOM 5740 C CA . ASP A 1 709 ? 41.030 10.435 7.528 1.00 79.62 709 ASP A CA 1
ATOM 5741 C C . ASP A 1 709 ? 42.414 10.640 6.882 1.00 79.62 709 ASP A C 1
ATOM 5743 O O . ASP A 1 709 ? 43.150 11.540 7.290 1.00 79.62 709 ASP A O 1
ATOM 5747 N N . ASP A 1 710 ? 42.706 9.894 5.812 1.00 75.62 710 ASP A N 1
ATOM 5748 C CA . ASP A 1 710 ? 43.985 9.934 5.090 1.00 75.62 710 ASP A CA 1
ATOM 5749 C C . ASP A 1 710 ? 44.234 11.268 4.368 1.00 75.62 710 ASP A C 1
ATOM 5751 O O . ASP A 1 710 ? 45.376 11.707 4.239 1.00 75.62 710 ASP A O 1
ATOM 5755 N N . ILE A 1 711 ? 43.168 11.943 3.921 1.00 82.25 711 ILE A N 1
ATOM 5756 C CA . ILE A 1 711 ? 43.257 13.216 3.188 1.00 82.25 711 ILE A CA 1
ATOM 5757 C C . ILE A 1 711 ? 42.942 14.433 4.062 1.00 82.25 711 ILE A C 1
ATOM 5759 O O . ILE A 1 711 ? 43.260 15.555 3.673 1.00 82.25 711 ILE A O 1
ATOM 5763 N N . ARG A 1 712 ? 42.338 14.256 5.247 1.00 82.19 712 ARG A N 1
ATOM 5764 C CA . ARG A 1 712 ? 41.864 15.367 6.097 1.00 82.19 712 ARG A CA 1
ATOM 5765 C C . ARG A 1 712 ? 42.997 16.281 6.563 1.00 82.19 712 ARG A C 1
ATOM 5767 O O . ARG A 1 712 ? 42.788 17.483 6.698 1.00 82.19 712 ARG A O 1
ATOM 5774 N N . SER A 1 713 ? 44.194 15.735 6.761 1.00 79.81 713 SER A N 1
ATOM 5775 C CA . SER A 1 713 ? 45.397 16.493 7.135 1.00 79.81 713 SER A CA 1
ATOM 5776 C C . SER A 1 713 ? 45.842 17.510 6.070 1.00 79.81 713 SER A C 1
ATOM 5778 O O . SER A 1 713 ? 46.587 18.434 6.389 1.00 79.81 713 SER A O 1
ATOM 5780 N N . LEU A 1 714 ? 45.362 17.375 4.827 1.00 80.81 714 LEU A N 1
ATOM 5781 C CA . LEU A 1 714 ? 45.683 18.250 3.694 1.00 80.81 714 LEU A CA 1
ATOM 5782 C C . LEU A 1 714 ? 44.716 19.444 3.551 1.00 80.81 714 LEU A C 1
ATOM 5784 O O . LEU A 1 714 ? 44.959 20.327 2.724 1.00 80.81 714 LEU A O 1
ATOM 5788 N N . PHE A 1 715 ? 43.634 19.495 4.342 1.00 84.31 715 PHE A N 1
ATOM 5789 C CA . PHE A 1 715 ? 42.629 20.564 4.312 1.00 84.31 715 PHE A CA 1
ATOM 5790 C C . PHE A 1 715 ? 42.802 21.542 5.481 1.00 84.31 715 PHE A C 1
ATOM 5792 O O . PHE A 1 715 ? 42.890 21.157 6.645 1.00 84.31 715 PHE A O 1
ATOM 5799 N N . ILE A 1 716 ? 42.780 22.836 5.172 1.00 84.25 716 ILE A N 1
ATOM 5800 C CA . ILE A 1 716 ? 42.847 23.946 6.122 1.00 84.25 716 ILE A CA 1
ATOM 5801 C C . ILE A 1 716 ? 41.417 24.408 6.424 1.00 84.25 716 ILE A C 1
ATOM 5803 O O . ILE A 1 716 ? 40.671 24.766 5.513 1.00 84.25 716 ILE A O 1
ATOM 5807 N N . GLY A 1 717 ? 41.035 24.391 7.704 1.00 81.50 717 GLY A N 1
ATOM 5808 C CA . GLY A 1 717 ? 39.721 24.831 8.176 1.00 81.50 717 GLY A CA 1
ATOM 5809 C C . GLY A 1 717 ? 39.701 26.311 8.572 1.00 81.50 717 GLY A C 1
ATOM 5810 O O . GLY A 1 717 ? 40.451 26.716 9.459 1.00 81.50 717 GLY A O 1
ATOM 5811 N N . SER A 1 718 ? 38.817 27.112 7.977 1.00 81.56 718 SER A N 1
ATOM 5812 C CA . SER A 1 718 ? 38.568 28.513 8.354 1.00 81.56 718 SER A CA 1
ATOM 5813 C C . SER A 1 718 ? 37.125 28.715 8.841 1.00 81.56 718 SER A C 1
ATOM 5815 O O . SER A 1 718 ? 36.200 28.247 8.177 1.00 81.56 718 SER A O 1
ATOM 5817 N N . PRO A 1 719 ? 36.883 29.402 9.973 1.00 76.88 719 PRO A N 1
ATOM 5818 C CA . PRO A 1 719 ? 35.532 29.603 10.497 1.00 76.88 719 PRO A CA 1
ATOM 5819 C C . PRO A 1 719 ? 34.737 30.609 9.649 1.00 76.88 719 PRO A C 1
ATOM 5821 O O . PRO A 1 719 ? 35.212 31.713 9.386 1.00 76.88 719 PRO A O 1
ATOM 5824 N N . ILE A 1 720 ? 33.506 30.254 9.278 1.00 72.25 720 ILE A N 1
ATOM 5825 C CA . ILE A 1 720 ? 32.552 31.137 8.597 1.00 72.25 720 ILE A CA 1
ATOM 5826 C C . ILE A 1 720 ? 31.703 31.845 9.659 1.00 72.25 720 ILE A C 1
ATOM 5828 O O . ILE A 1 720 ? 31.004 31.197 10.443 1.00 72.25 720 ILE A O 1
ATOM 5832 N N . SER A 1 721 ? 31.746 33.178 9.686 1.00 59.03 721 SER A N 1
ATOM 5833 C CA . SER A 1 721 ? 30.843 34.008 10.489 1.00 59.03 721 SER A CA 1
ATOM 5834 C C . SER A 1 721 ? 29.689 34.530 9.628 1.00 59.03 721 SER A C 1
ATOM 5836 O O . SER A 1 721 ? 29.895 35.022 8.519 1.00 59.03 721 SER A O 1
ATOM 5838 N N . SER A 1 722 ? 28.455 34.426 10.128 1.00 55.44 722 SER A N 1
ATOM 5839 C CA . SER A 1 722 ? 27.285 34.985 9.444 1.00 55.44 722 SER A CA 1
ATOM 5840 C C . SER A 1 722 ? 27.140 36.474 9.760 1.00 55.44 722 SER A C 1
ATOM 5842 O O . SER A 1 722 ? 27.257 36.888 10.912 1.00 55.44 722 SER A O 1
ATOM 5844 N N . ILE A 1 723 ? 26.789 37.286 8.758 1.00 53.22 723 ILE A N 1
ATOM 5845 C CA . ILE A 1 723 ? 26.449 38.715 8.928 1.00 53.22 723 ILE A CA 1
ATOM 5846 C C . ILE A 1 723 ? 25.195 38.884 9.822 1.00 53.22 723 ILE A C 1
ATOM 5848 O O . ILE A 1 723 ? 24.968 39.945 10.405 1.00 53.22 723 ILE A O 1
ATOM 5852 N N . TYR A 1 724 ? 24.399 37.818 9.982 1.00 51.22 724 TYR A N 1
ATOM 5853 C CA . TYR A 1 724 ? 23.196 37.773 10.818 1.00 51.22 724 TYR A CA 1
ATOM 5854 C C . TYR A 1 724 ? 23.443 37.313 12.263 1.00 51.22 724 TYR A C 1
ATOM 5856 O O . TYR A 1 724 ? 22.493 37.286 13.045 1.00 51.22 724 TYR A O 1
ATOM 5864 N N . ASP A 1 725 ? 24.686 37.013 12.661 1.00 51.91 725 ASP A N 1
ATOM 5865 C CA . ASP A 1 725 ? 25.039 36.728 14.061 1.00 51.91 725 ASP A CA 1
ATOM 5866 C C . ASP A 1 725 ? 25.092 38.029 14.893 1.00 51.91 725 ASP A C 1
ATOM 5868 O O . ASP A 1 725 ? 26.111 38.401 15.481 1.00 51.91 725 ASP A O 1
ATOM 5872 N N . LYS A 1 726 ? 23.976 38.767 14.952 1.00 49.72 726 LYS A N 1
ATOM 5873 C CA . LYS A 1 726 ? 23.799 39.834 15.943 1.00 49.72 726 LYS A CA 1
ATOM 5874 C C . LYS A 1 726 ? 23.529 39.196 17.307 1.00 49.72 726 LYS A C 1
ATOM 5876 O O . LYS A 1 726 ? 22.679 38.325 17.449 1.00 49.72 726 LYS A O 1
ATOM 5881 N N . LYS A 1 727 ? 24.285 39.642 18.315 1.00 52.12 727 LYS A N 1
ATOM 5882 C CA . LYS A 1 727 ? 24.196 39.192 19.711 1.00 52.12 727 LYS A CA 1
ATOM 5883 C C . LYS A 1 727 ? 22.810 39.500 20.297 1.00 52.12 727 LYS A C 1
ATOM 5885 O O . LYS A 1 727 ? 22.592 40.609 20.774 1.00 52.12 727 LYS A O 1
ATOM 5890 N N . GLU A 1 728 ? 21.914 38.521 20.331 1.00 50.84 728 GLU A N 1
ATOM 5891 C CA . GLU A 1 728 ? 20.802 38.526 21.288 1.00 50.84 728 GLU A CA 1
ATOM 5892 C C . GLU A 1 728 ? 21.286 37.911 22.616 1.00 50.84 728 GLU A C 1
ATOM 5894 O O . GLU A 1 728 ? 21.822 36.796 22.617 1.00 50.84 728 GLU A O 1
ATOM 5899 N N . PRO A 1 729 ? 21.166 38.613 23.756 1.00 43.34 729 PRO A N 1
ATOM 5900 C CA . PRO A 1 729 ? 21.592 38.083 25.046 1.00 43.34 729 PRO A CA 1
ATOM 5901 C C . PRO A 1 729 ? 20.646 36.958 25.497 1.00 43.34 729 PRO A C 1
ATOM 5903 O O . PRO A 1 729 ? 19.463 37.197 25.714 1.00 43.34 729 PRO A O 1
ATOM 5906 N N . GLY A 1 730 ? 21.168 35.733 25.652 1.00 56.22 730 GLY A N 1
ATOM 5907 C CA . GLY A 1 730 ? 20.447 34.619 26.290 1.00 56.22 730 GLY A CA 1
ATOM 5908 C C . GLY A 1 730 ? 20.397 33.283 25.537 1.00 56.22 730 GLY A C 1
ATOM 5909 O O . GLY A 1 730 ? 19.813 32.338 26.059 1.00 56.22 730 GLY A O 1
ATOM 5910 N N . LYS A 1 731 ? 21.003 33.150 24.347 1.00 50.75 731 LYS A N 1
ATOM 5911 C CA . LYS A 1 731 ? 21.152 31.850 23.658 1.00 50.75 731 LYS A CA 1
ATOM 5912 C C . LYS A 1 731 ? 22.622 31.467 23.491 1.00 50.75 731 LYS A C 1
ATOM 5914 O O . LYS A 1 731 ? 23.438 32.290 23.080 1.00 50.75 731 LYS A O 1
ATOM 5919 N N . ASP A 1 732 ? 22.939 30.208 23.793 1.00 49.69 732 ASP A N 1
ATOM 5920 C CA . ASP A 1 732 ? 24.272 29.627 23.621 1.00 49.69 732 ASP A CA 1
ATOM 5921 C C . ASP A 1 732 ? 24.787 29.801 22.185 1.00 49.69 732 ASP A C 1
ATOM 5923 O O . ASP A 1 732 ? 24.062 29.583 21.208 1.00 49.69 732 ASP A O 1
ATOM 5927 N N . LYS A 1 733 ? 26.068 30.172 22.051 1.00 52.00 733 LYS A N 1
ATOM 5928 C CA . LYS A 1 733 ? 26.743 30.311 20.754 1.00 52.00 733 LYS A CA 1
ATOM 5929 C C . LYS A 1 733 ? 26.670 28.984 19.991 1.00 52.00 733 LYS A C 1
ATOM 5931 O O . LYS A 1 733 ? 27.271 27.993 20.409 1.00 52.00 733 LYS A O 1
ATOM 5936 N N . ARG A 1 734 ? 25.992 28.960 18.837 1.00 57.50 734 ARG A N 1
ATOM 5937 C CA . ARG A 1 734 ? 26.125 27.848 17.881 1.00 57.50 734 ARG A CA 1
ATOM 5938 C C . ARG A 1 734 ? 27.598 27.754 17.467 1.00 57.50 734 ARG A C 1
ATOM 5940 O O . ARG A 1 734 ? 28.213 28.776 17.174 1.00 57.50 734 ARG A O 1
ATOM 5947 N N . LYS A 1 735 ? 28.173 26.542 17.468 1.00 61.50 735 LYS A N 1
ATOM 5948 C CA . LYS A 1 735 ? 29.534 26.325 16.947 1.00 61.50 735 LYS A CA 1
ATOM 5949 C C . LYS A 1 735 ? 29.600 26.871 15.509 1.00 61.50 735 LYS A C 1
ATOM 5951 O O . LYS A 1 735 ? 28.715 26.508 14.727 1.00 61.50 735 LYS A O 1
ATOM 5956 N N . PRO A 1 736 ? 30.586 27.725 15.176 1.00 65.38 736 PRO A N 1
ATOM 5957 C CA . PRO A 1 736 ? 30.703 28.295 13.839 1.00 65.38 736 PRO A CA 1
ATOM 5958 C C . PRO A 1 736 ? 30.939 27.178 12.817 1.00 65.38 736 PRO A C 1
ATOM 5960 O O . PRO A 1 736 ? 31.619 26.195 13.115 1.00 65.38 736 PRO A O 1
ATOM 5963 N N . LEU A 1 737 ? 30.337 27.313 11.636 1.00 75.62 737 LEU A N 1
ATOM 5964 C CA . LEU A 1 737 ? 30.559 26.398 10.517 1.00 75.62 737 LEU A CA 1
ATOM 5965 C C . LEU A 1 737 ? 32.007 26.570 10.027 1.00 75.62 737 LEU A C 1
ATOM 5967 O O . LEU A 1 737 ? 32.474 27.703 9.920 1.00 75.62 737 LEU A O 1
ATOM 5971 N N . ILE A 1 738 ? 32.725 25.479 9.760 1.00 80.38 738 ILE A N 1
ATOM 5972 C CA . ILE A 1 738 ? 34.115 25.522 9.285 1.00 80.38 738 ILE A CA 1
ATOM 5973 C C . ILE A 1 738 ? 34.128 25.238 7.779 1.00 80.38 738 ILE A C 1
ATOM 5975 O O . ILE A 1 738 ? 33.564 24.240 7.328 1.00 80.38 738 ILE A O 1
ATOM 5979 N N . HIS A 1 739 ? 34.764 26.119 7.010 1.00 83.19 739 HIS A N 1
ATOM 5980 C CA . HIS A 1 739 ? 35.071 25.919 5.596 1.00 83.19 739 HIS A CA 1
ATOM 5981 C C . HIS A 1 739 ? 36.407 25.189 5.465 1.00 83.19 739 HIS A C 1
ATOM 5983 O O . HIS A 1 739 ? 37.408 25.681 5.985 1.00 83.19 739 HIS A O 1
ATOM 5989 N N . TYR A 1 740 ? 36.438 24.045 4.783 1.00 85.12 740 TYR A N 1
ATOM 5990 C CA . TYR A 1 740 ? 37.657 23.260 4.567 1.00 85.12 740 TYR A CA 1
ATOM 5991 C C . TYR A 1 740 ? 38.146 23.406 3.125 1.00 85.12 740 TYR A C 1
ATOM 5993 O O . TYR A 1 740 ? 37.409 23.080 2.194 1.00 85.12 740 TYR A O 1
ATOM 6001 N N . GLN A 1 741 ? 39.398 23.832 2.935 1.00 87.19 741 GLN A N 1
ATOM 6002 C CA . GLN A 1 741 ? 40.030 23.951 1.613 1.00 87.19 741 GLN A CA 1
ATOM 6003 C C . GLN A 1 741 ? 41.512 23.554 1.630 1.00 87.19 741 GLN A C 1
ATOM 6005 O O . GLN A 1 741 ? 42.196 23.741 2.633 1.00 87.19 741 GLN A O 1
ATOM 6010 N N . THR A 1 742 ? 42.037 23.029 0.526 1.00 86.38 742 THR A N 1
ATOM 6011 C CA . THR A 1 742 ? 43.473 22.740 0.384 1.00 86.38 742 THR A CA 1
ATOM 6012 C C . THR A 1 742 ? 44.285 24.007 0.097 1.00 86.38 742 THR A C 1
ATOM 6014 O O . THR A 1 742 ? 43.750 25.036 -0.318 1.00 86.38 742 THR A O 1
ATOM 6017 N N . ALA A 1 743 ? 45.610 23.924 0.243 1.00 79.62 743 ALA A N 1
ATOM 6018 C CA . ALA A 1 743 ? 46.512 24.904 -0.366 1.00 79.62 743 ALA A CA 1
ATOM 6019 C C . ALA A 1 743 ? 46.400 24.879 -1.909 1.00 79.62 743 ALA A C 1
ATOM 6021 O O . ALA A 1 743 ? 45.789 23.978 -2.484 1.00 79.62 743 ALA A O 1
ATOM 6022 N N . MET A 1 744 ? 46.994 25.862 -2.597 1.00 79.50 744 MET A N 1
ATOM 6023 C CA . MET A 1 744 ? 47.065 25.860 -4.065 1.00 79.50 744 MET A CA 1
ATOM 6024 C C . MET A 1 744 ? 48.067 24.798 -4.535 1.00 79.50 744 MET A C 1
ATOM 6026 O O . MET A 1 744 ? 49.279 25.009 -4.450 1.00 79.50 744 MET A O 1
ATOM 6030 N N . LEU A 1 745 ? 47.566 23.673 -5.043 1.00 81.62 745 LEU A N 1
ATOM 6031 C CA . LEU A 1 745 ? 48.370 22.509 -5.416 1.00 81.62 745 LEU A CA 1
ATOM 6032 C C . LEU A 1 745 ? 48.645 22.470 -6.925 1.00 81.62 745 LEU A C 1
ATOM 6034 O O . LEU A 1 745 ? 47.766 22.761 -7.734 1.00 81.62 745 LEU A O 1
ATOM 6038 N N . SER A 1 746 ? 49.863 22.102 -7.329 1.00 77.31 746 SER A N 1
ATOM 6039 C CA . SER A 1 746 ? 50.182 21.858 -8.744 1.00 77.31 746 SER A CA 1
ATOM 6040 C C . SER A 1 746 ? 49.706 20.466 -9.177 1.00 77.31 746 SER A C 1
ATOM 6042 O O . SER A 1 746 ? 49.588 19.557 -8.353 1.00 77.31 746 SER A O 1
ATOM 6044 N N . TYR A 1 747 ? 49.484 20.274 -10.480 1.00 71.19 747 TYR A N 1
ATOM 6045 C CA . TYR A 1 747 ? 49.112 18.969 -11.052 1.00 71.19 747 TYR A CA 1
ATOM 6046 C C . TYR A 1 747 ? 50.130 17.848 -10.754 1.00 71.19 747 TYR A C 1
ATOM 6048 O O . TYR A 1 747 ? 49.781 16.675 -10.633 1.00 71.19 747 TYR A O 1
ATOM 6056 N N . GLU A 1 748 ? 51.403 18.214 -10.610 1.00 70.38 748 GLU A N 1
ATOM 6057 C CA . GLU A 1 748 ? 52.506 17.288 -10.333 1.00 70.38 748 GLU A CA 1
ATOM 6058 C C . GLU A 1 748 ? 52.688 16.991 -8.839 1.00 70.38 748 GLU A C 1
ATOM 6060 O O . GLU A 1 748 ? 53.465 16.107 -8.486 1.00 70.38 748 GLU A O 1
ATOM 6065 N N . SER A 1 749 ? 51.972 17.699 -7.959 1.00 80.19 749 SER A N 1
ATOM 6066 C CA . SER A 1 749 ? 52.105 17.513 -6.516 1.00 80.19 749 SER A CA 1
ATOM 6067 C C . SER A 1 749 ? 51.570 16.153 -6.058 1.00 80.19 749 SER A C 1
ATOM 6069 O O . SER A 1 749 ? 50.475 15.724 -6.428 1.00 80.19 749 SER A O 1
ATOM 6071 N N . GLU A 1 750 ? 52.340 15.494 -5.194 1.00 76.50 750 GLU A N 1
ATOM 6072 C CA . GLU A 1 750 ? 51.959 14.230 -4.557 1.00 76.50 750 GLU A CA 1
ATOM 6073 C C . GLU A 1 750 ? 50.656 14.385 -3.757 1.00 76.50 750 GLU A C 1
ATOM 6075 O O . GLU A 1 750 ? 49.766 13.550 -3.847 1.00 76.50 750 GLU A O 1
ATOM 6080 N N . GLN A 1 751 ? 50.479 15.531 -3.091 1.00 79.50 751 GLN A N 1
ATOM 6081 C CA . GLN A 1 751 ? 49.290 15.869 -2.303 1.00 79.50 751 GLN A CA 1
ATOM 6082 C C . GLN A 1 751 ? 47.997 15.873 -3.137 1.00 79.50 751 GLN A C 1
ATOM 6084 O O . GLN A 1 751 ? 46.990 15.311 -2.709 1.00 79.50 751 GLN A O 1
ATOM 6089 N N . LEU A 1 752 ? 48.010 16.470 -4.336 1.00 79.81 752 LEU A N 1
ATOM 6090 C CA . LEU A 1 752 ? 46.831 16.502 -5.206 1.00 79.81 752 LEU A CA 1
ATOM 6091 C C . LEU A 1 752 ? 46.542 15.124 -5.811 1.00 79.81 752 LEU A C 1
ATOM 6093 O O . LEU A 1 752 ? 45.379 14.741 -5.928 1.00 79.81 752 LEU A O 1
ATOM 6097 N N . ARG A 1 753 ? 47.588 14.361 -6.156 1.00 79.81 753 ARG A N 1
ATOM 6098 C CA . ARG A 1 753 ? 47.441 12.990 -6.665 1.00 79.81 753 ARG A CA 1
ATOM 6099 C C . ARG A 1 753 ? 46.818 12.072 -5.626 1.00 79.81 753 ARG A C 1
ATOM 6101 O O . ARG A 1 753 ? 45.898 11.345 -5.981 1.00 79.81 753 ARG A O 1
ATOM 6108 N N . THR A 1 754 ? 47.244 12.157 -4.367 1.00 81.62 754 THR A N 1
ATOM 6109 C CA . THR A 1 754 ? 46.650 11.389 -3.266 1.00 81.62 754 THR A CA 1
ATOM 6110 C C . THR A 1 754 ? 45.173 11.735 -3.097 1.00 81.62 754 THR A C 1
ATOM 6112 O O . THR A 1 754 ? 44.344 10.835 -3.081 1.00 81.62 754 THR A O 1
ATOM 6115 N N . ILE A 1 755 ? 44.809 13.025 -3.088 1.00 82.12 755 ILE A N 1
ATOM 6116 C CA . ILE A 1 755 ? 43.402 13.451 -2.985 1.00 82.12 755 ILE A CA 1
ATOM 6117 C C . ILE A 1 755 ? 42.570 12.907 -4.154 1.00 82.12 755 ILE A C 1
ATOM 6119 O O . ILE A 1 755 ? 41.515 12.316 -3.934 1.00 82.12 755 ILE A O 1
ATOM 6123 N N . ILE A 1 756 ? 43.037 13.063 -5.395 1.00 80.75 756 ILE A N 1
ATOM 6124 C CA . ILE A 1 756 ? 42.309 12.589 -6.581 1.00 80.75 756 ILE A CA 1
ATOM 6125 C C . ILE A 1 756 ? 42.213 11.060 -6.593 1.00 80.75 756 ILE A C 1
ATOM 6127 O O . ILE A 1 756 ? 41.153 10.539 -6.922 1.00 80.75 756 ILE A O 1
ATOM 6131 N N . GLN A 1 757 ? 43.268 10.337 -6.211 1.00 80.69 757 GLN A N 1
ATOM 6132 C CA . GLN A 1 757 ? 43.261 8.874 -6.140 1.00 80.69 757 GLN A CA 1
ATOM 6133 C C . GLN A 1 757 ? 42.308 8.360 -5.061 1.00 80.69 757 GLN A C 1
ATOM 6135 O O . GLN A 1 757 ? 41.518 7.471 -5.357 1.00 80.69 757 GLN A O 1
ATOM 6140 N N . THR A 1 758 ? 42.317 8.934 -3.855 1.00 80.19 758 THR A N 1
ATOM 6141 C CA . THR A 1 758 ? 41.385 8.555 -2.783 1.00 80.19 758 THR A CA 1
ATOM 6142 C C . THR A 1 758 ? 39.937 8.818 -3.197 1.00 80.19 758 THR A C 1
ATOM 6144 O O . THR A 1 758 ? 39.076 7.965 -3.002 1.00 80.19 758 THR A O 1
ATOM 6147 N N . LEU A 1 759 ? 39.656 9.964 -3.827 1.00 78.88 759 LEU A N 1
ATOM 6148 C CA . LEU A 1 759 ? 38.311 10.288 -4.313 1.00 78.88 759 LEU A CA 1
ATOM 6149 C C . LEU A 1 759 ? 37.895 9.402 -5.502 1.00 78.88 759 LEU A C 1
ATOM 6151 O O . LEU A 1 759 ? 36.751 8.959 -5.562 1.00 78.88 759 LEU A O 1
ATOM 6155 N N . ALA A 1 760 ? 38.812 9.094 -6.421 1.00 75.12 760 ALA A N 1
ATOM 6156 C CA . ALA A 1 760 ? 38.551 8.211 -7.558 1.00 75.12 760 ALA A CA 1
ATOM 6157 C C . ALA A 1 760 ? 38.349 6.747 -7.129 1.00 75.12 760 ALA A C 1
ATOM 6159 O O . ALA A 1 760 ? 37.477 6.081 -7.672 1.00 75.12 760 ALA A O 1
ATOM 6160 N N . GLN A 1 761 ? 39.081 6.260 -6.120 1.00 76.88 761 GLN A N 1
ATOM 6161 C CA . GLN A 1 761 ? 38.869 4.939 -5.505 1.00 76.88 761 GLN A CA 1
ATOM 6162 C C . GLN A 1 761 ? 37.504 4.817 -4.815 1.00 76.88 761 GLN A C 1
ATOM 6164 O O . GLN A 1 761 ? 37.015 3.710 -4.607 1.00 76.88 761 GLN A O 1
ATOM 6169 N N . MET A 1 762 ? 36.895 5.948 -4.456 1.00 70.75 762 MET A N 1
ATOM 6170 C CA . MET A 1 762 ? 35.538 6.023 -3.914 1.00 70.75 762 MET A CA 1
ATOM 6171 C C . MET A 1 762 ? 34.478 6.265 -5.000 1.00 70.75 762 MET A C 1
ATOM 6173 O O . MET A 1 762 ? 33.343 6.589 -4.665 1.00 70.75 762 MET A O 1
ATOM 6177 N N . ASP A 1 763 ? 34.825 6.121 -6.282 1.00 64.69 763 ASP A N 1
ATOM 6178 C CA . ASP A 1 763 ? 33.938 6.334 -7.433 1.00 64.69 763 ASP A CA 1
ATOM 6179 C C . ASP A 1 763 ? 33.368 7.762 -7.535 1.00 64.69 763 ASP A C 1
ATOM 6181 O O . ASP A 1 763 ? 32.234 7.974 -7.985 1.00 64.69 763 ASP A O 1
ATOM 6185 N N . ALA A 1 764 ? 34.144 8.770 -7.122 1.00 74.00 764 ALA A N 1
ATOM 6186 C CA . ALA A 1 764 ? 33.743 10.164 -7.263 1.00 74.00 764 ALA A CA 1
ATOM 6187 C C . ALA A 1 764 ? 33.632 10.590 -8.738 1.00 74.00 764 ALA A C 1
ATOM 6189 O O . ALA A 1 764 ? 34.437 10.222 -9.599 1.00 74.00 764 ALA A O 1
ATOM 6190 N N . VAL A 1 765 ? 32.639 11.429 -9.020 1.00 73.56 765 VAL A N 1
ATOM 6191 C CA . VAL A 1 765 ? 32.314 11.928 -10.358 1.00 73.56 765 VAL A CA 1
ATOM 6192 C C . VAL A 1 765 ? 32.452 13.446 -10.360 1.00 73.56 765 VAL A C 1
ATOM 6194 O O . VAL A 1 765 ? 31.937 14.115 -9.466 1.00 73.56 765 VAL A O 1
ATOM 6197 N N . ILE A 1 766 ? 33.138 13.996 -11.359 1.00 77.25 766 ILE A N 1
ATOM 6198 C CA . ILE A 1 766 ? 33.244 15.438 -11.585 1.00 77.25 766 ILE A CA 1
ATOM 6199 C C . ILE A 1 766 ? 32.152 15.899 -12.552 1.00 77.25 766 ILE A C 1
ATOM 6201 O O . ILE A 1 766 ? 31.868 15.260 -13.566 1.00 77.25 766 ILE A O 1
ATOM 6205 N N . ILE A 1 767 ? 31.519 17.014 -12.213 1.00 75.88 767 ILE A N 1
ATOM 6206 C CA . ILE A 1 767 ? 30.449 17.632 -12.988 1.00 75.88 767 ILE A CA 1
ATOM 6207 C C . ILE A 1 767 ? 31.081 18.731 -13.849 1.00 75.88 767 ILE A C 1
ATOM 6209 O O . ILE A 1 767 ? 31.564 19.738 -13.332 1.00 75.88 767 ILE A O 1
ATOM 6213 N N . VAL A 1 768 ? 31.100 18.525 -15.166 1.00 75.81 768 VAL A N 1
ATOM 6214 C CA . VAL A 1 768 ? 31.764 19.414 -16.131 1.00 75.81 768 VAL A CA 1
ATOM 6215 C C . VAL A 1 768 ? 30.719 20.101 -17.016 1.00 75.81 768 VAL A C 1
ATOM 6217 O O . VAL A 1 768 ? 29.866 19.407 -17.578 1.00 75.81 768 VAL A O 1
ATOM 6220 N N . PRO A 1 769 ? 30.764 21.437 -17.186 1.00 70.12 769 PRO A N 1
ATOM 6221 C CA . PRO A 1 769 ? 29.891 22.137 -18.123 1.00 70.12 769 PRO A CA 1
ATOM 6222 C C . PRO A 1 769 ? 30.118 21.672 -19.562 1.00 70.12 769 PRO A C 1
ATOM 6224 O O . PRO A 1 769 ? 31.251 21.613 -20.046 1.00 70.12 769 PRO A O 1
ATOM 6227 N N . ARG A 1 770 ? 29.028 21.385 -20.273 1.00 64.44 770 ARG A N 1
ATOM 6228 C CA . ARG A 1 770 ? 29.070 20.811 -21.624 1.00 64.44 770 ARG A CA 1
ATOM 6229 C C . ARG A 1 770 ? 29.768 21.708 -22.655 1.00 64.44 770 ARG A C 1
ATOM 6231 O O . ARG A 1 770 ? 30.414 21.203 -23.568 1.00 64.44 770 ARG A O 1
ATOM 6238 N N . ASP A 1 771 ? 29.707 23.022 -22.463 1.00 64.19 771 ASP A N 1
ATOM 6239 C CA . ASP A 1 771 ? 30.295 24.031 -23.357 1.00 64.19 771 ASP A CA 1
ATOM 6240 C C . ASP A 1 771 ? 31.838 24.002 -23.393 1.00 64.19 771 ASP A C 1
ATOM 6242 O O . ASP A 1 771 ? 32.457 24.673 -24.217 1.00 64.19 771 ASP A O 1
ATOM 6246 N N . GLN A 1 772 ? 32.473 23.247 -22.489 1.00 61.94 772 GLN A N 1
ATOM 6247 C CA . GLN A 1 772 ? 33.929 23.201 -22.313 1.00 61.94 772 GLN A CA 1
ATOM 6248 C C . GLN A 1 772 ? 34.591 21.962 -22.947 1.00 61.94 772 GLN A C 1
ATOM 6250 O O . GLN A 1 772 ? 35.815 21.828 -22.904 1.00 61.94 772 GLN A O 1
ATOM 6255 N N . MET A 1 773 ? 33.815 21.067 -23.570 1.00 60.91 773 MET A N 1
ATOM 6256 C CA . MET A 1 773 ? 34.334 19.895 -24.290 1.00 60.91 773 MET A CA 1
ATOM 6257 C C . MET A 1 773 ? 34.745 20.240 -25.733 1.00 60.91 773 MET A C 1
ATOM 6259 O O . MET A 1 773 ? 34.074 21.018 -26.411 1.00 60.91 773 MET A O 1
ATOM 6263 N N . ARG A 1 774 ? 35.839 19.651 -26.245 1.00 52.94 774 ARG A N 1
ATOM 6264 C CA . ARG A 1 774 ? 36.293 19.879 -27.632 1.00 52.94 774 ARG A CA 1
ATOM 6265 C C . ARG A 1 774 ? 35.437 19.086 -28.628 1.00 52.94 774 ARG A C 1
ATOM 6267 O O . ARG A 1 774 ? 35.026 17.966 -28.350 1.00 52.94 774 ARG A O 1
ATOM 6274 N N . PHE A 1 775 ? 35.256 19.618 -29.841 1.00 41.22 775 PHE A N 1
ATOM 6275 C CA . PHE A 1 775 ? 34.455 19.003 -30.920 1.00 41.22 775 PHE A CA 1
ATOM 6276 C C . PHE A 1 775 ? 34.889 17.564 -31.295 1.00 41.22 775 PHE A C 1
ATOM 6278 O O . PHE A 1 775 ? 34.079 16.788 -31.794 1.00 41.22 775 PHE A O 1
ATOM 6285 N N . GLY A 1 776 ? 36.156 17.197 -31.051 1.00 43.25 776 GLY A N 1
ATOM 6286 C CA . GLY A 1 776 ? 36.682 15.836 -31.240 1.00 43.25 776 GLY A CA 1
ATOM 6287 C C . GLY A 1 776 ? 36.239 14.845 -30.157 1.00 43.25 776 GLY A C 1
ATOM 6288 O O . GLY A 1 776 ? 35.783 13.760 -30.498 1.00 43.25 776 GLY A O 1
ATOM 6289 N N . ASP A 1 777 ? 36.264 15.247 -28.882 1.00 48.53 777 ASP A N 1
ATOM 6290 C CA . ASP A 1 777 ? 35.773 14.428 -27.761 1.00 48.53 777 ASP A CA 1
ATOM 6291 C C . ASP A 1 777 ? 34.244 14.257 -27.851 1.00 48.53 777 ASP A C 1
ATOM 6293 O O . ASP A 1 777 ? 33.704 13.186 -27.602 1.00 48.53 777 ASP A O 1
ATOM 6297 N N . VAL A 1 778 ? 33.526 15.288 -28.317 1.00 43.56 778 VAL A N 1
ATOM 6298 C CA . VAL A 1 778 ? 32.078 15.219 -28.592 1.00 43.56 778 VAL A CA 1
ATOM 6299 C C . VAL A 1 778 ? 31.752 14.224 -29.718 1.00 43.56 778 VAL A C 1
ATOM 6301 O O . VAL A 1 778 ? 30.677 13.633 -29.698 1.00 43.56 778 VAL A O 1
ATOM 6304 N N . LYS A 1 779 ? 32.665 13.990 -30.675 1.00 40.16 779 LYS A N 1
ATOM 6305 C CA . LYS A 1 779 ? 32.519 12.987 -31.750 1.00 40.16 779 LYS A CA 1
ATOM 6306 C C . LYS A 1 779 ? 32.727 11.544 -31.274 1.00 40.16 779 LYS A C 1
ATOM 6308 O O . LYS A 1 779 ? 32.117 10.653 -31.846 1.00 40.16 779 LYS A O 1
ATOM 6313 N N . GLU A 1 780 ? 33.551 11.311 -30.253 1.00 44.62 780 GLU A N 1
ATOM 6314 C CA . GLU A 1 780 ? 33.657 9.996 -29.590 1.00 44.62 780 GLU A CA 1
ATOM 6315 C C . GLU A 1 780 ? 32.455 9.726 -28.664 1.00 44.62 780 GLU A C 1
ATOM 6317 O O . GLU A 1 780 ? 32.071 8.578 -28.456 1.00 44.62 780 GLU A O 1
ATOM 6322 N N . LEU A 1 781 ? 31.824 10.789 -28.148 1.00 41.25 781 LEU A N 1
ATOM 6323 C CA . LEU A 1 781 ? 30.664 10.744 -27.245 1.00 41.25 781 LEU A CA 1
ATOM 6324 C C . LEU A 1 781 ? 29.302 10.865 -27.968 1.00 41.25 781 LEU A C 1
ATOM 6326 O O . LEU A 1 781 ? 28.254 10.770 -27.326 1.00 41.25 781 LEU A O 1
ATOM 6330 N N . SER A 1 782 ? 29.297 11.085 -29.286 1.00 36.69 782 SER A N 1
ATOM 6331 C CA . SER A 1 782 ? 28.109 11.022 -30.147 1.00 36.69 782 SER A CA 1
ATOM 6332 C C . SER A 1 782 ? 28.266 9.845 -31.104 1.00 36.69 782 SER A C 1
ATOM 6334 O O . SER A 1 782 ? 29.061 9.881 -32.040 1.00 36.69 782 SER A O 1
ATOM 6336 N N . SER A 1 783 ? 27.526 8.766 -30.861 1.00 39.22 783 SER A N 1
ATOM 6337 C CA . SER A 1 783 ? 27.454 7.651 -31.803 1.00 39.22 783 SER A CA 1
ATOM 6338 C C . SER A 1 783 ? 26.792 8.144 -33.096 1.00 39.22 783 SER A C 1
ATOM 6340 O O . SER A 1 783 ? 25.676 8.669 -33.099 1.00 39.22 783 SER A O 1
ATOM 6342 N N . ARG A 1 784 ? 27.488 7.994 -34.230 1.00 37.22 784 ARG A N 1
ATOM 6343 C CA . ARG A 1 784 ? 26.845 8.065 -35.547 1.00 37.22 784 ARG A CA 1
ATOM 6344 C C . ARG A 1 784 ? 26.053 6.775 -35.755 1.00 37.22 784 ARG A C 1
ATOM 6346 O O . ARG A 1 784 ? 26.609 5.689 -35.631 1.00 37.22 784 ARG A O 1
ATOM 6353 N N . SER A 1 785 ? 24.764 6.917 -36.053 1.00 33.31 785 SER A N 1
ATOM 6354 C CA . SER A 1 785 ? 23.891 5.839 -36.528 1.00 33.31 785 SER A CA 1
ATOM 6355 C C . SER A 1 785 ? 24.493 5.160 -37.765 1.00 33.31 785 SER A C 1
ATOM 6357 O O . SER A 1 785 ? 25.036 5.839 -38.631 1.00 33.31 785 SER A O 1
ATOM 6359 N N . GLU A 1 786 ? 24.352 3.836 -37.878 1.00 40.03 786 GLU A N 1
ATOM 6360 C CA . GLU A 1 786 ? 24.653 3.076 -39.107 1.00 40.03 786 GLU A CA 1
ATOM 6361 C C . GLU A 1 786 ? 23.665 3.362 -40.254 1.00 40.03 786 GLU A C 1
ATOM 6363 O O . GLU A 1 786 ? 23.873 2.912 -41.377 1.00 40.03 786 GLU A O 1
ATOM 6368 N N . ARG A 1 787 ? 22.582 4.101 -39.992 1.00 37.72 787 ARG A N 1
ATOM 6369 C CA . ARG A 1 787 ? 21.640 4.586 -41.005 1.00 37.72 787 ARG A CA 1
ATOM 6370 C C . ARG A 1 787 ? 21.801 6.094 -41.150 1.00 37.72 787 ARG A C 1
ATOM 6372 O O . ARG A 1 787 ? 21.197 6.851 -40.390 1.00 37.72 787 ARG A O 1
ATOM 6379 N N . ASP A 1 788 ? 22.660 6.495 -42.078 1.00 36.84 788 ASP A N 1
ATOM 6380 C CA . ASP A 1 788 ? 22.545 7.774 -42.775 1.00 36.84 788 ASP A CA 1
ATOM 6381 C C . ASP A 1 788 ? 21.415 7.598 -43.791 1.00 36.84 788 ASP A C 1
ATOM 6383 O O . ASP A 1 788 ? 21.519 6.695 -44.607 1.00 36.84 788 ASP A O 1
ATOM 6387 N N . ASP A 1 789 ? 20.344 8.388 -43.692 1.00 39.19 789 ASP A N 1
ATOM 6388 C CA . ASP A 1 789 ? 19.591 8.905 -44.844 1.00 39.19 789 ASP A CA 1
ATOM 6389 C C . ASP A 1 789 ? 18.569 9.945 -44.349 1.00 39.19 789 ASP A C 1
ATOM 6391 O O . ASP A 1 789 ? 17.553 9.637 -43.726 1.00 39.19 789 ASP A O 1
ATOM 6395 N N . ASN A 1 790 ? 18.869 11.222 -44.601 1.00 40.12 790 ASN A N 1
ATOM 6396 C CA . ASN A 1 790 ? 17.938 12.341 -44.439 1.00 40.12 790 ASN A CA 1
ATOM 6397 C C . ASN A 1 790 ? 16.987 12.374 -45.650 1.00 40.12 790 ASN A C 1
ATOM 6399 O O . ASN A 1 790 ? 17.149 13.208 -46.542 1.00 40.12 790 ASN A O 1
ATOM 6403 N N . GLU A 1 791 ? 15.993 11.488 -45.694 1.00 40.41 791 GLU A N 1
ATOM 6404 C CA . GLU A 1 791 ? 14.891 11.619 -46.655 1.00 40.41 791 GLU A CA 1
ATOM 6405 C C . GLU A 1 791 ? 13.729 12.461 -46.077 1.00 40.41 791 GLU A C 1
ATOM 6407 O O . GLU A 1 791 ? 13.387 12.345 -44.893 1.00 40.41 791 GLU A O 1
ATOM 6412 N N . PRO A 1 792 ? 13.105 13.351 -46.876 1.00 38.94 792 PRO A N 1
ATOM 6413 C CA . PRO A 1 792 ? 11.916 14.096 -46.470 1.00 38.94 792 PRO A CA 1
ATOM 6414 C C . PRO A 1 792 ? 10.683 13.185 -46.347 1.00 38.94 792 PRO A C 1
ATOM 6416 O O . PRO A 1 792 ? 10.484 12.250 -47.117 1.00 38.94 792 PRO A O 1
ATOM 6419 N N . TRP A 1 793 ? 9.836 13.480 -45.359 1.00 41.38 793 TRP A N 1
ATOM 6420 C CA . TRP A 1 793 ? 8.777 12.584 -44.886 1.00 41.38 793 TRP A CA 1
ATOM 6421 C C . TRP A 1 793 ? 7.565 12.521 -45.836 1.00 41.38 793 TRP A C 1
ATOM 6423 O O . TRP A 1 793 ? 7.037 13.574 -46.203 1.00 41.38 793 TRP A O 1
ATOM 6433 N N . PRO A 1 794 ? 7.034 11.324 -46.153 1.00 42.72 794 PRO A N 1
ATOM 6434 C CA . PRO A 1 794 ? 5.716 11.179 -46.766 1.00 42.72 794 PRO A CA 1
ATOM 6435 C C . PRO A 1 794 ? 4.594 11.474 -45.755 1.00 42.72 794 PRO A C 1
ATOM 6437 O O . PRO A 1 794 ? 4.660 11.056 -44.596 1.00 42.72 794 PRO A O 1
ATOM 6440 N N . VAL A 1 795 ? 3.542 12.165 -46.205 1.00 36.81 795 VAL A N 1
ATOM 6441 C CA . VAL A 1 795 ? 2.297 12.371 -45.444 1.00 36.81 795 VAL A CA 1
ATOM 6442 C C . VAL A 1 795 ? 1.606 11.021 -45.247 1.00 36.81 795 VAL A C 1
ATOM 6444 O O . VAL A 1 795 ? 1.412 10.283 -46.210 1.00 36.81 795 VAL A O 1
ATOM 6447 N N . LEU A 1 796 ? 1.254 10.688 -44.005 1.00 42.22 796 LEU A N 1
ATOM 6448 C CA . LEU A 1 796 ? 0.706 9.377 -43.671 1.00 42.22 796 LEU A CA 1
ATOM 6449 C C . LEU A 1 796 ? -0.821 9.318 -43.819 1.00 42.22 796 LEU A C 1
ATOM 6451 O O . LEU A 1 796 ? -1.530 10.170 -43.282 1.00 42.22 796 LEU A O 1
ATOM 6455 N N . ASP A 1 797 ? -1.312 8.258 -44.465 1.00 43.00 797 ASP A N 1
ATOM 6456 C CA . ASP A 1 797 ? -2.723 7.863 -44.488 1.00 43.00 797 ASP A CA 1
ATOM 6457 C C . ASP A 1 797 ? -3.008 6.856 -43.357 1.00 43.00 797 ASP A C 1
ATOM 6459 O O . ASP A 1 797 ? -2.672 5.675 -43.428 1.00 43.00 797 ASP A O 1
ATOM 6463 N N . TRP A 1 798 ? -3.599 7.350 -42.270 1.00 44.06 798 TRP A N 1
ATOM 6464 C CA . TRP A 1 798 ? -3.804 6.641 -41.000 1.00 44.06 798 TRP A CA 1
ATOM 6465 C C . TRP A 1 798 ? -4.904 5.565 -41.035 1.00 44.06 798 TRP A C 1
ATOM 6467 O O . TRP A 1 798 ? -5.173 4.933 -40.015 1.00 44.06 798 TRP A O 1
ATOM 6477 N N . LYS A 1 799 ? -5.557 5.340 -42.180 1.00 36.88 799 LYS A N 1
ATOM 6478 C CA . LYS A 1 799 ? -6.701 4.422 -42.282 1.00 36.88 799 LYS A CA 1
ATOM 6479 C C . LYS A 1 799 ? -6.354 2.927 -42.365 1.00 36.88 799 LYS A C 1
ATOM 6481 O O . LYS A 1 799 ? -7.272 2.133 -42.190 1.00 36.88 799 LYS A O 1
ATOM 6486 N N . ASN A 1 800 ? -5.099 2.521 -42.622 1.00 43.34 800 ASN A N 1
ATOM 6487 C CA . ASN A 1 800 ? -4.840 1.178 -43.183 1.00 43.34 800 ASN A CA 1
ATOM 6488 C C . ASN A 1 800 ? -3.742 0.271 -42.568 1.00 43.34 800 ASN A C 1
ATOM 6490 O O . ASN A 1 800 ? -3.569 -0.825 -43.096 1.00 43.34 800 ASN A O 1
ATOM 6494 N N . GLU A 1 801 ? -3.028 0.599 -41.484 1.00 35.69 801 GLU A N 1
ATOM 6495 C CA . GLU A 1 801 ? -1.948 -0.295 -40.989 1.00 35.69 801 GLU A CA 1
ATOM 6496 C C . GLU A 1 801 ? -2.347 -1.165 -39.777 1.00 35.69 801 GLU A C 1
ATOM 6498 O O . GLU A 1 801 ? -2.801 -0.672 -38.745 1.00 35.69 801 GLU A O 1
ATOM 6503 N N . LYS A 1 802 ? -2.178 -2.490 -39.933 1.00 39.66 802 LYS A N 1
ATOM 6504 C CA . LYS A 1 802 ? -2.389 -3.551 -38.933 1.00 39.66 802 LYS A CA 1
ATOM 6505 C C . LYS A 1 802 ? -1.039 -4.126 -38.470 1.00 39.66 802 LYS A C 1
ATOM 6507 O O . LYS A 1 802 ? -0.144 -4.288 -39.286 1.00 39.66 802 LYS A O 1
ATOM 6512 N N . GLU A 1 803 ? -1.022 -4.562 -37.206 1.00 32.94 803 GLU A N 1
ATOM 6513 C CA . GLU A 1 803 ? -0.100 -5.511 -36.539 1.00 32.94 803 GLU A CA 1
ATOM 6514 C C . GLU A 1 803 ? 1.007 -4.955 -35.620 1.00 32.94 803 GLU A C 1
ATOM 6516 O O . GLU A 1 803 ? 1.877 -4.183 -36.007 1.00 32.94 803 GLU A O 1
ATOM 6521 N N . VAL A 1 804 ? 0.990 -5.451 -34.372 1.00 28.81 804 VAL A N 1
ATOM 6522 C CA . VAL A 1 804 ? 1.968 -5.209 -33.298 1.00 28.81 804 VAL A CA 1
ATOM 6523 C C . VAL A 1 804 ? 2.623 -6.545 -32.915 1.00 28.81 804 VAL A C 1
ATOM 6525 O O . VAL A 1 804 ? 1.917 -7.423 -32.420 1.00 28.81 804 VAL A O 1
ATOM 6528 N N . PRO A 1 805 ? 3.944 -6.730 -33.102 1.00 31.17 805 PRO A N 1
ATOM 6529 C CA . PRO A 1 805 ? 4.662 -7.834 -32.445 1.00 31.17 805 PRO A CA 1
ATOM 6530 C C . PRO A 1 805 ? 5.475 -7.431 -31.193 1.00 31.17 805 PRO A C 1
ATOM 6532 O O . PRO A 1 805 ? 6.152 -6.407 -31.153 1.00 31.17 805 PRO A O 1
ATOM 6535 N N . MET A 1 806 ? 5.438 -8.284 -30.160 1.00 28.86 806 MET A N 1
ATOM 6536 C CA . MET A 1 806 ? 6.276 -8.194 -28.948 1.00 28.86 806 MET A CA 1
ATOM 6537 C C . MET A 1 806 ? 7.645 -8.888 -29.129 1.00 28.86 806 MET A C 1
ATOM 6539 O O . MET A 1 806 ? 7.691 -9.931 -29.787 1.00 28.86 806 MET A O 1
ATOM 6543 N N . PRO A 1 807 ? 8.749 -8.408 -28.503 1.00 27.14 807 PRO A N 1
ATOM 6544 C CA . PRO A 1 807 ? 10.057 -9.065 -28.572 1.00 27.14 807 PRO A CA 1
ATOM 6545 C C . PRO A 1 807 ? 10.549 -9.707 -27.247 1.00 27.14 807 PRO A C 1
ATOM 6547 O O . PRO A 1 807 ? 9.950 -9.520 -26.189 1.00 27.14 807 PRO A O 1
ATOM 6550 N N . PRO A 1 808 ? 11.656 -10.484 -27.311 1.00 28.38 808 PRO A N 1
ATOM 6551 C CA . PRO A 1 808 ? 11.927 -11.653 -26.467 1.00 28.38 808 PRO A CA 1
ATOM 6552 C C . PRO A 1 808 ? 12.947 -11.430 -25.326 1.00 28.38 808 PRO A C 1
ATOM 6554 O O . PRO A 1 808 ? 13.535 -10.361 -25.170 1.00 28.38 808 PRO A O 1
ATOM 6557 N N . VAL A 1 809 ? 13.188 -12.490 -24.538 1.00 31.80 809 VAL A N 1
ATOM 6558 C CA . VAL A 1 809 ? 13.925 -12.499 -23.254 1.00 31.80 809 VAL A CA 1
ATOM 6559 C C . VAL A 1 809 ? 15.240 -13.290 -23.313 1.00 31.80 809 VAL A C 1
ATOM 6561 O O . VAL A 1 809 ? 15.254 -14.341 -23.946 1.00 31.80 809 VAL A O 1
ATOM 6564 N N . LYS A 1 810 ? 16.295 -12.820 -22.601 1.00 29.06 810 LYS A N 1
ATOM 6565 C CA . LYS A 1 810 ? 17.394 -13.570 -21.899 1.00 29.06 810 LYS A CA 1
ATOM 6566 C C . LYS A 1 810 ? 18.526 -12.609 -21.438 1.00 29.06 810 LYS A C 1
ATOM 6568 O O . LYS A 1 810 ? 18.640 -11.513 -21.980 1.00 29.06 810 LYS A O 1
ATOM 6573 N N . GLU A 1 811 ? 19.420 -12.854 -20.466 1.00 24.83 811 GLU A N 1
ATOM 6574 C CA . GLU A 1 811 ? 19.818 -13.966 -19.570 1.00 24.83 811 GLU A CA 1
ATOM 6575 C C . GLU A 1 811 ? 20.579 -13.343 -18.353 1.00 24.83 811 GLU A C 1
ATOM 6577 O O . GLU A 1 811 ? 21.024 -12.194 -18.446 1.00 24.83 811 GLU A O 1
ATOM 6582 N N . LYS A 1 812 ? 20.734 -14.060 -17.220 1.00 28.86 812 LYS A N 1
ATOM 6583 C CA . LYS A 1 812 ? 21.324 -13.583 -15.935 1.00 28.86 812 LYS A CA 1
ATOM 6584 C C . LYS A 1 812 ? 22.485 -14.462 -15.437 1.00 28.86 812 LYS A C 1
ATOM 6586 O O . LYS A 1 812 ? 22.420 -15.674 -15.603 1.00 28.86 812 LYS A O 1
ATOM 6591 N N . ILE A 1 813 ? 23.454 -13.875 -14.711 1.00 23.91 813 ILE A N 1
ATOM 6592 C CA . ILE A 1 813 ? 24.541 -14.580 -13.986 1.00 23.91 813 ILE A CA 1
ATOM 6593 C C . ILE A 1 813 ? 24.831 -13.941 -12.593 1.00 23.91 813 ILE A C 1
ATOM 6595 O O . ILE A 1 813 ? 25.084 -12.743 -12.532 1.00 23.91 813 ILE A O 1
ATOM 6599 N N . LEU A 1 814 ? 24.719 -14.783 -11.532 1.00 26.42 814 LEU A N 1
ATOM 6600 C CA . LEU A 1 814 ? 25.543 -15.081 -10.305 1.00 26.42 814 LEU A CA 1
ATOM 6601 C C . LEU A 1 814 ? 26.249 -13.951 -9.499 1.00 26.42 814 LEU A C 1
ATOM 6603 O O . LEU A 1 814 ? 26.687 -12.980 -10.090 1.00 26.42 814 LEU A O 1
ATOM 6607 N N . LEU A 1 815 ? 26.600 -14.019 -8.195 1.00 27.09 815 LEU A N 1
ATOM 6608 C CA . LEU A 1 815 ? 26.297 -14.724 -6.909 1.00 27.09 815 LEU A CA 1
ATOM 6609 C C . LEU A 1 815 ? 27.290 -14.122 -5.863 1.00 27.09 815 LEU A C 1
ATOM 6611 O O . LEU A 1 815 ? 28.367 -13.703 -6.284 1.00 27.09 815 LEU A O 1
ATOM 6615 N N . ARG A 1 816 ? 27.043 -14.198 -4.535 1.00 23.70 816 ARG A N 1
ATOM 6616 C CA . ARG A 1 816 ? 28.088 -14.514 -3.508 1.00 23.70 816 ARG A CA 1
ATOM 6617 C C . ARG A 1 816 ? 27.537 -14.765 -2.086 1.00 23.70 816 ARG A C 1
ATOM 6619 O O . ARG A 1 816 ? 26.496 -14.239 -1.719 1.00 23.70 816 ARG A O 1
ATOM 6626 N N . ILE A 1 817 ? 28.276 -15.596 -1.337 1.00 27.03 817 ILE A N 1
ATOM 6627 C CA . ILE A 1 817 ? 27.973 -16.295 -0.064 1.00 27.03 817 ILE A CA 1
ATOM 6628 C C . ILE A 1 817 ? 28.902 -15.773 1.057 1.00 27.03 817 ILE A C 1
ATOM 6630 O O . ILE A 1 817 ? 30.010 -15.331 0.750 1.00 27.03 817 ILE A O 1
ATOM 6634 N N . SER A 1 818 ? 28.515 -15.897 2.335 1.00 26.44 818 SER A N 1
ATOM 6635 C CA . SER A 1 818 ? 29.391 -15.707 3.512 1.00 26.44 818 SER A CA 1
ATOM 6636 C C . SER A 1 818 ? 29.464 -16.940 4.445 1.00 26.44 818 SER A C 1
ATOM 6638 O O . SER A 1 818 ? 28.654 -17.858 4.348 1.00 26.44 818 SER A O 1
ATOM 6640 N N . ALA A 1 819 ? 30.514 -16.970 5.283 1.00 29.12 819 ALA A N 1
ATOM 6641 C CA . ALA A 1 819 ? 31.179 -18.146 5.877 1.00 29.12 819 ALA A CA 1
ATOM 6642 C C . ALA A 1 819 ? 30.799 -18.454 7.363 1.00 29.12 819 ALA A C 1
ATOM 6644 O O . ALA A 1 819 ? 30.116 -17.638 7.981 1.00 29.12 819 ALA A O 1
ATOM 6645 N N . PRO A 1 820 ? 31.225 -19.603 7.953 1.00 31.38 820 PRO A N 1
ATOM 6646 C CA . PRO A 1 820 ? 30.673 -20.163 9.201 1.00 31.38 820 PRO A CA 1
ATOM 6647 C C . PRO A 1 820 ? 31.421 -19.780 10.505 1.00 31.38 820 PRO A C 1
ATOM 6649 O O . PRO A 1 820 ? 32.532 -19.255 10.470 1.00 31.38 820 PRO A O 1
ATOM 6652 N N . LEU A 1 821 ? 30.795 -20.080 11.659 1.00 31.77 821 LEU A N 1
ATOM 6653 C CA . LEU A 1 821 ? 31.211 -19.739 13.039 1.00 31.77 821 LEU A CA 1
ATOM 6654 C C . LEU A 1 821 ? 32.022 -20.852 13.751 1.00 31.77 821 LEU A C 1
ATOM 6656 O O . LEU A 1 821 ? 31.814 -22.036 13.498 1.00 31.77 821 LEU A O 1
ATOM 6660 N N . ILE A 1 822 ? 32.906 -20.456 14.682 1.00 31.97 822 ILE A N 1
ATOM 6661 C CA . ILE A 1 822 ? 33.877 -21.298 15.425 1.00 31.97 822 ILE A CA 1
ATOM 6662 C C . ILE A 1 822 ? 33.526 -21.319 16.941 1.00 31.97 822 ILE A C 1
ATOM 6664 O O . ILE A 1 822 ? 33.139 -20.269 17.460 1.00 31.97 822 ILE A O 1
ATOM 6668 N N . PRO A 1 823 ? 33.677 -22.446 17.679 1.00 39.97 823 PRO A N 1
ATOM 6669 C CA . PRO A 1 823 ? 33.354 -22.545 19.114 1.00 39.97 823 PRO A CA 1
ATOM 6670 C C . PRO A 1 823 ? 34.439 -21.961 20.053 1.00 39.97 823 PRO A C 1
ATOM 6672 O O . PRO A 1 823 ? 35.630 -22.054 19.761 1.00 39.97 823 PRO A O 1
ATOM 6675 N N . LYS A 1 824 ? 34.035 -21.371 21.196 1.00 44.62 824 LYS A N 1
ATOM 6676 C CA . LYS A 1 824 ? 34.915 -20.764 22.230 1.00 44.62 824 LYS A CA 1
ATOM 6677 C C . LYS A 1 824 ? 35.156 -21.695 23.437 1.00 44.62 824 LYS A C 1
ATOM 6679 O O . LYS A 1 824 ? 34.305 -22.510 23.770 1.00 44.62 824 LYS A O 1
ATOM 6684 N N . VAL A 1 825 ? 36.305 -21.527 24.102 1.00 48.44 825 VAL A N 1
ATOM 6685 C CA . VAL A 1 825 ? 36.760 -22.248 25.316 1.00 48.44 825 VAL A CA 1
ATOM 6686 C C . VAL A 1 825 ? 36.042 -21.720 26.574 1.00 48.44 825 VAL A C 1
ATOM 6688 O O . VAL A 1 825 ? 35.960 -20.506 26.738 1.00 48.44 825 VAL A O 1
ATOM 6691 N N . GLN A 1 826 ? 35.550 -22.603 27.454 1.00 56.56 826 GLN A N 1
ATOM 6692 C CA . GLN A 1 826 ? 34.813 -22.264 28.690 1.00 56.56 826 GLN A CA 1
ATOM 6693 C C . GLN A 1 826 ? 35.761 -22.084 29.902 1.00 56.56 826 GLN A C 1
ATOM 6695 O O . GLN A 1 826 ? 36.707 -22.857 30.058 1.00 56.56 826 GLN A O 1
ATOM 6700 N N . LYS A 1 827 ? 35.522 -21.073 30.753 1.00 55.91 827 LYS A N 1
ATOM 6701 C CA . LYS A 1 827 ? 36.253 -20.765 32.005 1.00 55.91 827 LYS A CA 1
ATOM 6702 C C . LYS A 1 827 ? 35.238 -20.453 33.122 1.00 55.91 827 LYS A C 1
ATOM 6704 O O . LYS A 1 827 ? 34.209 -19.868 32.809 1.00 55.91 827 LYS A O 1
ATOM 6709 N N . GLY A 1 828 ? 35.521 -20.828 34.377 1.00 70.12 828 GLY A N 1
ATOM 6710 C CA . GLY A 1 828 ? 34.706 -20.472 35.558 1.00 70.12 828 GLY A CA 1
ATOM 6711 C C . GLY A 1 828 ? 34.312 -21.657 36.451 1.00 70.12 828 GLY A C 1
ATOM 6712 O O . GLY A 1 828 ? 34.751 -22.782 36.216 1.00 70.12 828 GLY A O 1
ATOM 6713 N N . LYS A 1 829 ? 33.501 -21.409 37.487 1.00 72.44 829 LYS A N 1
ATOM 6714 C CA . LYS A 1 829 ? 32.792 -22.434 38.267 1.00 72.44 829 LYS A CA 1
ATOM 6715 C C . LYS A 1 829 ? 31.500 -22.839 37.550 1.00 72.44 829 LYS A C 1
ATOM 6717 O O . LYS A 1 829 ? 30.858 -21.987 36.934 1.00 72.44 829 LYS A O 1
ATOM 6722 N N . PRO A 1 830 ? 31.113 -24.112 37.636 1.00 71.88 830 PRO A N 1
ATOM 6723 C CA . PRO A 1 830 ? 29.952 -24.601 36.927 1.00 71.88 830 PRO A CA 1
ATOM 6724 C C . PRO A 1 830 ? 28.683 -24.322 37.767 1.00 71.88 830 PRO A C 1
ATOM 6726 O O . PRO A 1 830 ? 28.665 -24.554 38.977 1.00 71.88 830 PRO A O 1
ATOM 6729 N N . VAL A 1 831 ? 27.665 -23.700 37.161 1.00 70.00 831 VAL A N 1
ATOM 6730 C CA . VAL A 1 831 ? 26.423 -23.267 37.837 1.00 70.00 831 VAL A CA 1
ATOM 6731 C C . VAL A 1 831 ? 25.176 -23.665 37.047 1.00 70.00 831 VAL A C 1
ATOM 6733 O O . VAL A 1 831 ? 25.180 -23.702 35.815 1.00 70.00 831 VAL A O 1
ATOM 6736 N N . SER A 1 832 ? 24.085 -23.956 37.763 1.00 61.12 832 SER A N 1
ATOM 6737 C CA . SER A 1 832 ? 22.772 -24.277 37.181 1.00 61.12 832 SER A CA 1
ATOM 6738 C C . SER A 1 832 ? 21.967 -23.030 36.791 1.00 61.12 832 SER A C 1
ATOM 6740 O O . SER A 1 832 ? 21.225 -23.067 35.814 1.00 61.12 832 SER A O 1
ATOM 6742 N N . ARG A 1 833 ? 22.142 -21.916 37.512 1.00 66.31 833 ARG A N 1
ATOM 6743 C CA . ARG A 1 833 ? 21.626 -20.580 37.177 1.00 66.31 833 ARG A CA 1
ATOM 6744 C C . ARG A 1 833 ? 22.708 -19.540 37.442 1.00 66.31 833 ARG A C 1
ATOM 6746 O O . ARG A 1 833 ? 23.416 -19.636 38.442 1.00 66.31 833 ARG A O 1
ATOM 6753 N N . HIS A 1 834 ? 22.815 -18.551 36.559 1.00 76.88 834 HIS A N 1
ATOM 6754 C CA . HIS A 1 834 ? 23.722 -17.423 36.757 1.00 76.88 834 HIS A CA 1
ATOM 6755 C C . HIS A 1 834 ? 23.313 -16.590 37.970 1.00 76.88 834 HIS A C 1
ATOM 6757 O O . HIS A 1 834 ? 22.127 -16.312 38.173 1.00 76.88 834 HIS A O 1
ATOM 6763 N N . SER A 1 835 ? 24.299 -16.160 38.751 1.00 77.19 835 SER A N 1
ATOM 6764 C CA . SER A 1 835 ? 24.080 -15.289 39.903 1.00 77.19 835 SER A CA 1
ATOM 6765 C C . SER A 1 835 ? 23.561 -13.897 39.501 1.00 77.19 835 SER A C 1
ATOM 6767 O O . SER A 1 835 ? 23.732 -13.429 38.371 1.00 77.19 835 SER A O 1
ATOM 6769 N N . GLU A 1 836 ? 22.935 -13.181 40.442 1.00 74.00 836 GLU A N 1
ATOM 6770 C CA . GLU A 1 836 ? 22.406 -11.830 40.189 1.00 74.00 836 GLU A CA 1
ATOM 6771 C C . GLU A 1 836 ? 23.492 -10.847 39.719 1.00 74.00 836 GLU A C 1
ATOM 6773 O O . GLU A 1 836 ? 23.254 -10.035 38.821 1.00 74.00 836 GLU A O 1
ATOM 6778 N N . TYR A 1 837 ? 24.709 -10.949 40.267 1.00 76.69 837 TYR A N 1
ATOM 6779 C CA . TYR A 1 837 ? 25.832 -10.094 39.877 1.00 76.69 837 TYR A CA 1
ATOM 6780 C C . TYR A 1 837 ? 26.408 -10.465 38.501 1.00 76.69 837 TYR A C 1
ATOM 6782 O O . TYR A 1 837 ? 26.850 -9.569 37.778 1.00 76.69 837 TYR A O 1
ATOM 6790 N N . TYR A 1 838 ? 26.353 -11.741 38.097 1.00 83.38 838 TYR A N 1
ATOM 6791 C CA . TYR A 1 838 ? 26.704 -12.172 36.741 1.00 83.38 838 TYR A CA 1
ATOM 6792 C C . TYR A 1 838 ? 25.742 -11.577 35.709 1.00 83.38 838 TYR A C 1
ATOM 6794 O O . TYR A 1 838 ? 26.168 -10.977 34.719 1.00 83.38 838 TYR A O 1
ATOM 6802 N N . ASN A 1 839 ? 24.436 -11.668 35.969 1.00 81.19 839 ASN A N 1
ATOM 6803 C CA . ASN A 1 839 ? 23.405 -11.135 35.077 1.00 81.19 839 ASN A CA 1
ATOM 6804 C C . ASN A 1 839 ? 23.515 -9.610 34.930 1.00 81.19 839 ASN A C 1
ATOM 6806 O O . ASN A 1 839 ? 23.442 -9.089 33.816 1.00 81.19 839 ASN A O 1
ATOM 6810 N N . LEU A 1 840 ? 23.784 -8.895 36.029 1.00 82.19 840 LEU A N 1
ATOM 6811 C CA . LEU A 1 840 ? 24.056 -7.454 36.008 1.00 82.19 840 LEU A CA 1
ATOM 6812 C C . LEU A 1 840 ? 25.321 -7.105 35.210 1.00 82.19 840 LEU A C 1
ATOM 6814 O O . LEU A 1 840 ? 25.326 -6.125 34.456 1.00 82.19 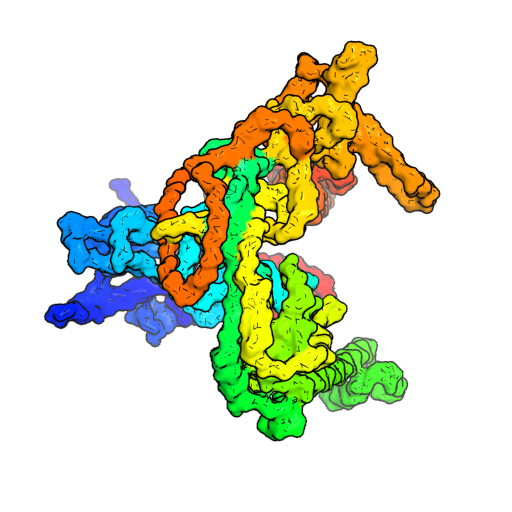840 LEU A O 1
ATOM 6818 N N . ALA A 1 841 ? 26.390 -7.896 35.336 1.00 83.31 841 ALA A N 1
ATOM 6819 C CA . ALA A 1 841 ? 27.621 -7.691 34.577 1.00 83.31 841 ALA A CA 1
ATOM 6820 C C . ALA A 1 841 ? 27.426 -7.953 33.074 1.00 83.31 841 ALA A C 1
ATOM 6822 O O . ALA A 1 841 ? 27.902 -7.165 32.252 1.00 83.31 841 ALA A O 1
ATOM 6823 N N . ASN A 1 842 ? 26.667 -8.990 32.709 1.00 84.12 842 ASN A N 1
ATOM 6824 C CA . ASN A 1 842 ? 26.338 -9.321 31.322 1.00 84.12 842 ASN A CA 1
ATOM 6825 C C . ASN A 1 842 ? 25.456 -8.237 30.680 1.00 84.12 842 ASN A C 1
ATOM 6827 O O . ASN A 1 842 ? 25.764 -7.737 29.593 1.00 84.12 842 ASN A O 1
ATOM 6831 N N . GLU A 1 843 ? 24.414 -7.786 31.392 1.00 83.38 843 GLU A N 1
ATOM 6832 C CA . GLU A 1 843 ? 23.555 -6.678 30.957 1.00 83.38 843 GLU A CA 1
ATOM 6833 C C . GLU A 1 843 ? 24.399 -5.411 30.733 1.00 83.38 843 GLU A C 1
ATOM 6835 O O . GLU A 1 843 ? 24.273 -4.751 29.702 1.00 83.38 843 GLU A O 1
ATOM 6840 N N . THR A 1 844 ? 25.346 -5.125 31.630 1.00 85.38 844 THR A N 1
ATOM 6841 C CA . THR A 1 844 ? 26.247 -3.966 31.525 1.00 85.38 844 THR A CA 1
ATOM 6842 C C . THR A 1 844 ? 27.220 -4.081 30.345 1.00 85.38 844 THR A C 1
ATOM 6844 O O . THR A 1 844 ? 27.398 -3.115 29.599 1.00 85.38 844 THR A O 1
ATOM 6847 N N . MET A 1 845 ? 27.817 -5.255 30.117 1.00 83.00 845 MET A N 1
ATOM 6848 C CA . MET A 1 845 ? 28.745 -5.500 29.006 1.00 83.00 845 MET A CA 1
ATOM 6849 C C . MET A 1 845 ? 28.059 -5.473 27.638 1.00 83.00 845 MET A C 1
ATOM 6851 O O . MET A 1 845 ? 28.638 -4.953 26.683 1.00 83.00 845 MET A O 1
ATOM 6855 N N . SER A 1 846 ? 26.812 -5.941 27.542 1.00 84.88 846 SER A N 1
ATOM 6856 C CA . SER A 1 846 ? 26.017 -5.901 26.305 1.00 84.88 846 SER A CA 1
ATOM 6857 C C . SER A 1 846 ? 25.749 -4.476 25.796 1.00 84.88 846 SER A C 1
ATOM 6859 O O . SER A 1 846 ? 25.548 -4.259 24.600 1.00 84.88 846 SER A O 1
ATOM 6861 N N . LEU A 1 847 ? 25.795 -3.479 26.691 1.00 83.25 847 LEU A N 1
ATOM 6862 C CA . LEU A 1 847 ? 25.602 -2.073 26.338 1.00 83.25 847 LEU A CA 1
ATOM 6863 C C . LEU A 1 847 ? 26.837 -1.443 25.686 1.00 83.25 847 LEU A C 1
ATOM 6865 O O . LEU A 1 847 ? 26.720 -0.382 25.070 1.00 83.25 847 LEU A O 1
ATOM 6869 N N . LYS A 1 848 ? 28.012 -2.076 25.789 1.00 82.19 848 LYS A N 1
ATOM 6870 C CA . LYS A 1 848 ? 29.273 -1.580 25.225 1.00 82.19 848 LYS A CA 1
ATOM 6871 C C . LYS A 1 848 ? 29.198 -1.509 23.694 1.00 82.19 848 LYS A C 1
ATOM 6873 O O . LYS A 1 848 ? 28.827 -2.466 23.027 1.00 82.19 848 LYS A O 1
ATOM 6878 N N . GLY A 1 849 ? 29.584 -0.370 23.119 1.00 78.00 849 GLY A N 1
ATOM 6879 C CA . GLY A 1 849 ? 29.574 -0.136 21.668 1.00 78.00 849 GLY A CA 1
ATOM 6880 C C . GLY A 1 849 ? 28.230 0.326 21.091 1.00 78.00 849 GLY A C 1
ATOM 6881 O O . GLY A 1 849 ? 28.191 0.773 19.944 1.00 78.00 849 GLY A O 1
ATOM 6882 N N . LEU A 1 850 ? 27.143 0.310 21.873 1.00 83.19 850 LEU A N 1
ATOM 6883 C CA . LEU A 1 850 ? 25.852 0.846 21.437 1.00 83.19 850 LEU A CA 1
ATOM 6884 C C . LEU A 1 850 ? 25.882 2.378 21.339 1.00 83.19 850 LEU A C 1
ATOM 6886 O O . LEU A 1 850 ? 26.581 3.057 22.093 1.00 83.19 850 LEU A O 1
ATOM 6890 N N . SER A 1 851 ? 25.104 2.945 20.412 1.00 77.81 851 SER A N 1
ATOM 6891 C CA . SER A 1 851 ? 25.059 4.398 20.206 1.00 77.81 851 SER A CA 1
ATOM 6892 C C . SER A 1 851 ? 24.335 5.118 21.349 1.00 77.81 851 SER A C 1
ATOM 6894 O O . SER A 1 851 ? 23.191 4.795 21.675 1.00 77.81 851 SER A O 1
ATOM 6896 N N . LEU A 1 852 ? 24.960 6.166 21.894 1.00 73.44 852 LEU A N 1
ATOM 6897 C CA . LEU A 1 852 ? 24.382 7.048 22.926 1.00 73.44 852 LEU A CA 1
ATOM 6898 C C . LEU A 1 852 ? 23.325 8.029 22.368 1.00 73.44 852 LEU A C 1
ATOM 6900 O O . LEU A 1 852 ? 22.690 8.772 23.121 1.00 73.44 852 LEU A O 1
ATOM 6904 N N . GLY A 1 853 ? 23.133 8.049 21.042 1.00 67.69 853 GLY A N 1
ATOM 6905 C CA . GLY A 1 853 ? 22.118 8.864 20.368 1.00 67.69 853 GLY A CA 1
ATOM 6906 C C . GLY A 1 853 ? 20.704 8.274 20.429 1.00 67.69 853 GLY A C 1
ATOM 6907 O O . GLY A 1 853 ? 19.728 9.012 20.296 1.00 67.69 853 GLY A O 1
ATOM 6908 N N . LEU A 1 854 ? 20.583 6.963 20.656 1.00 74.94 854 LEU A N 1
ATOM 6909 C CA . LEU A 1 854 ? 19.301 6.267 20.766 1.00 74.94 854 LEU A CA 1
ATOM 6910 C C . LEU A 1 854 ? 18.695 6.468 22.164 1.00 74.94 854 LEU A C 1
ATOM 6912 O O . LEU A 1 854 ? 19.376 6.418 23.184 1.00 74.94 854 LEU A O 1
ATOM 6916 N N . ARG A 1 855 ? 17.380 6.694 22.237 1.00 73.00 855 ARG A N 1
ATOM 6917 C CA . ARG A 1 855 ? 16.686 6.854 23.528 1.00 73.00 855 ARG A CA 1
ATOM 6918 C C . ARG A 1 855 ? 16.646 5.541 24.323 1.00 73.00 855 ARG A C 1
ATOM 6920 O O . ARG A 1 855 ? 16.826 5.563 25.535 1.00 73.00 855 ARG A O 1
ATOM 6927 N N . SER A 1 856 ? 16.486 4.412 23.634 1.00 75.56 856 SER A N 1
ATOM 6928 C CA . SER A 1 856 ? 16.440 3.071 24.230 1.00 75.56 856 SER A CA 1
ATOM 6929 C C . SER A 1 856 ? 17.729 2.694 24.967 1.00 75.56 856 SER A C 1
ATOM 6931 O O . SER A 1 856 ? 17.661 2.126 26.055 1.00 75.56 856 SER A O 1
ATOM 6933 N N . THR A 1 857 ? 18.893 3.053 24.420 1.00 80.12 857 THR A N 1
ATOM 6934 C CA . THR A 1 857 ? 20.205 2.779 25.030 1.00 80.12 857 THR A CA 1
ATOM 6935 C C . THR A 1 857 ? 20.422 3.620 26.289 1.00 80.12 857 THR A C 1
ATOM 6937 O O . THR A 1 857 ? 20.887 3.107 27.302 1.00 80.12 857 THR A O 1
ATOM 6940 N N . MET A 1 858 ? 20.001 4.888 26.274 1.00 75.81 858 MET A N 1
ATOM 6941 C CA . MET A 1 858 ? 20.045 5.769 27.449 1.00 75.81 858 MET A CA 1
ATOM 6942 C C . MET A 1 858 ? 19.137 5.291 28.585 1.00 75.81 858 MET A C 1
ATOM 6944 O O . MET A 1 858 ? 19.520 5.364 29.753 1.00 75.81 858 MET A O 1
ATOM 6948 N N . ASP A 1 859 ? 17.940 4.806 28.260 1.00 76.12 859 ASP A N 1
ATOM 6949 C CA . ASP A 1 859 ? 17.019 4.278 29.265 1.00 76.12 859 ASP A CA 1
ATOM 6950 C C . ASP A 1 859 ? 17.537 2.945 29.838 1.00 76.12 859 ASP A C 1
ATOM 6952 O O . ASP A 1 859 ? 17.431 2.721 31.043 1.00 76.12 859 ASP A O 1
ATOM 6956 N N . ALA A 1 860 ? 18.184 2.106 29.020 1.00 79.06 860 ALA A N 1
ATOM 6957 C CA . ALA A 1 860 ? 18.859 0.890 29.481 1.00 79.06 860 ALA A CA 1
ATOM 6958 C C . ALA A 1 860 ? 20.057 1.180 30.408 1.00 79.06 860 ALA A C 1
ATOM 6960 O O . ALA A 1 860 ? 20.186 0.537 31.448 1.00 79.06 860 ALA A O 1
ATOM 6961 N N . LEU A 1 861 ? 20.882 2.189 30.100 1.00 82.25 861 LEU A N 1
ATOM 6962 C CA . LEU A 1 861 ? 21.993 2.620 30.964 1.00 82.25 861 LEU A CA 1
ATOM 6963 C C . LEU A 1 861 ? 21.509 3.131 32.327 1.00 82.25 861 LEU A C 1
ATOM 6965 O O . LEU A 1 861 ? 22.095 2.804 33.355 1.00 82.25 861 LEU A O 1
ATOM 6969 N N . ARG A 1 862 ? 20.428 3.921 32.353 1.00 81.88 862 ARG A N 1
ATOM 6970 C CA . ARG A 1 862 ? 19.846 4.439 33.603 1.00 81.88 862 ARG A CA 1
ATOM 6971 C C . ARG A 1 862 ? 19.257 3.332 34.467 1.00 81.88 862 ARG A C 1
ATOM 6973 O O . ARG A 1 862 ? 19.448 3.365 35.678 1.00 81.88 862 ARG A O 1
ATOM 6980 N N . ARG A 1 863 ? 18.570 2.359 33.857 1.00 83.06 863 ARG A N 1
ATOM 6981 C CA . ARG A 1 863 ? 18.060 1.181 34.575 1.00 83.06 863 ARG A CA 1
ATOM 6982 C C . ARG A 1 863 ? 19.201 0.363 35.172 1.00 83.06 863 ARG A C 1
ATOM 6984 O O . ARG A 1 863 ? 19.153 0.082 36.362 1.00 83.06 863 ARG A O 1
ATOM 6991 N N . ASN A 1 864 ? 20.244 0.071 34.391 1.00 85.94 864 ASN A N 1
ATOM 6992 C CA . ASN A 1 864 ? 21.429 -0.629 34.897 1.00 85.94 864 ASN A CA 1
ATOM 6993 C C . ASN A 1 864 ? 22.100 0.119 36.052 1.00 85.94 864 ASN A C 1
ATOM 6995 O O . ASN A 1 864 ? 22.434 -0.489 37.062 1.00 85.94 864 ASN A O 1
ATOM 6999 N N . TYR A 1 865 ? 22.244 1.443 35.946 1.00 85.62 865 TYR A N 1
ATOM 7000 C CA . TYR A 1 865 ? 22.792 2.259 37.029 1.00 85.62 865 TYR A CA 1
ATOM 7001 C C . TYR A 1 865 ? 21.974 2.149 38.325 1.00 85.62 865 TYR A C 1
ATOM 7003 O O . TYR A 1 865 ? 22.561 2.024 39.397 1.00 85.62 865 TYR A O 1
ATOM 7011 N N . MET A 1 866 ? 20.638 2.176 38.242 1.00 81.56 866 MET A N 1
ATOM 7012 C CA . MET A 1 866 ? 19.790 2.024 39.430 1.00 81.56 866 MET A CA 1
ATOM 7013 C C . MET A 1 866 ? 19.915 0.626 40.038 1.00 81.56 866 MET A C 1
ATOM 7015 O O . MET A 1 866 ? 20.159 0.528 41.233 1.00 81.56 866 MET A O 1
ATOM 7019 N N . LYS A 1 867 ? 19.888 -0.435 39.220 1.00 83.06 867 LYS A N 1
ATOM 7020 C CA . LYS A 1 867 ? 20.067 -1.812 39.708 1.00 83.06 867 LYS A CA 1
ATOM 7021 C C . LYS A 1 867 ? 21.406 -2.010 40.432 1.00 83.06 867 LYS A C 1
ATOM 7023 O O . LYS A 1 867 ? 21.438 -2.546 41.534 1.00 83.06 867 LYS A O 1
ATOM 7028 N N . TRP A 1 868 ? 22.508 -1.521 39.854 1.00 82.62 868 TRP A N 1
ATOM 7029 C CA . TRP A 1 868 ? 23.830 -1.575 40.492 1.00 82.62 868 TRP A CA 1
ATOM 7030 C C . TRP A 1 868 ? 23.901 -0.755 41.785 1.00 82.62 868 TRP A C 1
ATOM 7032 O O . TRP A 1 868 ? 24.562 -1.158 42.742 1.00 82.62 868 TRP A O 1
ATOM 7042 N N . LYS A 1 869 ? 23.208 0.387 41.836 1.00 80.19 869 LYS A N 1
ATOM 7043 C CA . LYS A 1 869 ? 23.136 1.235 43.029 1.00 80.19 869 LYS A CA 1
ATOM 7044 C C . LYS A 1 869 ? 22.335 0.575 44.153 1.00 80.19 869 LYS A C 1
ATOM 7046 O O . LYS A 1 869 ? 22.754 0.653 45.306 1.00 80.19 869 LYS A O 1
ATOM 7051 N N . ASP A 1 870 ? 21.224 -0.074 43.828 1.00 78.19 870 ASP A N 1
ATOM 7052 C CA . ASP A 1 870 ? 20.403 -0.802 44.797 1.00 78.19 870 ASP A CA 1
ATOM 7053 C C . ASP A 1 870 ? 21.168 -2.016 45.342 1.00 78.19 870 ASP A C 1
ATOM 7055 O O . ASP A 1 870 ? 21.232 -2.211 46.556 1.00 78.19 870 ASP A O 1
ATOM 7059 N N . TYR A 1 871 ? 21.878 -2.741 44.471 1.00 77.44 871 TYR A N 1
ATOM 7060 C CA . TYR A 1 871 ? 22.775 -3.831 44.865 1.00 77.44 871 TYR A CA 1
ATOM 7061 C C . TYR A 1 871 ? 23.901 -3.363 45.808 1.00 77.44 871 TYR A C 1
ATOM 7063 O O . TYR A 1 871 ? 24.169 -3.991 46.836 1.00 77.44 871 TYR A O 1
ATOM 7071 N N . TYR A 1 872 ? 24.521 -2.215 45.513 1.00 78.25 872 TYR A N 1
ATOM 7072 C CA . TYR A 1 872 ? 25.542 -1.601 46.370 1.00 78.25 872 TYR A CA 1
ATOM 7073 C C . TYR A 1 872 ? 24.988 -1.188 47.745 1.00 78.25 872 TYR A C 1
ATOM 7075 O O . TYR A 1 872 ? 25.634 -1.416 48.769 1.00 78.25 872 TYR A O 1
ATOM 7083 N N . ASN A 1 873 ? 23.781 -0.614 47.792 1.00 75.25 873 ASN A N 1
ATOM 7084 C CA . ASN A 1 873 ? 23.135 -0.221 49.048 1.00 75.25 873 ASN A CA 1
ATOM 7085 C C . ASN A 1 873 ? 22.767 -1.437 49.914 1.00 75.25 873 ASN A C 1
ATOM 7087 O O . ASN A 1 873 ? 22.961 -1.400 51.128 1.00 75.25 873 ASN A O 1
ATOM 7091 N N . ASN A 1 874 ? 22.293 -2.523 49.297 1.00 73.00 874 ASN A N 1
ATOM 7092 C CA . ASN A 1 874 ? 21.983 -3.771 49.998 1.00 73.00 874 ASN A CA 1
ATOM 7093 C C . ASN A 1 874 ? 23.252 -4.443 50.548 1.00 73.00 874 ASN A C 1
ATOM 7095 O O . ASN A 1 874 ? 23.261 -4.906 51.687 1.00 73.00 874 ASN A O 1
ATOM 7099 N N . SER A 1 875 ? 24.349 -4.410 49.785 1.00 69.88 875 SER A N 1
ATOM 7100 C CA . SER A 1 875 ? 25.655 -4.941 50.208 1.00 69.88 875 SER A CA 1
ATOM 7101 C C . SER A 1 875 ? 26.274 -4.154 51.377 1.00 69.88 875 SER A C 1
ATOM 7103 O O . SER A 1 875 ? 27.012 -4.716 52.178 1.00 69.88 875 SER A O 1
ATOM 7105 N N . LEU A 1 876 ? 25.962 -2.858 51.506 1.00 68.88 876 LEU A N 1
ATOM 7106 C CA . LEU A 1 876 ? 26.374 -1.997 52.628 1.00 68.88 876 LEU A CA 1
ATOM 7107 C C . LEU A 1 876 ? 25.655 -2.320 53.948 1.00 68.88 876 LEU A C 1
ATOM 7109 O O . LEU A 1 876 ? 26.193 -2.041 55.018 1.00 68.88 876 LEU A O 1
ATOM 7113 N N . LEU A 1 877 ? 24.437 -2.865 53.873 1.00 65.00 877 LEU A N 1
ATOM 7114 C CA . LEU A 1 877 ? 23.610 -3.215 55.032 1.00 65.00 877 LEU A CA 1
ATOM 7115 C C . LEU A 1 877 ? 23.964 -4.593 55.620 1.00 65.00 877 LEU A C 1
ATOM 7117 O O . LEU A 1 877 ? 23.583 -4.888 56.752 1.00 65.00 877 LEU A O 1
ATOM 7121 N N . GLN A 1 878 ? 24.705 -5.428 54.885 1.00 62.78 878 GLN A N 1
ATOM 7122 C CA . GLN A 1 878 ? 25.143 -6.752 55.328 1.00 62.78 878 GLN A CA 1
ATOM 7123 C C . GLN A 1 878 ? 26.529 -6.686 55.988 1.00 62.78 878 GLN A C 1
ATOM 7125 O O . GLN A 1 878 ? 27.496 -6.195 55.413 1.00 62.78 878 GLN A O 1
ATOM 7130 N N . SER A 1 879 ? 26.647 -7.204 57.213 1.00 47.72 879 SER A N 1
ATOM 7131 C CA . SER A 1 879 ? 27.864 -7.112 58.036 1.00 47.72 879 SER A CA 1
ATOM 7132 C C . SER A 1 879 ? 28.995 -8.073 57.636 1.00 47.72 879 SER A C 1
ATOM 7134 O O . SER A 1 879 ? 30.115 -7.888 58.101 1.00 47.72 879 SER A O 1
ATOM 7136 N N . ASN A 1 880 ? 28.742 -9.051 56.755 1.00 55.47 880 ASN A N 1
ATOM 7137 C CA . ASN A 1 880 ? 29.743 -9.966 56.190 1.00 55.47 880 ASN A CA 1
ATOM 7138 C C . ASN A 1 880 ? 29.411 -10.278 54.721 1.00 55.47 880 ASN A C 1
ATOM 7140 O O . ASN A 1 880 ? 28.431 -10.966 54.446 1.00 55.47 880 ASN A O 1
ATOM 7144 N N . ILE A 1 881 ? 30.243 -9.811 53.787 1.00 56.91 881 ILE A N 1
ATOM 7145 C CA . ILE A 1 881 ? 30.109 -10.110 52.353 1.00 56.91 881 ILE A CA 1
ATOM 7146 C C . ILE A 1 881 ? 30.714 -11.501 52.075 1.00 56.91 881 ILE A C 1
ATOM 7148 O O . ILE A 1 881 ? 31.873 -11.730 52.443 1.00 56.91 881 ILE A O 1
ATOM 7152 N N . PRO A 1 882 ? 29.985 -12.441 51.442 1.00 57.88 882 PRO A N 1
ATOM 7153 C CA . PRO A 1 882 ? 30.527 -13.739 51.037 1.00 57.88 882 PRO A CA 1
ATOM 7154 C C . PRO A 1 882 ? 31.751 -13.586 50.117 1.00 57.88 882 PRO A C 1
ATOM 7156 O O . PRO A 1 882 ? 31.767 -12.713 49.252 1.00 57.88 882 PRO A O 1
ATOM 7159 N N . LYS A 1 883 ? 32.757 -14.470 50.236 1.00 54.00 883 LYS A N 1
ATOM 7160 C CA . LYS A 1 883 ? 33.996 -14.454 49.414 1.00 54.00 883 LYS A CA 1
ATOM 7161 C C . LYS A 1 883 ? 33.764 -14.533 47.893 1.00 54.00 883 LYS A C 1
ATOM 7163 O O . LYS A 1 883 ? 34.708 -14.333 47.137 1.00 54.00 883 LYS A O 1
ATOM 7168 N N . GLU A 1 884 ? 32.549 -14.856 47.465 1.00 55.72 884 GLU A N 1
ATOM 7169 C CA . GLU A 1 884 ? 32.156 -15.070 46.068 1.00 55.72 884 GLU A CA 1
ATOM 7170 C C . GLU A 1 884 ? 31.525 -13.823 45.419 1.00 55.72 884 GLU A C 1
ATOM 7172 O O . GLU A 1 884 ? 31.335 -13.801 44.210 1.00 55.72 884 GLU A O 1
ATOM 7177 N N . GLN A 1 885 ? 31.252 -12.758 46.186 1.00 64.75 885 GLN A N 1
ATOM 7178 C CA . GLN A 1 885 ? 30.692 -11.506 45.663 1.00 64.75 885 GLN A CA 1
ATOM 7179 C C . GLN A 1 885 ? 31.780 -10.485 45.271 1.00 64.75 885 GLN A C 1
ATOM 7181 O O . GLN A 1 885 ? 32.840 -10.431 45.908 1.00 64.75 885 GLN A O 1
ATOM 7186 N N . PRO A 1 886 ? 31.525 -9.608 44.274 1.00 68.56 886 PRO A N 1
ATOM 7187 C CA . PRO A 1 886 ? 32.442 -8.522 43.936 1.00 68.56 886 PRO A CA 1
ATOM 7188 C C . PRO A 1 886 ? 32.601 -7.571 45.127 1.00 68.56 886 PRO A C 1
ATOM 7190 O O . PRO A 1 886 ? 31.618 -7.201 45.773 1.00 68.56 886 PRO A O 1
ATOM 7193 N N . SER A 1 887 ? 33.834 -7.148 45.416 1.00 76.19 887 SER A N 1
ATOM 7194 C CA . SER A 1 887 ? 34.124 -6.284 46.565 1.00 76.19 887 SER A CA 1
ATOM 7195 C C . SER A 1 887 ? 33.390 -4.937 46.479 1.00 76.19 887 SER A C 1
ATOM 7197 O O . SER A 1 887 ? 33.119 -4.420 45.392 1.00 76.19 887 SER A O 1
ATOM 7199 N N . LEU A 1 888 ? 33.117 -4.311 47.632 1.00 75.38 888 LEU A N 1
ATOM 7200 C CA . LEU A 1 888 ? 32.455 -2.996 47.694 1.00 75.38 888 LEU A CA 1
ATOM 7201 C C . LEU A 1 888 ? 33.180 -1.918 46.872 1.00 75.38 888 LEU A C 1
ATOM 7203 O O . LEU A 1 888 ? 32.542 -0.982 46.391 1.00 75.38 888 LEU A O 1
ATOM 7207 N N . SER A 1 889 ? 34.503 -2.033 46.689 1.00 76.75 889 SER A N 1
ATOM 7208 C CA . SER A 1 889 ? 35.257 -1.126 45.819 1.00 76.75 889 SER A CA 1
ATOM 7209 C C . SER A 1 889 ? 34.883 -1.316 44.349 1.00 76.75 889 SER A C 1
ATOM 7211 O O . SER A 1 889 ? 34.553 -0.334 43.693 1.00 76.75 889 SER A O 1
ATOM 7213 N N . VAL A 1 890 ? 34.830 -2.562 43.867 1.00 78.38 890 VAL A N 1
ATOM 7214 C CA . VAL A 1 890 ? 34.478 -2.894 42.475 1.00 78.38 890 VAL A CA 1
ATOM 7215 C C . VAL A 1 890 ? 33.051 -2.448 42.149 1.00 78.38 890 VAL A C 1
ATOM 7217 O O . VAL A 1 890 ? 32.825 -1.794 41.132 1.00 78.38 890 VAL A O 1
ATOM 7220 N N . GLN A 1 891 ? 32.095 -2.706 43.045 1.00 80.81 891 GLN A N 1
ATOM 7221 C CA . GLN A 1 891 ? 30.701 -2.274 42.873 1.00 80.81 891 GLN A CA 1
ATOM 7222 C C . GLN A 1 891 ? 30.575 -0.741 42.782 1.00 80.81 891 GLN A C 1
ATOM 7224 O O . GLN A 1 891 ? 29.850 -0.202 41.938 1.00 80.81 891 GLN A O 1
ATOM 7229 N N . ARG A 1 892 ? 31.319 -0.017 43.629 1.00 80.56 892 ARG A N 1
ATOM 7230 C CA . ARG A 1 892 ? 31.350 1.451 43.639 1.00 80.56 892 ARG A CA 1
ATOM 7231 C C . ARG A 1 892 ? 31.974 2.023 42.366 1.00 80.56 892 ARG A C 1
ATOM 7233 O O . ARG A 1 892 ? 31.496 3.046 41.869 1.00 80.56 892 ARG A O 1
ATOM 7240 N N . ASP A 1 893 ? 33.015 1.381 41.847 1.00 82.75 893 ASP A N 1
ATOM 7241 C CA . ASP A 1 893 ? 33.715 1.822 40.641 1.00 82.75 893 ASP A CA 1
ATOM 7242 C C . ASP A 1 893 ? 32.851 1.605 39.387 1.00 82.75 893 ASP A C 1
ATOM 7244 O O . ASP A 1 893 ? 32.725 2.524 38.576 1.00 82.75 893 ASP A O 1
ATOM 7248 N N . ILE A 1 894 ? 32.122 0.483 39.294 1.00 83.31 894 ILE A N 1
ATOM 7249 C CA . ILE A 1 894 ? 31.120 0.236 38.236 1.00 83.31 894 ILE A CA 1
ATOM 7250 C C . ILE A 1 894 ? 30.006 1.299 38.271 1.00 83.31 894 ILE A C 1
ATOM 7252 O O . ILE A 1 894 ? 29.665 1.887 37.240 1.00 83.31 894 ILE A O 1
ATOM 7256 N N . CYS A 1 895 ? 29.471 1.621 39.456 1.00 83.25 895 CYS A N 1
ATOM 7257 C CA . CYS A 1 89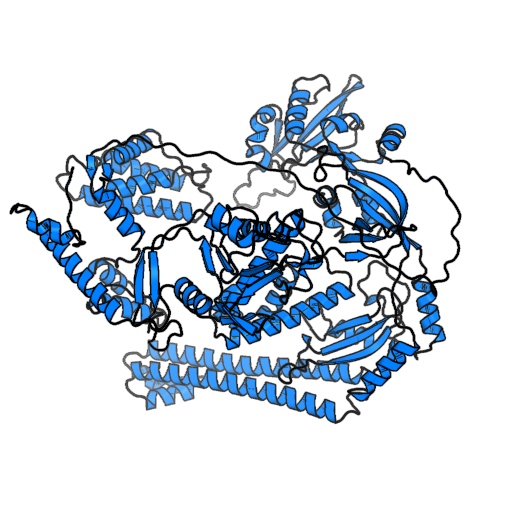5 ? 28.448 2.664 39.612 1.00 83.25 895 CYS A CA 1
ATOM 7258 C C . CYS A 1 895 ? 28.953 4.053 39.191 1.00 83.25 895 CYS A C 1
ATOM 7260 O O . CYS A 1 895 ? 28.216 4.836 38.581 1.00 83.25 895 CYS A O 1
ATOM 7262 N N . ARG A 1 896 ? 30.204 4.385 39.533 1.00 83.94 896 ARG A N 1
ATOM 7263 C CA . ARG A 1 896 ? 30.829 5.665 39.176 1.00 83.94 896 ARG A CA 1
ATOM 7264 C C . ARG A 1 896 ? 31.041 5.772 37.667 1.00 83.94 896 ARG A C 1
ATOM 7266 O O . ARG A 1 896 ? 30.754 6.826 37.102 1.00 83.94 896 ARG A O 1
ATOM 7273 N N . GLU A 1 897 ? 31.467 4.689 37.026 1.00 83.62 897 GLU A N 1
ATOM 7274 C CA . GLU A 1 897 ? 31.696 4.634 35.583 1.00 83.62 897 GLU A CA 1
ATOM 7275 C C . GLU A 1 897 ? 30.386 4.750 34.794 1.00 83.62 897 GLU A C 1
ATOM 7277 O O . GLU A 1 897 ? 30.278 5.571 33.884 1.00 83.62 897 GLU A O 1
ATOM 7282 N N . LEU A 1 898 ? 29.340 4.017 35.195 1.00 83.81 898 LEU A N 1
ATOM 7283 C CA . LEU A 1 898 ? 28.009 4.129 34.587 1.00 83.81 898 LEU A CA 1
ATOM 7284 C C . LEU A 1 898 ? 27.459 5.555 34.686 1.00 83.81 898 LEU A C 1
ATOM 7286 O O . LEU A 1 898 ? 26.940 6.098 33.708 1.00 83.81 898 LEU A O 1
ATOM 7290 N N . ARG A 1 899 ? 27.628 6.200 35.844 1.00 84.56 899 ARG A N 1
ATOM 7291 C CA . ARG A 1 899 ? 27.248 7.602 36.034 1.00 84.56 899 ARG A CA 1
ATOM 7292 C C . ARG A 1 899 ? 28.054 8.541 35.131 1.00 84.56 899 ARG A C 1
ATOM 7294 O O . ARG A 1 899 ? 27.464 9.411 34.495 1.00 84.56 899 ARG A O 1
ATOM 7301 N N . ALA A 1 900 ? 29.366 8.337 35.018 1.00 82.00 900 ALA A N 1
ATOM 7302 C CA . ALA A 1 900 ? 30.234 9.139 34.159 1.00 82.00 900 ALA A CA 1
ATOM 7303 C C . ALA A 1 900 ? 29.874 9.003 32.668 1.00 82.00 900 ALA A C 1
ATOM 7305 O O . ALA A 1 900 ? 29.873 10.000 31.944 1.00 82.00 900 ALA A O 1
ATOM 7306 N N . VAL A 1 901 ? 29.512 7.801 32.206 1.00 81.94 901 VAL A N 1
ATOM 7307 C CA . VAL A 1 901 ? 29.044 7.556 30.831 1.00 81.94 901 VAL A CA 1
ATOM 7308 C C . VAL A 1 901 ? 27.702 8.249 30.568 1.00 81.94 901 VAL A C 1
ATOM 7310 O O . VAL A 1 901 ? 27.526 8.868 29.517 1.00 81.94 901 VAL A O 1
ATOM 7313 N N . ILE A 1 902 ? 26.771 8.213 31.530 1.00 82.25 902 ILE A N 1
ATOM 7314 C CA . ILE A 1 902 ? 25.472 8.900 31.430 1.00 82.25 902 ILE A CA 1
ATOM 7315 C C . ILE A 1 902 ? 25.653 10.428 31.382 1.00 82.25 902 ILE A C 1
ATOM 7317 O O . ILE A 1 902 ? 24.980 11.105 30.599 1.00 82.25 902 ILE A O 1
ATOM 7321 N N . GLU A 1 903 ? 26.563 10.977 32.189 1.00 80.12 903 GLU A N 1
ATOM 7322 C CA . GLU A 1 903 ? 26.833 12.419 32.273 1.00 80.12 903 GLU A CA 1
ATOM 7323 C C . GLU A 1 903 ? 27.634 12.946 31.057 1.00 80.12 903 GLU A C 1
ATOM 7325 O O . GLU A 1 903 ? 27.414 14.077 30.617 1.00 80.12 903 GLU A O 1
ATOM 7330 N N . ASN A 1 904 ? 28.483 12.123 30.423 1.00 71.19 904 ASN A N 1
ATOM 7331 C CA . ASN A 1 904 ? 29.305 12.497 29.257 1.00 71.19 904 ASN A CA 1
ATOM 7332 C C . ASN A 1 904 ? 28.616 12.348 27.881 1.00 71.19 904 ASN A C 1
ATOM 7334 O O . ASN A 1 904 ? 29.290 12.395 26.845 1.00 71.19 904 ASN A O 1
ATOM 7338 N N . LYS A 1 905 ? 27.279 12.245 27.828 1.00 65.06 905 LYS A N 1
ATOM 7339 C CA . LYS A 1 905 ? 26.486 12.071 26.587 1.00 65.06 905 LYS A CA 1
ATOM 7340 C C . LYS A 1 905 ? 26.855 13.034 25.443 1.00 65.06 905 LYS A C 1
ATOM 7342 O O . LYS A 1 905 ? 26.715 12.691 24.275 1.00 65.06 905 LYS A O 1
ATOM 7347 N N . SER A 1 906 ? 27.293 14.254 25.750 1.00 58.00 906 SER A N 1
ATOM 7348 C CA . SER A 1 906 ? 27.626 15.275 24.745 1.00 58.00 906 SER A CA 1
ATOM 7349 C C . SER A 1 906 ? 29.001 15.097 24.087 1.00 58.00 906 SER A C 1
ATOM 7351 O O . SER A 1 906 ? 29.276 15.765 23.089 1.00 58.00 906 SER A O 1
ATOM 7353 N N . LYS A 1 907 ? 29.862 14.224 24.628 1.00 61.16 907 LYS A N 1
ATOM 7354 C CA . LYS A 1 907 ? 31.264 14.062 24.208 1.00 61.16 907 LYS A CA 1
ATOM 7355 C C . LYS A 1 907 ? 31.574 12.708 23.555 1.00 61.16 907 LYS A C 1
ATOM 7357 O O . LYS A 1 907 ? 32.563 12.629 22.834 1.00 61.16 907 LYS A O 1
ATOM 7362 N N . ALA A 1 908 ? 30.752 11.675 23.761 1.00 64.50 908 ALA A N 1
ATOM 7363 C CA . ALA A 1 908 ? 30.976 10.323 23.235 1.00 64.50 908 ALA A CA 1
ATOM 7364 C C . ALA A 1 908 ? 29.829 9.852 22.320 1.00 64.50 908 ALA A C 1
ATOM 7366 O O . ALA A 1 908 ? 28.656 10.067 22.617 1.00 64.50 908 ALA A O 1
ATOM 7367 N N . ALA A 1 909 ? 30.163 9.198 21.200 1.00 69.25 909 ALA A N 1
ATOM 7368 C CA . ALA A 1 909 ? 29.186 8.710 20.215 1.00 69.25 909 ALA A CA 1
ATOM 7369 C C . ALA A 1 909 ? 28.589 7.329 20.567 1.00 69.25 909 ALA A C 1
ATOM 7371 O O . ALA A 1 909 ? 27.479 6.995 20.139 1.00 69.25 909 ALA A O 1
ATOM 7372 N N . SER A 1 910 ? 29.308 6.540 21.365 1.00 83.06 910 SER A N 1
ATOM 7373 C CA . SER A 1 910 ? 28.949 5.180 21.773 1.00 83.06 910 SER A CA 1
ATOM 7374 C C . SER A 1 910 ? 29.313 4.932 23.234 1.00 83.06 910 SER A C 1
ATOM 7376 O O . SER A 1 910 ? 30.178 5.611 23.784 1.00 83.06 910 SER A O 1
ATOM 7378 N N . VAL A 1 911 ? 28.677 3.939 23.850 1.00 82.00 911 VAL A N 1
ATOM 7379 C CA . VAL A 1 911 ? 28.980 3.496 25.216 1.00 82.00 911 VAL A CA 1
ATOM 7380 C C . VAL A 1 911 ? 30.369 2.861 25.256 1.00 82.00 911 VAL A C 1
ATOM 7382 O O . VAL A 1 911 ? 30.638 1.888 24.549 1.00 82.00 911 VAL A O 1
ATOM 7385 N N . SER A 1 912 ? 31.246 3.393 26.100 1.00 82.50 912 SER A N 1
ATOM 7386 C CA . SER A 1 912 ? 32.576 2.846 26.367 1.00 82.50 912 SER A CA 1
ATOM 7387 C C . SER A 1 912 ? 32.856 2.894 27.862 1.00 82.50 912 SER A C 1
ATOM 7389 O O . SER A 1 912 ? 32.631 3.934 28.478 1.00 82.50 912 SER A O 1
ATOM 7391 N N . PHE A 1 913 ? 33.379 1.802 28.411 1.00 84.44 913 PHE A N 1
ATOM 7392 C CA . PHE A 1 913 ? 33.818 1.713 29.803 1.00 84.44 913 PHE A CA 1
ATOM 7393 C C . PHE A 1 913 ? 35.344 1.761 29.874 1.00 84.44 913 PHE A C 1
ATOM 7395 O O . PHE A 1 913 ? 36.022 1.278 28.959 1.00 84.44 913 PHE A O 1
ATOM 7402 N N . GLY A 1 914 ? 35.879 2.314 30.961 1.00 81.50 914 GLY A N 1
ATOM 7403 C CA . GLY A 1 914 ? 37.294 2.253 31.295 1.00 81.50 914 GLY A CA 1
ATOM 7404 C C . GLY A 1 914 ? 37.833 0.820 31.309 1.00 81.50 914 GLY A C 1
ATOM 7405 O O . GLY A 1 914 ? 37.098 -0.158 31.490 1.00 81.50 914 GLY A O 1
ATOM 7406 N N . ARG A 1 915 ? 39.144 0.694 31.091 1.00 81.19 915 ARG A N 1
ATOM 7407 C CA . ARG A 1 915 ? 39.824 -0.602 30.986 1.00 81.19 915 ARG A CA 1
ATOM 7408 C C . ARG A 1 915 ? 39.694 -1.424 32.271 1.00 81.19 915 ARG A C 1
ATOM 7410 O O . ARG A 1 915 ? 39.287 -2.573 32.186 1.00 81.19 915 ARG A O 1
ATOM 7417 N N . GLU A 1 916 ? 39.917 -0.803 33.427 1.00 80.00 916 GLU A N 1
ATOM 7418 C CA . GLU A 1 916 ? 39.804 -1.448 34.745 1.00 80.00 916 GLU A CA 1
ATOM 7419 C C . GLU A 1 916 ? 38.384 -1.971 35.018 1.00 80.00 916 GLU A C 1
ATOM 7421 O O . GLU A 1 916 ? 38.203 -3.092 35.476 1.00 80.00 916 GLU A O 1
ATOM 7426 N N . VAL A 1 917 ? 37.350 -1.199 34.666 1.00 81.62 917 VAL A N 1
ATOM 7427 C CA . VAL A 1 917 ? 35.946 -1.615 34.835 1.00 81.62 917 VAL A CA 1
ATOM 7428 C C . VAL A 1 917 ? 35.576 -2.737 33.864 1.00 81.62 917 VAL A C 1
ATOM 7430 O O . VAL A 1 917 ? 34.836 -3.643 34.228 1.00 81.62 917 VAL A O 1
ATOM 7433 N N . THR A 1 918 ? 36.108 -2.706 32.639 1.00 84.25 918 THR A N 1
ATOM 7434 C CA . THR A 1 918 ? 35.911 -3.790 31.666 1.00 84.25 918 THR A CA 1
ATOM 7435 C C . THR A 1 918 ? 36.574 -5.084 32.138 1.00 84.25 918 THR A C 1
ATOM 7437 O O . THR A 1 918 ? 35.975 -6.142 31.993 1.00 84.25 918 THR A O 1
ATOM 7440 N N . GLU A 1 919 ? 37.789 -5.006 32.683 1.00 83.12 919 GLU A N 1
ATOM 7441 C CA . GLU A 1 919 ? 38.513 -6.162 33.227 1.00 83.12 919 GLU A CA 1
ATOM 7442 C C . GLU A 1 919 ? 37.752 -6.743 34.432 1.00 83.12 919 GLU A C 1
ATOM 7444 O O . GLU A 1 919 ? 37.437 -7.926 34.421 1.00 83.12 919 GLU A O 1
ATOM 7449 N N . ASN A 1 920 ? 37.281 -5.903 35.362 1.00 82.50 920 ASN A N 1
ATOM 7450 C CA . ASN A 1 920 ? 36.446 -6.346 36.486 1.00 82.50 920 ASN A CA 1
ATOM 7451 C C . ASN A 1 920 ? 35.121 -7.001 36.047 1.00 82.50 920 ASN A C 1
ATOM 7453 O O . ASN A 1 920 ? 34.694 -7.989 36.636 1.00 82.50 920 ASN A O 1
ATOM 7457 N N . LEU A 1 921 ? 34.446 -6.458 35.025 1.00 82.75 921 LEU A N 1
ATOM 7458 C CA . LEU A 1 921 ? 33.217 -7.053 34.483 1.00 82.75 921 LEU A CA 1
ATOM 7459 C C . LEU A 1 921 ? 33.499 -8.377 33.764 1.00 82.75 921 LEU A C 1
ATOM 7461 O O . LEU A 1 921 ? 32.692 -9.297 33.854 1.00 82.75 921 LEU A O 1
ATOM 7465 N N . GLN A 1 922 ? 34.630 -8.485 33.065 1.00 82.88 922 GLN A N 1
ATOM 7466 C CA . GLN A 1 922 ? 35.027 -9.722 32.400 1.00 82.88 922 GLN A CA 1
ATOM 7467 C C . GLN A 1 922 ? 35.426 -10.799 33.412 1.00 82.88 922 GLN A C 1
ATOM 7469 O O . GLN A 1 922 ? 35.050 -11.947 33.222 1.00 82.88 922 GLN A O 1
ATOM 7474 N N . ASP A 1 923 ? 36.091 -10.438 34.510 1.00 81.38 923 ASP A N 1
ATOM 7475 C CA . ASP A 1 923 ? 36.415 -11.367 35.598 1.00 81.38 923 ASP A CA 1
ATOM 7476 C C . ASP A 1 923 ? 35.148 -11.916 36.275 1.00 81.38 923 ASP A C 1
ATOM 7478 O O . ASP A 1 923 ? 35.109 -13.082 36.663 1.00 81.38 923 ASP A O 1
ATOM 7482 N N . ILE A 1 924 ? 34.083 -11.106 36.363 1.00 80.69 924 ILE A N 1
ATOM 7483 C CA . ILE A 1 924 ? 32.755 -11.556 36.813 1.00 80.69 924 ILE A CA 1
ATOM 7484 C C . ILE A 1 924 ? 32.103 -12.497 35.786 1.00 80.69 924 ILE A C 1
ATOM 7486 O O . ILE A 1 924 ? 31.445 -13.455 36.170 1.00 80.69 924 ILE A O 1
ATOM 7490 N N . LEU A 1 925 ? 32.271 -12.252 34.484 1.00 80.50 925 LEU A N 1
ATOM 7491 C CA . LEU A 1 925 ? 31.707 -13.114 33.435 1.00 80.50 925 LEU A CA 1
ATOM 7492 C C . LEU A 1 925 ? 32.492 -14.416 33.228 1.00 80.50 925 LEU A C 1
ATOM 7494 O O . LEU A 1 925 ? 31.929 -15.403 32.764 1.00 80.50 925 LEU A O 1
ATOM 7498 N N . ASP A 1 926 ? 33.774 -14.421 33.577 1.00 80.56 926 ASP A N 1
ATOM 7499 C CA . ASP A 1 926 ? 34.650 -15.589 33.519 1.00 80.56 926 ASP A CA 1
ATOM 7500 C C . ASP A 1 926 ? 34.602 -16.410 34.828 1.00 80.56 926 ASP A C 1
ATOM 7502 O O . ASP A 1 926 ? 35.247 -17.460 34.919 1.00 80.56 926 ASP A O 1
ATOM 7506 N N . SER A 1 927 ? 33.861 -15.956 35.852 1.00 78.25 927 SER A N 1
ATOM 7507 C CA . SER A 1 927 ? 33.746 -16.643 37.147 1.00 78.25 927 SER A CA 1
ATOM 7508 C C . SER A 1 927 ? 32.743 -17.799 37.139 1.00 78.25 927 SER A C 1
ATOM 7510 O O . SER A 1 927 ? 32.903 -18.731 37.928 1.00 78.25 927 SER A O 1
ATOM 7512 N N . GLU A 1 928 ? 31.756 -17.773 36.242 1.00 80.25 928 GLU A N 1
ATOM 7513 C CA . GLU A 1 928 ? 30.634 -18.713 36.171 1.00 80.25 928 GLU A CA 1
ATOM 7514 C C . GLU A 1 928 ? 30.389 -19.174 34.727 1.00 80.25 928 GLU A C 1
ATOM 7516 O O . GLU A 1 928 ? 30.367 -18.365 33.799 1.00 80.25 928 GLU A O 1
ATOM 7521 N N . TYR A 1 929 ? 30.130 -20.468 34.531 1.00 76.19 929 TYR A N 1
ATOM 7522 C CA . TYR A 1 929 ? 29.608 -20.994 33.268 1.00 76.19 929 TYR A CA 1
ATOM 7523 C C . TYR A 1 929 ? 28.452 -21.963 33.516 1.00 76.19 929 TYR A C 1
ATOM 7525 O O . TYR A 1 929 ? 28.426 -22.674 34.521 1.00 76.19 929 TYR A O 1
ATOM 7533 N N . LEU A 1 930 ? 27.490 -21.993 32.592 1.00 69.38 930 LEU A N 1
ATOM 7534 C CA . LEU A 1 930 ? 26.336 -22.884 32.696 1.00 69.38 930 LEU A CA 1
ATOM 7535 C C . LEU A 1 930 ? 26.739 -24.334 32.430 1.00 69.38 930 LEU A C 1
ATOM 7537 O O . LEU A 1 930 ? 27.290 -24.658 31.374 1.00 69.38 930 LEU A O 1
ATOM 7541 N N . GLU A 1 931 ? 26.411 -25.212 33.373 1.00 72.56 931 GLU A N 1
ATOM 7542 C CA . GLU A 1 931 ? 26.474 -26.661 33.177 1.00 72.56 931 GLU A CA 1
ATOM 7543 C C . GLU A 1 931 ? 25.430 -27.135 32.162 1.00 72.56 931 GLU A C 1
ATOM 7545 O O . GLU A 1 931 ? 24.482 -26.421 31.842 1.00 72.56 931 GLU A O 1
ATOM 7550 N N . THR A 1 932 ? 25.539 -28.380 31.691 1.00 53.41 932 TH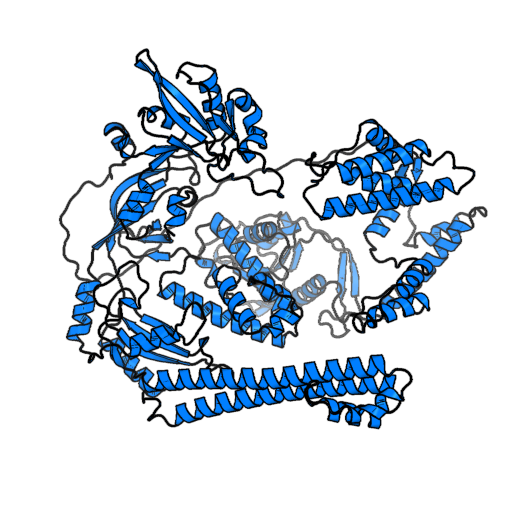R A N 1
ATOM 7551 C CA . THR A 1 932 ? 24.552 -28.992 30.786 1.00 53.41 932 THR A CA 1
ATOM 7552 C C . THR A 1 932 ? 23.118 -28.876 31.304 1.00 53.41 932 THR A C 1
ATOM 7554 O O . THR A 1 932 ? 22.242 -28.521 30.525 1.00 53.41 932 THR A O 1
ATOM 7557 N N . ASN A 1 933 ? 22.877 -29.073 32.604 1.00 53.41 933 ASN A N 1
ATOM 7558 C CA . ASN A 1 933 ? 21.544 -28.913 33.205 1.00 53.41 933 ASN A CA 1
ATOM 7559 C C . ASN A 1 933 ? 21.115 -27.438 33.293 1.00 53.41 933 ASN A C 1
ATOM 7561 O O . ASN A 1 933 ? 19.947 -27.122 33.077 1.00 53.41 933 ASN A O 1
ATOM 7565 N N . GLY A 1 934 ? 22.064 -26.527 33.530 1.00 57.19 934 GLY A N 1
ATOM 7566 C CA . GLY A 1 934 ? 21.822 -25.084 33.506 1.00 57.19 934 GLY A CA 1
ATOM 7567 C C . GLY A 1 934 ? 21.500 -24.559 32.107 1.00 57.19 934 GLY A C 1
ATOM 7568 O O . GLY A 1 934 ? 20.614 -23.729 31.957 1.00 57.19 934 GLY A O 1
ATOM 7569 N N . LEU A 1 935 ? 22.129 -25.097 31.057 1.00 54.12 935 LEU A N 1
ATOM 7570 C CA . LEU A 1 935 ? 21.796 -24.790 29.660 1.00 54.12 935 LEU A CA 1
ATOM 7571 C C . LEU A 1 935 ? 20.356 -25.191 29.315 1.00 54.12 935 LEU A C 1
ATOM 7573 O O . LEU A 1 935 ? 19.687 -24.459 28.591 1.00 54.12 935 LEU A O 1
ATOM 7577 N N . TYR A 1 936 ? 19.867 -26.316 29.849 1.00 50.59 936 TYR A N 1
ATOM 7578 C CA . TYR A 1 936 ? 18.470 -26.726 29.685 1.00 50.59 936 TYR A CA 1
ATOM 7579 C C . TYR A 1 936 ? 17.503 -25.837 30.477 1.00 50.59 936 TYR A C 1
ATOM 7581 O O . TYR A 1 936 ? 16.486 -25.445 29.918 1.00 50.59 936 TYR A O 1
ATOM 7589 N N . LEU A 1 937 ? 17.833 -25.461 31.719 1.00 52.50 937 LEU A N 1
ATOM 7590 C CA . LEU A 1 937 ? 17.025 -24.538 32.533 1.00 52.50 937 LEU A CA 1
ATOM 7591 C C . LEU A 1 937 ? 16.961 -23.130 31.932 1.00 52.50 937 LEU A C 1
ATOM 7593 O O . LEU A 1 937 ? 15.889 -22.552 31.852 1.00 52.50 937 LEU A O 1
ATOM 7597 N N . THR A 1 938 ? 18.084 -22.602 31.444 1.00 51.84 938 THR A N 1
ATOM 7598 C CA . THR A 1 938 ? 18.134 -21.270 30.814 1.00 51.84 938 THR A CA 1
ATOM 7599 C C . THR A 1 938 ? 17.359 -21.268 29.500 1.00 51.84 938 THR A C 1
ATOM 7601 O O . THR A 1 938 ? 16.626 -20.332 29.212 1.00 51.84 938 THR A O 1
ATOM 7604 N N . LYS A 1 939 ? 17.466 -22.352 28.721 1.00 46.56 939 LYS A N 1
ATOM 7605 C CA . LYS A 1 939 ? 16.674 -22.535 27.504 1.00 46.56 939 LYS A CA 1
ATOM 7606 C C . LYS A 1 939 ? 15.181 -22.691 27.810 1.00 46.56 939 LYS A C 1
ATOM 7608 O O . LYS A 1 939 ? 14.372 -22.169 27.059 1.00 46.56 939 LYS A O 1
ATOM 7613 N N . PHE A 1 940 ? 14.820 -23.359 28.905 1.00 48.16 940 PHE A N 1
ATOM 7614 C CA . PHE A 1 940 ? 13.440 -23.453 29.380 1.00 48.16 940 PHE A CA 1
ATOM 7615 C C . PHE A 1 940 ? 12.901 -22.086 29.827 1.00 48.16 940 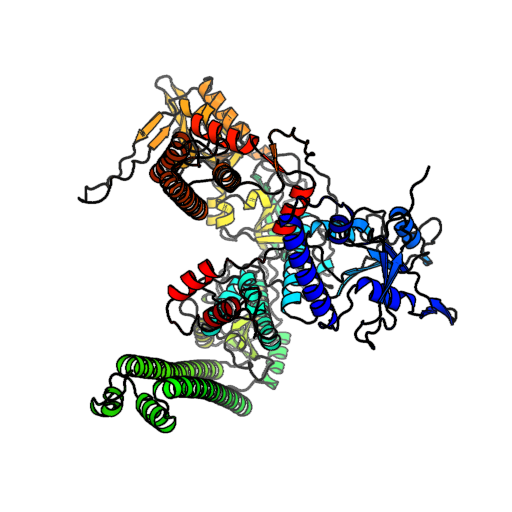PHE A C 1
ATOM 7617 O O . PHE A 1 940 ? 11.823 -21.706 29.388 1.00 48.16 940 PHE A O 1
ATOM 7624 N N . ASP A 1 941 ? 13.666 -21.319 30.609 1.00 50.78 941 ASP A N 1
ATOM 7625 C CA . ASP A 1 941 ? 13.300 -19.968 31.063 1.00 50.78 941 ASP A CA 1
ATOM 7626 C C . ASP A 1 941 ? 13.196 -18.971 29.873 1.00 50.78 941 ASP A C 1
ATOM 7628 O O . ASP A 1 941 ? 12.305 -18.119 29.859 1.00 50.78 941 ASP A O 1
ATOM 7632 N N . ASP A 1 942 ? 14.042 -19.105 28.838 1.00 49.03 942 ASP A N 1
ATOM 7633 C CA . ASP A 1 942 ? 13.984 -18.313 27.592 1.00 49.03 942 ASP A CA 1
ATOM 7634 C C . ASP A 1 942 ? 12.817 -18.725 26.664 1.00 49.03 942 ASP A C 1
ATOM 7636 O O . ASP A 1 942 ? 12.271 -17.887 25.939 1.00 49.03 942 ASP A O 1
ATOM 7640 N N . GLU A 1 943 ? 12.433 -20.008 26.659 1.00 41.31 943 GLU A N 1
ATOM 7641 C CA . GLU A 1 943 ? 11.338 -20.550 25.838 1.00 41.31 943 GLU A CA 1
ATOM 7642 C C . GLU A 1 943 ? 9.954 -20.409 26.518 1.00 41.31 943 GLU A C 1
ATOM 7644 O O . GLU A 1 943 ? 8.952 -20.263 25.816 1.00 41.31 943 GLU A O 1
ATOM 7649 N N . MET A 1 944 ? 9.879 -20.367 27.857 1.00 41.72 944 MET A N 1
ATOM 7650 C CA . MET A 1 944 ? 8.645 -20.263 28.662 1.00 41.72 944 MET A CA 1
ATOM 7651 C C . MET A 1 944 ? 8.464 -18.873 29.283 1.00 41.72 944 MET A C 1
ATOM 7653 O O . MET A 1 944 ? 8.437 -18.682 30.499 1.00 41.72 944 MET A O 1
ATOM 7657 N N . LEU A 1 945 ? 8.306 -17.873 28.424 1.00 41.78 945 LEU A N 1
ATOM 7658 C CA . LEU A 1 945 ? 8.290 -16.453 28.777 1.00 41.78 945 LEU A CA 1
ATOM 7659 C C . LEU A 1 945 ? 6.993 -15.985 29.484 1.00 41.78 945 LEU A C 1
ATOM 7661 O O . LEU A 1 945 ? 6.385 -15.021 29.036 1.00 41.78 945 LEU A O 1
ATOM 7665 N N . PHE A 1 946 ? 6.562 -16.624 30.582 1.00 46.94 946 PHE A N 1
ATOM 7666 C CA . PHE A 1 946 ? 5.482 -16.135 31.461 1.00 46.94 946 PHE A CA 1
ATOM 7667 C C . PHE A 1 946 ? 5.615 -16.632 32.915 1.00 46.94 946 PHE A C 1
ATOM 7669 O O . PHE A 1 946 ? 4.789 -17.404 33.391 1.00 46.94 946 PHE A O 1
ATOM 7676 N N . MET A 1 947 ? 6.601 -16.137 33.670 1.00 48.25 947 MET A N 1
ATOM 7677 C CA . MET A 1 947 ? 6.519 -16.179 35.139 1.00 48.25 947 MET A CA 1
ATOM 7678 C C . MET A 1 947 ? 5.995 -14.844 35.671 1.00 48.25 947 MET A C 1
ATOM 7680 O O . MET A 1 947 ? 6.499 -13.777 35.316 1.00 48.25 947 MET A O 1
ATOM 7684 N N . SER A 1 948 ? 4.959 -14.898 36.509 1.00 52.72 948 SER A N 1
ATOM 7685 C CA . SER A 1 948 ? 4.421 -13.711 37.176 1.00 52.72 948 SER A CA 1
ATOM 7686 C C . SER A 1 948 ? 5.307 -13.288 38.353 1.00 52.72 948 SER A C 1
ATOM 7688 O O . SER A 1 948 ? 5.945 -14.135 38.975 1.00 52.72 948 SER A O 1
ATOM 7690 N N . PRO A 1 949 ? 5.403 -11.979 38.649 1.00 56.03 949 PRO A N 1
ATOM 7691 C CA . PRO A 1 949 ? 6.279 -11.463 39.700 1.00 56.03 949 PRO A CA 1
ATOM 7692 C C . PRO A 1 949 ? 5.870 -11.989 41.079 1.00 56.03 949 PRO A C 1
ATOM 7694 O O . PRO A 1 949 ? 4.693 -12.265 41.305 1.00 56.03 949 PRO A O 1
ATOM 7697 N N . GLU A 1 950 ? 6.805 -12.074 42.030 1.00 69.19 950 GLU A N 1
ATOM 7698 C CA . GLU A 1 950 ? 6.502 -12.485 43.409 1.00 69.19 950 GLU A CA 1
ATOM 7699 C C . GLU A 1 950 ? 5.302 -11.715 43.987 1.00 69.19 950 GLU A C 1
ATOM 7701 O O . GLU A 1 950 ? 5.167 -10.504 43.783 1.00 69.19 950 GLU A O 1
ATOM 7706 N N . LYS A 1 951 ? 4.434 -12.401 44.747 1.00 73.31 951 LYS A N 1
ATOM 7707 C CA . LYS A 1 951 ? 3.183 -11.817 45.270 1.00 73.31 951 LYS A CA 1
ATOM 7708 C C . LYS A 1 951 ? 3.407 -10.524 46.063 1.00 73.31 951 LYS A C 1
ATOM 7710 O O . LYS A 1 951 ? 2.593 -9.613 45.986 1.00 73.31 951 LYS A O 1
ATOM 7715 N N . GLN A 1 952 ? 4.536 -10.394 46.759 1.00 66.19 952 GLN A N 1
ATOM 7716 C CA . GLN A 1 952 ? 4.893 -9.167 47.482 1.00 66.19 952 GLN A CA 1
ATOM 7717 C C . GLN A 1 952 ? 5.140 -7.976 46.539 1.00 66.19 952 GLN A C 1
ATOM 7719 O O . GLN A 1 952 ? 4.709 -6.859 46.821 1.00 66.19 952 GLN A O 1
ATOM 7724 N N . VAL A 1 953 ? 5.774 -8.219 45.390 1.00 62.78 953 VAL A N 1
ATOM 7725 C CA . VAL A 1 953 ? 6.041 -7.207 44.356 1.00 62.78 953 VAL A CA 1
ATOM 7726 C C . VAL A 1 953 ? 4.752 -6.834 43.619 1.00 62.78 953 VAL A C 1
ATOM 7728 O O . VAL A 1 953 ? 4.507 -5.656 43.358 1.00 62.78 953 VAL A O 1
ATOM 7731 N N . ALA A 1 954 ? 3.895 -7.818 43.330 1.00 67.81 954 ALA A N 1
ATOM 7732 C CA . ALA A 1 954 ? 2.582 -7.589 42.729 1.00 67.81 954 ALA A CA 1
ATOM 7733 C C . ALA A 1 954 ? 1.645 -6.785 43.652 1.00 67.81 954 ALA A C 1
ATOM 7735 O O . ALA A 1 954 ? 0.932 -5.903 43.175 1.00 67.81 954 ALA A O 1
ATOM 7736 N N . GLN A 1 955 ? 1.694 -7.035 44.966 1.00 69.62 955 GLN A N 1
ATOM 7737 C CA . GLN A 1 955 ? 0.928 -6.291 45.968 1.00 69.62 955 GLN A CA 1
ATOM 7738 C C . GLN A 1 955 ? 1.391 -4.832 46.053 1.00 69.62 955 GLN A C 1
ATOM 7740 O O . GLN A 1 955 ? 0.566 -3.930 45.941 1.00 69.62 955 GLN A O 1
ATOM 7745 N N . ALA A 1 956 ? 2.703 -4.592 46.154 1.00 68.00 956 ALA A N 1
ATOM 7746 C CA . ALA A 1 956 ? 3.256 -3.236 46.182 1.00 68.00 956 ALA A CA 1
ATOM 7747 C C . ALA A 1 956 ? 2.888 -2.436 44.918 1.00 68.00 956 ALA A C 1
ATOM 7749 O O . ALA A 1 956 ? 2.531 -1.262 44.988 1.00 68.00 956 ALA A O 1
ATOM 7750 N N . PHE A 1 957 ? 2.900 -3.090 43.754 1.00 64.88 957 PHE A N 1
ATOM 7751 C CA . PHE A 1 957 ? 2.478 -2.476 42.497 1.00 64.88 957 PHE A CA 1
ATOM 7752 C C . PHE A 1 957 ? 0.971 -2.168 42.451 1.00 64.88 957 PHE A C 1
ATOM 7754 O O . PHE A 1 957 ? 0.575 -1.139 41.903 1.00 64.88 957 PHE A O 1
ATOM 7761 N N . LEU A 1 958 ? 0.126 -3.035 43.019 1.00 72.00 958 LEU A N 1
ATOM 7762 C CA . LEU A 1 958 ? -1.321 -2.817 43.114 1.00 72.00 958 LEU A CA 1
ATOM 7763 C C . LEU A 1 958 ? -1.662 -1.642 44.045 1.00 72.00 958 LEU A C 1
ATOM 7765 O O . LEU A 1 958 ? -2.573 -0.864 43.739 1.00 72.00 958 LEU A O 1
ATOM 7769 N N . ASP A 1 959 ? -0.903 -1.488 45.129 1.00 68.62 959 ASP A N 1
ATOM 7770 C CA . ASP A 1 959 ? -1.042 -0.396 46.095 1.00 68.62 959 ASP A CA 1
ATOM 7771 C C . ASP A 1 959 ? -0.641 0.965 45.485 1.00 68.62 959 ASP A C 1
ATOM 7773 O O . ASP A 1 959 ? -1.287 1.982 45.755 1.00 68.62 959 ASP A O 1
ATOM 7777 N N . ASP A 1 960 ? 0.345 0.976 44.581 1.00 67.25 960 ASP A N 1
ATOM 7778 C CA . ASP A 1 960 ? 0.806 2.167 43.849 1.00 67.25 960 ASP A CA 1
ATOM 7779 C C . ASP A 1 960 ? -0.026 2.493 42.584 1.00 67.25 960 ASP A C 1
ATOM 7781 O O . ASP A 1 960 ? 0.133 3.559 41.972 1.00 67.25 960 ASP A O 1
ATOM 7785 N N . LEU A 1 961 ? -0.929 1.598 42.156 1.00 54.34 961 LEU A N 1
ATOM 7786 C CA . LEU A 1 961 ? -1.655 1.731 40.890 1.00 54.34 961 LEU A CA 1
ATOM 7787 C C . LEU A 1 961 ? -2.743 2.830 40.962 1.00 54.34 961 LEU A C 1
ATOM 7789 O O . LEU A 1 961 ? -3.670 2.736 41.777 1.00 54.34 961 LEU A O 1
ATOM 7793 N N . PRO A 1 962 ? -2.746 3.840 40.066 1.00 49.72 962 PRO A N 1
ATOM 7794 C CA . PRO A 1 962 ? -3.758 4.895 40.075 1.00 49.72 962 PRO A CA 1
ATOM 7795 C C . PRO A 1 962 ? -5.169 4.348 39.796 1.00 49.72 962 PRO A C 1
ATOM 7797 O O . PRO A 1 962 ? -5.388 3.570 38.865 1.00 49.72 962 PRO A O 1
ATOM 7800 N N . CYS A 1 963 ? -6.156 4.782 40.585 1.00 49.28 963 CYS A N 1
ATOM 7801 C CA . CYS A 1 963 ? -7.556 4.371 40.442 1.00 49.28 963 CYS A CA 1
ATOM 7802 C C . CYS A 1 963 ? -8.205 5.036 39.214 1.00 49.28 963 CYS A C 1
ATOM 7804 O O . CYS A 1 963 ? -8.736 6.145 39.299 1.00 49.28 963 CYS A O 1
ATOM 7806 N N . SER A 1 964 ? -8.140 4.363 38.064 1.00 57.75 964 SER A N 1
ATOM 7807 C CA . SER A 1 964 ? -8.726 4.783 36.786 1.00 57.75 964 SER A CA 1
ATOM 7808 C C . SER A 1 964 ? -9.503 3.616 36.161 1.00 57.75 964 SER A C 1
ATOM 7810 O O . SER A 1 964 ? -8.954 2.516 36.129 1.00 57.75 964 SER A O 1
ATOM 7812 N N . PRO A 1 965 ? -10.689 3.848 35.555 1.00 48.12 965 PRO A N 1
ATOM 7813 C CA . PRO A 1 965 ? -11.497 2.799 34.911 1.00 48.12 965 PRO A CA 1
ATOM 7814 C C . PRO A 1 965 ? -10.764 2.047 33.798 1.00 48.12 965 PRO A C 1
ATOM 7816 O O . PRO A 1 965 ? -11.118 0.940 33.415 1.00 48.12 965 PRO A O 1
ATOM 7819 N N . ARG A 1 966 ? -9.717 2.674 33.256 1.00 46.78 966 ARG A N 1
ATOM 7820 C CA . ARG A 1 966 ? -8.862 2.111 32.213 1.00 46.78 966 ARG A CA 1
ATOM 7821 C C . ARG A 1 966 ? -7.965 0.975 32.718 1.00 46.78 966 ARG A C 1
ATOM 7823 O O . ARG A 1 966 ? -7.385 0.274 31.901 1.00 46.78 966 ARG A O 1
ATOM 7830 N N . PHE A 1 967 ? -7.827 0.833 34.036 1.00 50.06 967 PHE A N 1
ATOM 7831 C CA . PHE A 1 967 ? -6.965 -0.150 34.690 1.00 50.06 967 PHE A CA 1
ATOM 7832 C C . PHE A 1 967 ? -7.739 -1.129 35.577 1.00 50.06 967 PHE A C 1
ATOM 7834 O O . PHE A 1 967 ? -7.109 -1.949 36.234 1.00 50.06 967 PHE A O 1
ATOM 7841 N N . ASP A 1 968 ? -9.074 -1.082 35.596 1.00 66.38 968 ASP A N 1
ATOM 7842 C CA . ASP A 1 968 ? -9.891 -1.957 36.449 1.00 66.38 968 ASP A CA 1
ATOM 7843 C C . ASP A 1 968 ? -9.713 -3.435 36.083 1.00 66.38 968 ASP A C 1
ATOM 7845 O O . ASP A 1 968 ? -9.568 -4.276 36.969 1.00 66.38 968 ASP A O 1
ATOM 7849 N N . SER A 1 969 ? -9.617 -3.747 34.788 1.00 63.44 969 SER A N 1
ATOM 7850 C CA . SER A 1 969 ? -9.328 -5.103 34.310 1.00 63.44 969 SER A CA 1
ATOM 7851 C C . SER A 1 969 ? -7.943 -5.583 34.755 1.00 63.44 969 SER A C 1
ATOM 7853 O O . SER A 1 969 ? -7.800 -6.712 35.208 1.00 63.44 969 SER A O 1
ATOM 7855 N N . ILE A 1 970 ? -6.932 -4.705 34.710 1.00 65.06 970 ILE A N 1
ATOM 7856 C CA . ILE A 1 970 ? -5.563 -5.012 35.156 1.00 65.06 970 ILE A CA 1
ATOM 7857 C C . ILE A 1 970 ? -5.525 -5.198 36.676 1.00 65.06 970 ILE A C 1
ATOM 7859 O O . ILE A 1 970 ? -4.936 -6.155 37.165 1.00 65.06 970 ILE A O 1
ATOM 7863 N N . ARG A 1 971 ? -6.201 -4.322 37.428 1.00 74.50 971 ARG A N 1
ATOM 7864 C CA . ARG A 1 971 ? -6.317 -4.414 38.887 1.00 74.50 971 ARG A CA 1
ATOM 7865 C C . ARG A 1 971 ? -6.979 -5.728 39.291 1.00 74.50 971 ARG A C 1
ATOM 7867 O O . ARG A 1 971 ? -6.470 -6.392 40.180 1.00 74.50 971 ARG A O 1
ATOM 7874 N N . LYS A 1 972 ? -8.053 -6.129 38.603 1.00 76.69 972 LYS A N 1
ATOM 7875 C CA . LYS A 1 972 ? -8.731 -7.409 38.831 1.00 76.69 972 LYS A CA 1
ATOM 7876 C C . LYS A 1 972 ? -7.822 -8.606 38.529 1.00 76.69 972 LYS A C 1
ATOM 7878 O O . LYS A 1 972 ? -7.733 -9.490 39.367 1.00 76.69 972 LYS A O 1
ATOM 7883 N N . CYS A 1 973 ? -7.088 -8.598 37.413 1.00 72.00 973 CYS A N 1
ATOM 7884 C CA . CYS A 1 973 ? -6.153 -9.680 37.069 1.00 72.00 973 CYS A CA 1
ATOM 7885 C C . CYS A 1 973 ? -5.016 -9.828 38.095 1.00 72.00 973 CYS A C 1
ATOM 7887 O O . CYS A 1 973 ? -4.624 -10.940 38.431 1.00 72.00 973 CYS A O 1
ATOM 7889 N N . ILE A 1 974 ? -4.497 -8.713 38.618 1.00 73.81 974 ILE A N 1
ATOM 7890 C CA . ILE A 1 974 ? -3.459 -8.729 39.658 1.00 73.81 974 ILE A CA 1
ATOM 7891 C C . ILE A 1 974 ? -4.051 -9.170 41.006 1.00 73.81 974 ILE A C 1
ATOM 7893 O O . ILE A 1 974 ? -3.409 -9.922 41.730 1.00 73.81 974 ILE A O 1
ATOM 7897 N N . GLN A 1 975 ? -5.280 -8.755 41.331 1.00 76.62 975 GLN A N 1
ATOM 7898 C CA . GLN A 1 975 ? -5.985 -9.184 42.542 1.00 76.62 975 GLN A CA 1
ATOM 7899 C C . GLN A 1 975 ? -6.285 -10.690 42.518 1.00 76.62 975 GLN A C 1
ATOM 7901 O O . GLN A 1 975 ? -6.041 -11.368 43.505 1.00 76.62 975 GLN A O 1
ATOM 7906 N N . ASP A 1 976 ? -6.750 -11.224 41.386 1.00 74.19 976 ASP A N 1
ATOM 7907 C CA . ASP A 1 976 ? -7.026 -12.655 41.220 1.00 74.19 976 ASP A CA 1
ATOM 7908 C C . ASP A 1 976 ? -5.732 -13.496 41.307 1.00 74.19 976 ASP A C 1
ATOM 7910 O O . ASP A 1 976 ? -5.753 -14.587 41.880 1.00 74.19 976 ASP A O 1
ATOM 7914 N N . TYR A 1 977 ? -4.592 -12.951 40.857 1.00 76.94 977 TYR A N 1
ATOM 7915 C CA . TYR A 1 977 ? -3.261 -13.537 41.068 1.00 76.94 977 TYR A CA 1
ATOM 7916 C C . TYR A 1 977 ? -2.821 -13.519 42.547 1.00 76.94 977 TYR A C 1
ATOM 7918 O O . TYR A 1 977 ? -2.329 -14.514 43.089 1.00 76.94 977 TYR A O 1
ATOM 7926 N N . LEU A 1 978 ? -3.034 -12.399 43.245 1.00 76.56 978 LEU A N 1
ATOM 7927 C CA . LEU A 1 978 ? -2.711 -12.256 44.671 1.00 76.56 978 LEU A CA 1
ATOM 7928 C C . LEU A 1 978 ? -3.564 -13.187 45.544 1.00 76.56 978 LEU A C 1
ATOM 7930 O O . LEU A 1 978 ? -3.020 -13.884 46.407 1.00 76.56 978 LEU A O 1
ATOM 7934 N N . ASP A 1 979 ? -4.861 -13.271 45.242 1.00 75.31 979 ASP A N 1
ATOM 7935 C CA . ASP A 1 979 ? -5.849 -14.137 45.895 1.00 75.31 979 ASP A CA 1
ATOM 7936 C C . ASP A 1 979 ? -5.622 -15.634 45.594 1.00 75.31 979 ASP A C 1
ATOM 7938 O O . ASP A 1 979 ? -6.269 -16.487 46.201 1.00 75.31 979 ASP A O 1
ATOM 7942 N N . GLY A 1 980 ? -4.707 -15.970 44.673 1.00 67.25 980 GLY A N 1
ATOM 7943 C CA . GLY A 1 980 ? -4.378 -17.348 44.300 1.00 67.25 980 GLY A CA 1
ATOM 7944 C C . GLY A 1 980 ? -5.433 -18.034 43.431 1.00 67.25 980 GLY A C 1
ATOM 7945 O O . GLY A 1 980 ? -5.487 -19.257 43.402 1.00 67.25 980 GLY A O 1
ATOM 7946 N N . LYS A 1 981 ? -6.286 -17.269 42.739 1.00 66.88 981 LYS A N 1
ATOM 7947 C CA . LYS A 1 981 ? -7.235 -17.813 41.752 1.00 66.88 981 LYS A CA 1
ATOM 7948 C C . LYS A 1 981 ? -6.568 -18.100 40.409 1.00 66.88 981 LYS A C 1
ATOM 7950 O O . LYS A 1 981 ? -7.088 -18.896 39.636 1.00 66.88 981 LYS A O 1
ATOM 7955 N N . THR A 1 982 ? -5.461 -17.420 40.117 1.00 55.91 982 THR A N 1
ATOM 7956 C CA . THR A 1 982 ? -4.621 -17.657 38.941 1.00 55.91 982 THR A CA 1
ATOM 7957 C C . THR A 1 982 ? -3.152 -17.617 39.350 1.00 55.91 982 THR A C 1
ATOM 7959 O O . THR A 1 982 ? -2.764 -16.778 40.157 1.00 55.91 982 THR A O 1
ATOM 7962 N N . ASP A 1 983 ? -2.316 -18.475 38.766 1.00 53.56 983 ASP A N 1
ATOM 7963 C CA . ASP A 1 983 ? -0.862 -18.482 39.027 1.00 53.56 983 ASP A CA 1
ATOM 7964 C C . ASP A 1 983 ? -0.088 -17.511 38.124 1.00 53.56 983 ASP A C 1
ATOM 7966 O O . ASP A 1 983 ? 1.120 -17.318 38.265 1.00 53.56 983 ASP A O 1
ATOM 7970 N N . ILE A 1 984 ? -0.802 -16.856 37.204 1.00 60.91 984 ILE A N 1
ATOM 7971 C CA . ILE A 1 984 ? -0.279 -15.816 36.325 1.00 60.91 984 ILE A CA 1
ATOM 7972 C C . ILE A 1 984 ? -1.174 -14.570 36.316 1.00 60.91 984 ILE A C 1
ATOM 7974 O O . ILE A 1 984 ? -2.397 -14.659 36.454 1.00 60.91 984 ILE A O 1
ATOM 7978 N N . ILE A 1 985 ? -0.568 -13.394 36.126 1.00 64.00 985 ILE A N 1
ATOM 7979 C CA . ILE A 1 985 ? -1.280 -12.135 35.878 1.00 64.00 985 ILE A CA 1
ATOM 7980 C C . ILE A 1 985 ? -1.740 -12.147 34.416 1.00 64.00 985 ILE A C 1
ATOM 7982 O O . ILE A 1 985 ? -0.975 -11.844 33.499 1.00 64.00 985 ILE A O 1
ATOM 7986 N N . ASN A 1 986 ? -2.996 -12.528 34.200 1.00 54.94 986 ASN A N 1
ATOM 7987 C CA . ASN A 1 986 ? -3.580 -12.625 32.866 1.00 54.94 986 ASN A CA 1
ATOM 7988 C C . ASN A 1 986 ? -3.706 -11.257 32.174 1.00 54.94 986 ASN A C 1
ATOM 7990 O O . ASN A 1 986 ? -3.880 -10.218 32.815 1.00 54.94 986 ASN A O 1
ATOM 7994 N N . SER A 1 987 ? -3.637 -11.264 30.837 1.00 46.69 987 SER A N 1
ATOM 7995 C CA . SER A 1 987 ? -3.947 -10.080 30.030 1.00 46.69 987 SER A CA 1
ATOM 7996 C C . SER A 1 987 ? -5.417 -9.687 30.234 1.00 46.69 987 SER A C 1
ATOM 7998 O O . SER A 1 987 ? -6.280 -10.564 30.151 1.00 46.69 987 SER A O 1
ATOM 8000 N N . PRO A 1 988 ? -5.730 -8.391 30.423 1.00 43.47 988 PRO A N 1
ATOM 8001 C CA . PRO A 1 988 ? -7.096 -7.906 30.634 1.00 43.47 988 PRO A CA 1
ATOM 8002 C C . PRO A 1 988 ? -8.060 -8.167 29.461 1.00 43.47 988 PRO A C 1
ATOM 8004 O O . PRO A 1 988 ? -9.250 -7.908 29.611 1.00 43.47 988 PRO A O 1
ATOM 8007 N N . ASP A 1 989 ? -7.560 -8.650 28.317 1.00 41.25 989 ASP A N 1
ATOM 8008 C CA . ASP A 1 989 ? -8.342 -8.925 27.104 1.00 41.25 989 ASP A CA 1
ATOM 8009 C C . ASP A 1 989 ? -8.944 -10.342 27.058 1.00 41.25 989 ASP A C 1
ATOM 8011 O O . ASP A 1 989 ? -9.744 -10.642 26.171 1.00 41.25 989 ASP A O 1
ATOM 8015 N N . ARG A 1 990 ? -8.586 -11.228 27.996 1.00 36.16 990 ARG A N 1
ATOM 8016 C CA . ARG A 1 990 ? -9.347 -12.457 28.234 1.00 36.16 990 ARG A CA 1
ATOM 8017 C C . ARG A 1 990 ? -10.292 -12.178 29.396 1.00 36.16 990 ARG A C 1
ATOM 8019 O O . ARG A 1 990 ? -9.845 -12.213 30.538 1.00 36.16 990 ARG A O 1
ATOM 8026 N N . TRP A 1 991 ? -11.551 -11.885 29.065 1.00 32.19 991 TRP A N 1
ATOM 8027 C CA . TRP A 1 991 ? -12.820 -12.307 29.691 1.00 32.19 991 TRP A CA 1
ATOM 8028 C C . TRP A 1 991 ? -13.966 -11.435 29.170 1.00 32.19 991 TRP A C 1
ATOM 8030 O O . TRP A 1 991 ? -13.887 -10.191 29.307 1.00 32.19 991 TRP A O 1
#

Sequence (991 aa):
TGVSGYGGKPVFDIIDESGDDDIPSLSSAADLVRDYYEYIENGIMEEVFHLPMSPIDVIRQLITEEKFIAPDGEYINIRFEECTGRAHQLEYLSPEGNDDFVNAVTKPRRKRPSNHIFNDFQNNKLDVILINTCGAIGASAHAVTTAVVPEDQVRQRKMLIVQDDLDVNIDLQKRGRINRTGQRMDLPPLYEYIITAIPSEKRLNMMLRAKLRSLSANTAAWQDQDKDQADFIDISNKYGNEVATEYISEHPELALVLDLKGQVTASRLLARIAMLSVAAQQDIVDDLMAAYTTLEAELRRVNQWDLEREFRDFEAEFVREELFTTAKAETKLGGCSYLTTYKCRQKTFPYAYEVLTGLCEEAKKDYGEPYGENPTLRKQVRDYYLHRNRCVREQFRERRSLLFSGAKRTLSNYCNDENLAETWLQKACIPFDEWSPAYFDEVDEQKKAKPLMRKLISFSNEYNHLIDREKKEIKRYSAEKRRLIEILSKAEIGKGYDNISAQLASEENPVRVIAVLRDIRFGKDDRNRFLPSRVEFVFALTAVRTEIRINMVHNNKWSNYERLQEILDSRSWLPDSKVWDSEIALNNNKIVERKIITGNILGAYVHPAIAELKPRFISFSLKGEKARTQTGLLLPMDESKIREAIKNISIPLHEGFKYATNINTAYPIAGIGVNFVLLPCRATDSSLRYVVSVSDNHSKDFERDKRFDDIRSLFIGSPISSIYDKKEPGKDKRKPLIHYQTAMLSYESEQLRTIIQTLAQMDAVIIVPRDQMRFGDVKELSSRSERDDNEPWPVLDWKNEKEVPMPPVKEKILLRISAPLIPKVQKGKPVSRHSEYYNLANETMSLKGLSLGLRSTMDALRRNYMKWKDYYNNSLLQSNIPKEQPSLSVQRDICRELRAVIENKSKAASVSFGREVTENLQDILDSEYLETNGLYLTKFDDEMLFMSPEKQVAQAFLDDLPCSPRFDSIRKCIQDYLDGKTDIINSPDRW

Nearest PDB structures (foldseek):
  2h36-assembly1_X  TM=4.351E-01  e=1.555E+00  Sulfolobus islandicus filamentous virus
  8gmc-assembly2_B  TM=3.291E-01  e=2.003E+00  Homo sapiens

Solvent-accessible surface area (backbone atoms only — not comparable to full-atom values): 57616 Å² total; per-residue (Å²): 142,88,86,84,89,80,76,95,66,64,80,62,72,59,60,74,74,64,79,67,94,85,54,76,71,58,55,57,54,43,48,55,50,46,55,50,46,52,49,51,52,52,52,56,72,68,56,80,60,82,54,60,95,51,57,69,39,33,53,50,51,55,51,51,69,39,70,45,73,45,100,86,70,50,80,44,64,47,39,69,50,78,37,57,84,61,57,64,44,58,45,58,78,44,65,89,43,87,59,42,46,70,54,64,47,83,42,83,45,86,79,72,62,54,55,57,54,30,50,35,39,54,55,70,72,31,77,44,77,48,66,44,80,59,43,39,68,56,53,62,48,39,32,48,70,50,101,82,28,52,74,92,69,52,58,70,39,73,48,79,42,72,72,84,59,93,50,65,67,51,49,52,40,43,52,50,26,38,56,46,95,77,45,43,84,92,41,62,69,43,80,45,76,58,72,70,93,49,55,60,56,48,48,54,51,43,53,51,49,51,51,50,49,58,56,38,68,75,71,49,93,65,68,70,73,57,54,91,76,48,97,68,80,79,45,80,43,77,67,24,21,49,50,38,31,52,54,38,68,75,33,58,67,60,22,59,77,56,72,58,74,82,86,38,44,26,64,57,52,59,59,44,42,58,80,49,57,72,68,60,34,42,55,53,51,52,52,51,49,52,53,39,52,51,50,51,52,48,26,51,60,67,68,66,52,71,92,53,71,46,78,41,80,24,52,26,38,85,75,49,43,36,64,51,33,69,55,83,39,100,42,84,79,28,32,40,19,29,42,30,36,24,42,23,48,43,79,58,71,43,68,54,59,71,59,48,51,52,49,21,56,56,42,32,73,83,65,41,55,38,50,90,71,32,65,65,62,52,48,51,57,50,51,48,56,50,49,52,54,48,51,52,52,49,54,56,46,52,52,48,50,51,51,49,53,53,49,35,58,54,40,19,74,74,65,80,36,64,67,62,30,45,55,52,50,64,63,30,66,46,55,68,93,73,61,60,81,78,79,51,55,77,44,68,77,40,99,56,27,71,65,52,52,54,49,45,49,52,48,10,53,53,54,44,50,51,52,54,46,53,54,49,53,54,50,48,55,55,49,52,51,49,55,52,51,54,51,40,55,65,50,51,66,56,44,21,29,55,64,49,38,90,80,48,94,55,96,76,70,55,94,65,25,41,34,29,33,35,42,78,46,61,34,90,48,85,94,48,22,81,37,42,79,36,30,34,42,31,28,37,25,40,50,95,35,38,53,50,75,48,40,45,44,72,53,101,89,55,42,41,43,58,54,49,49,55,55,68,72,38,61,76,36,81,80,46,63,70,60,50,55,50,50,26,56,75,55,40,74,46,77,42,82,45,51,28,30,29,71,13,46,66,64,50,51,70,36,66,60,44,50,75,56,66,54,40,55,31,33,31,29,37,63,60,102,60,47,44,68,48,66,31,33,37,51,67,86,54,60,68,61,51,49,63,50,55,43,48,38,52,29,53,36,83,74,36,55,82,65,62,74,51,64,91,47,76,31,43,31,36,76,62,93,48,44,34,33,41,35,26,42,78,46,99,82,76,48,71,25,37,30,49,31,47,38,68,93,32,35,69,54,58,74,67,42,73,88,43,60,90,54,50,84,59,44,49,75,45,78,53,81,63,94,80,73,68,89,66,94,88,66,82,81,72,81,67,54,48,41,37,31,36,64,81,34,43,85,85,36,67,70,50,48,51,51,52,49,57,40,38,76,54,60,23,27,26,42,41,57,57,88,68,63,54,76,67,61,51,53,77,44,29,68,78,67,96,72,83,76,95,72,85,82,79,86,82,77,88,88,74,89,83,89,86,56,88,76,88,87,89,88,90,84,93,87,91,87,86,86,89,89,83,92,81,88,90,55,54,46,81,32,61,67,83,50,75,68,39,52,53,36,51,58,57,56,68,47,52,68,42,51,60,83,43,68,68,52,50,53,50,52,53,52,51,41,49,54,49,48,52,53,48,55,55,57,69,74,47,97,73,80,62,95,88,57,82,50,74,66,57,52,51,50,49,43,50,49,51,50,51,53,64,72,41,57,91,80,45,72,41,40,72,76,58,69,70,57,47,51,55,40,46,54,49,56,43,46,47,36,70,33,78,69,12,50,51,48,52,49,46,56,70,71,54,83,75,81,53,72,58,61,71,58,50,48,56,50,58,74,69,52,78,95,45,86,91,40,48,52,50,52,49,27,48,47,37,30,66,74,64,78,33,90,47,64,57,63,60,85,75,126